Protein AF-D2V850-F1 (afdb_monomer_lite)

Radius of gyration: 36.46 Å; chains: 1; bounding box: 79×77×105 Å

pLDDT: mean 83.65, std 14.58, range [24.23, 98.62]

Structure (mmCIF, N/CA/C/O backbone):
data_AF-D2V850-F1
#
_entry.id   AF-D2V850-F1
#
loop_
_atom_site.group_PDB
_atom_site.id
_atom_site.type_symbol
_atom_site.label_atom_id
_atom_site.label_alt_id
_atom_site.label_comp_id
_atom_site.label_asym_id
_atom_site.label_entity_id
_atom_site.label_seq_id
_atom_site.pdbx_PDB_ins_code
_atom_site.Cartn_x
_atom_site.Cartn_y
_atom_site.Cartn_z
_atom_site.occupancy
_atom_site.B_iso_or_equiv
_atom_site.auth_seq_id
_atom_site.auth_comp_id
_atom_site.auth_asym_id
_atom_site.auth_atom_id
_atom_site.pdbx_PDB_model_num
ATOM 1 N N . MET A 1 1 ? -0.162 36.569 -40.618 1.00 36.84 1 MET A N 1
ATOM 2 C CA . MET A 1 1 ? 0.963 37.469 -40.944 1.00 36.84 1 MET A CA 1
ATOM 3 C C . MET A 1 1 ? 2.097 36.630 -41.516 1.00 36.84 1 MET A C 1
ATOM 5 O O . MET A 1 1 ? 2.697 35.860 -40.783 1.00 36.84 1 MET A O 1
ATOM 9 N N . LEU A 1 2 ? 2.324 36.710 -42.827 1.00 40.53 2 LEU A N 1
ATOM 10 C CA . LEU A 1 2 ? 3.448 36.090 -43.536 1.00 40.53 2 LEU A CA 1
ATOM 11 C C . LEU A 1 2 ? 4.442 37.220 -43.824 1.00 40.53 2 LEU A C 1
ATOM 13 O O . LEU A 1 2 ? 4.141 38.071 -44.654 1.00 40.53 2 LEU A O 1
ATOM 17 N N . GLY A 1 3 ? 5.556 37.302 -43.092 1.00 41.19 3 GLY A N 1
ATOM 18 C CA . GLY A 1 3 ? 6.468 38.446 -43.241 1.00 41.19 3 GLY A CA 1
ATOM 19 C C . GLY A 1 3 ? 7.869 38.330 -42.637 1.00 41.19 3 GLY A C 1
ATOM 20 O O . GLY A 1 3 ? 8.658 39.248 -42.815 1.00 41.19 3 GLY A O 1
ATOM 21 N N . GLN A 1 4 ? 8.223 37.228 -41.972 1.00 53.59 4 GLN A N 1
ATOM 22 C CA . GLN A 1 4 ? 9.619 36.917 -41.644 1.00 53.59 4 GLN A CA 1
ATOM 23 C C . GLN A 1 4 ? 9.969 35.576 -42.288 1.00 53.59 4 GLN A C 1
ATOM 25 O O . GLN A 1 4 ? 9.210 34.614 -42.159 1.00 53.59 4 GLN A O 1
ATOM 30 N N . GLN A 1 5 ? 11.075 35.528 -43.039 1.00 60.31 5 GLN A N 1
ATOM 31 C CA . GLN A 1 5 ? 11.601 34.281 -43.593 1.00 60.31 5 GLN A CA 1
ATOM 32 C C . GLN A 1 5 ? 11.940 33.347 -42.428 1.00 60.31 5 GLN A C 1
ATOM 34 O O . GLN A 1 5 ? 12.923 33.567 -41.729 1.00 60.31 5 GLN A O 1
ATOM 39 N N . GLN A 1 6 ? 11.103 32.329 -42.213 1.00 68.06 6 GLN A N 1
ATOM 40 C CA . GLN A 1 6 ? 11.347 31.309 -41.197 1.00 68.06 6 GLN A CA 1
ATOM 41 C C . GLN A 1 6 ? 12.615 30.527 -41.547 1.00 68.06 6 GLN A C 1
ATOM 43 O O . GLN A 1 6 ? 12.763 30.034 -42.679 1.00 68.06 6 GLN A O 1
ATOM 48 N N . SER A 1 7 ? 13.503 30.376 -40.568 1.00 85.81 7 SER A N 1
ATOM 49 C CA . SER A 1 7 ? 14.710 29.566 -40.722 1.00 85.81 7 SER A CA 1
ATOM 50 C C . SER A 1 7 ? 14.350 28.103 -41.029 1.00 85.81 7 SER A C 1
ATOM 52 O O . SER A 1 7 ? 13.236 27.638 -40.762 1.00 85.81 7 SER A O 1
ATOM 54 N N . ASP A 1 8 ? 15.278 27.341 -41.616 1.00 88.81 8 ASP A N 1
ATOM 55 C CA . ASP A 1 8 ? 15.057 25.904 -41.844 1.00 88.81 8 ASP A CA 1
ATOM 56 C C . ASP A 1 8 ? 14.811 25.149 -40.524 1.00 88.81 8 ASP A C 1
ATOM 58 O O . ASP A 1 8 ? 14.017 24.205 -40.488 1.00 88.81 8 ASP A O 1
ATOM 62 N N . SER A 1 9 ? 15.453 25.584 -39.434 1.00 89.56 9 SER A N 1
ATOM 63 C CA . SER A 1 9 ? 15.250 25.037 -38.090 1.00 89.56 9 SER A CA 1
ATOM 64 C C . SER A 1 9 ? 13.840 25.314 -37.574 1.00 89.56 9 SER A C 1
ATOM 66 O O . SER A 1 9 ? 13.160 24.384 -37.145 1.00 89.56 9 SER A O 1
ATOM 68 N N . GLU A 1 10 ? 13.358 26.553 -37.698 1.00 92.31 10 GLU A N 1
ATOM 69 C CA . GLU A 1 10 ? 11.992 26.948 -37.323 1.00 92.31 10 GLU A CA 1
ATOM 70 C C . GLU A 1 10 ? 10.939 26.167 -38.119 1.00 92.31 10 GLU A C 1
ATOM 72 O O . GLU A 1 10 ? 9.969 25.672 -37.545 1.00 92.31 10 GLU A O 1
ATOM 77 N N . ARG A 1 11 ? 11.156 25.960 -39.426 1.00 91.38 11 ARG A N 1
ATOM 78 C CA . ARG A 1 11 ? 10.255 25.155 -40.269 1.00 91.38 11 ARG A CA 1
ATOM 79 C C . ARG A 1 11 ? 10.188 23.692 -39.828 1.00 91.38 11 ARG A C 1
ATOM 81 O O . ARG A 1 11 ? 9.094 23.135 -39.718 1.00 91.38 11 ARG A O 1
ATOM 88 N N . LYS A 1 12 ? 11.334 23.062 -39.542 1.00 91.38 12 LYS A N 1
ATOM 89 C CA . LYS A 1 12 ? 11.384 21.677 -39.033 1.00 91.38 12 LYS A CA 1
ATOM 90 C C . LYS A 1 12 ? 10.733 21.561 -37.655 1.00 91.38 12 LYS A C 1
ATOM 92 O O . LYS A 1 12 ? 9.979 20.617 -37.415 1.00 91.38 12 LYS A O 1
ATOM 97 N N . PHE A 1 13 ? 10.983 22.531 -36.778 1.00 94.38 13 PHE A N 1
ATOM 98 C CA . PHE A 1 13 ? 10.395 22.582 -35.443 1.00 94.38 13 PHE A CA 1
ATOM 99 C C . PHE A 1 13 ? 8.870 22.713 -35.518 1.00 94.38 13 PHE A C 1
ATOM 101 O O . PHE A 1 13 ? 8.155 21.906 -34.927 1.00 94.38 13 PHE A O 1
ATOM 108 N N . LEU A 1 14 ? 8.369 23.649 -36.330 1.00 94.75 14 LEU A N 1
ATOM 109 C CA . LEU A 1 14 ? 6.939 23.850 -36.563 1.00 94.75 14 LEU A CA 1
ATOM 110 C C . LEU A 1 14 ? 6.267 22.598 -37.141 1.00 94.75 14 LEU A C 1
ATOM 112 O O . LEU A 1 14 ? 5.202 22.201 -36.675 1.00 94.75 14 LEU A O 1
ATOM 116 N N . SER A 1 15 ? 6.900 21.923 -38.106 1.00 93.62 15 SER A N 1
ATOM 117 C CA . SER A 1 15 ? 6.379 20.664 -38.654 1.00 93.62 15 SER A CA 1
ATOM 118 C C . SER A 1 15 ? 6.234 19.580 -37.578 1.00 93.62 15 SER A C 1
ATOM 120 O O . SER A 1 15 ? 5.271 18.805 -37.593 1.00 93.62 15 SER A O 1
ATOM 122 N N . ARG A 1 16 ? 7.175 19.511 -36.628 1.00 94.44 16 ARG A N 1
ATOM 123 C CA . ARG A 1 16 ? 7.118 18.562 -35.509 1.00 94.44 16 ARG A CA 1
ATOM 124 C C . ARG A 1 16 ? 6.036 18.939 -34.491 1.00 94.44 16 ARG A C 1
ATOM 126 O O . ARG A 1 16 ? 5.335 18.049 -34.015 1.00 94.44 16 ARG A O 1
ATOM 133 N N . LEU A 1 17 ? 5.846 20.234 -34.221 1.00 96.38 17 LEU A N 1
ATOM 134 C CA . LEU A 1 17 ? 4.744 20.732 -33.388 1.00 96.38 17 LEU A CA 1
ATOM 135 C C . LEU A 1 17 ? 3.382 20.352 -33.984 1.00 96.38 17 LEU A C 1
ATOM 137 O O . LEU A 1 17 ? 2.560 19.750 -33.300 1.00 96.38 17 LEU A O 1
ATOM 141 N N . ILE A 1 18 ? 3.159 20.647 -35.268 1.00 95.38 18 ILE A N 1
ATOM 142 C CA . ILE A 1 18 ? 1.877 20.390 -35.942 1.00 95.38 18 ILE A CA 1
ATOM 143 C C . ILE A 1 18 ? 1.581 18.888 -36.015 1.00 95.38 18 ILE A C 1
ATOM 145 O O . ILE A 1 18 ? 0.461 18.465 -35.744 1.00 95.38 18 ILE A O 1
ATOM 149 N N . SER A 1 19 ? 2.573 18.060 -36.358 1.00 93.06 19 SER A N 1
ATOM 150 C CA . SER A 1 19 ? 2.375 16.602 -36.410 1.00 93.06 19 SER A CA 1
ATOM 151 C C . SER A 1 19 ? 2.042 16.009 -35.038 1.00 93.06 19 SER A C 1
ATOM 153 O O . SER A 1 19 ? 1.124 15.196 -34.941 1.00 93.06 19 SER A O 1
ATOM 155 N N . SER A 1 20 ? 2.713 16.464 -33.977 1.00 94.88 20 SER A N 1
ATOM 156 C CA . SER A 1 20 ? 2.450 16.013 -32.602 1.00 94.88 20 SER A CA 1
ATOM 157 C C . SER A 1 20 ? 1.099 16.515 -32.073 1.00 94.88 20 SER A C 1
ATOM 159 O O . SER A 1 20 ? 0.379 15.773 -31.409 1.00 94.88 20 SER A O 1
ATOM 161 N N . GLN A 1 21 ? 0.694 17.738 -32.428 1.00 95.31 21 GLN A N 1
ATOM 162 C CA . GLN A 1 21 ? -0.635 18.271 -32.112 1.00 95.31 21 GLN A CA 1
ATOM 163 C C . GLN A 1 21 ? -1.747 17.518 -32.861 1.00 95.31 21 GLN A C 1
ATOM 165 O O . GLN A 1 21 ? -2.808 17.252 -32.304 1.00 95.31 21 GLN A O 1
ATOM 170 N N . LYS A 1 22 ? -1.522 17.124 -34.117 1.00 93.25 22 LYS A N 1
ATOM 171 C CA . LYS A 1 22 ? -2.489 16.299 -34.852 1.00 93.25 22 LYS A CA 1
ATOM 172 C C . LYS A 1 22 ? -2.622 14.916 -34.216 1.00 93.25 22 LYS A C 1
ATOM 174 O O . LYS A 1 22 ? -3.721 14.371 -34.148 1.00 93.25 22 LYS A O 1
ATOM 179 N N . GLN A 1 23 ? -1.509 14.365 -33.737 1.00 92.69 23 GLN A N 1
ATOM 180 C CA . GLN A 1 23 ? -1.474 13.092 -33.030 1.00 92.69 23 GLN A CA 1
ATOM 181 C C . GLN A 1 23 ? -2.300 13.132 -31.732 1.00 92.69 23 GLN A C 1
ATOM 183 O O . GLN A 1 23 ? -3.041 12.186 -31.465 1.00 92.69 23 GLN A O 1
ATOM 188 N N . SER A 1 24 ? -2.253 14.234 -30.971 1.00 94.69 24 SER A N 1
ATOM 189 C CA . SER A 1 24 ? -2.986 14.359 -29.700 1.00 94.69 24 SER A CA 1
ATOM 190 C C . SER A 1 24 ? -4.514 14.365 -29.841 1.00 94.69 24 SER A C 1
ATOM 192 O O . SER A 1 24 ? -5.216 14.064 -28.876 1.00 94.69 24 SER A O 1
ATOM 194 N N . GLN A 1 25 ? -5.048 14.615 -31.041 1.00 93.81 25 GLN A N 1
ATOM 195 C CA . GLN A 1 25 ? -6.490 14.541 -31.311 1.00 93.81 25 GLN A CA 1
ATOM 196 C C . GLN A 1 25 ? -7.051 13.116 -31.181 1.00 93.81 25 GLN A C 1
ATOM 198 O O . GLN A 1 25 ? -8.236 12.945 -30.911 1.00 93.81 25 GLN A O 1
ATOM 203 N N . GLN A 1 26 ? -6.216 12.077 -31.310 1.00 96.56 26 GLN A N 1
ATOM 204 C CA . GLN A 1 26 ? -6.664 10.690 -31.130 1.00 96.56 26 GLN A CA 1
ATOM 205 C C . GLN A 1 26 ? -7.101 10.393 -29.687 1.00 96.56 26 GLN A C 1
ATOM 207 O O . GLN A 1 26 ? -7.893 9.481 -29.466 1.00 96.56 26 GLN A O 1
ATOM 212 N N . TYR A 1 27 ? -6.618 11.160 -28.703 1.00 95.88 27 TYR A N 1
ATOM 213 C CA . TYR A 1 27 ? -6.919 10.921 -27.289 1.00 95.88 27 TYR A CA 1
ATOM 214 C C . TYR A 1 27 ? -8.325 11.368 -26.885 1.00 95.88 27 TYR A C 1
ATOM 216 O O . TYR A 1 27 ? -8.814 10.929 -25.851 1.00 95.88 27 TYR A O 1
ATOM 224 N N . VAL A 1 28 ? -8.994 12.203 -27.688 1.00 92.75 28 VAL A N 1
ATOM 225 C CA . VAL A 1 28 ? -10.382 12.639 -27.444 1.00 92.75 28 VAL A CA 1
ATOM 226 C C . VAL A 1 28 ? -11.419 11.852 -28.246 1.00 92.75 28 VAL A C 1
ATOM 228 O O . VAL A 1 28 ? -12.613 12.047 -28.038 1.00 92.75 28 VAL A O 1
ATOM 231 N N . ASP A 1 29 ? -10.991 10.939 -29.120 1.00 96.12 29 ASP A N 1
ATOM 232 C CA . ASP A 1 29 ? -11.890 10.075 -29.885 1.00 96.12 29 ASP A CA 1
ATOM 233 C C . ASP A 1 29 ? -12.593 9.064 -28.961 1.00 96.12 29 ASP A C 1
ATOM 235 O O . ASP A 1 29 ? -11.966 8.184 -28.363 1.00 96.12 29 ASP A O 1
ATOM 239 N N . GLU A 1 30 ? -13.917 9.175 -28.842 1.00 95.50 30 GLU A N 1
ATOM 240 C CA . GLU A 1 30 ? -14.695 8.323 -27.935 1.00 95.50 30 GLU A CA 1
ATOM 241 C C . GLU A 1 30 ? -14.743 6.850 -28.360 1.00 95.50 30 GLU A C 1
ATOM 243 O O . GLU A 1 30 ? -14.870 5.972 -27.504 1.00 95.50 30 GLU A O 1
ATOM 248 N N . GLY A 1 31 ? -14.586 6.546 -29.651 1.00 97.56 31 GLY A N 1
ATOM 249 C CA . GLY A 1 31 ? -14.486 5.168 -30.129 1.00 97.56 31 GLY A CA 1
ATOM 250 C C . GLY A 1 31 ? -13.188 4.507 -29.662 1.00 97.56 31 GLY A C 1
ATOM 251 O O . GLY A 1 31 ? -13.196 3.367 -29.189 1.00 97.56 31 GLY A O 1
ATOM 252 N N . LEU A 1 32 ? -12.073 5.235 -29.736 1.00 97.25 32 LEU A N 1
ATOM 253 C CA . LEU A 1 32 ? -10.777 4.793 -29.223 1.00 97.25 32 LEU A CA 1
ATOM 254 C C . LEU A 1 32 ? -10.774 4.683 -27.696 1.00 97.25 32 LEU A C 1
ATOM 256 O O . LEU A 1 32 ? -10.307 3.669 -27.169 1.00 97.25 32 LEU A O 1
ATOM 260 N N . LYS A 1 33 ? -11.359 5.652 -26.980 1.00 96.62 33 LYS A N 1
ATOM 261 C CA . LYS A 1 33 ? -11.504 5.559 -25.520 1.00 96.62 33 LYS A CA 1
ATOM 262 C C . LYS A 1 33 ? -12.377 4.381 -25.099 1.00 96.62 33 LYS A C 1
ATOM 264 O O . LYS A 1 33 ? -12.039 3.703 -24.135 1.00 96.62 33 LYS A O 1
ATOM 269 N N . ALA A 1 34 ? -13.466 4.091 -25.813 1.00 95.81 34 ALA A N 1
ATOM 270 C CA . ALA A 1 34 ? -14.307 2.930 -25.524 1.00 95.81 34 ALA A CA 1
ATOM 271 C C . ALA A 1 34 ? -13.536 1.611 -25.693 1.00 95.81 34 ALA A C 1
ATOM 273 O O . ALA A 1 34 ? -13.613 0.744 -24.822 1.00 95.81 34 ALA A O 1
ATOM 274 N N . LYS A 1 35 ? -12.735 1.484 -26.762 1.00 97.50 35 LYS A N 1
ATOM 275 C CA . LYS A 1 35 ? -11.841 0.329 -26.954 1.00 97.50 35 LYS A CA 1
ATOM 276 C C . LYS A 1 35 ? -10.813 0.209 -25.830 1.00 97.50 35 LYS A C 1
ATOM 278 O O . LYS A 1 35 ? -10.587 -0.893 -25.346 1.00 97.50 35 LYS A O 1
ATOM 283 N N . ALA A 1 36 ? -10.216 1.320 -25.401 1.00 97.44 36 ALA A N 1
ATOM 284 C CA . ALA A 1 36 ? -9.274 1.325 -24.287 1.00 97.44 36 ALA A CA 1
ATOM 285 C C . ALA A 1 36 ? -9.950 0.916 -22.964 1.00 97.44 36 ALA A C 1
ATOM 287 O O . ALA A 1 36 ? -9.461 0.007 -22.301 1.00 97.44 36 ALA A O 1
ATOM 288 N N . ARG A 1 37 ? -11.110 1.499 -22.618 1.00 96.31 37 ARG A N 1
ATOM 289 C CA . ARG A 1 37 ? -11.885 1.150 -21.409 1.00 96.31 37 ARG A CA 1
ATOM 290 C C . ARG A 1 37 ? -12.231 -0.335 -21.338 1.00 96.31 37 ARG A C 1
ATOM 292 O O . ARG A 1 37 ? -12.147 -0.914 -20.266 1.00 96.31 37 ARG A O 1
ATOM 299 N N . ALA A 1 38 ? -12.566 -0.956 -22.469 1.00 96.50 38 ALA A N 1
ATOM 300 C CA . ALA A 1 38 ? -12.869 -2.386 -22.527 1.00 96.50 38 ALA A CA 1
ATOM 301 C C . ALA A 1 38 ? -11.665 -3.293 -22.196 1.00 96.50 38 ALA A C 1
ATOM 303 O O . ALA A 1 38 ? -11.853 -4.472 -21.909 1.00 96.50 38 ALA A O 1
ATOM 304 N N . LEU A 1 39 ? -10.437 -2.768 -22.267 1.00 96.88 39 LEU A N 1
ATOM 305 C CA . LEU A 1 39 ? -9.203 -3.507 -21.993 1.00 96.88 39 LEU A CA 1
ATOM 306 C C . LEU A 1 39 ? -8.633 -3.239 -20.596 1.00 96.88 39 LEU A C 1
ATOM 308 O O . LEU A 1 39 ? -7.878 -4.067 -20.090 1.00 96.88 39 LEU A O 1
ATOM 312 N N . ILE A 1 40 ? -8.949 -2.089 -20.000 1.00 96.12 40 ILE A N 1
ATOM 313 C CA . ILE A 1 40 ? -8.428 -1.687 -18.692 1.00 96.12 40 ILE A CA 1
ATOM 314 C C . ILE A 1 40 ? -9.204 -2.437 -17.596 1.00 96.12 40 ILE A C 1
ATOM 316 O O . ILE A 1 40 ? -10.432 -2.338 -17.555 1.00 96.12 40 ILE A O 1
ATOM 320 N N . PRO A 1 41 ? -8.535 -3.149 -16.670 1.00 94.00 41 PRO A N 1
ATOM 321 C CA . PRO A 1 41 ? -9.183 -3.779 -15.525 1.00 94.00 41 PRO A CA 1
ATOM 322 C C . PRO A 1 41 ? -9.471 -2.725 -14.446 1.00 94.00 41 PRO A C 1
ATOM 324 O O . PRO A 1 41 ? -8.824 -2.694 -13.400 1.00 94.00 41 PRO A O 1
ATOM 327 N N . VAL A 1 42 ? -10.429 -1.836 -14.732 1.00 89.38 42 VAL A N 1
ATOM 328 C CA . VAL A 1 42 ? -10.762 -0.663 -13.908 1.00 89.38 42 VAL A CA 1
ATOM 329 C C . VAL A 1 42 ? -10.998 -1.069 -12.453 1.00 89.38 42 VAL A C 1
ATOM 331 O O . VAL A 1 42 ? -10.348 -0.523 -11.569 1.00 89.38 42 VAL A O 1
ATOM 334 N N . ASP A 1 43 ? -11.825 -2.085 -12.203 1.00 88.62 43 ASP A N 1
ATOM 335 C CA . ASP A 1 43 ? -12.156 -2.514 -10.839 1.00 88.62 43 ASP A CA 1
ATOM 336 C C . ASP A 1 43 ? -10.916 -2.946 -10.040 1.00 88.62 43 ASP A C 1
ATOM 338 O O . ASP A 1 43 ? -10.738 -2.516 -8.904 1.00 88.62 43 ASP A O 1
ATOM 342 N N . GLN A 1 44 ? -10.004 -3.712 -10.654 1.00 90.31 44 GLN A N 1
ATOM 343 C CA . GLN A 1 44 ? -8.775 -4.173 -9.991 1.00 90.31 44 GLN A CA 1
ATOM 344 C C . GLN A 1 44 ? -7.811 -3.017 -9.705 1.00 90.31 44 GLN A C 1
ATOM 346 O O . GLN A 1 44 ? -7.168 -2.986 -8.656 1.00 90.31 44 GLN A O 1
ATOM 351 N N . ILE A 1 45 ? -7.696 -2.067 -10.638 1.00 88.00 45 ILE A N 1
ATOM 352 C CA . ILE A 1 45 ? -6.870 -0.867 -10.461 1.00 88.00 45 ILE A CA 1
ATOM 353 C C . ILE A 1 45 ? -7.433 -0.014 -9.322 1.00 88.00 45 ILE A C 1
ATOM 355 O O . ILE A 1 45 ? -6.675 0.418 -8.456 1.00 88.00 45 ILE A O 1
ATOM 359 N N . HIS A 1 46 ? -8.752 0.196 -9.286 1.00 86.25 46 HIS A N 1
ATOM 360 C CA . HIS A 1 46 ? -9.409 0.961 -8.228 1.00 86.25 46 HIS A CA 1
ATOM 361 C C . HIS A 1 46 ? -9.293 0.285 -6.861 1.00 86.25 46 HIS A C 1
ATOM 363 O O . HIS A 1 46 ? -8.997 0.972 -5.888 1.00 86.25 46 HIS A O 1
ATOM 369 N N . GLU A 1 47 ? -9.481 -1.032 -6.779 1.00 86.06 47 GLU A N 1
ATOM 370 C CA . GLU A 1 47 ? -9.351 -1.794 -5.534 1.00 86.06 47 GLU A CA 1
ATOM 371 C C . GLU A 1 47 ? -7.933 -1.665 -4.958 1.00 86.06 47 GLU A C 1
ATOM 373 O O . GLU A 1 47 ? -7.763 -1.177 -3.840 1.00 86.06 47 GLU A O 1
ATOM 378 N N . ARG A 1 48 ? -6.900 -1.954 -5.765 1.00 86.31 48 ARG A N 1
ATOM 379 C CA . ARG A 1 48 ? -5.491 -1.811 -5.351 1.00 86.31 48 ARG A CA 1
ATOM 380 C C . ARG A 1 48 ? -5.133 -0.371 -4.987 1.00 86.31 48 ARG A C 1
ATOM 382 O O . ARG A 1 48 ? -4.403 -0.135 -4.024 1.00 86.31 48 ARG A O 1
ATOM 389 N N . ALA A 1 49 ? -5.637 0.606 -5.739 1.00 85.44 49 ALA A N 1
ATOM 390 C CA . ALA A 1 49 ? -5.403 2.015 -5.451 1.00 85.44 49 ALA A CA 1
ATOM 391 C C . ALA A 1 49 ? -6.066 2.448 -4.136 1.00 85.44 49 ALA A C 1
ATOM 393 O O . ALA A 1 49 ? -5.446 3.167 -3.357 1.00 85.44 49 ALA A O 1
ATOM 394 N N . GLN A 1 50 ? -7.289 1.987 -3.855 1.00 85.12 50 GLN A N 1
ATOM 395 C CA . GLN A 1 50 ? -7.982 2.246 -2.592 1.00 85.12 50 GLN A CA 1
ATOM 396 C C . GLN A 1 50 ? -7.277 1.584 -1.410 1.00 85.12 50 GLN A C 1
ATOM 398 O O . GLN A 1 50 ? -7.184 2.195 -0.348 1.00 85.12 50 GLN A O 1
ATOM 403 N N . GLU A 1 51 ? -6.760 0.370 -1.581 1.00 85.94 51 GLU A N 1
ATOM 404 C CA . GLU A 1 51 ? -5.934 -0.290 -0.572 1.00 85.94 51 GLU A CA 1
ATOM 405 C C . GLU A 1 51 ? -4.673 0.523 -0.281 1.00 85.94 51 GLU A C 1
ATOM 407 O O . GLU A 1 51 ? -4.421 0.852 0.874 1.00 85.94 51 GLU A O 1
ATOM 412 N N . LYS A 1 52 ? -3.925 0.941 -1.310 1.00 83.88 52 LYS A N 1
ATOM 413 C CA . LYS A 1 52 ? -2.721 1.772 -1.135 1.00 83.88 52 LYS A CA 1
ATOM 414 C C . LYS A 1 52 ? -3.031 3.147 -0.549 1.00 83.88 52 LYS A C 1
ATOM 416 O O . LYS A 1 52 ? -2.261 3.637 0.274 1.00 83.88 52 LYS A O 1
ATOM 421 N N . TYR A 1 53 ? -4.158 3.746 -0.923 1.00 85.38 53 TYR A N 1
ATOM 422 C CA . TYR A 1 53 ? -4.646 4.992 -0.339 1.00 85.38 53 TYR A CA 1
ATOM 423 C C . TYR A 1 53 ? -4.942 4.831 1.152 1.00 85.38 53 TYR A C 1
ATOM 425 O O . TYR A 1 53 ? -4.444 5.619 1.955 1.00 85.38 53 TYR A O 1
ATOM 433 N N . LYS A 1 54 ? -5.696 3.788 1.526 1.00 82.69 54 LYS A N 1
ATOM 434 C CA . LYS A 1 54 ? -5.984 3.456 2.928 1.00 82.69 54 LYS A CA 1
ATOM 435 C C . LYS A 1 54 ? -4.690 3.200 3.686 1.00 82.69 54 LYS A C 1
ATOM 437 O O . LYS A 1 54 ? -4.466 3.848 4.694 1.00 82.69 54 LYS A O 1
ATOM 442 N N . MET A 1 55 ? -3.784 2.393 3.134 1.00 79.19 55 MET A N 1
ATOM 443 C CA . MET A 1 55 ? -2.470 2.135 3.724 1.00 79.19 55 MET A CA 1
ATOM 444 C C . MET A 1 55 ? -1.643 3.413 3.900 1.00 79.19 55 MET A C 1
ATOM 446 O O . MET A 1 55 ? -0.980 3.561 4.918 1.00 79.19 55 MET A O 1
ATOM 450 N N . LYS A 1 56 ? -1.656 4.355 2.944 1.00 74.50 56 LYS A N 1
ATOM 451 C CA . LYS A 1 56 ? -0.918 5.621 3.080 1.00 74.50 56 LYS A CA 1
ATOM 452 C C . LYS A 1 56 ? -1.537 6.518 4.153 1.00 74.50 56 LYS A C 1
ATOM 454 O O . LYS A 1 56 ? -0.784 7.047 4.960 1.00 74.50 56 LYS A O 1
ATOM 459 N N . LYS A 1 57 ? -2.869 6.628 4.193 1.00 75.56 57 LYS A N 1
ATOM 460 C CA . LYS A 1 57 ? -3.613 7.319 5.261 1.00 75.56 57 LYS A CA 1
ATOM 461 C C . LYS A 1 57 ? -3.437 6.654 6.628 1.00 75.56 57 LYS A C 1
ATOM 463 O O . LYS A 1 57 ? -3.456 7.336 7.636 1.00 75.56 57 LYS A O 1
ATOM 468 N N . GLU A 1 58 ? -3.262 5.340 6.682 1.00 77.62 58 GLU A N 1
ATOM 469 C CA . GLU A 1 58 ? -3.003 4.605 7.925 1.00 77.62 58 GLU A CA 1
ATOM 470 C C . GLU A 1 58 ? -1.548 4.771 8.389 1.00 77.62 58 GLU A C 1
ATOM 472 O O . GLU A 1 58 ? -1.297 4.915 9.582 1.00 77.62 58 GLU A O 1
ATOM 477 N N . ASN A 1 59 ? -0.592 4.776 7.454 1.00 64.56 59 ASN A N 1
ATOM 478 C CA . ASN A 1 59 ? 0.837 4.934 7.739 1.00 64.56 59 ASN A CA 1
ATOM 479 C C . ASN A 1 59 ? 1.219 6.383 8.074 1.00 64.56 59 ASN A C 1
ATOM 481 O O . ASN A 1 59 ? 2.163 6.609 8.826 1.00 64.56 59 ASN A O 1
ATOM 485 N N . ASP A 1 60 ? 0.526 7.351 7.481 1.00 76.81 60 ASP A N 1
ATOM 486 C CA . ASP A 1 60 ? 0.706 8.778 7.721 1.00 76.81 60 ASP A CA 1
ATOM 487 C C . ASP A 1 60 ? -0.679 9.451 7.760 1.00 76.81 60 ASP A C 1
ATOM 489 O O . ASP A 1 60 ? -1.157 9.945 6.733 1.00 76.81 60 ASP A O 1
ATOM 493 N N . PRO A 1 61 ? -1.354 9.439 8.927 1.00 70.62 61 PRO A N 1
ATOM 494 C CA . PRO A 1 61 ? -2.704 9.991 9.098 1.00 70.62 61 PRO A CA 1
ATOM 495 C C . PRO A 1 61 ? -2.816 11.481 8.784 1.00 70.62 61 PRO A C 1
ATOM 497 O O . PRO A 1 61 ? -3.887 11.942 8.382 1.00 70.62 61 PRO A O 1
ATOM 500 N N . ASN A 1 62 ? -1.701 12.207 8.911 1.00 68.31 62 ASN A N 1
ATOM 501 C CA . ASN A 1 62 ? -1.596 13.626 8.586 1.00 68.31 62 ASN A CA 1
ATOM 502 C C . ASN A 1 62 ? -1.339 13.861 7.092 1.00 68.31 62 ASN A C 1
ATOM 504 O O . ASN A 1 62 ? -1.561 14.969 6.596 1.00 68.31 62 ASN A O 1
ATOM 508 N N . SER A 1 63 ? -0.913 12.837 6.344 1.00 62.91 63 SER A N 1
ATOM 509 C CA . SER A 1 63 ? -0.888 12.931 4.890 1.00 62.91 63 SER A CA 1
ATOM 510 C C . SER A 1 63 ? -2.314 13.043 4.349 1.00 62.91 63 SER A C 1
ATOM 512 O O . SER A 1 63 ? -3.216 12.272 4.688 1.00 62.91 63 SER A O 1
ATOM 514 N N . ASN A 1 64 ? -2.518 13.997 3.442 1.00 75.50 64 ASN A N 1
ATOM 515 C CA . ASN A 1 64 ? -3.734 14.096 2.642 1.00 75.50 64 ASN A CA 1
ATOM 516 C C . ASN A 1 64 ? -3.433 13.648 1.204 1.00 75.50 64 ASN A C 1
ATOM 518 O O . ASN A 1 64 ? -3.402 14.481 0.295 1.00 75.50 64 ASN A O 1
ATOM 522 N N . PRO A 1 65 ? -3.096 12.361 0.981 1.00 81.88 65 PRO A N 1
ATOM 523 C CA . PRO A 1 65 ? -2.722 11.912 -0.341 1.00 81.88 65 PRO A CA 1
ATOM 524 C C . PRO A 1 65 ? -3.969 11.918 -1.230 1.00 81.88 65 PRO A C 1
ATOM 526 O O . PRO A 1 65 ? -5.083 11.711 -0.758 1.00 81.88 65 PRO A O 1
ATOM 529 N N . LEU A 1 66 ? -3.795 12.151 -2.525 1.00 89.00 66 LEU A N 1
ATOM 530 C CA . LEU A 1 66 ? -4.894 12.146 -3.487 1.00 89.00 66 LEU A CA 1
ATOM 531 C C . LEU A 1 66 ? -5.122 10.712 -3.998 1.00 89.00 66 LEU A C 1
ATOM 533 O O . LEU A 1 66 ? -4.175 10.086 -4.480 1.00 89.00 66 LEU A O 1
ATOM 537 N N . LEU A 1 67 ? -6.347 10.173 -3.907 1.00 90.12 67 LEU A N 1
ATOM 538 C CA . LEU A 1 67 ? -6.657 8.793 -4.336 1.00 90.12 67 LEU A CA 1
ATOM 539 C C . LEU A 1 67 ? -6.298 8.571 -5.811 1.00 90.12 67 LEU A C 1
ATOM 541 O O . LEU A 1 67 ? -5.750 7.537 -6.190 1.00 90.12 67 LEU A O 1
ATOM 545 N N . GLU A 1 68 ? -6.546 9.579 -6.632 1.00 92.44 68 GLU A N 1
ATOM 546 C CA . GLU A 1 68 ? -6.286 9.598 -8.060 1.00 92.44 68 GLU A CA 1
ATOM 547 C C . GLU A 1 68 ? -4.795 9.419 -8.384 1.00 92.44 68 GLU A C 1
ATOM 549 O O . GLU A 1 68 ? -4.472 8.788 -9.390 1.00 92.44 68 GLU A O 1
ATOM 554 N N . ARG A 1 69 ? -3.876 9.864 -7.508 1.00 94.38 69 ARG A N 1
ATOM 555 C CA . ARG A 1 69 ? -2.437 9.578 -7.661 1.00 94.38 69 ARG A CA 1
ATOM 556 C C . ARG A 1 69 ? -2.158 8.076 -7.562 1.00 94.38 69 ARG A C 1
ATOM 558 O O . ARG A 1 69 ? -1.389 7.552 -8.362 1.00 94.38 69 ARG A O 1
ATOM 565 N N . PHE A 1 70 ? -2.822 7.362 -6.651 1.00 93.06 70 PHE A N 1
ATOM 566 C CA . PHE A 1 70 ? -2.693 5.903 -6.563 1.00 93.06 70 PHE A CA 1
ATOM 567 C C . PHE A 1 70 ? -3.345 5.196 -7.747 1.00 93.06 70 PHE A C 1
ATOM 569 O O . PHE A 1 70 ? -2.782 4.227 -8.241 1.00 93.06 70 PHE A O 1
ATOM 576 N N . ILE A 1 71 ? -4.485 5.690 -8.240 1.00 94.12 71 ILE A N 1
ATOM 577 C CA . ILE A 1 71 ? -5.149 5.118 -9.422 1.00 94.12 71 ILE A CA 1
ATOM 578 C C . ILE A 1 71 ? -4.224 5.199 -10.642 1.00 94.12 71 ILE A C 1
ATOM 580 O O . ILE A 1 71 ? -4.018 4.194 -11.321 1.00 94.12 71 ILE A O 1
ATOM 584 N N . ILE A 1 72 ? -3.619 6.363 -10.900 1.00 97.06 72 ILE A N 1
ATOM 585 C CA . ILE A 1 72 ? -2.679 6.525 -12.017 1.00 97.06 72 ILE A CA 1
ATOM 586 C C . ILE A 1 72 ? -1.404 5.704 -11.804 1.00 97.06 72 ILE A C 1
ATOM 588 O O . ILE A 1 72 ? -0.911 5.104 -12.758 1.00 97.06 72 ILE A O 1
ATOM 592 N N . GLN A 1 73 ? -0.888 5.619 -10.574 1.00 96.56 73 GLN A N 1
ATOM 593 C CA . GLN A 1 73 ? 0.267 4.771 -10.278 1.00 96.56 73 GLN A CA 1
ATOM 594 C C . GLN A 1 73 ? -0.034 3.284 -10.527 1.00 96.56 73 GLN A C 1
ATOM 596 O O . GLN A 1 73 ? 0.791 2.579 -11.107 1.00 96.56 73 GLN A O 1
ATOM 601 N N . GLU A 1 74 ? -1.220 2.798 -10.157 1.00 95.19 74 GLU A N 1
ATOM 602 C CA . GLU A 1 74 ? -1.633 1.422 -10.445 1.00 95.19 74 GLU A CA 1
ATOM 603 C C . GLU A 1 74 ? -1.887 1.187 -11.935 1.00 95.19 74 GLU A C 1
ATOM 605 O O . GLU A 1 74 ? -1.538 0.122 -12.449 1.00 95.19 74 GLU A O 1
ATOM 610 N N . LEU A 1 75 ? -2.407 2.186 -12.654 1.00 96.81 75 LEU A N 1
ATOM 611 C CA . LEU A 1 75 ? -2.517 2.132 -14.109 1.00 96.81 75 LEU A CA 1
ATOM 612 C C . LEU A 1 75 ? -1.133 2.036 -14.771 1.00 96.81 75 LEU A C 1
ATOM 614 O O . LEU A 1 75 ? -0.964 1.222 -15.675 1.00 96.81 75 LEU A O 1
ATOM 618 N N . LEU A 1 76 ? -0.144 2.819 -14.321 1.00 97.00 76 LEU A N 1
ATOM 619 C CA . LEU A 1 76 ? 1.249 2.743 -14.790 1.00 97.00 76 LEU A CA 1
ATOM 620 C C . LEU A 1 76 ? 1.846 1.356 -14.534 1.00 97.00 76 LEU A C 1
ATOM 622 O O . LEU A 1 76 ? 2.443 0.766 -15.437 1.00 97.00 76 LEU A O 1
ATOM 626 N N . ASN A 1 77 ? 1.643 0.828 -13.324 1.00 93.06 77 ASN A N 1
ATOM 627 C CA . ASN A 1 77 ? 2.127 -0.489 -12.926 1.00 93.06 77 ASN A CA 1
ATOM 628 C C . ASN A 1 77 ? 1.542 -1.573 -13.836 1.00 93.06 77 ASN A C 1
ATOM 630 O O . ASN A 1 77 ? 2.305 -2.255 -14.513 1.00 93.06 77 ASN A O 1
ATOM 634 N N . TRP A 1 78 ? 0.210 -1.659 -13.934 1.00 96.81 78 TRP A N 1
ATOM 635 C CA . TRP A 1 78 ? -0.483 -2.622 -14.796 1.00 96.81 78 TRP A CA 1
ATOM 636 C C . TRP A 1 78 ? -0.096 -2.473 -16.271 1.00 96.81 78 TRP A C 1
ATOM 638 O O . TRP A 1 78 ? 0.136 -3.469 -16.964 1.00 96.81 78 TRP A O 1
ATOM 648 N N . PHE A 1 79 ? 0.010 -1.235 -16.764 1.00 96.94 79 PHE A N 1
ATOM 649 C CA . PHE A 1 79 ? 0.392 -0.985 -18.149 1.00 96.94 79 PHE A CA 1
ATOM 650 C C . PHE A 1 79 ? 1.763 -1.594 -18.458 1.00 96.94 79 PHE A C 1
ATOM 652 O O . PHE A 1 79 ? 1.938 -2.227 -19.500 1.00 96.94 79 PHE A O 1
ATOM 659 N N . LYS A 1 80 ? 2.713 -1.451 -17.528 1.00 91.50 80 LYS A N 1
ATOM 660 C CA . LYS A 1 80 ? 4.085 -1.936 -17.667 1.00 91.50 80 LYS A CA 1
ATOM 661 C C . LYS A 1 80 ? 4.246 -3.435 -17.410 1.00 91.50 80 LYS A C 1
ATOM 663 O O . LYS A 1 80 ? 4.979 -4.093 -18.151 1.00 91.50 80 LYS A O 1
ATOM 668 N N . SER A 1 81 ? 3.620 -3.981 -16.368 1.00 87.19 81 SER A N 1
ATOM 669 C CA . SER A 1 81 ? 3.763 -5.399 -16.007 1.00 87.19 81 SER A CA 1
ATOM 670 C C . SER A 1 81 ? 2.949 -6.306 -16.922 1.00 87.19 81 SER A C 1
ATOM 672 O O . SER A 1 81 ? 3.465 -7.311 -17.425 1.00 87.19 81 SER A O 1
ATOM 674 N N . ASP A 1 82 ? 1.701 -5.932 -17.192 1.00 88.50 82 ASP A N 1
ATOM 675 C CA . ASP A 1 82 ? 0.698 -6.847 -17.729 1.00 88.50 82 ASP A CA 1
ATOM 676 C C . ASP A 1 82 ? 0.301 -6.502 -19.164 1.00 88.50 82 ASP A C 1
ATOM 678 O O . ASP A 1 82 ? 0.241 -7.393 -20.016 1.00 88.50 82 ASP A O 1
ATOM 682 N N . PHE A 1 83 ? 0.048 -5.222 -19.454 1.00 95.88 83 PHE A N 1
ATOM 683 C CA . PHE A 1 83 ? -0.578 -4.835 -20.717 1.00 95.88 83 PHE A CA 1
ATOM 684 C C . PHE A 1 83 ? 0.402 -4.697 -21.885 1.00 95.88 83 PHE A C 1
ATOM 686 O O . PHE A 1 83 ? 0.151 -5.278 -22.939 1.00 95.88 83 PHE A O 1
ATOM 693 N N . PHE A 1 84 ? 1.485 -3.930 -21.728 1.00 95.19 84 PHE A N 1
ATOM 694 C CA . PHE A 1 84 ? 2.353 -3.495 -22.825 1.00 95.19 84 PHE A CA 1
ATOM 695 C C . PHE A 1 84 ? 3.778 -4.043 -22.678 1.00 95.19 84 PHE A C 1
ATOM 697 O O . PHE A 1 84 ? 4.313 -4.151 -21.577 1.00 95.19 84 PHE A O 1
ATOM 704 N N . LYS A 1 85 ? 4.414 -4.419 -23.793 1.00 92.88 85 LYS A N 1
ATOM 705 C CA . LYS A 1 85 ? 5.730 -5.079 -23.795 1.00 92.88 85 LYS A CA 1
ATOM 706 C C . LYS A 1 85 ? 6.799 -4.268 -24.521 1.00 92.88 85 LYS A C 1
ATOM 708 O O . LYS A 1 85 ? 6.583 -3.709 -25.599 1.00 92.88 85 LYS A O 1
ATOM 713 N N . TRP A 1 86 ? 7.984 -4.212 -23.922 1.00 90.94 86 TRP A N 1
ATOM 714 C CA . TRP A 1 86 ? 9.123 -3.502 -24.488 1.00 90.94 86 TRP A CA 1
ATOM 715 C C . TRP A 1 86 ? 9.767 -4.339 -25.592 1.00 90.94 86 TRP A C 1
ATOM 717 O O . TRP A 1 86 ? 9.975 -5.539 -25.421 1.00 90.94 86 TRP A O 1
ATOM 727 N N . VAL A 1 87 ? 10.099 -3.707 -26.720 1.00 88.88 87 VAL A N 1
ATOM 728 C CA . VAL A 1 87 ? 10.735 -4.381 -27.859 1.00 88.88 87 VAL A CA 1
ATOM 729 C C . VAL A 1 87 ? 12.041 -3.681 -28.222 1.00 88.88 87 VAL A C 1
ATOM 731 O O . VAL A 1 87 ? 12.048 -2.613 -28.834 1.00 88.88 87 VAL A O 1
ATOM 734 N N . ASN A 1 88 ? 13.162 -4.323 -27.882 1.00 85.00 88 ASN A N 1
ATOM 735 C CA . ASN A 1 88 ? 14.464 -3.981 -28.458 1.00 85.00 88 ASN A CA 1
ATOM 736 C C . ASN A 1 88 ? 14.536 -4.541 -29.882 1.00 85.00 88 ASN A C 1
ATOM 738 O O . ASN A 1 88 ? 14.498 -3.775 -30.845 1.00 85.00 88 ASN A O 1
ATOM 742 N N . ASN A 1 89 ? 14.508 -5.872 -29.990 1.00 88.81 89 ASN A N 1
ATOM 743 C CA . ASN A 1 89 ? 14.408 -6.610 -31.243 1.00 88.81 89 ASN A CA 1
ATOM 744 C C . ASN A 1 89 ? 13.152 -7.499 -31.183 1.00 88.81 89 ASN A C 1
ATOM 746 O O . ASN A 1 89 ? 12.937 -8.166 -30.167 1.00 88.81 89 ASN A O 1
ATOM 750 N N . PRO A 1 90 ? 12.290 -7.502 -32.213 1.00 89.81 90 PRO A N 1
ATOM 751 C CA . PRO A 1 90 ? 11.101 -8.342 -32.238 1.00 89.81 90 PRO A CA 1
ATOM 752 C C . PRO A 1 90 ? 11.490 -9.827 -32.355 1.00 89.81 90 PRO A C 1
ATOM 754 O O . PRO A 1 90 ? 12.432 -10.153 -33.084 1.00 89.81 90 PRO A O 1
ATOM 757 N N . PRO A 1 91 ? 10.760 -10.748 -31.700 1.00 91.06 91 PRO A N 1
ATOM 758 C CA . PRO A 1 91 ? 10.925 -12.174 -31.958 1.00 91.06 91 PRO A CA 1
ATOM 759 C C . PRO A 1 91 ? 10.583 -12.485 -33.416 1.00 91.06 91 PRO A C 1
ATOM 761 O O . PRO A 1 91 ? 9.780 -11.787 -34.036 1.00 91.06 91 PRO A O 1
ATOM 764 N N . CYS A 1 92 ? 11.190 -13.535 -33.965 1.00 92.38 92 CYS A N 1
ATOM 765 C CA . CYS A 1 92 ? 10.952 -13.917 -35.349 1.00 92.38 92 CYS A CA 1
ATOM 766 C C . CYS A 1 92 ? 9.489 -14.326 -35.575 1.00 92.38 92 CYS A C 1
ATOM 768 O O . CYS A 1 92 ? 9.016 -15.266 -34.942 1.00 92.38 92 CYS A O 1
ATOM 770 N N . ASP A 1 93 ? 8.810 -13.715 -36.548 1.00 91.06 93 ASP A N 1
ATOM 771 C CA . ASP A 1 93 ? 7.411 -14.031 -36.882 1.00 91.06 93 ASP A CA 1
ATOM 772 C C . ASP A 1 93 ? 7.197 -15.513 -37.260 1.00 91.06 93 ASP A C 1
ATOM 774 O O . ASP A 1 93 ? 6.112 -16.054 -37.063 1.00 91.06 93 ASP A O 1
ATOM 778 N N . HIS A 1 94 ? 8.233 -16.193 -37.765 1.00 92.25 94 HIS A N 1
ATOM 779 C CA . HIS A 1 94 ? 8.138 -17.576 -38.244 1.00 92.25 94 HIS A CA 1
ATOM 780 C C . HIS A 1 94 ? 8.502 -18.629 -37.194 1.00 92.25 94 HIS A C 1
ATOM 782 O O . HIS A 1 94 ? 7.817 -19.642 -37.090 1.00 92.25 94 HIS A O 1
ATOM 788 N N . CYS A 1 95 ? 9.588 -18.428 -36.442 1.00 89.94 95 CYS A N 1
ATOM 789 C CA . CYS A 1 95 ? 10.093 -19.430 -35.492 1.00 89.94 95 CYS A CA 1
ATOM 790 C C . CYS A 1 95 ? 10.157 -18.947 -34.038 1.00 89.94 95 CYS A C 1
ATOM 792 O O . CYS A 1 95 ? 10.627 -19.687 -33.181 1.00 89.94 95 CYS A O 1
ATOM 794 N N . GLN A 1 96 ? 9.716 -17.717 -33.760 1.00 92.25 96 GLN A N 1
ATOM 795 C CA . GLN A 1 96 ? 9.650 -17.103 -32.427 1.00 92.25 96 GLN A CA 1
ATOM 796 C C . GLN A 1 96 ? 10.995 -16.950 -31.696 1.00 92.25 96 GLN A C 1
ATOM 798 O O . GLN A 1 96 ? 11.029 -16.551 -30.535 1.00 92.25 96 GLN A O 1
ATOM 803 N N . ALA A 1 97 ? 12.120 -17.194 -32.376 1.00 83.94 97 ALA A N 1
ATOM 804 C CA . ALA A 1 97 ? 13.446 -16.950 -31.820 1.00 83.94 97 ALA A CA 1
ATOM 805 C C . ALA A 1 97 ? 13.631 -15.459 -31.479 1.00 83.94 97 ALA A C 1
ATOM 807 O O . ALA A 1 97 ? 13.289 -14.586 -32.279 1.00 83.94 97 ALA A O 1
ATOM 808 N N . THR A 1 98 ? 14.187 -15.171 -30.301 1.00 88.00 98 THR A N 1
ATOM 809 C CA . THR A 1 98 ? 14.341 -13.812 -29.745 1.00 88.00 98 THR A CA 1
ATOM 810 C C . THR A 1 98 ? 15.663 -13.136 -30.121 1.00 88.00 98 THR A C 1
ATOM 812 O O . THR A 1 98 ? 15.845 -11.949 -29.874 1.00 88.00 98 THR A O 1
ATOM 815 N N . ASN A 1 99 ? 16.579 -13.864 -30.758 1.00 88.06 99 ASN A N 1
ATOM 816 C CA . ASN A 1 99 ? 17.916 -13.413 -31.149 1.00 88.06 99 ASN A CA 1
ATOM 817 C C . ASN A 1 99 ? 17.957 -12.805 -32.568 1.00 88.06 99 ASN A C 1
ATOM 819 O O . ASN A 1 99 ? 18.891 -13.055 -33.332 1.00 88.06 99 ASN A O 1
ATOM 823 N N . THR A 1 100 ? 16.925 -12.054 -32.963 1.00 90.62 100 THR A N 1
ATOM 824 C CA . THR A 1 100 ? 16.877 -11.420 -34.289 1.00 90.62 100 THR A CA 1
ATOM 825 C C . THR A 1 100 ? 17.829 -10.224 -34.382 1.00 90.62 100 THR A C 1
ATOM 827 O O . THR A 1 100 ? 18.094 -9.544 -33.391 1.00 90.62 100 THR A O 1
ATOM 830 N N . ASN A 1 101 ? 18.338 -9.953 -35.589 1.00 89.00 101 ASN A N 1
ATOM 831 C CA . ASN A 1 101 ? 19.326 -8.902 -35.854 1.00 89.00 101 ASN A CA 1
ATOM 832 C C . ASN A 1 101 ? 18.764 -7.831 -36.793 1.00 89.00 101 ASN A C 1
ATOM 834 O O . ASN A 1 101 ? 18.195 -8.162 -37.832 1.00 89.00 101 ASN A O 1
ATOM 838 N N . GLY A 1 102 ? 18.944 -6.553 -36.452 1.00 90.19 102 GLY A N 1
ATOM 839 C CA . GLY A 1 102 ? 18.448 -5.433 -37.257 1.00 90.19 102 GLY A CA 1
ATOM 840 C C . GLY A 1 102 ? 19.115 -5.339 -38.635 1.00 90.19 102 GLY A C 1
ATOM 841 O O . GLY A 1 102 ? 20.330 -5.467 -38.757 1.00 90.19 102 GLY A O 1
ATOM 842 N N . MET A 1 103 ? 18.311 -5.091 -39.671 1.00 89.50 103 MET A N 1
ATOM 843 C CA . MET A 1 103 ? 18.728 -4.944 -41.076 1.00 89.50 103 MET A CA 1
ATOM 844 C C . MET A 1 103 ? 18.511 -3.526 -41.633 1.00 89.50 103 MET A C 1
ATOM 846 O O . MET A 1 103 ? 18.764 -3.284 -42.811 1.00 89.50 103 MET A O 1
ATOM 850 N N . GLY A 1 104 ? 18.026 -2.592 -40.811 1.00 87.81 104 GLY A N 1
ATOM 851 C CA . GLY A 1 104 ? 17.677 -1.230 -41.224 1.00 87.81 104 GLY A CA 1
ATOM 852 C C . GLY A 1 104 ? 16.173 -1.016 -41.407 1.00 87.81 104 GLY A C 1
ATOM 853 O O . GLY A 1 104 ? 15.358 -1.879 -41.079 1.00 87.81 104 GLY A O 1
ATOM 854 N N . GLY A 1 105 ? 15.803 0.174 -41.883 1.00 92.88 105 GLY A N 1
ATOM 855 C CA . GLY A 1 105 ? 14.411 0.600 -42.033 1.00 92.88 105 GLY A CA 1
ATOM 856 C C . GLY A 1 105 ? 13.946 0.652 -43.488 1.00 92.88 105 GLY A C 1
ATOM 857 O O . GLY A 1 105 ? 14.707 1.034 -44.374 1.00 92.88 105 GLY A O 1
ATOM 858 N N . VAL A 1 106 ? 12.679 0.314 -43.726 1.00 94.69 106 VAL A N 1
ATOM 859 C CA . VAL A 1 106 ? 11.993 0.437 -45.021 1.00 94.69 106 VAL A CA 1
ATOM 860 C C . VAL A 1 106 ? 10.703 1.246 -44.893 1.00 94.69 106 VAL A C 1
ATOM 862 O O . VAL A 1 106 ? 10.184 1.459 -43.793 1.00 94.69 106 VAL A O 1
ATOM 865 N N . ALA A 1 107 ? 10.174 1.692 -46.035 1.00 94.50 107 ALA A N 1
ATOM 866 C CA . ALA A 1 107 ? 8.878 2.352 -46.088 1.00 94.50 107 ALA A CA 1
ATOM 867 C C . ALA A 1 107 ? 7.741 1.388 -45.671 1.00 94.50 107 ALA A C 1
ATOM 869 O O . ALA A 1 107 ? 7.815 0.185 -45.964 1.00 94.50 107 ALA A O 1
ATOM 870 N N . PRO A 1 108 ? 6.685 1.894 -45.009 1.00 95.88 108 PRO A N 1
ATOM 871 C CA . PRO A 1 108 ? 5.511 1.097 -44.681 1.00 95.88 108 PRO A CA 1
ATOM 872 C C . PRO A 1 108 ? 4.770 0.639 -45.938 1.00 95.88 108 PRO A C 1
ATOM 874 O O . PRO A 1 108 ? 4.703 1.359 -46.934 1.00 95.88 108 PRO A O 1
ATOM 877 N N . ASN A 1 109 ? 4.170 -0.548 -45.879 1.00 94.94 109 ASN A N 1
ATOM 878 C CA . ASN A 1 109 ? 3.196 -0.984 -46.876 1.00 94.94 109 ASN A CA 1
ATOM 879 C C . ASN A 1 109 ? 1.835 -0.287 -46.663 1.00 94.94 109 ASN A C 1
ATOM 881 O O . ASN A 1 109 ? 1.628 0.412 -45.671 1.00 94.94 109 ASN A O 1
ATOM 885 N N . ALA A 1 110 ? 0.880 -0.503 -47.574 1.00 94.50 110 ALA A N 1
ATOM 886 C CA . ALA A 1 110 ? -0.424 0.165 -47.530 1.00 94.50 110 ALA A CA 1
ATOM 887 C C . ALA A 1 110 ? -1.196 -0.057 -46.211 1.00 94.50 110 ALA A C 1
ATOM 889 O O . ALA A 1 110 ? -1.791 0.881 -45.687 1.00 94.50 110 ALA A O 1
ATOM 890 N N . SER A 1 111 ? -1.164 -1.269 -45.645 1.00 93.69 111 SER A N 1
ATOM 891 C CA . SER A 1 111 ? -1.842 -1.573 -44.373 1.00 93.69 111 SER A CA 1
ATOM 892 C C . SER A 1 111 ? -1.119 -0.951 -43.174 1.00 93.69 111 SER A C 1
ATOM 894 O O . SER A 1 111 ? -1.750 -0.445 -42.244 1.00 93.69 111 SER A O 1
ATOM 896 N N . GLU A 1 112 ? 0.212 -0.934 -43.198 1.00 95.44 112 GLU A N 1
ATOM 897 C CA . GLU A 1 112 ? 1.015 -0.320 -42.144 1.00 95.44 112 GLU A CA 1
ATOM 898 C C . GLU A 1 112 ? 0.847 1.209 -42.145 1.00 95.44 112 GLU A C 1
ATOM 900 O O . GLU A 1 112 ? 0.692 1.825 -41.089 1.00 95.44 112 GLU A O 1
ATOM 905 N N . GLN A 1 113 ? 0.784 1.817 -43.333 1.00 94.69 113 GLN A N 1
ATOM 906 C CA . GLN A 1 113 ? 0.560 3.250 -43.519 1.00 94.69 113 GLN A CA 1
ATOM 907 C C . GLN A 1 113 ? -0.840 3.690 -43.061 1.00 94.69 113 GLN A C 1
ATOM 909 O O . GLN A 1 113 ? -0.974 4.760 -42.468 1.00 94.69 113 GLN A O 1
ATOM 914 N N . GLN A 1 114 ? -1.872 2.858 -43.261 1.00 93.62 114 GLN A N 1
ATOM 915 C CA . GLN A 1 114 ? -3.221 3.102 -42.719 1.00 93.62 114 GLN A CA 1
ATOM 916 C C . GLN A 1 114 ? -3.225 3.208 -41.187 1.00 93.62 114 GLN A C 1
ATOM 918 O O . GLN A 1 114 ? -4.008 3.966 -40.625 1.00 93.62 114 GLN A O 1
ATOM 923 N N . ASN A 1 115 ? -2.312 2.502 -40.515 1.00 94.75 115 ASN A N 1
ATOM 924 C CA . ASN A 1 115 ? -2.116 2.562 -39.065 1.00 94.75 115 ASN A CA 1
ATOM 925 C C . ASN A 1 115 ? -1.052 3.597 -38.651 1.00 94.75 115 ASN A C 1
ATOM 927 O O . ASN A 1 115 ? -0.474 3.520 -37.562 1.00 94.75 115 ASN A O 1
ATOM 931 N N . LEU A 1 116 ? -0.789 4.575 -39.523 1.00 94.50 116 LEU A N 1
ATOM 932 C CA . LEU A 1 116 ? 0.133 5.688 -39.303 1.00 94.50 116 LEU A CA 1
ATOM 933 C C . LEU A 1 116 ? 1.562 5.236 -38.957 1.00 94.50 116 LEU A C 1
ATOM 935 O O . LEU A 1 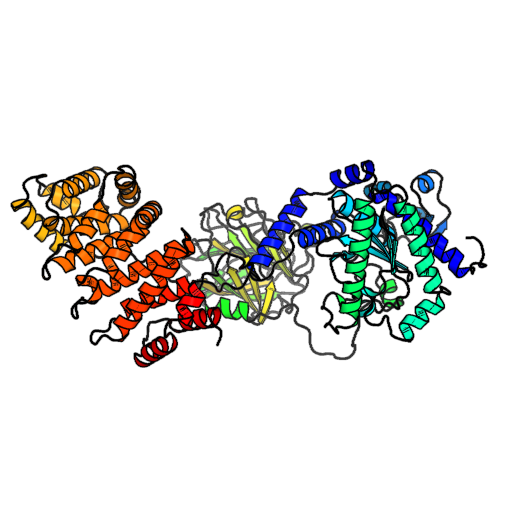116 ? 2.247 5.894 -38.169 1.00 94.50 116 LEU A O 1
ATOM 939 N N . ALA A 1 117 ? 2.027 4.111 -39.511 1.00 94.31 117 ALA A N 1
ATOM 940 C CA . ALA A 1 117 ? 3.429 3.731 -39.384 1.00 94.31 117 ALA A CA 1
ATOM 941 C C . ALA A 1 117 ? 4.321 4.728 -40.137 1.00 94.31 117 ALA A C 1
ATOM 943 O O . ALA A 1 117 ? 4.101 4.983 -41.320 1.00 94.31 117 ALA A O 1
ATOM 944 N N . GLY A 1 118 ? 5.325 5.289 -39.458 1.00 88.19 118 GLY A N 1
ATOM 945 C CA . GLY A 1 118 ? 6.286 6.209 -40.085 1.00 88.19 118 GLY A CA 1
ATOM 946 C C . GLY A 1 118 ? 7.454 5.488 -40.763 1.00 88.19 118 GLY A C 1
ATOM 947 O O . GLY A 1 118 ? 7.922 5.898 -41.821 1.00 88.19 118 GLY A O 1
ATOM 948 N N . ILE A 1 119 ? 7.908 4.391 -40.158 1.00 92.94 119 ILE A N 1
ATOM 949 C CA . ILE A 1 119 ? 9.010 3.550 -40.631 1.00 92.94 119 ILE A CA 1
ATOM 950 C C . ILE A 1 119 ? 8.758 2.102 -40.210 1.00 92.94 119 ILE A C 1
ATOM 952 O O . ILE A 1 119 ? 8.073 1.848 -39.214 1.00 92.94 119 ILE A O 1
ATOM 956 N N . VAL A 1 120 ? 9.313 1.153 -40.959 1.00 95.69 120 VAL A N 1
ATOM 957 C CA . VAL A 1 120 ? 9.299 -0.268 -40.606 1.00 95.69 120 VAL A CA 1
ATOM 958 C C . VAL A 1 120 ? 10.722 -0.759 -40.455 1.00 95.69 120 VAL A C 1
ATOM 960 O O . VAL A 1 120 ? 11.490 -0.742 -41.412 1.00 95.69 120 VAL A O 1
ATO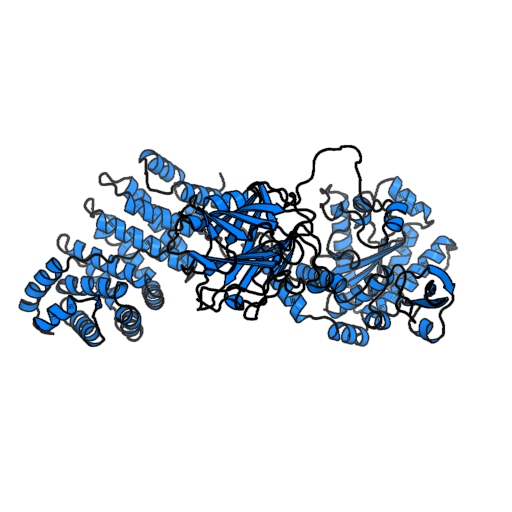M 963 N N . GLU A 1 121 ? 11.071 -1.214 -39.261 1.00 95.19 121 GLU A N 1
ATOM 964 C CA . GLU A 1 121 ? 12.374 -1.807 -38.980 1.00 95.19 121 GLU A CA 1
ATOM 965 C C . GLU A 1 121 ? 12.355 -3.285 -39.402 1.00 95.19 121 GLU A C 1
ATOM 967 O O . GLU A 1 121 ? 11.406 -4.015 -39.102 1.00 95.19 121 GLU A O 1
ATOM 972 N N . LEU A 1 122 ? 13.376 -3.728 -40.137 1.00 93.81 122 LEU A N 1
ATOM 973 C CA . LEU A 1 122 ? 13.516 -5.113 -40.584 1.00 93.81 122 LEU A CA 1
ATOM 974 C C . LEU A 1 122 ? 14.509 -5.867 -39.708 1.00 93.81 122 LEU A C 1
ATOM 976 O O . LEU A 1 122 ? 15.560 -5.335 -39.354 1.00 93.81 122 LEU A O 1
ATOM 980 N N . TYR A 1 123 ? 14.194 -7.126 -39.416 1.00 93.81 123 TYR A N 1
ATOM 981 C CA . TYR A 1 123 ? 15.004 -7.989 -38.565 1.00 93.81 123 TYR A CA 1
ATOM 982 C C . TYR A 1 123 ? 15.229 -9.357 -39.209 1.00 93.81 123 TYR A C 1
ATOM 984 O O . TYR A 1 123 ? 14.272 -10.034 -39.572 1.00 93.81 123 TYR A O 1
ATOM 992 N N . SER A 1 124 ? 16.485 -9.782 -39.331 1.00 94.00 124 SER A N 1
ATOM 993 C CA . SER A 1 124 ? 16.855 -11.117 -39.811 1.00 94.00 124 SER A CA 1
ATOM 994 C C . SER A 1 124 ? 16.895 -12.111 -38.660 1.00 94.00 124 SER A C 1
ATOM 996 O O . SER A 1 124 ? 17.526 -11.850 -37.632 1.00 94.00 124 SER A O 1
ATOM 998 N N . CYS A 1 125 ? 16.271 -13.273 -38.835 1.00 93.38 125 CYS A N 1
ATOM 999 C CA . CYS A 1 125 ? 16.398 -14.371 -37.888 1.00 93.38 125 CYS A CA 1
ATOM 1000 C C . CYS A 1 125 ? 17.604 -15.263 -38.236 1.00 93.38 125 CYS A C 1
ATOM 1002 O O . CYS A 1 125 ? 17.607 -15.872 -39.308 1.00 93.38 125 CYS A O 1
ATOM 1004 N N . PRO A 1 126 ? 18.591 -15.440 -37.338 1.00 90.81 126 PRO A N 1
ATOM 1005 C CA . PRO A 1 126 ? 19.720 -16.335 -37.601 1.00 90.81 126 PRO A CA 1
ATOM 1006 C C . PRO A 1 126 ? 19.300 -17.812 -37.701 1.00 90.81 126 PRO A C 1
ATOM 1008 O O . PRO A 1 126 ? 19.947 -18.582 -38.408 1.00 90.81 126 PRO A O 1
ATOM 1011 N N . ASN A 1 127 ? 18.194 -18.202 -37.056 1.00 91.62 127 ASN A N 1
ATOM 1012 C CA . ASN A 1 127 ? 17.753 -19.597 -36.992 1.00 91.62 127 ASN A CA 1
ATOM 1013 C C . ASN A 1 127 ? 17.029 -20.051 -38.271 1.00 91.62 127 ASN A C 1
ATOM 1015 O O . ASN A 1 127 ? 17.300 -21.138 -38.772 1.00 91.62 127 ASN A O 1
ATOM 1019 N N . CYS A 1 128 ? 16.106 -19.242 -38.806 1.00 93.12 128 CYS A N 1
ATOM 1020 C CA . CYS A 1 128 ? 15.298 -19.615 -39.980 1.00 93.12 128 CYS A CA 1
ATOM 1021 C C . CYS A 1 128 ? 15.557 -18.759 -41.228 1.00 93.12 128 CYS A C 1
ATOM 1023 O O . CYS A 1 128 ? 14.966 -19.019 -42.275 1.00 93.12 128 CYS A O 1
ATOM 1025 N N . ARG A 1 129 ? 16.431 -17.745 -41.130 1.00 91.88 129 ARG A N 1
ATOM 1026 C CA . ARG A 1 129 ? 16.797 -16.797 -42.202 1.00 91.88 129 ARG A CA 1
ATOM 1027 C C . ARG A 1 129 ? 15.640 -15.965 -42.762 1.00 91.88 129 ARG A C 1
ATOM 1029 O O . ARG A 1 129 ? 15.830 -15.261 -43.749 1.00 91.88 129 ARG A O 1
ATOM 1036 N N . GLN A 1 130 ? 14.466 -16.020 -42.137 1.00 94.56 130 GLN A N 1
ATOM 1037 C CA . GLN A 1 130 ? 13.328 -15.187 -42.507 1.00 94.56 130 GLN A CA 1
ATOM 1038 C C . GLN A 1 130 ? 13.446 -13.782 -41.917 1.00 94.56 130 GLN A C 1
ATOM 1040 O O . GLN A 1 130 ? 14.064 -13.577 -40.867 1.00 94.56 130 GLN A O 1
ATOM 1045 N N . THR A 1 131 ? 12.816 -12.826 -42.597 1.00 94.12 131 THR A N 1
ATOM 1046 C CA . THR A 1 131 ? 12.772 -11.425 -42.181 1.00 94.12 131 THR A CA 1
ATOM 1047 C C . THR A 1 131 ? 11.476 -11.122 -41.439 1.00 94.12 131 THR A C 1
ATOM 1049 O O . THR A 1 131 ? 10.383 -11.373 -41.934 1.00 94.12 131 THR A O 1
ATOM 1052 N N . THR A 1 132 ? 11.607 -10.524 -40.263 1.00 94.62 132 THR A N 1
ATOM 1053 C CA . THR A 1 132 ? 10.515 -10.019 -39.431 1.00 94.62 132 THR A CA 1
ATOM 1054 C C . THR A 1 132 ? 10.382 -8.515 -39.609 1.00 94.62 132 THR A C 1
ATOM 1056 O O . THR A 1 132 ? 11.385 -7.797 -39.671 1.00 94.62 132 THR A O 1
ATOM 1059 N N . ARG A 1 133 ? 9.139 -8.035 -39.705 1.00 94.94 133 ARG A N 1
ATOM 1060 C CA . ARG A 1 133 ? 8.825 -6.609 -39.867 1.00 94.94 133 ARG A CA 1
ATOM 1061 C C . ARG A 1 133 ? 8.372 -6.027 -38.535 1.00 94.94 133 ARG A C 1
ATOM 1063 O O . ARG A 1 133 ? 7.514 -6.589 -37.860 1.00 94.94 133 ARG A O 1
ATOM 1070 N N . PHE A 1 134 ? 8.891 -4.858 -38.182 1.00 96.12 134 PHE A N 1
ATOM 1071 C CA . PHE A 1 134 ? 8.473 -4.117 -36.998 1.00 96.12 134 PHE A CA 1
ATOM 1072 C C . PHE A 1 134 ? 8.061 -2.686 -37.362 1.00 96.12 134 PHE A C 1
ATOM 1074 O O . PHE A 1 134 ? 8.889 -1.771 -37.358 1.00 96.12 134 PHE A O 1
ATOM 1081 N N . PRO A 1 135 ? 6.782 -2.484 -37.729 1.00 95.81 135 PRO A N 1
ATOM 1082 C CA . PRO A 1 135 ? 6.252 -1.160 -38.028 1.00 95.81 135 PRO A CA 1
ATOM 1083 C C . PRO A 1 135 ? 6.153 -0.300 -36.766 1.00 95.81 135 PRO A C 1
ATOM 1085 O O . PRO A 1 135 ? 5.581 -0.724 -35.760 1.00 95.81 135 PRO A O 1
ATOM 1088 N N . ARG A 1 136 ? 6.672 0.928 -36.837 1.00 94.94 136 ARG A N 1
ATOM 1089 C CA . ARG A 1 136 ? 6.581 1.937 -35.772 1.00 94.94 136 ARG A CA 1
ATOM 1090 C C . ARG A 1 136 ? 5.265 2.704 -35.908 1.00 94.94 136 ARG A C 1
ATOM 1092 O O . ARG A 1 136 ? 5.210 3.732 -36.588 1.00 94.94 136 ARG A O 1
ATOM 1099 N N . TYR A 1 137 ? 4.193 2.125 -35.366 1.00 96.81 137 TYR A N 1
ATOM 1100 C CA . TYR A 1 137 ? 2.823 2.635 -35.480 1.00 96.81 137 TYR A CA 1
ATOM 1101 C C . TYR A 1 137 ? 2.584 3.883 -34.624 1.00 96.81 137 TYR A C 1
ATOM 1103 O O . TYR A 1 137 ? 2.986 3.928 -33.466 1.00 96.81 137 TYR A O 1
ATOM 1111 N N . ASN A 1 138 ? 1.843 4.850 -35.173 1.00 94.81 138 ASN A N 1
ATOM 1112 C CA . ASN A 1 138 ? 1.351 6.016 -34.427 1.00 94.81 138 ASN A CA 1
ATOM 1113 C C . ASN A 1 138 ? -0.179 6.022 -34.280 1.00 94.81 138 ASN A C 1
ATOM 1115 O O . ASN A 1 138 ? -0.729 6.851 -33.566 1.00 94.81 138 ASN A O 1
ATOM 1119 N N . TYR A 1 139 ? -0.916 5.117 -34.929 1.00 97.00 139 TYR A N 1
ATOM 1120 C CA . TYR A 1 139 ? -2.350 4.996 -34.668 1.00 97.00 139 TYR A CA 1
ATOM 1121 C C . TYR A 1 139 ? -2.574 4.261 -33.344 1.00 97.00 139 TYR A C 1
ATOM 1123 O O . TYR A 1 139 ? -2.288 3.067 -33.238 1.00 97.00 139 TYR A O 1
ATOM 1131 N N . VAL A 1 140 ? -3.107 4.952 -32.333 1.00 96.56 140 VAL A N 1
ATOM 1132 C CA . VAL A 1 140 ? -3.225 4.397 -30.970 1.00 96.56 140 VAL A CA 1
ATOM 1133 C C . VAL A 1 140 ? -4.170 3.203 -30.902 1.00 96.56 140 VAL A C 1
ATOM 1135 O O . VAL A 1 140 ? -3.940 2.280 -30.125 1.00 96.56 140 VAL A O 1
ATOM 1138 N N . GLY A 1 141 ? -5.174 3.155 -31.784 1.00 96.62 141 GLY A N 1
ATOM 1139 C CA . GLY A 1 141 ? -6.045 1.990 -31.923 1.00 96.62 141 GLY A CA 1
ATOM 1140 C C . GLY A 1 141 ? -5.266 0.727 -32.293 1.00 96.62 141 GLY A C 1
ATOM 1141 O O . GLY A 1 141 ? -5.560 -0.340 -31.762 1.00 96.62 141 GLY A O 1
ATOM 1142 N N . LYS A 1 142 ? -4.219 0.851 -33.124 1.00 97.44 142 LYS A N 1
ATOM 1143 C CA . LYS A 1 142 ? -3.353 -0.282 -33.462 1.00 97.44 142 LYS A CA 1
ATOM 1144 C C . LYS A 1 142 ? -2.461 -0.689 -32.294 1.00 97.44 142 LYS A C 1
ATOM 1146 O O . LYS A 1 142 ? -2.201 -1.875 -32.117 1.00 97.44 142 LYS A O 1
ATOM 1151 N N . LEU A 1 143 ? -2.029 0.268 -31.476 1.00 97.94 143 LEU A N 1
ATOM 1152 C CA . LEU A 1 143 ? -1.200 -0.001 -30.298 1.00 97.94 143 LEU A CA 1
ATOM 1153 C C . LEU A 1 143 ? -1.953 -0.794 -29.218 1.00 97.94 143 LEU A C 1
ATOM 1155 O O . LEU A 1 143 ? -1.353 -1.659 -28.582 1.00 97.94 143 LEU A O 1
ATOM 1159 N N . LEU A 1 144 ? -3.269 -0.587 -29.073 1.00 97.69 144 LEU A N 1
ATOM 1160 C CA . LEU A 1 144 ? -4.125 -1.408 -28.198 1.00 97.69 144 LEU A CA 1
ATOM 1161 C C . LEU A 1 144 ? -4.154 -2.894 -28.611 1.00 97.69 144 LEU A C 1
ATOM 1163 O O . LEU A 1 144 ? -4.350 -3.773 -27.764 1.00 97.69 144 LEU A O 1
ATOM 1167 N N . GLU A 1 145 ? -3.960 -3.172 -29.904 1.00 96.69 145 GLU A N 1
ATOM 1168 C CA . GLU A 1 145 ? -3.893 -4.527 -30.460 1.00 96.69 145 GLU A CA 1
ATOM 1169 C C . GLU A 1 145 ? -2.486 -5.120 -30.352 1.00 96.69 145 GLU A C 1
ATOM 1171 O O . GLU A 1 145 ? -2.331 -6.258 -29.917 1.00 96.69 145 GLU A O 1
ATOM 1176 N N . THR A 1 146 ? -1.454 -4.371 -30.761 1.00 95.81 146 THR A N 1
ATOM 1177 C CA . THR A 1 146 ? -0.078 -4.891 -30.819 1.00 95.81 146 THR A CA 1
ATOM 1178 C C . THR A 1 146 ? 0.561 -5.019 -29.446 1.00 95.81 146 THR A C 1
ATOM 1180 O O . THR A 1 146 ? 1.415 -5.888 -29.269 1.00 95.81 146 THR A O 1
ATOM 1183 N N . ARG A 1 147 ? 0.174 -4.151 -28.499 1.00 96.94 147 ARG A N 1
ATOM 1184 C CA . ARG A 1 147 ? 0.609 -4.152 -27.095 1.00 96.94 147 ARG A CA 1
ATOM 1185 C C . ARG A 1 147 ? 2.121 -4.220 -26.908 1.00 96.94 147 ARG A C 1
ATOM 1187 O O . ARG A 1 147 ? 2.627 -4.816 -25.958 1.00 96.94 147 ARG A O 1
ATOM 1194 N N . ARG A 1 148 ? 2.870 -3.659 -27.856 1.00 94.81 148 ARG A N 1
ATOM 1195 C CA . ARG A 1 148 ? 4.327 -3.733 -27.861 1.00 94.81 148 ARG A CA 1
ATOM 1196 C C . ARG A 1 148 ? 4.950 -2.549 -28.582 1.00 94.81 148 ARG A C 1
ATOM 1198 O O . ARG A 1 148 ? 4.381 -2.053 -29.554 1.00 94.81 148 ARG A O 1
ATOM 1205 N N . GLY A 1 149 ? 6.135 -2.135 -28.145 1.00 93.50 149 GLY A N 1
ATOM 1206 C CA . GLY A 1 149 ? 6.838 -0.999 -28.736 1.00 93.50 149 GLY A CA 1
ATOM 1207 C C . GLY A 1 149 ? 8.013 -0.488 -27.906 1.00 93.50 149 GLY A C 1
ATOM 1208 O O . GLY A 1 149 ? 8.504 -1.190 -27.018 1.00 93.50 149 GLY A O 1
ATOM 1209 N N . ARG A 1 150 ? 8.440 0.746 -28.195 1.00 91.38 150 ARG A N 1
ATOM 1210 C CA . ARG A 1 150 ? 9.416 1.518 -27.404 1.00 91.38 150 ARG A CA 1
ATOM 1211 C C . ARG A 1 150 ? 8.735 2.764 -26.830 1.00 91.38 150 ARG A C 1
ATOM 1213 O O . ARG A 1 150 ? 7.519 2.891 -26.932 1.00 91.38 150 ARG A O 1
ATOM 1220 N N . CYS A 1 151 ? 9.497 3.696 -26.257 1.00 91.69 151 CYS A N 1
ATOM 1221 C CA . CYS A 1 151 ? 8.939 4.862 -25.559 1.00 91.69 151 CYS A CA 1
ATOM 1222 C C . CYS A 1 151 ? 7.851 5.613 -26.345 1.00 91.69 151 CYS A C 1
ATOM 1224 O O . CYS A 1 151 ? 6.819 5.945 -25.772 1.00 91.69 151 CYS A O 1
ATOM 1226 N N . GLY A 1 152 ? 8.025 5.769 -27.662 1.00 93.44 152 GLY A N 1
ATOM 1227 C CA . GLY A 1 152 ? 7.020 6.320 -28.577 1.00 93.44 152 GLY A CA 1
ATOM 1228 C C . GLY A 1 152 ? 5.647 5.654 -28.470 1.00 93.44 152 GLY A C 1
ATOM 1229 O O . GLY A 1 152 ? 4.644 6.317 -28.215 1.00 93.44 152 GLY A O 1
ATOM 1230 N N . GLU A 1 153 ? 5.587 4.345 -28.694 1.00 97.38 153 GLU A N 1
ATOM 1231 C CA . GLU A 1 153 ? 4.343 3.573 -28.651 1.00 97.38 153 GLU A CA 1
ATOM 1232 C C . GLU A 1 153 ? 3.778 3.455 -27.230 1.00 97.38 153 GLU A C 1
ATOM 1234 O O . GLU A 1 153 ? 2.563 3.523 -27.041 1.00 97.38 153 GLU A O 1
ATOM 1239 N N . TRP A 1 154 ? 4.662 3.305 -26.240 1.00 97.88 154 TRP A N 1
ATOM 1240 C CA . TRP A 1 154 ? 4.298 3.222 -24.827 1.00 97.88 154 TRP A CA 1
ATOM 1241 C C . TRP A 1 154 ? 3.571 4.489 -24.370 1.00 97.88 154 TRP A C 1
ATOM 1243 O O . TRP A 1 154 ? 2.422 4.410 -23.936 1.00 97.88 154 TRP A O 1
ATOM 1253 N N . ALA A 1 155 ? 4.194 5.658 -24.552 1.00 97.81 155 ALA A N 1
ATOM 1254 C CA . ALA A 1 155 ? 3.620 6.934 -24.141 1.00 97.81 155 ALA A CA 1
ATOM 1255 C C . ALA A 1 155 ? 2.294 7.211 -24.861 1.00 97.81 155 ALA A C 1
ATOM 1257 O O . ALA A 1 155 ? 1.311 7.533 -24.205 1.00 97.81 155 ALA A O 1
ATOM 1258 N N . GLN A 1 156 ? 2.227 7.009 -26.183 1.00 97.50 156 GLN A N 1
ATOM 1259 C CA . GLN A 1 156 ? 0.999 7.245 -26.953 1.00 97.50 156 GLN A CA 1
ATOM 1260 C C . GLN A 1 156 ? -0.170 6.363 -26.491 1.00 97.50 156 GLN A C 1
ATOM 1262 O O . GLN A 1 156 ? -1.289 6.848 -26.309 1.00 97.50 156 GLN A O 1
ATOM 1267 N N . CYS A 1 157 ? 0.069 5.065 -26.292 1.00 98.38 157 CYS A N 1
ATOM 1268 C CA . CYS A 1 157 ? -0.979 4.153 -25.846 1.00 98.38 157 CYS A CA 1
ATOM 1269 C C . CYS A 1 157 ? -1.412 4.459 -24.403 1.00 98.38 157 CYS A C 1
ATOM 1271 O O . CYS A 1 157 ? -2.609 4.449 -24.110 1.00 98.38 157 CYS A O 1
ATOM 1273 N N . PHE A 1 158 ? -0.464 4.782 -23.520 1.00 98.50 158 PHE A N 1
ATOM 1274 C CA . PHE A 1 158 ? -0.765 5.150 -22.140 1.00 98.50 158 PHE A CA 1
ATOM 1275 C C . PHE A 1 158 ? -1.548 6.470 -22.045 1.00 98.50 158 PHE A C 1
ATOM 1277 O O . PHE A 1 158 ? -2.531 6.532 -21.309 1.00 98.50 158 PHE A O 1
ATOM 1284 N N . THR A 1 159 ? -1.198 7.498 -22.833 1.00 98.50 159 THR A N 1
ATOM 1285 C CA . THR A 1 159 ? -1.942 8.772 -22.864 1.00 98.50 159 THR A CA 1
ATOM 1286 C C . THR A 1 159 ? -3.416 8.548 -23.232 1.00 98.50 159 THR A C 1
ATOM 1288 O O . THR A 1 159 ? -4.302 9.115 -22.588 1.00 98.50 159 THR A O 1
ATOM 1291 N N . LEU A 1 160 ? -3.706 7.674 -24.212 1.00 98.31 160 LEU A N 1
ATOM 1292 C CA . LEU A 1 160 ? -5.086 7.291 -24.539 1.00 98.31 160 LEU A CA 1
ATOM 1293 C C . LEU A 1 160 ? -5.782 6.625 -23.346 1.00 98.31 160 LEU A C 1
ATOM 1295 O O . LEU A 1 160 ? -6.928 6.954 -23.058 1.00 98.31 160 LEU A O 1
ATOM 1299 N N . MET A 1 161 ? -5.117 5.687 -22.668 1.00 98.06 161 MET A N 1
ATOM 1300 C CA . MET A 1 161 ? -5.705 4.949 -21.545 1.00 98.06 161 MET A CA 1
ATOM 1301 C C . MET A 1 161 ? -6.001 5.843 -20.339 1.00 98.06 161 MET A C 1
ATOM 1303 O O . MET A 1 161 ? -7.095 5.754 -19.782 1.00 98.06 161 MET A O 1
ATOM 1307 N N . ALA A 1 162 ? -5.090 6.755 -19.990 1.00 97.62 162 ALA A N 1
ATOM 1308 C CA . ALA A 1 162 ? -5.330 7.758 -18.955 1.00 97.62 162 ALA A CA 1
ATOM 1309 C C . ALA A 1 162 ? -6.542 8.640 -19.310 1.00 97.62 162 ALA A C 1
ATOM 1311 O O . ALA A 1 162 ? -7.431 8.843 -18.481 1.00 97.62 162 ALA A O 1
ATOM 1312 N N . SER A 1 163 ? -6.646 9.076 -20.572 1.00 96.75 163 SER A N 1
ATOM 1313 C CA . SER A 1 163 ? -7.811 9.836 -21.043 1.00 96.75 163 SER A CA 1
ATOM 1314 C C . SER A 1 163 ? -9.106 9.015 -21.059 1.00 96.75 163 SER A C 1
ATOM 1316 O O . SER A 1 163 ? -10.182 9.529 -20.750 1.00 96.75 163 SER A O 1
ATOM 1318 N N . ALA A 1 164 ? -9.024 7.721 -21.365 1.00 96.31 164 ALA A N 1
ATOM 1319 C CA . ALA A 1 164 ? -10.158 6.804 -21.371 1.00 96.31 164 ALA A CA 1
ATOM 1320 C C . ALA A 1 164 ? -10.742 6.568 -19.967 1.00 96.31 164 ALA A C 1
ATOM 1322 O O . ALA A 1 164 ? -11.957 6.378 -19.856 1.00 96.31 164 ALA A O 1
ATOM 1323 N N . MET A 1 165 ? -9.900 6.640 -18.927 1.00 93.00 165 MET A N 1
ATOM 1324 C CA . MET A 1 165 ? -10.291 6.631 -17.509 1.00 93.00 165 MET A CA 1
ATOM 1325 C C . MET A 1 165 ? -10.860 7.971 -17.012 1.00 93.00 165 MET A C 1
ATOM 1327 O O . MET A 1 165 ? -11.284 8.060 -15.865 1.00 93.00 165 MET A O 1
ATOM 1331 N N . GLY A 1 166 ? -10.918 8.997 -17.866 1.00 90.81 166 GLY A N 1
ATOM 1332 C CA . GLY A 1 166 ? -11.529 10.290 -17.549 1.00 90.81 166 GLY A CA 1
ATOM 1333 C C . GLY A 1 166 ? -10.553 11.370 -17.085 1.00 90.81 166 GLY A C 1
ATOM 1334 O O . GLY A 1 166 ? -10.997 12.465 -16.750 1.00 90.81 166 GLY A O 1
ATOM 1335 N N . TYR A 1 167 ? -9.244 11.109 -17.098 1.00 95.81 167 TYR A N 1
ATOM 1336 C CA . TYR A 1 167 ? -8.240 12.103 -16.718 1.00 95.81 167 TYR A CA 1
ATOM 1337 C C . TYR A 1 167 ? -7.849 13.001 -17.898 1.00 95.81 167 TYR A C 1
ATOM 1339 O O . TYR A 1 167 ? -7.733 12.547 -19.040 1.00 95.81 167 TYR A O 1
ATOM 1347 N N . GLU A 1 168 ? -7.591 14.286 -17.638 1.00 95.31 168 GLU A N 1
ATOM 1348 C CA . GLU A 1 168 ? -6.944 15.133 -18.642 1.00 95.31 168 GLU A CA 1
ATOM 1349 C C . GLU A 1 168 ? -5.473 14.720 -18.770 1.00 95.31 168 GLU A C 1
ATOM 1351 O O . GLU A 1 168 ? -4.740 14.695 -17.781 1.00 95.31 168 GLU A O 1
ATOM 1356 N N . ALA A 1 169 ? -5.043 14.392 -19.989 1.00 97.00 169 ALA A N 1
ATOM 1357 C CA . ALA A 1 169 ? -3.698 13.907 -20.262 1.00 97.00 169 ALA A CA 1
ATOM 1358 C C . ALA A 1 169 ? -3.047 14.674 -21.422 1.00 97.00 169 ALA A C 1
ATOM 1360 O O . ALA A 1 169 ? -3.704 15.030 -22.406 1.00 97.00 169 ALA A O 1
ATOM 1361 N N . ARG A 1 170 ? -1.742 14.917 -21.307 1.00 97.94 170 ARG A N 1
ATOM 1362 C CA . ARG A 1 170 ? -0.888 15.508 -22.342 1.00 97.94 170 ARG A CA 1
ATOM 1363 C C . ARG A 1 170 ? 0.166 14.494 -22.756 1.00 97.94 170 ARG A C 1
ATOM 1365 O O . ARG A 1 170 ? 0.800 13.873 -21.910 1.00 97.94 170 ARG A O 1
ATOM 1372 N N . TYR A 1 171 ? 0.398 14.377 -24.053 1.00 98.38 171 TYR A N 1
ATOM 1373 C CA . TYR A 1 171 ? 1.580 13.713 -24.583 1.00 98.38 171 TYR A CA 1
ATOM 1374 C C . TYR A 1 171 ? 2.753 14.690 -24.541 1.00 98.38 171 TYR A C 1
ATOM 1376 O O . TYR A 1 171 ? 2.636 15.802 -25.054 1.00 98.38 171 TYR A O 1
ATOM 1384 N N . VAL A 1 172 ? 3.870 14.301 -23.935 1.00 98.50 172 VAL A N 1
ATOM 1385 C CA . VAL A 1 172 ? 5.031 15.174 -23.747 1.00 98.50 172 VAL A CA 1
ATOM 1386 C C . VAL A 1 172 ? 6.197 14.678 -24.583 1.00 98.50 172 VAL A C 1
ATOM 1388 O O . VAL A 1 172 ? 6.549 13.500 -24.550 1.00 98.50 172 VAL A O 1
ATOM 1391 N N . LEU A 1 173 ? 6.789 15.596 -25.342 1.00 97.81 173 LEU A N 1
ATOM 1392 C CA . LEU A 1 173 ? 7.892 15.330 -26.250 1.00 97.81 173 LEU A CA 1
ATOM 1393 C C . LEU A 1 173 ? 9.135 16.107 -25.831 1.00 97.81 173 LEU A C 1
ATOM 1395 O O . LEU A 1 173 ? 9.152 17.337 -25.884 1.00 97.81 173 LEU A O 1
ATOM 1399 N N . ASP A 1 174 ? 10.193 15.368 -25.522 1.00 96.38 174 ASP A N 1
ATOM 1400 C CA . ASP A 1 174 ? 11.544 15.879 -25.345 1.00 96.38 174 ASP A CA 1
ATOM 1401 C C . ASP A 1 174 ? 12.312 15.807 -26.671 1.00 96.38 174 ASP A C 1
ATOM 1403 O O . ASP A 1 174 ? 12.408 14.762 -27.327 1.00 96.38 174 ASP A O 1
ATOM 1407 N N . TRP A 1 175 ? 12.891 16.939 -27.077 1.00 93.75 175 TRP A N 1
ATOM 1408 C CA . TRP A 1 175 ? 13.660 17.046 -28.317 1.00 93.75 175 TRP A CA 1
ATOM 1409 C C . TRP A 1 175 ? 14.922 16.177 -28.337 1.00 93.75 175 TRP A C 1
ATOM 1411 O O . TRP A 1 175 ? 15.449 15.914 -29.418 1.00 93.75 175 TRP A O 1
ATOM 1421 N N . THR A 1 176 ? 15.361 15.673 -27.182 1.00 90.06 176 THR A N 1
ATOM 1422 C CA . THR A 1 176 ? 16.492 14.747 -27.027 1.00 90.06 176 THR A CA 1
ATOM 1423 C C . THR A 1 176 ? 16.085 13.266 -27.083 1.00 90.06 176 THR A C 1
ATOM 1425 O O . THR A 1 176 ? 16.735 12.398 -26.489 1.00 90.06 176 THR A O 1
ATOM 1428 N N . ASP A 1 177 ? 15.021 12.979 -27.839 1.00 87.50 177 ASP A N 1
ATOM 1429 C CA . ASP A 1 177 ? 14.569 11.633 -28.216 1.00 87.50 177 ASP A CA 1
ATOM 1430 C C . ASP A 1 177 ? 14.019 10.810 -27.038 1.00 87.50 177 ASP A C 1
ATOM 1432 O O . ASP A 1 177 ? 14.445 9.688 -26.765 1.00 87.50 177 ASP A O 1
ATOM 1436 N N . HIS A 1 178 ? 13.075 11.398 -26.297 1.00 94.06 178 HIS A N 1
ATOM 1437 C CA . HIS A 1 178 ? 12.246 10.680 -25.324 1.00 94.06 178 HIS A CA 1
ATOM 1438 C C . HIS A 1 178 ? 10.847 11.290 -25.247 1.00 94.06 178 HIS A C 1
ATOM 1440 O O . HIS A 1 178 ? 10.637 12.437 -25.646 1.00 94.06 178 HIS A O 1
ATOM 1446 N N . VAL A 1 179 ? 9.877 10.501 -24.793 1.00 97.06 179 VAL A N 1
ATOM 1447 C CA . VAL A 1 179 ? 8.471 10.908 -24.713 1.00 97.06 179 VAL A CA 1
ATOM 1448 C C . VAL A 1 179 ? 7.800 10.256 -23.513 1.00 97.06 179 VAL A C 1
ATOM 1450 O O . VAL A 1 179 ? 8.142 9.131 -23.149 1.00 97.06 179 VAL A O 1
ATOM 1453 N N . TRP A 1 180 ? 6.836 10.952 -22.922 1.00 98.44 180 TRP A N 1
ATOM 1454 C CA . TRP A 1 180 ? 6.072 10.486 -21.762 1.00 98.44 180 TRP A CA 1
ATOM 1455 C C . TRP A 1 180 ? 4.691 11.156 -21.723 1.00 98.44 180 TRP A C 1
ATOM 1457 O O . TRP A 1 180 ? 4.254 11.757 -22.707 1.00 98.44 180 TRP A O 1
ATOM 1467 N N . THR A 1 181 ? 3.963 11.010 -20.616 1.00 98.62 181 THR A N 1
ATOM 1468 C CA . THR A 1 181 ? 2.631 11.596 -20.413 1.00 98.62 181 THR A CA 1
ATOM 1469 C C . THR A 1 181 ? 2.641 12.558 -19.224 1.00 98.62 181 THR A C 1
ATOM 1471 O O . THR A 1 181 ? 3.345 12.341 -18.248 1.00 98.62 181 THR A O 1
ATOM 1474 N N . GLU A 1 182 ? 1.847 13.618 -19.273 1.00 98.44 182 GLU A N 1
ATOM 1475 C CA . GLU A 1 182 ? 1.441 14.371 -18.083 1.00 98.44 182 GLU A CA 1
ATOM 1476 C C . GLU A 1 182 ? -0.042 14.118 -17.822 1.00 98.44 182 GLU A C 1
ATOM 1478 O O . GLU A 1 182 ? -0.837 14.113 -18.762 1.00 98.44 182 GLU A O 1
ATOM 1483 N N . VAL A 1 183 ? -0.420 13.923 -16.561 1.00 97.94 183 VAL A N 1
ATOM 1484 C CA . VAL A 1 183 ? -1.812 13.707 -16.141 1.00 97.94 183 VAL A CA 1
ATOM 1485 C C . VAL A 1 183 ? -2.208 14.800 -15.153 1.00 97.94 183 VAL A C 1
ATOM 1487 O O . VAL A 1 183 ? -1.442 15.119 -14.244 1.00 97.94 183 VAL A O 1
ATOM 1490 N N . TYR A 1 184 ? -3.382 15.401 -15.343 1.00 95.44 184 TYR A N 1
ATOM 1491 C CA . TYR A 1 184 ? -3.881 16.453 -14.461 1.00 95.44 184 TYR A CA 1
ATOM 1492 C C . TYR A 1 184 ? -4.590 15.856 -13.239 1.00 95.44 184 TYR A C 1
ATOM 1494 O O . TYR A 1 184 ? -5.632 15.215 -13.379 1.00 95.44 184 TYR A O 1
ATOM 1502 N N . LEU A 1 185 ? -4.014 16.081 -12.059 1.00 93.50 185 LEU A N 1
ATOM 1503 C CA . LEU A 1 185 ? -4.495 15.624 -10.753 1.00 93.50 185 LEU A CA 1
ATOM 1504 C C . LEU A 1 185 ? -4.694 16.841 -9.822 1.00 93.50 185 LEU A C 1
ATOM 1506 O O . LEU A 1 185 ? -5.552 17.680 -10.081 1.00 93.50 185 LEU A O 1
ATOM 1510 N N . ASP A 1 186 ? -3.850 17.008 -8.800 1.00 88.06 186 ASP A N 1
ATOM 1511 C CA . ASP A 1 186 ? -3.677 18.234 -7.995 1.00 88.06 186 ASP A CA 1
ATOM 1512 C C . ASP A 1 186 ? -2.831 19.316 -8.711 1.00 88.06 186 ASP A C 1
ATOM 1514 O O . ASP A 1 186 ? -2.464 20.352 -8.156 1.00 88.06 186 ASP A O 1
ATOM 1518 N N . GLY A 1 187 ? -2.532 19.068 -9.982 1.00 91.44 187 GLY A N 1
ATOM 1519 C CA . GLY A 1 187 ? -1.683 19.829 -10.883 1.00 91.44 187 GLY A CA 1
ATOM 1520 C C . GLY A 1 187 ? -1.288 18.925 -12.050 1.00 91.44 187 GLY A C 1
ATOM 1521 O O . GLY A 1 187 ? -1.704 17.769 -12.116 1.00 91.44 187 GLY A O 1
ATOM 1522 N N . TRP A 1 188 ? -0.487 19.422 -12.991 1.00 94.88 188 TRP A N 1
ATOM 1523 C CA . TRP A 1 188 ? 0.102 18.541 -14.003 1.00 94.88 188 TRP A CA 1
ATOM 1524 C C . TRP A 1 188 ? 1.204 17.695 -13.372 1.00 94.88 188 TRP A C 1
ATOM 1526 O O . TRP A 1 188 ? 2.249 18.225 -12.988 1.00 94.88 188 TRP A O 1
ATOM 1536 N N . CYS A 1 189 ? 0.961 16.394 -13.270 1.00 95.50 189 CYS A N 1
ATOM 1537 C CA . CYS A 1 189 ? 1.908 15.417 -12.755 1.00 95.50 189 CYS A CA 1
ATOM 1538 C C . CYS A 1 189 ? 2.589 14.695 -13.917 1.00 95.50 189 CYS A C 1
ATOM 1540 O O . CYS A 1 189 ? 1.935 14.248 -14.862 1.00 95.50 189 CYS A O 1
ATOM 1542 N N . HIS A 1 190 ? 3.908 14.569 -13.830 1.00 97.50 190 HIS A N 1
ATOM 1543 C CA . HIS A 1 190 ? 4.712 13.768 -14.748 1.00 97.50 190 HIS A CA 1
ATOM 1544 C C . HIS A 1 190 ? 4.338 12.278 -14.633 1.00 97.50 190 HIS A C 1
ATOM 1546 O O . HIS A 1 190 ? 4.242 11.777 -13.522 1.00 97.50 190 HIS A O 1
ATOM 1552 N N . ALA A 1 191 ? 4.168 11.559 -15.742 1.00 97.75 191 ALA A N 1
ATOM 1553 C CA . ALA A 1 191 ? 3.900 10.121 -15.766 1.00 97.75 191 ALA A CA 1
ATOM 1554 C C . ALA A 1 191 ? 4.666 9.435 -16.915 1.00 97.75 191 ALA A C 1
ATOM 1556 O O . ALA A 1 191 ? 4.305 9.566 -18.091 1.00 97.75 191 ALA A O 1
ATOM 1557 N N . ASP A 1 192 ? 5.700 8.658 -16.584 1.00 97.62 192 ASP A N 1
ATOM 1558 C CA . ASP A 1 192 ? 6.443 7.857 -17.564 1.00 97.62 192 ASP A CA 1
ATOM 1559 C C . ASP A 1 192 ? 6.044 6.380 -17.467 1.00 97.62 192 ASP A C 1
ATOM 1561 O O . ASP A 1 192 ? 6.464 5.643 -16.573 1.00 97.62 192 ASP A O 1
ATOM 1565 N N . SER A 1 193 ? 5.237 5.937 -18.434 1.00 96.19 193 SER A N 1
ATOM 1566 C CA . SER A 1 193 ? 4.786 4.544 -18.557 1.00 96.19 193 SER A CA 1
ATOM 1567 C C . SER A 1 193 ? 5.909 3.534 -18.808 1.00 96.19 193 SER A C 1
ATOM 1569 O O . SER A 1 193 ? 5.777 2.379 -18.407 1.00 96.19 193 SER A O 1
ATOM 1571 N N . CYS A 1 194 ? 7.023 3.941 -19.425 1.00 89.88 194 CYS A N 1
ATOM 1572 C CA . CYS A 1 194 ? 8.162 3.051 -19.666 1.00 89.88 194 CYS A CA 1
ATOM 1573 C C . CYS A 1 194 ? 8.892 2.730 -18.369 1.00 89.88 194 CYS A C 1
ATOM 1575 O O . CYS A 1 194 ? 9.411 1.626 -18.195 1.00 89.88 194 CYS A O 1
ATOM 1577 N N . GLU A 1 195 ? 8.934 3.696 -17.457 1.00 88.19 195 GLU A N 1
ATOM 1578 C CA . GLU A 1 195 ? 9.626 3.589 -16.178 1.00 88.19 195 GLU A CA 1
ATOM 1579 C C . GLU A 1 195 ? 8.680 3.099 -15.073 1.00 88.19 195 GLU A C 1
ATOM 1581 O O . GLU A 1 195 ? 9.112 2.329 -14.216 1.00 88.19 195 GLU A O 1
ATOM 1586 N N . GLY A 1 196 ? 7.375 3.358 -15.205 1.00 91.06 196 GLY A N 1
ATOM 1587 C CA . GLY A 1 196 ? 6.357 3.034 -14.205 1.00 91.06 196 GLY A CA 1
ATOM 1588 C C . GLY A 1 196 ? 6.305 4.074 -13.085 1.00 91.06 196 GLY A C 1
ATOM 1589 O O . GLY A 1 196 ? 5.996 3.731 -11.949 1.00 91.06 196 GLY A O 1
ATOM 1590 N N . THR A 1 197 ? 6.646 5.326 -13.395 1.00 90.94 197 THR A N 1
ATOM 1591 C CA . THR A 1 197 ? 6.919 6.371 -12.401 1.00 90.94 197 THR A CA 1
ATOM 1592 C C . THR A 1 197 ? 5.953 7.542 -12.551 1.00 90.94 197 THR A C 1
ATOM 1594 O O . THR A 1 197 ? 5.702 8.009 -13.667 1.00 90.94 197 THR A O 1
ATOM 1597 N N . LEU A 1 198 ? 5.447 8.036 -11.418 1.00 95.19 198 LEU A N 1
ATOM 1598 C CA . LEU A 1 198 ? 4.575 9.203 -11.306 1.00 95.19 198 LEU A CA 1
ATOM 1599 C C . LEU A 1 198 ? 5.272 10.312 -10.501 1.00 95.19 198 LEU A C 1
ATOM 1601 O O . LEU A 1 198 ? 5.894 10.058 -9.481 1.00 95.19 198 LEU A O 1
ATOM 1605 N N . ASP A 1 199 ? 5.125 11.554 -10.952 1.00 93.50 199 ASP A N 1
ATOM 1606 C CA . ASP A 1 199 ? 5.552 12.792 -10.286 1.00 93.50 199 ASP A CA 1
ATOM 1607 C C . ASP A 1 199 ? 7.064 12.929 -10.001 1.00 93.50 199 ASP A C 1
ATOM 1609 O O . ASP A 1 199 ? 7.464 13.650 -9.095 1.00 93.50 199 ASP A O 1
ATOM 1613 N N . SER A 1 200 ? 7.917 12.294 -10.816 1.00 91.81 200 SER A N 1
ATOM 1614 C CA . SER A 1 200 ? 9.392 12.428 -10.756 1.00 91.81 200 SER A CA 1
ATOM 1615 C C . SER A 1 200 ? 10.003 13.168 -11.966 1.00 91.81 200 SER A C 1
ATOM 1617 O O . SER A 1 200 ? 10.752 12.573 -12.744 1.00 91.81 200 SER A O 1
ATOM 1619 N N . PRO A 1 201 ? 9.696 14.458 -12.192 1.00 93.19 201 PRO A N 1
ATOM 1620 C CA . PRO A 1 201 ? 10.119 15.171 -13.397 1.00 93.19 201 PRO A CA 1
ATOM 1621 C C . PRO A 1 201 ? 11.642 15.371 -13.509 1.00 93.19 201 PRO A C 1
ATOM 1623 O O . PRO A 1 201 ? 12.149 15.486 -14.625 1.00 93.19 201 PRO A O 1
ATOM 1626 N N . MET A 1 202 ? 12.400 15.396 -12.404 1.00 92.19 202 MET A N 1
ATOM 1627 C CA . MET A 1 202 ? 13.860 15.577 -12.478 1.00 92.19 202 MET A CA 1
ATOM 1628 C C . MET A 1 202 ? 14.618 14.317 -12.913 1.00 92.19 202 MET A C 1
ATOM 1630 O O . MET A 1 202 ? 15.821 14.400 -13.163 1.00 92.19 202 MET A O 1
ATOM 1634 N N . MET A 1 203 ? 13.946 13.169 -13.070 1.00 90.81 203 MET A N 1
ATOM 1635 C CA . MET A 1 203 ? 14.604 11.895 -13.385 1.00 90.81 203 MET A CA 1
ATOM 1636 C C . MET A 1 203 ? 15.458 11.931 -14.659 1.00 90.81 203 MET A C 1
ATOM 1638 O O . MET A 1 203 ? 16.489 11.267 -14.741 1.00 90.81 203 MET A O 1
ATOM 1642 N N . TYR A 1 204 ? 15.074 12.746 -15.642 1.00 92.88 204 TYR A N 1
ATOM 1643 C CA . TYR A 1 204 ? 15.786 12.846 -16.914 1.00 92.88 204 TYR A CA 1
ATOM 1644 C C . TYR A 1 204 ? 17.083 13.655 -16.808 1.00 92.88 204 TYR A C 1
ATOM 1646 O O . TYR A 1 204 ? 18.109 13.252 -17.352 1.00 92.88 204 TYR A O 1
ATOM 1654 N N . GLU A 1 205 ? 17.056 14.805 -16.129 1.00 90.56 205 GLU A N 1
ATOM 1655 C CA . GLU A 1 205 ? 18.237 15.665 -15.983 1.00 90.56 205 GLU A CA 1
ATOM 1656 C C . GLU A 1 205 ? 19.152 15.174 -14.857 1.00 90.56 205 GLU A C 1
ATOM 1658 O O . GLU A 1 205 ? 20.363 15.092 -15.050 1.00 90.56 205 GLU A O 1
ATOM 1663 N N . ALA A 1 206 ? 18.594 14.823 -13.698 1.00 85.88 206 ALA A N 1
ATOM 1664 C CA . ALA A 1 206 ? 19.372 14.429 -12.530 1.00 85.88 206 ALA A CA 1
ATOM 1665 C C . ALA A 1 206 ? 19.767 12.948 -12.559 1.00 85.88 206 ALA A C 1
ATOM 1667 O O . ALA A 1 206 ? 20.945 12.622 -12.398 1.00 85.88 206 ALA A O 1
ATOM 1668 N N . GLY A 1 207 ? 18.799 12.060 -12.790 1.00 84.69 207 GLY A N 1
ATOM 1669 C CA . GLY A 1 207 ? 19.022 10.616 -12.817 1.00 84.69 207 GLY A CA 1
ATOM 1670 C C . GLY A 1 207 ? 19.757 10.164 -14.076 1.00 84.69 207 GLY A C 1
ATOM 1671 O O . GLY A 1 207 ? 20.840 9.583 -14.003 1.00 84.69 207 GLY A O 1
ATOM 1672 N N . TRP A 1 208 ? 19.198 10.461 -15.249 1.00 86.81 208 TRP A N 1
ATOM 1673 C CA . TRP A 1 208 ? 19.737 9.998 -16.535 1.00 86.81 208 TRP A CA 1
ATOM 1674 C C . TRP A 1 208 ? 20.825 10.913 -17.099 1.00 86.81 208 TRP A C 1
ATOM 1676 O O . TRP A 1 208 ? 21.447 10.568 -18.100 1.00 86.81 208 TRP A O 1
ATOM 1686 N N . GLN A 1 209 ? 21.045 12.084 -16.494 1.00 87.88 209 GLN A N 1
ATOM 1687 C CA . GLN A 1 209 ? 22.035 13.069 -16.944 1.00 87.88 209 GLN A CA 1
ATOM 1688 C C . GLN A 1 209 ? 21.807 13.574 -18.378 1.00 87.88 209 GLN A C 1
ATOM 1690 O O . GLN A 1 209 ? 22.744 14.026 -19.050 1.00 87.88 209 GLN A O 1
ATOM 1695 N N . LYS A 1 210 ? 20.555 13.544 -18.862 1.00 90.25 210 LYS A N 1
ATOM 1696 C CA . LYS A 1 210 ? 20.217 14.027 -20.202 1.00 90.25 210 LYS A CA 1
ATOM 1697 C C . LYS A 1 210 ? 20.506 15.518 -20.323 1.00 90.25 210 LYS A C 1
ATOM 1699 O O . LYS A 1 210 ? 20.141 16.333 -19.479 1.00 90.25 210 LYS A O 1
ATOM 1704 N N . LYS A 1 211 ? 21.093 15.902 -21.455 1.00 92.19 211 LYS A N 1
ATOM 1705 C CA . LYS A 1 211 ? 21.315 17.305 -21.828 1.00 92.19 211 LYS A CA 1
ATOM 1706 C C . LYS A 1 211 ? 20.081 17.877 -22.524 1.00 92.19 211 LYS A C 1
ATOM 1708 O O . LYS A 1 211 ? 20.081 18.075 -23.736 1.00 92.19 211 LYS A O 1
ATOM 1713 N N . LEU A 1 212 ? 19.029 18.112 -21.739 1.00 95.19 212 LEU A N 1
ATOM 1714 C CA . LEU A 1 212 ? 17.722 18.589 -22.206 1.00 95.19 212 LEU A CA 1
ATOM 1715 C C . LEU A 1 212 ? 17.807 19.954 -22.919 1.00 95.19 212 LEU A C 1
ATOM 1717 O O . LEU A 1 212 ? 18.741 20.733 -22.695 1.00 95.19 212 LEU A O 1
ATOM 1721 N N . SER A 1 213 ? 16.821 20.241 -23.780 1.00 95.44 213 SER A N 1
ATOM 1722 C CA . SER A 1 213 ? 16.690 21.523 -24.499 1.00 95.44 213 SER A CA 1
ATOM 1723 C C . SER A 1 213 ? 15.244 22.038 -24.542 1.00 95.44 213 SER A C 1
ATOM 1725 O O . SER A 1 213 ? 14.920 22.993 -23.838 1.00 95.44 213 SER A O 1
ATOM 1727 N N . TYR A 1 214 ? 14.375 21.411 -25.340 1.00 97.12 214 TYR A N 1
ATOM 1728 C CA . TYR A 1 214 ? 12.946 21.730 -25.441 1.00 97.12 214 TYR A CA 1
ATOM 1729 C C . TYR A 1 214 ? 12.100 20.521 -25.059 1.00 97.12 214 TYR A C 1
ATOM 1731 O O . TYR A 1 214 ? 12.324 19.420 -25.567 1.00 97.12 214 TYR A O 1
ATOM 1739 N N . ILE A 1 215 ? 11.111 20.755 -24.200 1.00 98.12 215 ILE A N 1
ATOM 1740 C CA . ILE A 1 215 ? 10.105 19.770 -23.813 1.00 98.12 215 ILE A CA 1
ATOM 1741 C C . ILE A 1 215 ? 8.733 20.410 -23.993 1.00 98.12 215 ILE A C 1
ATOM 1743 O O . ILE A 1 215 ? 8.385 21.367 -23.300 1.00 98.12 215 ILE A O 1
ATOM 1747 N N . ILE A 1 216 ? 7.968 19.889 -24.949 1.00 98.31 216 ILE A N 1
ATOM 1748 C CA . ILE A 1 216 ? 6.672 20.443 -25.344 1.00 98.31 216 ILE A CA 1
ATOM 1749 C C . ILE A 1 216 ? 5.576 19.421 -25.048 1.00 98.31 216 ILE A C 1
ATOM 1751 O O . ILE A 1 216 ? 5.681 18.258 -25.442 1.00 98.31 216 ILE A O 1
ATOM 1755 N N . ALA A 1 217 ? 4.523 19.867 -24.370 1.00 98.19 217 ALA A N 1
ATOM 1756 C CA . ALA A 1 217 ? 3.352 19.069 -24.047 1.00 98.19 217 ALA A CA 1
ATOM 1757 C C . ALA A 1 217 ? 2.203 19.355 -25.026 1.00 98.19 217 ALA A C 1
ATOM 1759 O O . ALA A 1 217 ? 1.954 20.507 -25.385 1.00 98.19 217 ALA A O 1
ATOM 1760 N N . PHE A 1 218 ? 1.491 18.304 -25.433 1.00 98.00 218 PHE A N 1
ATOM 1761 C CA . PHE A 1 218 ? 0.403 18.332 -26.410 1.00 98.00 218 PHE A CA 1
ATOM 1762 C C . PHE A 1 218 ? -0.844 17.659 -25.829 1.00 98.00 218 PHE A C 1
ATOM 1764 O O . PHE A 1 218 ? -0.827 16.465 -25.530 1.00 98.00 218 PHE A O 1
ATOM 1771 N N . SER A 1 219 ? -1.951 18.390 -25.727 1.00 95.00 219 SER A N 1
ATOM 1772 C CA . SER A 1 219 ? -3.293 17.820 -25.546 1.00 95.00 219 SER A CA 1
ATOM 1773 C C . SER A 1 219 ? -4.152 18.101 -26.780 1.00 95.00 219 SER A C 1
ATOM 1775 O O . SER A 1 219 ? -3.676 18.661 -27.771 1.00 95.00 219 SER A O 1
ATOM 1777 N N . ALA A 1 220 ? -5.421 17.696 -26.752 1.00 90.38 220 ALA A N 1
ATOM 1778 C CA . ALA A 1 220 ? -6.362 18.076 -27.801 1.00 90.38 220 ALA A CA 1
ATOM 1779 C C . ALA A 1 220 ? -6.688 19.584 -27.796 1.00 90.38 220 ALA A C 1
ATOM 1781 O O . ALA A 1 220 ? -7.106 20.115 -28.823 1.00 90.38 220 ALA A O 1
ATOM 1782 N N . GLU A 1 221 ? -6.479 20.264 -26.664 1.00 90.75 221 GLU A N 1
ATOM 1783 C CA . GLU A 1 221 ? -6.916 21.644 -26.423 1.00 90.75 221 GLU A CA 1
ATOM 1784 C C . GLU A 1 221 ? -5.762 22.654 -26.315 1.00 90.75 221 GLU A C 1
ATOM 1786 O O . GLU A 1 221 ? -5.990 23.854 -26.471 1.00 90.75 221 GLU A O 1
ATOM 1791 N N . GLU A 1 222 ? -4.538 22.204 -26.013 1.00 91.75 222 GLU A N 1
ATOM 1792 C CA . GLU A 1 222 ? -3.400 23.080 -25.714 1.00 91.75 222 GLU A CA 1
ATOM 1793 C C . GLU A 1 222 ? -2.059 22.473 -26.162 1.00 91.75 222 GLU A C 1
ATOM 1795 O O . GLU A 1 222 ? -1.840 21.262 -26.075 1.00 91.75 222 GLU A O 1
ATOM 1800 N N . VAL A 1 223 ? -1.131 23.339 -26.573 1.00 96.56 223 VAL A N 1
ATOM 1801 C CA . VAL A 1 223 ? 0.290 23.042 -26.793 1.00 96.56 223 VAL A CA 1
ATOM 1802 C C . VAL A 1 223 ? 1.128 24.014 -25.966 1.00 96.56 223 VAL A C 1
ATOM 1804 O O . VAL A 1 223 ? 1.004 25.231 -26.128 1.00 96.56 223 VAL A O 1
ATOM 1807 N N . ILE A 1 224 ? 1.959 23.493 -25.061 1.00 95.88 224 ILE A N 1
ATOM 1808 C CA . ILE A 1 224 ? 2.653 24.292 -24.038 1.00 95.88 224 ILE A CA 1
ATOM 1809 C C . ILE A 1 224 ? 4.122 23.875 -23.930 1.00 95.88 224 ILE A C 1
ATOM 1811 O O . ILE A 1 224 ? 4.436 22.686 -23.932 1.00 95.88 224 ILE A O 1
ATOM 1815 N N . ASP A 1 225 ? 5.021 24.855 -23.805 1.00 96.56 225 ASP A N 1
ATOM 1816 C CA . ASP A 1 225 ? 6.408 24.607 -23.400 1.00 96.56 225 ASP A CA 1
ATOM 1817 C C . ASP A 1 225 ? 6.462 24.348 -21.887 1.00 96.56 225 ASP A C 1
ATOM 1819 O O . ASP A 1 225 ? 6.272 25.256 -21.076 1.00 96.56 225 ASP A O 1
ATOM 1823 N N . VAL A 1 226 ? 6.723 23.094 -21.519 1.00 96.81 226 VAL A N 1
ATOM 1824 C CA . VAL A 1 226 ? 6.814 22.630 -20.128 1.00 96.81 226 VAL A CA 1
ATOM 1825 C C . VAL A 1 226 ? 8.265 22.417 -19.691 1.00 96.81 226 VAL A C 1
ATOM 1827 O O . VAL A 1 226 ? 8.509 21.858 -18.626 1.00 96.81 226 VAL A O 1
ATOM 1830 N N . THR A 1 227 ? 9.252 22.884 -20.467 1.00 96.44 227 THR A N 1
ATOM 1831 C CA . THR A 1 227 ? 10.687 22.633 -20.230 1.00 96.44 227 THR A CA 1
ATOM 1832 C C . THR A 1 227 ? 11.114 22.927 -18.794 1.00 96.44 227 THR A C 1
ATOM 1834 O O . THR A 1 227 ? 11.784 22.107 -18.173 1.00 96.44 227 THR A O 1
ATOM 1837 N N . LYS A 1 228 ? 10.679 24.060 -18.233 1.00 94.88 228 LYS A N 1
ATOM 1838 C CA . LYS A 1 228 ? 11.018 24.488 -16.865 1.00 94.88 228 LYS A CA 1
ATOM 1839 C C . LYS A 1 228 ? 10.553 23.520 -15.767 1.00 94.88 228 LYS A C 1
ATOM 1841 O O . LYS A 1 228 ? 11.040 23.606 -14.646 1.00 94.88 228 LYS A O 1
ATOM 1846 N N . ARG A 1 229 ? 9.619 22.609 -16.055 1.00 94.56 229 ARG A N 1
ATOM 1847 C CA . ARG A 1 229 ? 9.191 21.562 -15.116 1.00 94.56 229 ARG A CA 1
ATOM 1848 C C . ARG A 1 229 ? 10.242 20.461 -14.956 1.00 94.56 229 ARG A C 1
ATOM 1850 O O . ARG A 1 229 ? 10.246 19.816 -13.920 1.00 94.56 229 ARG A O 1
ATOM 1857 N N . TYR A 1 230 ? 11.110 20.258 -15.951 1.00 95.12 230 TYR A N 1
ATOM 1858 C CA . TYR A 1 230 ? 11.999 19.091 -16.080 1.00 95.12 230 TYR A CA 1
ATOM 1859 C C . TYR A 1 230 ? 13.497 19.426 -15.963 1.00 95.12 230 TYR A C 1
ATOM 1861 O O . TYR A 1 230 ? 14.347 18.577 -16.214 1.00 95.12 230 TYR A O 1
ATOM 1869 N N . THR A 1 231 ? 13.838 20.662 -15.600 1.00 92.38 231 THR A N 1
ATOM 1870 C CA . THR A 1 231 ? 15.214 21.093 -15.312 1.00 92.38 231 THR A CA 1
ATOM 1871 C C . THR A 1 231 ? 15.205 22.054 -14.132 1.00 92.38 231 THR A C 1
ATOM 1873 O O . THR A 1 231 ? 14.305 22.881 -14.052 1.00 92.38 231 THR A O 1
ATOM 1876 N N . GLN A 1 232 ? 16.193 22.000 -13.239 1.00 89.19 232 GLN A N 1
ATOM 1877 C CA . GLN A 1 232 ? 16.417 23.057 -12.228 1.00 89.19 232 GLN A CA 1
ATOM 1878 C C . GLN A 1 232 ? 17.365 24.149 -12.742 1.00 89.19 232 GLN A C 1
ATOM 1880 O O . GLN A 1 232 ? 17.517 25.207 -12.139 1.00 89.19 232 GLN A O 1
ATOM 1885 N N . ASN A 1 233 ? 18.001 23.903 -13.886 1.00 90.00 233 ASN A N 1
ATOM 1886 C CA . ASN A 1 233 ? 19.069 24.725 -14.434 1.00 90.00 233 ASN A CA 1
ATOM 1887 C C . ASN A 1 233 ? 18.588 25.578 -15.607 1.00 90.00 233 ASN A C 1
ATOM 1889 O O . ASN A 1 233 ? 19.406 25.999 -16.427 1.00 90.00 233 ASN A O 1
ATOM 1893 N N . PHE A 1 234 ? 17.280 25.843 -15.710 1.00 92.69 234 PHE A N 1
ATOM 1894 C CA . PHE A 1 234 ? 16.702 26.500 -16.882 1.00 92.69 234 PHE A CA 1
ATOM 1895 C C . PHE A 1 234 ? 17.396 27.828 -17.195 1.00 92.69 234 PHE A C 1
ATOM 1897 O O . PHE A 1 234 ? 17.716 28.091 -18.349 1.00 92.69 234 PHE A O 1
ATOM 1904 N N . TYR A 1 235 ? 17.658 28.651 -16.177 1.00 91.69 235 TYR A N 1
ATOM 1905 C CA . TYR A 1 235 ? 18.283 29.969 -16.332 1.00 91.69 235 TYR A CA 1
ATOM 1906 C C . TYR A 1 235 ? 19.814 29.936 -16.442 1.00 91.69 235 TYR A C 1
ATOM 1908 O O . TYR A 1 235 ? 20.427 30.986 -16.612 1.00 91.69 235 TYR A O 1
ATOM 1916 N N . SER A 1 236 ? 20.439 28.759 -16.359 1.00 92.12 236 SER A N 1
ATOM 1917 C CA . SER A 1 236 ? 21.886 28.636 -16.542 1.00 92.12 236 SER A CA 1
ATOM 1918 C C . SER A 1 236 ? 22.292 28.928 -17.989 1.00 92.12 236 SER A C 1
ATOM 1920 O O . SER A 1 236 ? 21.575 28.595 -18.940 1.00 92.12 236 SER A O 1
ATOM 1922 N N . ASP A 1 237 ? 23.483 29.502 -18.163 1.00 91.62 237 ASP A N 1
ATOM 1923 C CA . ASP A 1 237 ? 24.019 29.808 -19.492 1.00 91.62 237 ASP A CA 1
ATOM 1924 C C . ASP A 1 237 ? 24.154 28.557 -20.366 1.00 91.62 237 ASP A C 1
ATOM 1926 O O . ASP A 1 237 ? 23.827 28.600 -21.553 1.00 91.62 237 ASP A O 1
ATOM 1930 N N . ASP A 1 238 ? 24.566 27.435 -19.768 1.00 93.75 238 ASP A N 1
ATOM 1931 C CA . ASP A 1 238 ? 24.707 26.132 -20.426 1.00 93.75 238 ASP A CA 1
ATOM 1932 C C . ASP A 1 238 ? 23.359 25.615 -20.967 1.00 93.75 238 ASP A C 1
ATOM 1934 O O . ASP A 1 238 ? 23.246 25.249 -22.142 1.00 93.75 238 ASP A O 1
ATOM 1938 N N . PHE A 1 239 ? 22.294 25.653 -20.157 1.00 94.50 239 PHE A N 1
ATOM 1939 C CA . PHE A 1 239 ? 20.962 25.230 -20.603 1.00 94.50 239 PHE A CA 1
ATOM 1940 C C . PHE A 1 239 ? 20.425 26.134 -21.719 1.00 94.50 239 PHE A C 1
ATOM 1942 O O . PHE A 1 239 ? 19.953 25.657 -22.758 1.00 94.50 239 PHE A O 1
ATOM 1949 N N . GLN A 1 240 ? 20.554 27.451 -21.549 1.00 93.94 240 GLN A N 1
ATOM 1950 C CA . GLN A 1 240 ? 20.121 28.422 -22.550 1.00 93.94 240 GLN A CA 1
ATOM 1951 C C . GLN A 1 240 ? 20.937 28.317 -23.848 1.00 93.94 240 GLN A C 1
ATOM 1953 O O . GLN A 1 240 ? 20.395 28.508 -24.939 1.00 93.94 240 GLN A O 1
ATOM 1958 N N . GLN A 1 241 ? 22.220 27.953 -23.774 1.00 92.38 241 GLN A N 1
ATOM 1959 C CA . GLN A 1 241 ? 23.044 27.692 -24.952 1.00 92.38 241 GLN A CA 1
ATOM 1960 C C . GLN A 1 241 ? 22.543 26.473 -25.731 1.00 92.38 241 GLN A C 1
ATOM 1962 O O . GLN A 1 241 ? 22.450 26.551 -26.957 1.00 92.38 241 GLN A O 1
ATOM 1967 N N . ARG A 1 242 ? 22.151 25.384 -25.055 1.00 94.50 242 ARG A N 1
ATOM 1968 C CA . ARG A 1 242 ? 21.563 24.207 -25.721 1.00 94.50 242 ARG A CA 1
ATOM 1969 C C . ARG A 1 242 ? 20.251 24.517 -26.432 1.00 94.50 242 ARG A C 1
ATOM 1971 O O . ARG A 1 242 ? 20.024 23.991 -27.522 1.00 94.50 242 ARG A O 1
ATOM 1978 N N . ARG A 1 243 ? 19.409 25.379 -25.851 1.00 93.81 243 ARG A N 1
ATOM 1979 C CA . ARG A 1 243 ? 18.183 25.872 -26.500 1.00 93.81 243 ARG A CA 1
ATOM 1980 C C . ARG A 1 243 ? 18.506 26.687 -27.751 1.00 93.81 243 ARG A C 1
ATOM 1982 O O . ARG A 1 243 ? 18.076 26.324 -28.844 1.00 93.81 243 ARG A O 1
ATOM 1989 N N . ARG A 1 244 ? 19.381 27.693 -27.631 1.00 90.44 244 ARG A N 1
ATOM 1990 C CA . ARG A 1 244 ? 19.846 28.501 -28.777 1.00 90.44 244 ARG A CA 1
ATOM 1991 C C . ARG A 1 244 ? 20.475 27.651 -29.885 1.00 90.44 244 ARG A C 1
ATOM 1993 O O . ARG A 1 244 ? 20.268 27.943 -31.060 1.00 90.44 244 ARG A O 1
ATOM 2000 N N . ALA A 1 245 ? 21.191 26.582 -29.532 1.00 91.62 245 ALA A N 1
ATOM 2001 C CA . ALA A 1 245 ? 21.813 25.667 -30.490 1.00 91.62 245 ALA A CA 1
ATOM 2002 C C . ALA A 1 245 ? 20.803 24.913 -31.378 1.00 91.62 245 ALA A C 1
ATOM 2004 O O . ALA A 1 245 ? 21.182 24.439 -32.445 1.00 91.62 245 ALA A O 1
ATOM 2005 N N . GLN A 1 246 ? 19.519 24.846 -30.999 1.00 91.12 246 GLN A N 1
ATOM 2006 C CA . GLN A 1 246 ? 18.464 24.315 -31.874 1.00 91.12 246 GLN A CA 1
ATOM 2007 C C . GLN A 1 246 ? 18.062 25.293 -32.992 1.00 91.12 246 GLN A C 1
ATOM 2009 O O . GLN A 1 246 ? 17.294 24.928 -33.882 1.00 91.12 246 GLN A O 1
ATOM 2014 N N . GLY A 1 247 ? 18.566 26.533 -32.972 1.00 89.62 247 GLY A N 1
ATOM 2015 C CA . GLY A 1 247 ? 18.241 27.562 -33.960 1.00 89.62 247 GLY A CA 1
ATOM 2016 C C . GLY A 1 247 ? 16.818 28.107 -33.824 1.00 89.62 247 GLY A C 1
ATOM 2017 O O . GLY A 1 247 ? 16.238 28.530 -34.822 1.00 89.62 247 GLY A O 1
ATOM 2018 N N . ILE A 1 248 ? 16.255 28.059 -32.613 1.00 91.94 248 ILE A N 1
ATOM 2019 C CA . ILE A 1 248 ? 14.897 28.510 -32.302 1.00 91.94 248 ILE A CA 1
ATOM 2020 C C . ILE A 1 248 ? 14.968 29.761 -31.430 1.00 91.94 248 ILE A C 1
ATOM 2022 O O . ILE A 1 248 ? 15.629 29.780 -30.393 1.00 91.94 248 ILE A O 1
ATOM 2026 N N . SER A 1 249 ? 14.288 30.819 -31.864 1.00 89.75 249 SER A N 1
ATOM 2027 C CA . SER A 1 249 ? 14.147 32.058 -31.101 1.00 89.75 249 SER A CA 1
ATOM 2028 C C . SER A 1 249 ? 13.022 31.916 -30.067 1.00 89.75 249 SER A C 1
ATOM 2030 O O . SER A 1 249 ? 11.921 31.496 -30.416 1.00 89.75 249 SER A O 1
ATOM 2032 N N . GLU A 1 250 ? 13.264 32.284 -28.804 1.00 91.81 250 GLU A N 1
ATOM 2033 C CA . GLU A 1 250 ? 12.244 32.198 -27.741 1.00 91.81 250 GLU A CA 1
ATOM 2034 C C . GLU A 1 250 ? 10.991 33.053 -28.050 1.00 91.81 250 GLU A C 1
ATOM 2036 O O . GLU A 1 250 ? 9.886 32.513 -27.975 1.00 91.81 250 GLU A O 1
ATOM 2041 N N . PRO A 1 251 ? 11.105 34.318 -28.521 1.00 93.62 251 PRO A N 1
ATOM 2042 C CA . PRO A 1 251 ? 9.949 35.077 -29.014 1.00 93.62 251 PRO A CA 1
ATOM 2043 C C . PRO A 1 251 ? 9.193 34.402 -30.166 1.00 93.62 251 PRO A C 1
ATOM 2045 O O . PRO A 1 251 ? 7.966 34.500 -30.256 1.00 93.62 251 PRO A O 1
ATOM 2048 N N . TRP A 1 252 ? 9.911 33.721 -31.067 1.00 94.44 252 TRP A N 1
ATOM 2049 C CA . TRP A 1 252 ? 9.276 32.988 -32.163 1.00 94.44 252 TRP A CA 1
ATOM 2050 C C . TRP A 1 252 ? 8.491 31.789 -31.635 1.00 94.44 252 TRP A C 1
ATOM 2052 O O . TRP A 1 252 ? 7.358 31.569 -32.069 1.00 94.44 252 TRP A O 1
ATOM 2062 N N . LEU A 1 253 ? 9.057 31.040 -30.683 1.00 94.75 253 LEU A N 1
ATOM 2063 C CA . LEU A 1 253 ? 8.394 29.895 -30.067 1.00 94.75 253 LEU A CA 1
ATOM 2064 C C . LEU A 1 253 ? 7.133 30.337 -29.318 1.00 94.75 253 LEU A C 1
ATOM 2066 O O . LEU A 1 253 ? 6.071 29.763 -29.545 1.00 94.75 253 LEU A O 1
ATOM 2070 N N . GLU A 1 254 ? 7.221 31.388 -28.501 1.00 93.94 254 GLU A N 1
ATOM 2071 C CA . GLU A 1 254 ? 6.077 31.938 -27.765 1.00 93.94 254 GLU A CA 1
ATOM 2072 C C . GLU A 1 254 ? 4.948 32.367 -28.716 1.00 93.94 254 GLU A C 1
ATOM 2074 O O . GLU A 1 254 ? 3.796 31.960 -28.546 1.00 93.94 254 GLU A O 1
ATOM 2079 N N . SER A 1 255 ? 5.283 33.115 -29.773 1.00 95.38 255 SER A N 1
ATOM 2080 C CA . SER A 1 255 ? 4.325 33.523 -30.808 1.00 95.38 255 SER A CA 1
ATOM 2081 C C . SER A 1 255 ? 3.714 32.320 -31.535 1.00 95.38 255 SER A C 1
ATOM 2083 O O . SER A 1 255 ? 2.506 32.265 -31.767 1.00 95.38 255 SER A O 1
ATOM 2085 N N . THR A 1 256 ? 4.526 31.315 -31.860 1.00 95.88 256 THR A N 1
ATOM 2086 C CA . THR A 1 256 ? 4.084 30.106 -32.565 1.00 95.88 256 THR A CA 1
ATOM 2087 C C . THR A 1 256 ? 3.128 29.272 -31.717 1.00 95.88 256 THR A C 1
ATOM 2089 O O . THR A 1 256 ? 2.056 28.906 -32.198 1.00 95.88 256 THR A O 1
ATOM 2092 N N . LEU A 1 257 ? 3.468 29.011 -30.451 1.00 95.94 257 LEU A N 1
ATOM 2093 C CA . LEU A 1 257 ? 2.604 28.280 -29.521 1.00 95.94 257 LEU A CA 1
ATOM 2094 C C . LEU A 1 257 ? 1.300 29.036 -29.261 1.00 95.94 257 LEU A C 1
ATOM 2096 O O . LEU A 1 257 ? 0.228 28.431 -29.272 1.00 95.94 257 LEU A O 1
ATOM 2100 N N . LYS A 1 258 ? 1.371 30.363 -29.107 1.00 93.75 258 LYS A 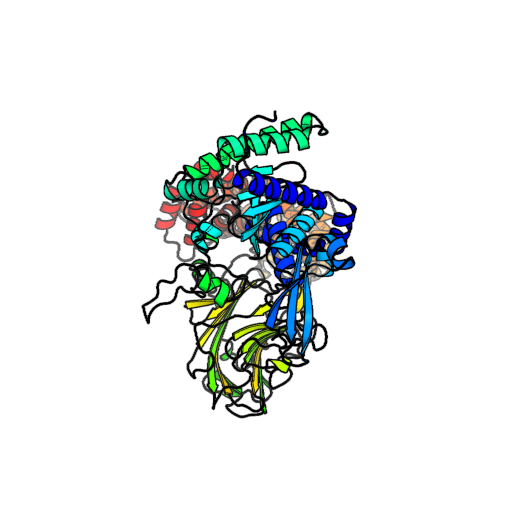N 1
ATOM 2101 C CA . LYS A 1 258 ? 0.186 31.215 -28.988 1.00 93.75 258 LYS A CA 1
ATOM 2102 C C . LYS A 1 258 ? -0.730 31.074 -30.205 1.00 93.75 258 LYS A C 1
ATOM 2104 O O . LYS A 1 258 ? -1.914 30.817 -30.023 1.00 93.75 258 LYS A O 1
ATOM 2109 N N . ASN A 1 259 ? -0.191 31.158 -31.421 1.00 93.81 259 ASN A N 1
ATOM 2110 C CA . ASN A 1 259 ? -0.980 31.010 -32.648 1.00 93.81 259 ASN A CA 1
ATOM 2111 C C . ASN A 1 259 ? -1.629 29.618 -32.760 1.00 93.81 259 ASN A C 1
ATOM 2113 O O . ASN A 1 259 ? -2.785 29.516 -33.167 1.00 93.81 259 ASN A O 1
ATOM 2117 N N . ILE A 1 260 ? -0.913 28.547 -32.392 1.00 93.88 260 ILE A N 1
ATOM 2118 C CA . ILE A 1 260 ? -1.466 27.181 -32.383 1.00 93.88 260 ILE A CA 1
ATOM 2119 C C . ILE A 1 260 ? -2.622 27.078 -31.378 1.00 93.88 260 ILE A C 1
ATOM 2121 O O . ILE A 1 260 ? -3.689 26.572 -31.718 1.00 93.88 260 ILE A O 1
ATOM 2125 N N . ASN A 1 261 ? -2.441 27.595 -30.161 1.00 92.50 261 ASN A N 1
ATOM 2126 C CA . ASN A 1 261 ? -3.482 27.582 -29.132 1.00 92.50 261 ASN A CA 1
ATOM 2127 C C . ASN A 1 261 ? -4.692 28.441 -29.517 1.00 92.50 261 ASN A C 1
ATOM 2129 O O . ASN A 1 261 ? -5.827 28.013 -29.338 1.00 92.50 261 ASN A O 1
ATOM 2133 N N . GLU A 1 262 ? -4.474 29.617 -30.111 1.00 90.62 262 GLU A N 1
ATOM 2134 C CA . GLU A 1 262 ? -5.555 30.455 -30.633 1.00 90.62 262 GLU A CA 1
ATOM 2135 C C . GLU A 1 262 ? -6.374 29.711 -31.690 1.00 90.62 262 GLU A C 1
ATOM 2137 O O . GLU A 1 262 ? -7.599 29.753 -31.627 1.00 90.62 262 GLU A O 1
ATOM 2142 N N . GLN A 1 263 ? -5.724 28.968 -32.597 1.00 89.88 263 GLN A N 1
ATOM 2143 C CA . GLN A 1 263 ? -6.403 28.126 -33.589 1.00 89.88 263 GLN A CA 1
ATOM 2144 C C . GLN A 1 263 ? -7.217 26.995 -32.949 1.00 89.88 263 GLN A C 1
ATOM 2146 O O . GLN A 1 263 ? -8.346 26.748 -33.372 1.00 89.88 263 GLN A O 1
ATOM 2151 N N . LEU A 1 264 ? -6.681 26.341 -31.915 1.00 88.12 264 LEU A N 1
ATOM 2152 C CA . LEU A 1 264 ? -7.401 25.309 -31.161 1.00 88.12 264 LEU A CA 1
ATOM 2153 C C . LEU A 1 264 ? -8.627 25.872 -30.431 1.00 88.12 264 LEU A C 1
ATOM 2155 O O . LEU A 1 264 ? -9.632 25.180 -30.275 1.00 88.12 264 LEU A O 1
ATOM 2159 N N . HIS A 1 265 ? -8.566 27.132 -29.997 1.00 86.88 265 HIS A N 1
ATOM 2160 C CA . HIS A 1 265 ? -9.626 27.766 -29.212 1.00 86.88 265 HIS A CA 1
ATOM 2161 C C . HIS A 1 265 ? -10.702 28.452 -30.065 1.00 86.88 265 HIS A C 1
ATOM 2163 O O . HIS A 1 265 ? -11.728 28.829 -29.506 1.00 86.88 265 HIS A O 1
ATOM 2169 N N . VAL A 1 266 ? -10.530 28.579 -31.392 1.00 83.44 266 VAL A N 1
ATOM 2170 C CA . VAL A 1 266 ? -11.483 29.280 -32.290 1.00 83.44 266 VAL A CA 1
ATOM 2171 C C . VAL A 1 266 ? -12.922 28.782 -32.132 1.00 83.44 266 VAL A C 1
ATOM 2173 O O . VAL A 1 266 ? -13.852 29.584 -32.120 1.00 83.44 266 VAL A O 1
ATOM 2176 N N . PHE A 1 267 ? -13.109 27.468 -32.003 1.00 75.06 267 PHE A N 1
ATOM 2177 C CA . PHE A 1 267 ? -14.431 26.840 -31.887 1.00 75.06 267 PHE A CA 1
ATOM 2178 C C . PHE A 1 267 ? -14.776 26.421 -30.453 1.00 75.06 267 PHE A C 1
ATOM 2180 O O . PHE A 1 267 ? -15.775 25.741 -30.220 1.00 75.06 267 PHE A O 1
ATOM 2187 N N . MET A 1 268 ? -13.950 26.811 -29.483 1.00 83.44 268 MET A N 1
ATOM 2188 C CA . MET A 1 268 ? -14.130 26.456 -28.085 1.00 83.44 268 MET A CA 1
ATOM 2189 C C . MET A 1 268 ? -15.085 27.445 -27.396 1.00 83.44 268 MET A C 1
ATOM 2191 O O . MET A 1 268 ? -14.978 28.655 -27.609 1.00 83.44 268 MET A O 1
ATOM 2195 N N . PRO A 1 269 ? -15.994 26.980 -26.518 1.00 77.44 269 PRO A N 1
ATOM 2196 C CA . PRO A 1 269 ? -16.837 27.877 -25.739 1.00 77.44 269 PRO A CA 1
ATOM 2197 C C . PRO A 1 269 ? -16.013 28.892 -24.916 1.00 77.44 269 PRO A C 1
ATOM 2199 O O . PRO A 1 269 ? -15.013 28.501 -24.299 1.00 77.44 269 PRO A O 1
ATOM 2202 N N . PRO A 1 270 ? -16.442 30.169 -24.809 1.00 76.44 270 PRO A N 1
ATOM 2203 C CA . PRO A 1 270 ? -15.688 31.212 -24.100 1.00 76.44 270 PRO A CA 1
ATOM 2204 C C . PRO A 1 270 ? -15.335 30.872 -22.646 1.00 76.44 270 PRO A C 1
ATOM 2206 O O . PRO A 1 270 ? -14.265 31.254 -22.162 1.00 76.44 270 PRO A O 1
ATOM 2209 N N . TYR A 1 271 ? -16.198 30.119 -21.954 1.00 77.75 271 TYR A N 1
ATOM 2210 C CA . TYR A 1 271 ? -15.938 29.678 -20.582 1.00 77.75 271 TYR A CA 1
ATOM 2211 C C . TYR A 1 271 ? -14.760 28.693 -20.509 1.00 77.75 271 TYR A C 1
ATOM 2213 O O . TYR A 1 271 ? -13.926 28.816 -19.614 1.00 77.75 271 TYR A O 1
ATOM 2221 N N . ARG A 1 272 ? -14.640 27.755 -21.465 1.00 83.75 272 ARG A N 1
ATOM 2222 C CA . ARG A 1 272 ? -13.547 26.769 -21.504 1.00 83.75 272 ARG A CA 1
ATOM 2223 C C . ARG A 1 272 ? -12.235 27.449 -21.888 1.00 83.75 272 ARG A C 1
ATOM 2225 O O . ARG A 1 272 ? -11.239 27.224 -21.213 1.00 83.75 272 ARG A O 1
ATOM 2232 N N . SER A 1 273 ? -12.242 28.364 -22.862 1.00 78.69 273 SER A N 1
ATOM 2233 C CA . SER A 1 273 ? -11.035 29.135 -23.213 1.00 78.69 273 SER A CA 1
ATOM 2234 C C . SER A 1 273 ? -10.535 29.995 -22.040 1.00 78.69 273 SER A C 1
ATOM 2236 O O . SER A 1 273 ? -9.340 30.008 -21.746 1.00 78.69 273 SER A O 1
ATOM 2238 N N . THR A 1 274 ? -11.439 30.665 -21.313 1.00 83.50 274 THR A N 1
ATOM 2239 C CA . THR A 1 274 ? -11.082 31.435 -20.105 1.00 83.50 274 THR A CA 1
ATOM 2240 C C . THR A 1 274 ? -10.537 30.530 -18.996 1.00 83.50 274 THR A C 1
ATOM 2242 O O . THR A 1 274 ? -9.520 30.852 -18.382 1.00 83.50 274 THR A O 1
ATOM 2245 N N . PHE A 1 275 ? -11.170 29.376 -18.766 1.00 87.00 275 PHE A N 1
ATOM 2246 C CA . PHE A 1 275 ? -10.705 28.379 -17.801 1.00 87.00 275 PHE A CA 1
ATOM 2247 C C . PHE A 1 275 ? -9.278 27.899 -18.110 1.00 87.00 275 PHE A C 1
ATOM 2249 O O . PHE A 1 275 ? -8.426 27.904 -17.220 1.00 87.00 275 PHE A O 1
ATOM 2256 N N . LEU A 1 276 ? -9.000 27.550 -19.371 1.00 87.81 276 LEU A N 1
ATOM 2257 C CA . LEU A 1 276 ? -7.684 27.092 -19.814 1.00 87.81 276 LEU A CA 1
ATOM 2258 C C . LEU A 1 276 ? -6.612 28.172 -19.627 1.00 87.81 276 LEU A C 1
ATOM 2260 O O . LEU A 1 276 ? -5.579 27.900 -19.022 1.00 87.81 276 LEU A O 1
ATOM 2264 N N . LYS A 1 277 ? -6.885 29.421 -20.026 1.00 86.25 277 LYS A N 1
ATOM 2265 C CA . LYS A 1 277 ? -5.958 30.549 -19.809 1.00 86.25 277 LYS A CA 1
ATOM 2266 C C . LYS A 1 277 ? -5.610 30.734 -18.332 1.00 86.25 277 LYS A C 1
ATOM 2268 O O . LYS A 1 277 ? -4.435 30.824 -17.990 1.00 86.25 277 LYS A O 1
ATOM 2273 N N . ASN A 1 278 ? -6.611 30.716 -17.451 1.00 88.00 278 ASN A N 1
ATOM 2274 C CA . ASN A 1 278 ? -6.385 30.834 -16.009 1.00 88.00 278 ASN A CA 1
ATOM 2275 C C . ASN A 1 278 ? -5.548 29.666 -15.463 1.00 88.00 278 ASN A C 1
ATOM 2277 O O . ASN A 1 278 ? -4.689 29.869 -14.603 1.00 88.00 278 ASN A O 1
ATOM 2281 N N . ARG A 1 279 ? -5.769 28.444 -15.967 1.00 91.00 279 ARG A N 1
ATOM 2282 C CA . ARG A 1 279 ? -4.965 27.268 -15.608 1.00 91.00 279 ARG A CA 1
ATOM 2283 C C . ARG A 1 279 ? -3.514 27.406 -16.068 1.00 91.00 279 ARG A C 1
ATOM 2285 O O . ARG A 1 279 ? -2.621 27.108 -15.283 1.00 91.00 279 ARG A O 1
ATOM 2292 N N . GLN A 1 280 ? -3.280 27.885 -17.289 1.00 89.19 280 GLN A N 1
ATOM 2293 C CA . GLN A 1 280 ? -1.933 28.126 -17.815 1.00 89.19 280 GLN A CA 1
ATOM 2294 C C . GLN A 1 280 ? -1.171 29.155 -16.978 1.00 89.19 280 GLN A C 1
ATOM 2296 O O . GLN A 1 280 ? 0.003 28.949 -16.680 1.00 89.19 280 GLN A O 1
ATOM 2301 N N . THR A 1 281 ? -1.830 30.240 -16.556 1.00 89.62 281 THR A N 1
ATOM 2302 C CA . THR A 1 281 ? -1.214 31.236 -15.668 1.00 89.62 281 THR A CA 1
ATOM 2303 C C . THR A 1 281 ? -0.805 30.607 -14.338 1.00 89.62 281 THR A C 1
ATOM 2305 O O . THR A 1 281 ? 0.351 30.731 -13.947 1.00 89.62 281 THR A O 1
ATOM 2308 N N . LYS A 1 282 ? -1.700 29.841 -13.697 1.00 89.88 282 LYS A N 1
ATOM 2309 C CA . LYS A 1 282 ? -1.385 29.125 -12.449 1.00 89.88 282 LYS A CA 1
ATOM 2310 C C . LYS A 1 282 ? -0.227 28.138 -12.616 1.00 89.88 282 LYS A C 1
ATOM 2312 O O . LYS A 1 282 ? 0.653 28.083 -11.765 1.00 89.88 282 LYS A O 1
ATOM 2317 N N . GLU A 1 283 ? -0.220 27.370 -13.706 1.00 92.31 283 GLU A N 1
ATOM 2318 C CA . GLU A 1 283 ? 0.858 26.428 -14.028 1.00 92.31 283 GLU A CA 1
ATOM 2319 C C . GLU A 1 283 ? 2.201 27.154 -14.187 1.00 92.31 283 GLU A C 1
ATOM 2321 O O . GLU A 1 283 ? 3.203 26.735 -13.606 1.00 92.31 283 GLU A O 1
ATOM 2326 N N . LYS A 1 284 ? 2.215 28.268 -14.927 1.00 89.81 284 LYS A N 1
ATOM 2327 C CA . LYS A 1 284 ? 3.409 29.094 -15.116 1.00 89.81 284 LYS A CA 1
ATOM 2328 C C . LYS A 1 284 ? 3.935 29.614 -13.779 1.00 89.81 284 LYS A C 1
ATOM 2330 O O . LYS A 1 284 ? 5.121 29.456 -13.504 1.00 89.81 284 LYS A O 1
ATOM 2335 N N . ASP A 1 285 ? 3.065 30.163 -12.935 1.00 89.00 285 ASP A N 1
ATOM 2336 C CA . ASP A 1 285 ? 3.455 30.710 -11.632 1.00 89.00 285 ASP A CA 1
ATOM 2337 C C . ASP A 1 285 ? 4.024 29.628 -10.700 1.00 89.00 285 ASP A C 1
ATOM 2339 O O . ASP A 1 285 ? 5.062 29.838 -10.073 1.00 89.00 285 ASP A O 1
ATOM 2343 N N . GLN A 1 286 ? 3.405 28.441 -10.660 1.00 87.56 286 GLN A N 1
ATOM 2344 C CA . GLN A 1 286 ? 3.898 27.298 -9.881 1.00 87.56 286 GLN A CA 1
ATOM 2345 C C . GLN A 1 286 ? 5.292 26.843 -10.335 1.00 87.56 286 GLN A C 1
ATOM 2347 O O . GLN A 1 286 ? 6.164 26.581 -9.505 1.00 87.56 286 GLN A O 1
ATOM 2352 N N . ILE A 1 287 ? 5.516 26.752 -11.648 1.00 88.19 287 ILE A N 1
ATOM 2353 C CA . ILE A 1 287 ? 6.810 26.350 -12.206 1.00 88.19 287 ILE A CA 1
ATOM 2354 C C . ILE A 1 287 ? 7.885 27.406 -11.898 1.00 88.19 287 ILE A C 1
ATOM 2356 O O . ILE A 1 287 ? 8.992 27.051 -11.497 1.00 88.19 287 ILE A O 1
ATOM 2360 N N . GLU A 1 288 ? 7.568 28.697 -12.029 1.00 88.00 288 GLU A N 1
ATOM 2361 C CA . GLU A 1 288 ? 8.499 29.789 -11.707 1.00 88.00 288 GLU A CA 1
ATOM 2362 C C . GLU A 1 288 ? 8.861 29.842 -10.218 1.00 88.00 288 GLU A C 1
ATOM 2364 O O . GLU A 1 288 ? 10.002 30.147 -9.871 1.00 88.00 288 GLU A O 1
ATOM 2369 N N . GLN A 1 289 ? 7.917 29.537 -9.324 1.00 85.31 289 GLN A N 1
ATOM 2370 C CA . GLN A 1 289 ? 8.199 29.425 -7.891 1.00 85.31 289 GLN A CA 1
ATOM 2371 C C . GLN A 1 289 ? 9.146 28.257 -7.602 1.00 85.31 289 GLN A C 1
ATOM 2373 O O . GLN A 1 289 ? 10.143 28.448 -6.906 1.00 85.31 289 GLN A O 1
ATOM 2378 N N . LYS A 1 290 ? 8.899 27.083 -8.202 1.00 81.31 290 LYS A N 1
ATOM 2379 C CA . LYS A 1 290 ? 9.770 25.907 -8.048 1.00 81.31 290 LYS A CA 1
ATOM 2380 C C . LYS A 1 290 ? 11.186 26.137 -8.581 1.00 81.31 290 LYS A C 1
ATOM 2382 O O . LYS A 1 290 ? 12.130 25.648 -7.977 1.00 81.31 290 LYS A O 1
ATOM 2387 N N . GLN A 1 291 ? 11.354 26.923 -9.649 1.00 80.69 291 GLN A N 1
ATOM 2388 C CA . GLN A 1 291 ? 12.680 27.332 -10.144 1.00 80.69 291 GLN A CA 1
ATOM 2389 C C . GLN A 1 291 ? 13.468 28.187 -9.138 1.00 80.69 291 GLN A C 1
ATOM 2391 O O . GLN A 1 291 ? 14.693 28.228 -9.200 1.00 80.69 291 GLN A O 1
ATOM 2396 N N . LYS A 1 292 ? 12.784 28.897 -8.231 1.00 75.19 292 LYS A N 1
ATOM 2397 C CA . LYS A 1 292 ? 13.417 29.764 -7.223 1.00 75.19 292 LYS A CA 1
ATOM 2398 C C . LYS A 1 292 ? 13.733 29.034 -5.917 1.00 75.19 292 LYS A C 1
ATOM 2400 O O . LYS A 1 292 ? 14.584 29.500 -5.165 1.00 75.19 292 LYS A O 1
ATOM 2405 N N . SER A 1 293 ? 13.060 27.921 -5.634 1.00 66.69 293 SER A N 1
ATOM 2406 C CA . SER A 1 293 ? 13.279 27.102 -4.440 1.00 66.69 293 SER A CA 1
ATOM 2407 C C . SER A 1 293 ? 14.215 25.928 -4.744 1.00 66.69 293 SER A C 1
ATOM 2409 O O . SER A 1 293 ? 13.852 25.042 -5.517 1.00 66.69 293 SER A O 1
ATOM 2411 N N . SER A 1 294 ? 15.390 25.869 -4.110 1.00 57.56 294 SER A N 1
ATOM 2412 C CA . SER A 1 294 ? 16.235 24.669 -4.156 1.00 57.56 294 SER A CA 1
ATOM 2413 C C . SER A 1 294 ? 15.589 23.567 -3.313 1.00 57.56 294 SER A C 1
ATOM 2415 O O . SER A 1 294 ? 15.563 23.665 -2.087 1.00 57.56 294 SER A O 1
ATOM 2417 N N . SER A 1 295 ? 15.038 22.549 -3.968 1.00 60.72 295 SER A N 1
ATOM 2418 C CA . SER A 1 295 ? 14.488 21.360 -3.310 1.00 60.72 295 SER A CA 1
ATOM 2419 C C . SER A 1 295 ? 15.451 20.191 -3.468 1.00 60.72 295 SER A C 1
ATOM 2421 O O . SER A 1 295 ? 16.016 19.994 -4.548 1.00 60.72 295 SER A O 1
ATOM 2423 N N . ASP A 1 296 ? 15.632 19.430 -2.389 1.00 70.19 296 ASP A N 1
ATOM 2424 C CA . ASP A 1 296 ? 16.396 18.188 -2.425 1.00 70.19 296 ASP A CA 1
ATOM 2425 C C . ASP A 1 296 ? 15.682 17.175 -3.324 1.00 70.19 296 ASP A C 1
ATOM 2427 O O . ASP A 1 296 ? 14.483 16.923 -3.185 1.00 70.19 296 ASP A O 1
ATOM 2431 N N . LEU A 1 297 ? 16.430 16.616 -4.276 1.00 78.25 297 LEU A N 1
ATOM 2432 C CA . LEU A 1 297 ? 15.916 15.640 -5.231 1.00 78.25 297 LEU A CA 1
ATOM 2433 C C . LEU A 1 297 ? 15.562 14.336 -4.523 1.00 78.25 297 LEU A C 1
ATOM 2435 O O . LEU A 1 297 ? 16.343 13.821 -3.718 1.00 78.25 297 LEU A O 1
ATOM 2439 N N . THR A 1 298 ? 14.423 13.759 -4.886 1.00 76.50 298 THR A N 1
ATOM 2440 C CA . THR A 1 298 ? 14.024 12.448 -4.370 1.00 76.50 298 THR A CA 1
ATOM 2441 C C . THR A 1 298 ? 14.948 11.340 -4.892 1.00 76.50 298 THR A C 1
ATOM 2443 O O . THR A 1 298 ? 15.557 11.459 -5.957 1.00 76.50 298 THR A O 1
ATOM 2446 N N . LEU A 1 299 ? 15.030 10.214 -4.172 1.00 70.88 299 LEU A N 1
ATOM 2447 C CA . LEU A 1 299 ? 15.792 9.037 -4.625 1.00 70.88 299 LEU A CA 1
ATOM 2448 C C . LEU A 1 299 ? 15.319 8.528 -5.997 1.00 70.88 299 LEU A C 1
ATOM 2450 O O . LEU A 1 299 ? 16.112 8.023 -6.788 1.00 70.88 299 LEU A O 1
ATOM 2454 N N . GLU A 1 300 ? 14.027 8.678 -6.285 1.00 69.38 300 GLU A N 1
ATOM 2455 C CA . GLU A 1 300 ? 13.415 8.264 -7.547 1.00 69.38 300 GLU A CA 1
ATOM 2456 C C . GLU A 1 300 ? 13.848 9.168 -8.714 1.00 69.38 300 GLU A C 1
ATOM 2458 O O . GLU A 1 300 ? 14.143 8.678 -9.801 1.00 69.38 300 GLU A O 1
ATOM 2463 N N . GLU A 1 301 ? 14.018 10.470 -8.467 1.00 79.88 301 GLU A N 1
ATOM 2464 C CA . GLU A 1 301 ? 14.564 11.433 -9.434 1.00 79.88 301 GLU A CA 1
ATOM 2465 C C . GLU A 1 301 ? 16.076 11.301 -9.656 1.00 79.88 301 GLU A C 1
ATOM 2467 O O . GLU A 1 301 ? 16.597 11.733 -10.683 1.00 79.88 301 GLU A O 1
ATOM 2472 N N . GLN A 1 302 ? 16.799 10.693 -8.718 1.00 79.75 302 GLN A N 1
ATOM 2473 C CA . GLN A 1 302 ? 18.231 10.408 -8.860 1.00 79.75 302 GLN A CA 1
ATOM 2474 C C . GLN A 1 302 ? 18.504 9.070 -9.564 1.00 79.75 302 GLN A C 1
ATOM 2476 O O . GLN A 1 302 ? 19.658 8.731 -9.841 1.00 79.75 302 GLN A O 1
ATOM 2481 N N . ARG A 1 303 ? 17.456 8.297 -9.863 1.00 74.69 303 ARG A N 1
ATOM 2482 C CA . ARG A 1 303 ? 17.576 6.951 -10.418 1.00 74.69 303 ARG A CA 1
ATOM 2483 C C . ARG A 1 303 ? 17.947 6.974 -11.905 1.00 74.69 303 ARG A C 1
ATOM 2485 O O . ARG A 1 303 ? 17.373 7.715 -12.699 1.00 74.69 303 ARG A O 1
ATOM 2492 N N . GLY A 1 304 ? 18.882 6.105 -12.292 1.00 76.44 304 GLY A N 1
ATOM 2493 C CA . GLY A 1 304 ? 19.214 5.845 -13.695 1.00 76.44 304 GLY A CA 1
ATOM 2494 C C . GLY A 1 304 ? 18.085 5.143 -14.464 1.00 76.44 304 GLY A C 1
ATOM 2495 O O . GLY A 1 304 ? 17.147 4.597 -13.879 1.00 76.44 304 GLY A O 1
ATOM 2496 N N . ARG A 1 305 ? 18.187 5.139 -15.793 1.00 78.06 305 ARG A N 1
ATOM 2497 C CA . ARG A 1 305 ? 17.177 4.591 -16.706 1.00 78.06 305 ARG A CA 1
ATOM 2498 C C . ARG A 1 305 ? 16.977 3.086 -16.529 1.00 78.06 305 ARG A C 1
ATOM 2500 O O . ARG A 1 305 ? 17.944 2.322 -16.496 1.00 78.06 305 ARG A O 1
ATOM 2507 N N . ILE A 1 306 ? 15.719 2.642 -16.498 1.00 75.44 306 ILE A N 1
ATOM 2508 C CA . ILE A 1 306 ? 15.372 1.218 -16.415 1.00 75.44 306 ILE A CA 1
ATOM 2509 C C . ILE A 1 306 ? 15.129 0.646 -17.819 1.00 75.44 306 ILE A C 1
ATOM 2511 O O . ILE A 1 306 ? 15.616 -0.445 -18.117 1.00 75.44 306 ILE A O 1
ATOM 2515 N N . SER A 1 307 ? 14.418 1.372 -18.694 1.00 67.75 307 SER A N 1
ATOM 2516 C CA . SER A 1 307 ? 14.074 0.912 -20.051 1.00 67.75 307 SER A CA 1
ATOM 2517 C C . SER A 1 307 ? 15.245 0.915 -21.050 1.00 67.75 307 SER A C 1
ATOM 2519 O O . SER A 1 307 ? 16.168 1.722 -20.964 1.00 67.75 307 SER A O 1
ATOM 2521 N N . GLY A 1 308 ? 15.171 0.050 -22.069 1.00 53.94 308 GLY A N 1
ATOM 2522 C CA . GLY A 1 308 ? 16.199 -0.077 -23.113 1.00 53.94 308 GLY A CA 1
ATOM 2523 C C . GLY A 1 308 ? 17.297 -1.096 -22.786 1.00 53.94 308 GLY A C 1
ATOM 2524 O O . GLY A 1 308 ? 17.336 -1.655 -21.693 1.00 53.94 308 GLY A O 1
ATOM 2525 N N . SER A 1 309 ? 18.162 -1.397 -23.762 1.00 66.81 309 SER A N 1
ATOM 2526 C CA . SER A 1 309 ? 19.269 -2.347 -23.561 1.00 66.81 309 SER A CA 1
ATOM 2527 C C . SER A 1 309 ? 20.387 -1.750 -22.697 1.00 66.81 309 SER A C 1
ATOM 2529 O O . SER A 1 309 ? 20.541 -0.529 -22.618 1.00 66.81 309 SER A O 1
ATOM 2531 N N . GLU A 1 310 ? 21.189 -2.601 -22.055 1.00 61.88 310 GLU A N 1
ATOM 2532 C CA . GLU A 1 310 ? 22.324 -2.153 -21.234 1.00 61.88 310 GLU A CA 1
ATOM 2533 C C . GLU A 1 310 ? 23.372 -1.397 -22.059 1.00 61.88 310 GLU A C 1
ATOM 2535 O O . GLU A 1 310 ? 23.903 -0.379 -21.614 1.00 61.88 310 GLU A O 1
ATOM 2540 N N . GLU A 1 311 ? 23.627 -1.837 -23.293 1.00 63.94 311 GLU A N 1
ATOM 2541 C CA . GLU A 1 311 ? 24.541 -1.161 -24.216 1.00 63.94 311 GLU A CA 1
ATOM 2542 C C . GLU A 1 311 ? 24.026 0.237 -24.570 1.00 63.94 311 GLU A C 1
ATOM 2544 O O . GLU A 1 311 ? 24.794 1.201 -24.565 1.00 63.94 311 GLU A O 1
ATOM 2549 N N . TRP A 1 312 ? 22.718 0.366 -24.818 1.00 62.53 312 TRP A N 1
ATOM 2550 C CA . TRP A 1 312 ? 22.079 1.645 -25.115 1.00 62.53 312 TRP A CA 1
ATOM 2551 C C . TRP A 1 312 ? 22.198 2.615 -23.936 1.00 62.53 312 TRP A C 1
ATOM 2553 O O . TRP A 1 312 ? 22.659 3.745 -24.116 1.00 62.53 312 TRP A O 1
ATOM 2563 N N . LYS A 1 313 ? 21.868 2.160 -22.722 1.00 75.00 313 LYS A N 1
ATOM 2564 C CA . LYS A 1 313 ? 21.953 2.972 -21.498 1.00 75.00 313 LYS A CA 1
ATOM 2565 C C . LYS A 1 313 ? 23.381 3.438 -21.214 1.00 75.00 313 LYS A C 1
ATOM 2567 O O . LYS A 1 313 ? 23.592 4.626 -20.969 1.00 75.00 313 LYS A O 1
ATOM 2572 N N . LYS A 1 314 ? 24.369 2.540 -21.326 1.00 71.00 314 LYS A N 1
ATOM 2573 C CA . LYS A 1 314 ? 25.794 2.875 -21.157 1.00 71.00 314 LYS A CA 1
ATOM 2574 C C . LYS A 1 314 ? 26.281 3.862 -22.212 1.00 71.00 314 LYS A C 1
ATOM 2576 O O . LYS A 1 314 ? 26.938 4.837 -21.865 1.00 71.00 314 LYS A O 1
ATOM 2581 N N . SER A 1 315 ? 25.919 3.656 -23.482 1.00 63.91 315 SER A N 1
ATOM 2582 C CA . SER A 1 315 ? 26.351 4.531 -24.584 1.00 63.91 315 SER A CA 1
ATOM 2583 C C . SER A 1 315 ? 25.873 5.979 -24.439 1.00 63.91 315 SER A C 1
ATOM 2585 O O . SER A 1 315 ? 26.508 6.892 -24.962 1.00 63.91 315 SER A O 1
ATOM 2587 N N . ARG A 1 316 ? 24.772 6.192 -23.710 1.00 69.38 316 ARG A N 1
ATOM 2588 C CA . ARG A 1 316 ? 24.168 7.508 -23.479 1.00 69.38 316 ARG A CA 1
ATOM 2589 C C . ARG A 1 316 ? 24.456 8.084 -22.090 1.00 69.38 316 ARG A C 1
ATOM 2591 O O . ARG A 1 316 ? 24.029 9.201 -21.821 1.00 69.38 316 ARG A O 1
ATOM 2598 N N . GLY A 1 317 ? 25.172 7.355 -21.227 1.00 65.31 317 GLY A N 1
ATOM 2599 C CA . GLY A 1 317 ? 25.460 7.778 -19.851 1.00 65.31 317 GLY A CA 1
ATOM 2600 C C . GLY A 1 317 ? 24.232 7.802 -18.932 1.00 65.31 317 GLY A C 1
ATOM 2601 O O . GLY A 1 317 ? 24.256 8.449 -17.892 1.00 65.31 317 GLY A O 1
ATOM 2602 N N . GLU A 1 318 ? 23.160 7.091 -19.295 1.00 76.25 318 GLU A N 1
ATOM 2603 C CA . GLU A 1 318 ? 21.858 7.145 -18.610 1.00 76.25 318 GLU A CA 1
ATOM 2604 C C . GLU A 1 318 ? 21.764 6.140 -17.435 1.00 76.25 318 GLU A C 1
ATOM 2606 O O . GLU A 1 318 ? 20.679 5.877 -16.920 1.00 76.25 318 GLU A O 1
ATOM 2611 N N . THR A 1 319 ? 22.886 5.556 -16.993 1.00 66.50 319 THR A N 1
ATOM 2612 C CA . THR A 1 319 ? 22.952 4.535 -15.925 1.00 66.50 319 THR A CA 1
ATOM 2613 C C . THR A 1 319 ? 22.872 5.101 -14.501 1.00 66.50 319 THR A C 1
ATOM 2615 O O . THR A 1 319 ? 22.759 4.327 -13.554 1.00 66.50 319 THR A O 1
ATOM 2618 N N . GLY A 1 320 ? 22.907 6.429 -14.336 1.00 58.91 320 GLY A N 1
ATOM 2619 C CA . GLY A 1 320 ? 23.045 7.102 -13.037 1.00 58.91 320 GLY A CA 1
ATOM 2620 C C . GLY A 1 320 ? 24.510 7.281 -12.615 1.00 58.91 320 GLY A C 1
ATOM 2621 O O . GLY A 1 320 ? 25.415 6.710 -13.228 1.00 58.91 320 GLY A O 1
ATOM 2622 N N . LYS A 1 321 ? 24.775 8.103 -11.584 1.00 47.69 321 LYS A N 1
ATOM 2623 C CA . LYS A 1 321 ? 26.139 8.303 -11.055 1.00 47.69 321 LYS A CA 1
ATOM 2624 C C . LYS A 1 321 ? 26.659 7.007 -10.426 1.00 47.69 321 LYS A C 1
ATOM 2626 O O . LYS A 1 321 ? 26.297 6.669 -9.307 1.00 47.69 321 LYS A O 1
ATOM 2631 N N . THR A 1 322 ? 27.560 6.327 -11.122 1.00 35.97 322 THR A N 1
ATOM 2632 C CA . THR A 1 322 ? 28.464 5.333 -10.538 1.00 35.97 322 THR A CA 1
ATOM 2633 C C . THR A 1 322 ? 29.672 6.051 -9.944 1.00 35.97 322 THR A C 1
ATOM 2635 O O . THR A 1 322 ? 30.521 6.535 -10.690 1.00 35.97 322 THR A O 1
ATOM 2638 N N . SER A 1 323 ? 29.778 6.120 -8.618 1.00 27.48 323 SER A N 1
ATOM 2639 C CA . SER A 1 323 ? 31.093 6.187 -7.977 1.00 27.48 323 SER A CA 1
ATOM 2640 C C . SER A 1 323 ? 31.641 4.762 -7.929 1.00 27.48 323 SER A C 1
ATOM 2642 O O . SER A 1 323 ? 31.167 3.941 -7.146 1.00 27.48 323 SER A O 1
ATOM 2644 N N . CYS A 1 324 ? 32.561 4.455 -8.837 1.00 32.25 324 CYS A N 1
ATOM 2645 C CA . CYS A 1 324 ? 33.408 3.271 -8.765 1.00 32.25 324 CYS A CA 1
ATOM 2646 C C . CYS A 1 324 ? 34.579 3.512 -7.798 1.00 32.25 324 CYS A C 1
ATOM 2648 O O . CYS A 1 324 ? 34.949 4.661 -7.563 1.00 32.25 324 CYS A O 1
ATOM 2650 N N . ASP A 1 325 ? 35.144 2.404 -7.316 1.00 26.44 325 ASP A N 1
ATOM 2651 C CA . ASP A 1 325 ? 36.326 2.266 -6.453 1.00 26.44 325 ASP A CA 1
ATOM 2652 C C . ASP A 1 325 ? 36.070 2.353 -4.939 1.00 26.44 325 ASP A C 1
ATOM 2654 O O . ASP A 1 325 ? 36.539 3.266 -4.268 1.00 26.44 325 ASP A O 1
ATOM 2658 N N . ASP A 1 326 ? 35.383 1.343 -4.391 1.00 24.66 326 ASP A N 1
ATOM 2659 C CA . ASP A 1 326 ? 35.871 0.693 -3.168 1.00 24.66 326 ASP A CA 1
ATOM 2660 C C . ASP A 1 326 ? 35.322 -0.739 -3.047 1.00 24.66 326 ASP A C 1
ATOM 2662 O O . ASP A 1 326 ? 34.113 -0.977 -3.116 1.00 24.66 326 ASP A O 1
ATOM 2666 N N . ASP A 1 327 ? 36.226 -1.694 -2.831 1.00 33.31 327 ASP A N 1
ATOM 2667 C CA . ASP A 1 327 ? 35.931 -3.042 -2.338 1.00 33.31 327 ASP A CA 1
ATOM 2668 C C . ASP A 1 327 ? 35.584 -2.921 -0.840 1.00 33.31 327 ASP A C 1
ATOM 2670 O O . ASP A 1 327 ? 36.290 -3.417 0.030 1.00 33.31 327 ASP A O 1
ATOM 2674 N N . SER A 1 328 ? 34.530 -2.170 -0.505 1.00 28.11 328 SER A N 1
ATOM 2675 C CA . SER A 1 328 ? 33.837 -2.232 0.783 1.00 28.11 328 SER A CA 1
ATOM 2676 C C . SER A 1 328 ? 32.636 -1.278 0.851 1.00 28.11 328 SER A C 1
ATOM 2678 O O . SER A 1 328 ? 32.727 -0.079 0.621 1.00 28.11 328 SER A O 1
ATOM 2680 N N . CYS A 1 329 ? 31.532 -1.846 1.338 1.00 24.23 329 CYS A N 1
ATOM 2681 C CA . CYS A 1 329 ? 30.397 -1.207 2.009 1.00 24.23 329 CYS A CA 1
ATOM 2682 C C . CYS A 1 329 ? 29.098 -0.943 1.188 1.00 24.23 329 CYS A C 1
ATOM 2684 O O . CYS A 1 329 ? 29.067 -0.105 0.288 1.00 24.23 329 CYS A O 1
ATOM 2686 N N . PRO A 1 330 ? 27.992 -1.637 1.541 1.00 31.88 330 PRO A N 1
ATOM 2687 C CA . PRO A 1 330 ? 26.686 -1.607 0.880 1.00 31.88 330 PRO A CA 1
ATOM 2688 C C . PRO A 1 330 ? 25.757 -0.519 1.450 1.00 31.88 330 PRO A C 1
ATOM 2690 O O . PRO A 1 330 ? 25.774 -0.238 2.647 1.00 31.88 330 PRO A O 1
ATOM 2693 N N . VAL A 1 331 ? 24.849 0.031 0.634 1.00 31.47 331 VAL A N 1
ATOM 2694 C CA . VAL A 1 331 ? 23.665 0.734 1.166 1.00 31.47 331 VAL A CA 1
ATOM 2695 C C . VAL A 1 331 ? 22.579 -0.321 1.420 1.00 31.47 331 VAL A C 1
ATOM 2697 O O . VAL A 1 331 ? 22.319 -1.152 0.549 1.00 31.47 331 VAL A O 1
ATOM 2700 N N . PRO A 1 332 ? 21.979 -0.375 2.618 1.00 39.41 332 PRO A N 1
ATOM 2701 C CA . PRO A 1 332 ? 21.394 -1.605 3.121 1.00 39.41 332 PRO A CA 1
ATOM 2702 C C . PRO A 1 332 ? 19.964 -1.778 2.606 1.00 39.41 332 PRO A C 1
ATOM 2704 O O . PRO A 1 332 ? 19.025 -1.219 3.165 1.00 39.41 332 PRO A O 1
ATOM 2707 N N . GLN A 1 333 ? 19.789 -2.618 1.583 1.00 55.72 333 GLN A N 1
ATOM 2708 C CA . GLN A 1 333 ? 18.469 -3.081 1.127 1.00 55.72 333 GLN A CA 1
ATOM 2709 C C . GLN A 1 333 ? 17.646 -3.717 2.265 1.00 55.72 333 GLN A C 1
ATOM 2711 O O . GLN A 1 333 ? 16.425 -3.786 2.181 1.00 55.72 333 GLN A O 1
ATOM 2716 N N . TYR A 1 334 ? 18.315 -4.129 3.345 1.00 65.12 334 TYR A N 1
ATOM 2717 C CA . TYR A 1 334 ? 17.722 -4.883 4.435 1.00 65.12 334 TYR A CA 1
ATOM 2718 C C . TYR A 1 334 ? 17.884 -4.229 5.809 1.00 65.12 334 TYR A C 1
ATOM 2720 O O . TYR A 1 334 ? 17.725 -4.925 6.789 1.00 65.12 334 TYR A O 1
ATOM 2728 N N . LYS A 1 335 ? 18.229 -2.943 5.977 1.00 79.06 335 LYS A N 1
ATOM 2729 C CA . LYS A 1 335 ? 18.456 -2.429 7.351 1.00 79.06 335 LYS A CA 1
ATOM 2730 C C . LYS A 1 335 ? 17.190 -2.528 8.203 1.00 79.06 335 LYS A C 1
ATOM 2732 O O . LYS A 1 335 ? 16.148 -1.999 7.825 1.00 79.06 335 LYS A O 1
ATOM 2737 N N . LEU A 1 336 ? 17.302 -3.159 9.370 1.00 81.06 336 LEU A N 1
ATOM 2738 C CA . LEU A 1 336 ? 16.214 -3.204 10.334 1.00 81.06 336 LEU A CA 1
ATOM 2739 C C . LEU A 1 336 ? 15.872 -1.789 10.819 1.00 81.06 336 LEU A C 1
ATOM 2741 O O . LEU A 1 336 ? 16.711 -1.068 11.361 1.00 81.06 336 LEU A O 1
ATOM 2745 N N . GLU A 1 337 ? 14.626 -1.386 10.591 1.00 83.25 337 GLU A N 1
ATOM 2746 C CA . GLU A 1 337 ? 14.118 -0.083 11.004 1.00 83.25 337 GLU A CA 1
ATOM 2747 C C . GLU A 1 337 ? 13.903 -0.027 12.520 1.00 83.25 337 GLU A C 1
ATOM 2749 O O . GLU A 1 337 ? 13.408 -0.979 13.128 1.00 83.25 337 GLU A O 1
ATOM 2754 N N . GLN A 1 338 ? 14.197 1.125 13.129 1.00 79.69 338 GLN A N 1
ATOM 2755 C CA . GLN A 1 338 ? 14.028 1.322 14.572 1.00 79.69 338 GLN A CA 1
ATOM 2756 C C . GLN A 1 338 ? 12.572 1.114 15.023 1.00 79.69 338 GLN A C 1
ATOM 2758 O O . GLN A 1 338 ? 12.337 0.531 16.074 1.00 79.69 338 GLN A O 1
ATOM 2763 N N . SER A 1 339 ? 11.595 1.485 14.193 1.00 76.94 339 SER A N 1
ATOM 2764 C CA . SER A 1 339 ? 10.162 1.244 14.429 1.00 76.94 339 SER A CA 1
ATOM 2765 C C . SER A 1 339 ? 9.819 -0.245 14.587 1.00 76.94 339 SER A C 1
ATOM 2767 O O . SER A 1 339 ? 8.997 -0.616 15.431 1.00 76.94 339 SER A O 1
ATOM 2769 N N . VAL A 1 340 ? 10.472 -1.118 13.811 1.00 81.12 340 VAL A N 1
ATOM 2770 C CA . VAL A 1 340 ? 10.319 -2.576 13.906 1.00 81.12 340 VAL A CA 1
ATOM 2771 C C . VAL A 1 340 ? 11.024 -3.093 15.157 1.00 81.12 340 VAL A C 1
ATOM 2773 O O . VAL A 1 340 ? 10.441 -3.892 15.886 1.00 81.12 340 VAL A O 1
ATOM 2776 N N . VAL A 1 341 ? 12.225 -2.589 15.471 1.00 82.19 341 VAL A N 1
ATOM 2777 C CA . VAL A 1 341 ? 12.930 -2.901 16.731 1.00 82.19 341 VAL A CA 1
ATOM 2778 C C . VAL A 1 341 ? 12.066 -2.552 17.943 1.00 82.19 341 VAL A C 1
ATOM 2780 O O . VAL A 1 341 ? 11.928 -3.355 18.865 1.00 82.19 341 VAL A O 1
ATOM 2783 N N . ASP A 1 342 ? 11.456 -1.371 17.945 1.00 78.88 342 ASP A N 1
ATOM 2784 C CA . ASP A 1 342 ? 10.608 -0.910 19.039 1.00 78.88 342 ASP A CA 1
ATOM 2785 C C . ASP A 1 342 ? 9.316 -1.721 19.130 1.00 78.88 342 ASP A C 1
ATOM 2787 O O . ASP A 1 342 ? 8.887 -2.073 20.229 1.00 78.88 342 ASP A O 1
ATOM 2791 N N . SER A 1 343 ? 8.754 -2.124 17.987 1.00 77.00 343 SER A N 1
ATOM 2792 C CA . SER A 1 343 ? 7.619 -3.047 17.949 1.00 77.00 343 SER A CA 1
ATOM 2793 C C . SER A 1 343 ? 7.979 -4.405 18.553 1.00 77.00 343 SER A C 1
ATOM 2795 O O . SER A 1 343 ? 7.225 -4.912 19.382 1.00 77.00 343 SER A O 1
ATOM 2797 N N . LEU A 1 344 ? 9.141 -4.975 18.210 1.00 84.06 344 LEU A N 1
ATOM 2798 C CA . LEU A 1 344 ? 9.615 -6.259 18.740 1.00 84.06 344 LEU A CA 1
ATOM 2799 C C . LEU A 1 344 ? 9.772 -6.239 20.272 1.00 84.06 344 LEU A C 1
ATOM 2801 O O . LEU A 1 344 ? 9.455 -7.235 20.923 1.00 84.06 344 LEU A O 1
ATOM 2805 N N . LYS A 1 345 ? 10.161 -5.102 20.873 1.00 82.44 345 LYS A N 1
ATOM 2806 C CA . LYS A 1 345 ? 10.271 -4.950 22.342 1.00 82.44 345 LYS A CA 1
ATOM 2807 C C . LYS A 1 345 ? 8.938 -5.131 23.082 1.00 82.44 345 LYS A C 1
ATOM 2809 O O . LYS A 1 345 ? 8.949 -5.445 24.270 1.00 82.44 345 LYS A O 1
ATOM 2814 N N . LEU A 1 346 ? 7.796 -4.963 22.408 1.00 76.00 346 LEU A N 1
ATOM 2815 C CA . LEU A 1 346 ? 6.465 -5.121 23.012 1.00 76.00 346 LEU A CA 1
ATOM 2816 C C . LEU A 1 346 ? 6.069 -6.593 23.236 1.00 76.00 346 LEU A C 1
ATOM 2818 O O . LEU A 1 346 ? 5.108 -6.872 23.962 1.00 76.00 346 LEU A O 1
ATOM 2822 N N . TYR A 1 347 ? 6.781 -7.537 22.614 1.00 84.00 347 TYR A N 1
ATOM 2823 C CA . TYR A 1 347 ? 6.486 -8.968 22.655 1.00 84.00 347 TYR A CA 1
ATOM 2824 C C . TYR A 1 347 ? 7.386 -9.669 23.675 1.00 84.00 347 TYR A C 1
ATOM 2826 O O . TYR A 1 347 ? 8.422 -10.227 23.330 1.00 84.00 347 TYR A O 1
ATOM 2834 N N . THR A 1 348 ? 7.000 -9.647 24.951 1.00 80.44 348 THR A N 1
ATOM 2835 C CA . THR A 1 348 ? 7.838 -10.196 26.035 1.00 80.44 348 THR A CA 1
ATOM 2836 C C . THR A 1 348 ? 7.387 -11.567 26.538 1.00 80.44 348 THR A C 1
ATOM 2838 O O . THR A 1 348 ? 8.172 -12.280 27.163 1.00 80.44 348 THR A O 1
ATOM 2841 N N . ASN A 1 349 ? 6.147 -11.978 26.256 1.00 80.69 349 ASN A N 1
ATOM 2842 C CA . ASN A 1 349 ? 5.608 -13.235 26.771 1.00 80.69 349 ASN A CA 1
ATOM 2843 C C . ASN A 1 349 ? 6.009 -14.408 25.861 1.00 80.69 349 ASN A C 1
ATOM 2845 O O . ASN A 1 349 ? 5.427 -14.576 24.789 1.00 80.69 349 ASN A O 1
ATOM 2849 N N . LYS A 1 350 ? 7.030 -15.175 26.270 1.00 89.88 350 LYS A N 1
ATOM 2850 C CA . LYS A 1 350 ? 7.734 -16.165 25.437 1.00 89.88 350 LYS A CA 1
ATOM 2851 C C . LYS A 1 350 ? 7.310 -17.609 25.731 1.00 89.88 350 LYS A C 1
ATOM 2853 O O . LYS A 1 350 ? 7.358 -18.064 26.871 1.00 89.88 350 LYS A O 1
ATOM 2858 N N . ILE A 1 351 ? 7.000 -18.360 24.676 1.00 91.25 351 ILE A N 1
ATOM 2859 C CA . ILE A 1 351 ? 6.803 -19.814 24.678 1.00 91.25 351 ILE A CA 1
ATOM 2860 C C . ILE A 1 351 ? 7.990 -20.450 23.953 1.00 91.25 351 ILE A C 1
ATOM 2862 O O . ILE A 1 351 ? 8.157 -20.254 22.754 1.00 91.25 351 ILE A O 1
ATOM 2866 N N . GLU A 1 352 ? 8.820 -21.215 24.662 1.00 92.12 352 GLU A N 1
ATOM 2867 C CA . GLU A 1 352 ? 9.922 -21.981 24.060 1.00 92.12 352 GLU A CA 1
ATOM 2868 C C . GLU A 1 352 ? 9.391 -23.302 23.493 1.00 92.12 352 GLU A C 1
ATOM 2870 O O . GLU A 1 352 ? 9.225 -24.288 24.214 1.00 92.12 352 GLU A O 1
ATOM 2875 N N . VAL A 1 353 ? 9.080 -23.296 22.197 1.00 92.12 353 VAL A N 1
ATOM 2876 C CA . VAL A 1 353 ? 8.396 -24.389 21.495 1.00 92.12 353 VAL A CA 1
ATOM 2877 C C . VAL A 1 353 ? 9.243 -25.658 21.486 1.00 92.12 353 VAL A C 1
ATOM 2879 O O . VAL A 1 353 ? 8.740 -26.729 21.818 1.00 92.12 353 VAL A O 1
ATOM 2882 N N . ASN A 1 354 ? 10.541 -25.549 21.200 1.00 87.44 354 ASN A N 1
ATOM 2883 C CA . ASN A 1 354 ? 11.446 -26.702 21.164 1.00 87.44 354 ASN A CA 1
ATOM 2884 C C . ASN A 1 354 ? 11.584 -27.429 22.520 1.00 87.44 354 ASN A C 1
ATOM 2886 O O . ASN A 1 354 ? 11.874 -28.620 22.547 1.00 87.44 354 ASN A O 1
ATOM 2890 N N . LYS A 1 355 ? 11.304 -26.760 23.650 1.00 87.94 355 LYS A N 1
ATOM 2891 C CA . LYS A 1 355 ? 11.294 -27.381 24.991 1.00 87.94 355 LYS A CA 1
ATOM 2892 C C . LYS A 1 355 ? 9.963 -28.053 25.350 1.00 87.94 355 LYS A C 1
ATOM 2894 O O . LYS A 1 355 ? 9.881 -28.759 26.354 1.00 87.94 355 LYS A O 1
ATOM 2899 N N . LYS A 1 356 ? 8.906 -27.855 24.556 1.00 87.00 356 LYS A N 1
ATOM 2900 C CA . LYS A 1 356 ? 7.584 -28.474 24.743 1.00 87.00 356 LYS A CA 1
ATOM 2901 C C . LYS A 1 356 ? 7.519 -29.828 24.034 1.00 87.00 356 LYS A C 1
ATOM 2903 O O . LYS A 1 356 ? 6.649 -30.050 23.202 1.00 87.00 356 LYS A O 1
ATOM 2908 N N . THR A 1 357 ? 8.420 -30.748 24.373 1.00 76.62 357 THR A N 1
ATOM 2909 C CA . THR A 1 357 ? 8.573 -32.042 23.677 1.00 76.62 357 THR A CA 1
ATOM 2910 C C . THR A 1 357 ? 7.278 -32.861 23.598 1.00 76.62 357 THR A C 1
ATOM 2912 O O . THR A 1 357 ? 7.009 -33.468 22.568 1.00 76.62 357 THR A O 1
ATOM 2915 N N . ASN A 1 358 ? 6.417 -32.802 24.621 1.00 83.06 358 ASN A N 1
ATOM 2916 C CA . ASN A 1 358 ? 5.103 -33.468 24.622 1.00 83.06 358 ASN A CA 1
ATOM 2917 C C . ASN A 1 358 ? 4.072 -32.839 23.659 1.00 83.06 358 ASN A C 1
ATOM 2919 O O . ASN A 1 358 ? 3.076 -33.480 23.331 1.00 83.06 358 ASN A O 1
ATOM 2923 N N . SER A 1 359 ? 4.292 -31.598 23.219 1.00 86.38 359 SER A N 1
ATOM 2924 C CA . SER A 1 359 ? 3.443 -30.873 22.262 1.00 86.38 359 SER A CA 1
ATOM 2925 C C . SER A 1 359 ? 4.051 -30.834 20.853 1.00 86.38 359 SER A C 1
ATOM 2927 O O . SER A 1 359 ? 3.528 -30.124 19.996 1.00 86.38 359 SER A O 1
ATOM 2929 N N . LEU A 1 360 ? 5.134 -31.574 20.594 1.00 91.88 360 LEU A N 1
ATOM 2930 C CA . LEU A 1 360 ? 5.766 -31.667 19.278 1.00 91.88 360 LEU A CA 1
ATOM 2931 C C . LEU A 1 360 ? 5.478 -33.016 18.621 1.00 91.88 360 LEU A C 1
ATOM 2933 O O . LEU A 1 360 ? 5.470 -34.063 19.267 1.00 91.88 360 LEU A O 1
ATOM 2937 N N . SER A 1 361 ? 5.268 -33.004 17.310 1.00 92.69 361 SER A N 1
ATOM 2938 C CA . SER A 1 361 ? 5.132 -34.219 16.507 1.00 92.69 361 SER A CA 1
ATOM 2939 C C . SER A 1 361 ? 6.053 -34.153 15.298 1.00 92.69 361 SER A C 1
ATOM 2941 O O . SER A 1 361 ? 5.874 -33.295 14.439 1.00 92.69 361 SER A O 1
ATOM 2943 N N . CYS A 1 362 ? 7.038 -35.053 15.253 1.00 93.25 362 CYS A N 1
ATOM 2944 C CA . CYS A 1 362 ? 7.892 -35.274 14.086 1.00 93.25 362 CYS A CA 1
ATOM 2945 C C . CYS A 1 362 ? 7.250 -36.300 13.143 1.00 93.25 362 CYS A C 1
ATOM 2947 O O . CYS A 1 362 ? 6.702 -37.311 13.586 1.00 93.25 362 CYS A O 1
ATOM 2949 N N . LEU A 1 363 ? 7.387 -36.064 11.844 1.00 94.50 363 LEU A N 1
ATOM 2950 C CA . LEU A 1 363 ? 6.963 -36.934 10.754 1.00 94.50 363 LEU A CA 1
ATOM 2951 C C . LEU A 1 363 ? 8.103 -37.136 9.754 1.00 94.50 363 LEU A C 1
ATOM 2953 O O . LEU A 1 363 ? 8.983 -36.283 9.609 1.00 94.50 363 LEU A O 1
ATOM 2957 N N . GLY A 1 364 ? 8.046 -38.251 9.025 1.00 94.88 364 GLY A N 1
ATOM 2958 C CA . GLY A 1 364 ? 9.037 -38.587 8.007 1.00 94.88 364 GLY A CA 1
ATOM 2959 C C . GLY A 1 364 ? 10.427 -38.768 8.615 1.00 94.88 364 GLY A C 1
ATOM 2960 O O . GLY A 1 364 ? 10.592 -39.499 9.590 1.00 94.88 364 GLY A O 1
ATOM 2961 N N . ASN A 1 365 ? 11.424 -38.095 8.045 1.00 96.31 365 ASN A N 1
ATOM 2962 C CA . ASN A 1 365 ? 12.819 -38.159 8.487 1.00 96.31 365 ASN A CA 1
ATOM 2963 C C . ASN A 1 365 ? 13.148 -37.240 9.684 1.00 96.31 365 ASN A C 1
ATOM 2965 O O . ASN A 1 365 ? 14.297 -37.218 10.127 1.00 96.31 365 ASN A O 1
ATOM 2969 N N . CYS A 1 366 ? 12.161 -36.515 10.221 1.00 96.56 366 CYS A N 1
ATOM 2970 C CA . CYS A 1 366 ? 12.336 -35.603 11.351 1.00 96.56 366 CYS A CA 1
ATOM 2971 C C . CYS A 1 366 ? 12.721 -36.330 12.645 1.00 96.56 366 CYS A C 1
ATOM 2973 O O . CYS A 1 366 ? 12.111 -37.340 13.007 1.00 96.56 366 CYS A O 1
ATOM 2975 N N . ARG A 1 367 ? 13.664 -35.761 13.406 1.00 95.38 367 ARG A N 1
ATOM 2976 C CA . ARG A 1 367 ? 13.982 -36.188 14.775 1.00 95.38 367 ARG A CA 1
ATOM 2977 C C . ARG A 1 367 ? 14.326 -35.019 15.694 1.00 95.38 367 ARG A C 1
ATOM 2979 O O . ARG A 1 367 ? 15.033 -34.092 15.306 1.00 95.38 367 ARG A O 1
ATOM 2986 N N . VAL A 1 368 ? 13.876 -35.114 16.943 1.00 94.06 368 VAL A N 1
ATOM 2987 C CA . VAL A 1 368 ? 14.261 -34.207 18.035 1.00 94.06 368 VAL A CA 1
ATOM 2988 C C . VAL A 1 368 ? 15.455 -34.813 18.775 1.00 94.06 368 VAL A C 1
ATOM 2990 O O . VAL A 1 368 ? 15.446 -36.001 19.098 1.00 94.06 368 VAL A O 1
ATOM 2993 N N . LEU A 1 369 ? 16.497 -34.020 19.007 1.00 93.44 369 LEU A N 1
ATOM 2994 C CA . LEU A 1 369 ? 17.718 -34.424 19.700 1.00 93.44 369 LEU A CA 1
ATOM 2995 C C . LEU A 1 369 ? 17.618 -34.176 21.214 1.00 93.44 369 LEU A C 1
ATOM 2997 O O . LEU A 1 369 ? 16.747 -33.452 21.692 1.00 93.44 369 LEU A O 1
ATOM 3001 N N . ASN A 1 370 ? 18.547 -34.755 21.981 1.00 89.38 370 ASN A N 1
ATOM 3002 C CA . ASN A 1 370 ? 18.573 -34.642 23.447 1.00 89.38 370 ASN A CA 1
ATOM 3003 C C . ASN A 1 370 ? 18.784 -33.203 23.954 1.00 89.38 370 ASN A C 1
ATOM 3005 O O . ASN A 1 370 ? 18.423 -32.893 25.085 1.00 89.38 370 ASN A O 1
ATOM 3009 N N . ASP A 1 371 ? 19.378 -32.334 23.136 1.00 90.12 371 ASP A N 1
ATOM 3010 C CA . ASP A 1 371 ? 19.560 -30.907 23.421 1.00 90.12 371 ASP A CA 1
ATOM 3011 C C . ASP A 1 371 ? 18.340 -30.054 23.013 1.00 90.12 371 ASP A C 1
ATOM 3013 O O . ASP A 1 371 ? 18.394 -28.828 23.082 1.00 90.12 371 ASP A O 1
ATOM 3017 N N . ASN A 1 372 ? 17.231 -30.696 22.622 1.00 91.75 372 ASN A N 1
ATOM 3018 C CA . ASN A 1 372 ? 16.015 -30.101 22.062 1.00 91.75 372 ASN A CA 1
ATOM 3019 C C . ASN A 1 372 ? 16.195 -29.405 20.701 1.00 91.75 372 ASN A C 1
ATOM 3021 O O . ASN A 1 372 ? 15.267 -28.741 20.237 1.00 91.75 372 ASN A O 1
ATOM 3025 N N . SER A 1 373 ? 17.345 -29.550 20.034 1.00 95.44 373 SER A N 1
ATOM 3026 C CA . SER A 1 373 ? 17.453 -29.173 18.622 1.00 95.44 373 SER A CA 1
ATOM 3027 C C . SER A 1 373 ? 16.755 -30.210 17.737 1.00 95.44 373 SER A C 1
ATOM 3029 O O . SER A 1 373 ? 16.556 -31.362 18.129 1.00 95.44 373 SER A O 1
ATOM 3031 N N . ILE A 1 374 ? 16.324 -29.802 16.548 1.00 97.06 374 ILE A N 1
ATOM 3032 C CA . ILE A 1 374 ? 15.506 -30.622 15.650 1.00 97.06 374 ILE A CA 1
ATOM 3033 C C . ILE A 1 374 ? 16.247 -30.773 14.329 1.00 97.06 374 ILE A C 1
ATOM 3035 O O . ILE A 1 374 ? 16.644 -29.779 13.731 1.00 97.06 374 ILE A O 1
ATOM 3039 N N . ILE A 1 375 ? 16.398 -32.003 13.851 1.00 97.69 375 ILE A N 1
ATOM 3040 C CA . ILE A 1 375 ? 16.837 -32.287 12.482 1.00 97.69 375 ILE A CA 1
ATOM 3041 C C . ILE A 1 375 ? 15.589 -32.653 11.685 1.00 97.69 375 ILE A C 1
ATOM 3043 O O . ILE A 1 375 ? 14.947 -33.655 11.996 1.00 97.69 375 ILE A O 1
ATOM 3047 N N . ILE A 1 376 ? 15.232 -31.850 10.681 1.00 97.25 376 ILE A N 1
ATOM 3048 C CA . ILE A 1 376 ? 14.076 -32.124 9.814 1.00 97.25 376 ILE A CA 1
ATOM 3049 C C . ILE A 1 376 ? 14.467 -33.138 8.732 1.00 97.25 376 ILE A C 1
ATOM 3051 O O . ILE A 1 376 ? 13.755 -34.118 8.515 1.00 97.25 376 ILE A O 1
ATOM 3055 N N . THR A 1 377 ? 15.635 -32.951 8.112 1.00 96.94 377 THR A N 1
ATOM 3056 C CA . THR A 1 377 ? 16.284 -33.947 7.248 1.00 96.94 377 THR A CA 1
ATOM 3057 C C . THR A 1 377 ? 17.771 -34.012 7.557 1.00 96.94 377 THR A C 1
ATOM 3059 O O . THR A 1 377 ? 18.387 -33.003 7.890 1.00 96.94 377 THR A O 1
ATOM 3062 N N . GLU A 1 378 ? 18.359 -35.198 7.422 1.00 95.31 378 GLU A N 1
ATOM 3063 C CA . GLU A 1 378 ? 19.816 -35.365 7.434 1.00 95.31 378 GLU A CA 1
ATOM 3064 C C . GLU A 1 378 ? 20.407 -34.975 6.071 1.00 95.31 378 GLU A C 1
ATOM 3066 O O . GLU A 1 378 ? 19.686 -34.939 5.074 1.00 95.31 378 GLU A O 1
ATOM 3071 N N . ASN A 1 379 ? 21.728 -34.774 6.003 1.00 93.44 379 ASN A N 1
ATOM 3072 C CA . ASN A 1 379 ? 22.463 -34.552 4.751 1.00 93.44 379 ASN A CA 1
ATOM 3073 C C . ASN A 1 379 ? 22.536 -35.845 3.903 1.00 93.44 379 ASN A C 1
ATOM 3075 O O . ASN A 1 379 ? 23.592 -36.454 3.724 1.00 93.44 379 ASN A O 1
ATOM 3079 N N . LYS A 1 380 ? 21.373 -36.294 3.425 1.00 93.19 380 LYS A N 1
ATOM 3080 C CA . LYS A 1 380 ? 21.138 -37.445 2.545 1.00 93.19 380 LYS A CA 1
ATOM 3081 C C . LYS A 1 380 ? 20.153 -37.047 1.446 1.00 93.19 380 LYS A C 1
ATOM 3083 O O . LYS A 1 380 ? 19.400 -36.086 1.594 1.00 93.19 380 LYS A O 1
ATOM 3088 N N . THR A 1 381 ? 20.158 -37.786 0.344 1.00 93.25 381 THR A N 1
ATOM 3089 C CA . THR A 1 381 ? 19.190 -37.609 -0.745 1.00 93.25 381 THR A CA 1
ATOM 3090 C C . THR A 1 381 ? 17.825 -38.197 -0.372 1.00 93.25 381 THR A C 1
ATOM 3092 O O . THR A 1 381 ? 17.721 -39.044 0.525 1.00 93.25 381 THR A O 1
ATOM 3095 N N . SER A 1 382 ? 16.773 -37.769 -1.075 1.00 93.00 382 SER A N 1
ATOM 3096 C CA . SER A 1 382 ? 15.411 -38.321 -0.971 1.00 93.00 382 SER A CA 1
ATOM 3097 C C . SER A 1 382 ? 14.835 -38.332 0.454 1.00 93.00 382 SER A C 1
ATOM 3099 O O . SER A 1 382 ? 14.185 -39.297 0.859 1.00 93.00 382 SER A O 1
ATOM 3101 N N . GLN A 1 383 ? 15.106 -37.288 1.238 1.00 95.62 383 GLN A N 1
ATOM 3102 C CA . GLN A 1 383 ? 14.560 -37.111 2.584 1.00 95.62 383 GLN A CA 1
ATOM 3103 C C . GLN A 1 383 ? 13.316 -36.217 2.544 1.00 95.62 383 GLN A C 1
ATOM 3105 O O . GLN A 1 383 ? 13.209 -35.312 1.720 1.00 95.62 383 GLN A O 1
ATOM 3110 N N . CYS A 1 384 ? 12.379 -36.424 3.462 1.00 96.69 384 CYS A N 1
ATOM 3111 C CA . CYS A 1 384 ? 11.260 -35.515 3.693 1.00 96.69 384 CYS A CA 1
ATOM 3112 C C . CYS A 1 384 ? 10.865 -35.578 5.164 1.00 96.69 384 CYS A C 1
ATOM 3114 O O . CYS A 1 384 ? 10.606 -36.659 5.697 1.00 96.69 384 CYS A O 1
ATOM 3116 N N . GLY A 1 385 ? 10.826 -34.430 5.830 1.00 96.81 385 GLY A N 1
ATOM 3117 C CA . GLY A 1 385 ? 10.493 -34.341 7.244 1.00 96.81 385 GLY A CA 1
ATOM 3118 C C . GLY A 1 385 ? 9.581 -33.165 7.548 1.00 96.81 385 GLY A C 1
ATOM 3119 O O . GLY A 1 385 ? 9.550 -32.169 6.828 1.00 96.81 385 GLY A O 1
ATOM 3120 N N . SER A 1 386 ? 8.833 -33.297 8.638 1.00 96.25 386 SER A N 1
ATOM 3121 C CA . SER A 1 386 ? 7.956 -32.254 9.165 1.00 96.25 386 SER A CA 1
ATOM 3122 C C . SER A 1 386 ? 7.969 -32.316 10.689 1.00 96.25 386 SER A C 1
ATOM 3124 O O . SER A 1 386 ? 7.926 -33.408 11.258 1.00 96.25 386 SER A O 1
ATOM 3126 N N . ILE A 1 387 ? 8.042 -31.165 11.353 1.00 95.75 387 ILE A N 1
ATOM 3127 C CA . ILE A 1 387 ? 7.752 -31.035 12.780 1.00 95.75 387 ILE A CA 1
ATOM 3128 C C . ILE A 1 387 ? 6.604 -30.059 12.985 1.00 95.75 387 ILE A C 1
ATOM 3130 O O . ILE A 1 387 ? 6.609 -28.972 12.418 1.00 95.75 387 ILE A O 1
ATOM 3134 N N . VAL A 1 388 ? 5.633 -30.421 13.819 1.00 95.19 388 VAL A N 1
ATOM 3135 C CA . VAL A 1 388 ? 4.466 -29.578 14.110 1.00 95.19 388 VAL A CA 1
ATOM 3136 C C . VAL A 1 388 ? 4.347 -29.336 15.608 1.00 95.19 388 VAL A C 1
ATOM 3138 O O . VAL A 1 388 ? 4.493 -30.259 16.413 1.00 95.19 388 VAL A O 1
ATOM 3141 N N . PHE A 1 389 ? 4.059 -28.088 15.974 1.00 94.69 389 PHE A N 1
ATOM 3142 C CA . PHE A 1 389 ? 3.630 -27.703 17.311 1.00 94.69 389 PHE A CA 1
ATOM 3143 C C . PHE A 1 389 ? 2.111 -27.879 17.420 1.00 94.69 389 PHE A C 1
ATOM 3145 O O . PHE A 1 389 ? 1.336 -27.219 16.727 1.00 94.69 389 PHE A O 1
ATOM 3152 N N . ASN A 1 390 ? 1.687 -28.823 18.260 1.00 90.75 390 ASN A N 1
ATOM 3153 C CA . ASN A 1 390 ? 0.304 -29.301 18.305 1.00 90.75 390 ASN A CA 1
ATOM 3154 C C . ASN A 1 390 ? -0.678 -28.309 18.935 1.00 90.75 390 ASN A C 1
ATOM 3156 O O . ASN A 1 390 ? -1.881 -28.387 18.644 1.00 90.75 390 ASN A O 1
ATOM 3160 N N . ASP A 1 391 ? -0.183 -27.396 19.772 1.00 90.44 391 ASP A N 1
ATOM 3161 C CA . ASP A 1 391 ? -1.000 -26.371 20.410 1.00 90.44 391 ASP A CA 1
ATOM 3162 C C . ASP A 1 391 ? -1.524 -25.400 19.340 1.00 90.44 391 ASP A C 1
ATOM 3164 O O . ASP A 1 391 ? -0.775 -24.840 18.539 1.00 90.44 391 ASP A O 1
ATOM 3168 N N . GLN A 1 392 ? -2.841 -25.205 19.322 1.00 90.69 392 GLN A N 1
ATOM 3169 C CA . GLN A 1 392 ? -3.497 -24.309 18.376 1.00 90.69 392 GLN A CA 1
ATOM 3170 C C . GLN A 1 392 ? -3.407 -22.850 18.835 1.00 90.69 392 GLN A C 1
ATOM 3172 O O . GLN A 1 392 ? -3.691 -22.529 19.991 1.00 90.69 392 GLN A O 1
ATOM 3177 N N . LEU A 1 393 ? -3.088 -21.961 17.900 1.00 90.19 393 LEU A N 1
ATOM 3178 C CA . LEU A 1 393 ? -2.883 -20.536 18.123 1.00 90.19 393 LEU A CA 1
ATOM 3179 C C . LEU A 1 393 ? -3.978 -19.715 17.445 1.00 90.19 393 LEU A C 1
ATOM 3181 O O . LEU A 1 393 ? -4.420 -20.019 16.337 1.00 90.19 393 LEU A O 1
ATOM 3185 N N . ASP A 1 394 ? -4.409 -18.657 18.122 1.00 87.44 394 ASP A N 1
ATOM 3186 C CA . ASP A 1 394 ? -5.304 -17.653 17.553 1.00 87.44 394 ASP A CA 1
ATOM 3187 C C . ASP A 1 394 ? -4.523 -16.715 16.620 1.00 87.44 394 ASP A C 1
ATOM 3189 O O . ASP A 1 394 ? -3.369 -16.381 16.901 1.00 87.44 394 ASP A O 1
ATOM 3193 N N . VAL A 1 395 ? -5.150 -16.262 15.530 1.00 83.81 395 VAL A N 1
ATOM 3194 C CA . VAL A 1 395 ? -4.579 -15.222 14.659 1.00 83.81 395 VAL A CA 1
ATOM 3195 C C . VAL A 1 395 ? -4.578 -13.904 15.428 1.00 83.81 395 VAL A C 1
ATOM 3197 O O . VAL A 1 395 ? -5.625 -13.311 15.679 1.00 83.81 395 VAL A O 1
ATOM 3200 N N . ARG A 1 396 ? -3.392 -13.473 15.851 1.00 85.62 396 ARG A N 1
ATOM 3201 C CA . ARG A 1 396 ? -3.163 -12.238 16.602 1.00 85.62 396 ARG A CA 1
ATOM 3202 C C . ARG A 1 396 ? -1.742 -11.752 16.377 1.00 85.62 396 ARG A C 1
ATOM 3204 O O . ARG A 1 396 ? -0.902 -12.508 15.895 1.00 85.62 396 ARG A O 1
ATOM 3211 N N . ASP A 1 397 ? -1.480 -10.527 16.813 1.00 88.31 397 ASP A N 1
ATOM 3212 C CA . ASP A 1 397 ? -0.131 -9.977 16.841 1.00 88.31 397 ASP A CA 1
ATOM 3213 C C . ASP A 1 397 ? 0.810 -10.899 17.637 1.00 88.31 397 ASP A C 1
ATOM 3215 O O . ASP A 1 397 ? 0.608 -11.139 18.837 1.00 88.31 397 ASP A O 1
ATOM 3219 N N . MET A 1 398 ? 1.847 -11.415 16.978 1.00 93.12 398 MET A N 1
ATOM 3220 C CA . MET A 1 398 ? 2.847 -12.299 17.578 1.00 93.12 398 MET A CA 1
ATOM 3221 C C . MET A 1 398 ? 4.172 -12.257 16.817 1.00 93.12 398 MET A C 1
ATOM 3223 O O . MET A 1 398 ? 4.231 -11.845 15.661 1.00 93.12 398 MET A O 1
ATOM 3227 N N . VAL A 1 399 ? 5.230 -12.739 17.460 1.00 96.44 399 VAL A N 1
ATOM 3228 C CA . VAL A 1 399 ? 6.537 -12.967 16.844 1.00 96.44 399 VAL A CA 1
ATOM 3229 C C . VAL A 1 399 ? 6.846 -14.454 16.899 1.00 96.44 399 VAL A C 1
ATOM 3231 O O . VAL A 1 399 ? 6.761 -15.061 17.965 1.00 96.44 399 VAL A O 1
ATOM 3234 N N . ILE A 1 400 ? 7.219 -15.047 15.770 1.00 97.25 400 ILE A N 1
ATOM 3235 C CA . ILE A 1 400 ? 7.750 -16.411 15.712 1.00 97.25 400 ILE A CA 1
ATOM 3236 C C . ILE A 1 400 ? 9.257 -16.295 15.504 1.00 97.25 400 ILE A C 1
ATOM 3238 O O . ILE A 1 400 ? 9.700 -15.765 14.491 1.00 97.25 400 ILE A O 1
ATOM 3242 N N . GLU A 1 401 ? 10.045 -16.769 16.462 1.00 97.38 401 GLU A N 1
ATOM 3243 C CA . GLU A 1 401 ? 11.506 -16.701 16.427 1.00 97.38 401 GLU A CA 1
ATOM 3244 C C . GLU A 1 401 ? 12.089 -18.106 16.359 1.00 97.38 401 GLU A C 1
ATOM 3246 O O . GLU A 1 401 ? 11.765 -18.961 17.187 1.00 97.38 401 GLU A O 1
ATOM 3251 N N . PHE A 1 402 ? 12.975 -18.345 15.400 1.00 97.69 402 PHE A N 1
ATOM 3252 C CA . PHE A 1 402 ? 13.729 -19.586 15.320 1.00 97.69 402 PHE A CA 1
ATOM 3253 C C . PHE A 1 402 ? 15.131 -19.347 14.768 1.00 97.69 402 PHE A C 1
ATOM 3255 O O . PHE A 1 402 ? 15.383 -18.380 14.050 1.00 97.69 402 PHE A O 1
ATOM 3262 N N . SER A 1 403 ? 16.044 -20.248 15.110 1.00 97.88 403 SER A N 1
ATOM 3263 C CA . SER A 1 403 ? 17.397 -20.266 14.558 1.00 97.88 403 SER A CA 1
ATOM 3264 C C . SER A 1 403 ? 17.614 -21.574 13.816 1.00 97.88 403 SER A C 1
ATOM 3266 O O . SER A 1 403 ? 17.223 -22.631 14.320 1.00 97.88 403 SER A O 1
ATOM 3268 N N . PHE A 1 404 ? 18.250 -21.522 12.653 1.00 97.81 404 PHE A N 1
ATOM 3269 C CA . PHE A 1 404 ? 18.459 -22.681 11.790 1.00 97.81 404 PHE A CA 1
ATOM 3270 C C . PHE A 1 404 ? 19.912 -22.780 11.320 1.00 97.81 404 PHE A C 1
ATOM 3272 O O . PHE A 1 404 ? 20.641 -21.795 11.327 1.00 97.81 404 PHE A O 1
ATOM 3279 N N . GLN A 1 405 ? 20.333 -23.983 10.945 1.00 97.50 405 GLN A N 1
ATOM 3280 C CA . GLN A 1 405 ? 21.640 -24.280 10.371 1.00 97.50 405 GLN A CA 1
ATOM 3281 C C . GLN A 1 405 ? 21.435 -25.236 9.201 1.00 97.50 405 GLN A C 1
ATOM 3283 O O . GLN A 1 405 ? 20.901 -26.333 9.391 1.00 97.50 405 GLN A O 1
ATOM 3288 N N . LEU A 1 406 ? 21.858 -24.818 8.008 1.00 96.19 406 LEU A N 1
ATOM 3289 C CA . LEU A 1 406 ? 21.767 -25.623 6.793 1.00 96.19 406 LEU A CA 1
ATOM 3290 C C . LEU A 1 406 ? 23.164 -26.074 6.379 1.00 96.19 406 LEU A C 1
ATOM 3292 O O . LEU A 1 406 ? 24.053 -25.247 6.175 1.00 96.19 406 LEU A O 1
ATOM 3296 N N . THR A 1 407 ? 23.369 -27.389 6.294 1.00 93.06 407 THR A N 1
ATOM 3297 C CA . THR A 1 407 ? 24.675 -27.971 5.949 1.00 93.06 407 THR A CA 1
ATOM 3298 C C . THR A 1 407 ? 24.551 -28.844 4.711 1.00 93.06 407 THR A C 1
ATOM 3300 O O . THR A 1 407 ? 23.953 -29.921 4.755 1.00 93.06 407 THR A O 1
ATOM 3303 N N . LYS A 1 408 ? 25.153 -28.399 3.608 1.00 85.38 408 LYS A N 1
ATOM 3304 C CA . LYS A 1 408 ? 25.111 -29.087 2.315 1.00 85.38 408 LYS A CA 1
ATOM 3305 C C . LYS A 1 408 ? 26.367 -29.878 1.986 1.00 85.38 408 LYS A C 1
ATOM 3307 O O . LYS A 1 408 ? 27.467 -29.545 2.422 1.00 85.38 408 LYS A O 1
ATOM 3312 N N . ASN A 1 409 ? 26.197 -30.873 1.118 1.00 73.38 409 ASN A N 1
ATOM 3313 C CA . ASN A 1 409 ? 27.275 -31.399 0.282 1.00 73.38 409 ASN A CA 1
ATOM 3314 C C . ASN A 1 409 ? 27.084 -30.890 -1.154 1.00 73.38 409 ASN A C 1
ATOM 3316 O O . ASN A 1 409 ? 25.994 -30.995 -1.713 1.00 73.38 409 ASN A O 1
ATOM 3320 N N . GLY A 1 410 ? 28.138 -30.359 -1.779 1.00 73.00 410 GLY A N 1
ATOM 3321 C CA . GLY A 1 410 ? 28.039 -29.823 -3.140 1.00 73.00 410 GLY A CA 1
ATOM 3322 C C . GLY A 1 410 ? 27.196 -28.544 -3.205 1.00 73.00 410 GLY A C 1
ATOM 3323 O O . GLY A 1 410 ? 27.536 -27.553 -2.561 1.00 73.00 410 GLY A O 1
ATOM 3324 N N . THR A 1 411 ? 26.131 -28.538 -4.012 1.00 71.44 411 THR A N 1
ATOM 3325 C CA . THR A 1 411 ? 25.367 -27.318 -4.336 1.00 71.44 411 THR A CA 1
ATOM 3326 C C . THR A 1 411 ? 24.272 -26.955 -3.327 1.00 71.44 411 THR A C 1
ATOM 3328 O O . THR A 1 411 ? 23.993 -25.767 -3.198 1.00 71.44 411 THR A O 1
ATOM 3331 N N . GLY A 1 412 ? 23.752 -27.909 -2.544 1.00 76.94 412 GLY A N 1
ATOM 3332 C CA . GLY A 1 412 ? 22.570 -27.721 -1.677 1.00 76.94 412 GLY A CA 1
ATOM 3333 C C . GLY A 1 412 ? 21.363 -28.493 -2.209 1.00 76.94 412 GLY A C 1
ATOM 3334 O O . GLY A 1 412 ? 21.414 -28.971 -3.342 1.00 76.94 412 GLY A O 1
ATOM 3335 N N . ALA A 1 413 ? 20.327 -28.676 -1.390 1.00 86.94 413 ALA A N 1
ATOM 3336 C CA . ALA A 1 413 ? 19.056 -29.294 -1.790 1.00 86.94 413 ALA A CA 1
ATOM 3337 C C . ALA A 1 413 ? 17.930 -28.245 -1.772 1.00 86.94 413 ALA A C 1
ATOM 3339 O O . ALA A 1 413 ? 18.223 -27.066 -1.787 1.00 86.94 413 ALA A O 1
ATOM 3340 N N . ASP A 1 414 ? 16.665 -28.662 -1.754 1.00 87.81 414 ASP A N 1
ATOM 3341 C CA . ASP A 1 414 ? 15.503 -27.790 -1.980 1.00 87.81 414 ASP A CA 1
ATOM 3342 C C . ASP A 1 414 ? 15.199 -26.781 -0.846 1.00 87.81 414 ASP A C 1
ATOM 3344 O O . ASP A 1 414 ? 14.346 -25.925 -1.024 1.00 87.81 414 ASP A O 1
ATOM 3348 N N . GLY A 1 415 ? 15.853 -26.864 0.319 1.00 93.81 415 GLY A N 1
ATOM 3349 C CA . GLY A 1 415 ? 15.623 -25.973 1.463 1.00 93.81 415 GLY A CA 1
ATOM 3350 C C . GLY A 1 415 ? 14.524 -26.433 2.440 1.00 93.81 415 GLY A C 1
ATOM 3351 O O . GLY A 1 415 ? 14.073 -27.588 2.450 1.00 93.81 415 GLY A O 1
ATOM 3352 N N . PHE A 1 416 ? 14.074 -25.512 3.302 1.00 97.50 416 PHE A N 1
ATOM 3353 C CA . PHE A 1 416 ? 13.015 -25.760 4.295 1.00 97.50 416 PHE A CA 1
ATOM 3354 C C . PHE A 1 416 ? 11.966 -24.641 4.334 1.00 97.50 416 PHE A C 1
ATOM 3356 O O . PHE A 1 416 ? 12.206 -23.531 3.872 1.00 97.50 416 PHE A O 1
ATOM 3363 N N . ALA A 1 417 ? 10.800 -24.913 4.918 1.00 98.12 417 ALA A N 1
ATOM 3364 C CA . ALA A 1 417 ? 9.737 -23.930 5.077 1.00 98.12 417 ALA A CA 1
ATOM 3365 C C . ALA A 1 417 ? 9.155 -23.923 6.494 1.00 98.12 417 ALA A C 1
ATOM 3367 O O . ALA A 1 417 ? 8.978 -24.974 7.113 1.00 98.12 417 ALA A O 1
ATOM 3368 N N . LEU A 1 418 ? 8.791 -22.739 6.995 1.00 97.94 418 LEU A N 1
ATOM 3369 C CA . LEU A 1 418 ? 7.878 -22.611 8.132 1.00 97.94 418 LEU A CA 1
ATOM 3370 C C . LEU A 1 418 ? 6.443 -22.613 7.611 1.00 97.94 418 LEU A C 1
ATOM 3372 O O . LEU A 1 418 ? 6.087 -21.777 6.786 1.00 97.94 418 LEU A O 1
ATOM 3376 N N . ILE A 1 419 ? 5.605 -23.513 8.115 1.00 97.00 419 ILE A N 1
ATOM 3377 C CA . ILE A 1 419 ? 4.207 -23.638 7.706 1.00 97.00 419 ILE A CA 1
ATOM 3378 C C . ILE A 1 419 ? 3.259 -23.230 8.832 1.00 97.00 419 ILE A C 1
ATOM 3380 O O . ILE A 1 419 ? 3.405 -23.647 9.979 1.00 97.00 419 ILE A O 1
ATOM 3384 N N . MET A 1 420 ? 2.237 -22.453 8.486 1.00 97.06 420 MET A N 1
ATOM 3385 C CA . MET A 1 420 ? 1.064 -22.205 9.318 1.00 97.06 420 MET A CA 1
ATOM 3386 C C . MET A 1 420 ? -0.159 -22.820 8.641 1.00 97.06 420 MET A C 1
ATOM 3388 O O . MET A 1 420 ? -0.412 -22.515 7.478 1.00 97.06 420 MET A O 1
ATOM 3392 N N . HIS A 1 421 ? -0.926 -23.668 9.332 1.00 95.88 421 HIS A N 1
ATOM 3393 C CA . HIS A 1 421 ? -2.124 -24.289 8.752 1.00 95.88 421 HIS A CA 1
ATOM 3394 C C . HIS A 1 421 ? -3.258 -24.492 9.762 1.00 95.88 421 HIS A C 1
ATOM 3396 O O . HIS A 1 421 ? -3.023 -24.707 10.950 1.00 95.88 421 HIS A O 1
ATOM 3402 N N . SER A 1 422 ? -4.503 -24.496 9.284 1.00 95.12 422 SER A N 1
ATOM 3403 C CA . SER A 1 422 ? -5.709 -24.664 10.121 1.00 95.12 422 SER A CA 1
ATOM 3404 C C . SER A 1 422 ? -6.386 -26.035 9.990 1.00 95.12 422 SER A C 1
ATOM 3406 O O . SER A 1 422 ? -7.499 -26.236 10.474 1.00 95.12 422 SER A O 1
ATOM 3408 N N . ASN A 1 423 ? -5.724 -26.996 9.337 1.00 91.50 423 ASN A N 1
ATOM 3409 C CA . ASN A 1 423 ? -6.253 -28.353 9.171 1.00 91.50 423 ASN A CA 1
ATOM 3410 C C . ASN A 1 423 ? -6.440 -29.083 10.513 1.00 91.50 423 ASN A C 1
ATOM 3412 O O . ASN A 1 423 ? -5.597 -28.980 11.410 1.00 91.50 423 ASN A O 1
ATOM 3416 N N . ASP A 1 424 ? -7.518 -29.868 10.620 1.00 85.38 424 ASP A N 1
ATOM 3417 C CA . ASP A 1 424 ? -7.888 -30.584 11.849 1.00 85.38 424 ASP A CA 1
ATOM 3418 C C . ASP A 1 424 ? -6.804 -31.579 12.274 1.00 85.38 424 ASP A C 1
ATOM 3420 O O . ASP A 1 424 ? -6.374 -31.578 13.433 1.00 85.38 424 ASP A O 1
ATOM 3424 N N . ASN A 1 425 ? -6.304 -32.368 11.316 1.00 84.25 425 ASN A N 1
ATOM 3425 C CA . ASN A 1 425 ? -5.170 -33.257 11.528 1.00 84.25 425 ASN A CA 1
ATOM 3426 C C . ASN A 1 425 ? -3.877 -32.436 11.661 1.00 84.25 425 ASN A C 1
ATOM 3428 O O . ASN A 1 425 ? -3.478 -31.744 10.723 1.00 84.25 425 ASN A O 1
ATOM 3432 N N . ALA A 1 426 ? -3.220 -32.537 12.818 1.00 78.38 426 ALA A N 1
ATOM 3433 C CA . ALA A 1 426 ? -1.948 -31.870 13.084 1.00 78.38 426 ALA A CA 1
ATOM 3434 C C . ALA A 1 426 ? -0.787 -32.482 12.285 1.00 78.38 426 ALA A C 1
ATOM 3436 O O . ALA A 1 426 ? 0.141 -31.774 11.917 1.00 78.38 426 ALA A O 1
ATOM 3437 N N . ALA A 1 427 ? -0.850 -33.780 11.982 1.00 79.75 427 ALA A N 1
ATOM 3438 C CA . ALA A 1 427 ? 0.203 -34.483 11.271 1.00 79.75 427 ALA A CA 1
ATOM 3439 C C . ALA A 1 427 ? 0.107 -34.240 9.754 1.00 79.75 427 ALA A C 1
ATOM 3441 O O . ALA A 1 427 ? -0.491 -35.040 9.031 1.00 79.75 427 ALA A O 1
ATOM 3442 N N . GLN A 1 428 ? 0.670 -33.125 9.283 1.00 85.06 428 GLN A N 1
ATOM 3443 C CA . GLN A 1 428 ? 0.709 -32.759 7.865 1.00 85.06 428 GLN A CA 1
ATOM 3444 C C . GLN A 1 428 ? 2.120 -32.910 7.283 1.00 85.06 428 GLN A C 1
ATOM 3446 O O . GLN A 1 428 ? 3.108 -32.473 7.878 1.00 85.06 428 GLN A O 1
ATOM 3451 N N . MET A 1 429 ? 2.196 -33.514 6.098 1.00 91.81 429 MET A N 1
ATOM 3452 C CA . MET A 1 429 ? 3.406 -33.617 5.286 1.00 91.81 429 MET A CA 1
ATOM 3453 C C . MET A 1 429 ? 2.993 -33.554 3.814 1.00 91.81 429 MET A C 1
ATOM 3455 O O . MET A 1 429 ? 2.131 -34.317 3.377 1.00 91.81 429 MET A O 1
ATOM 3459 N N . GLY A 1 430 ? 3.560 -32.598 3.091 1.00 93.25 430 GLY A N 1
ATOM 3460 C CA . GLY A 1 430 ? 3.333 -32.365 1.671 1.00 93.25 430 GLY A CA 1
ATOM 3461 C C . GLY A 1 430 ? 4.286 -33.154 0.773 1.00 93.25 430 GLY A C 1
ATOM 3462 O O . GLY A 1 430 ? 4.954 -34.094 1.209 1.00 93.25 430 GLY A O 1
ATOM 3463 N N . ALA A 1 431 ? 4.340 -32.769 -0.501 1.00 93.88 431 ALA A N 1
ATOM 3464 C CA . ALA A 1 431 ? 5.185 -33.420 -1.495 1.00 93.88 431 ALA A CA 1
ATOM 3465 C C . ALA A 1 431 ? 6.695 -33.198 -1.224 1.00 93.88 431 ALA A C 1
ATOM 3467 O O . ALA A 1 431 ? 7.089 -32.100 -0.820 1.00 93.88 431 ALA A O 1
ATOM 3468 N N . PRO A 1 432 ? 7.550 -34.213 -1.469 1.00 93.44 432 PRO A N 1
ATOM 3469 C CA . PRO A 1 432 ? 8.999 -34.112 -1.291 1.00 93.44 432 PRO A CA 1
ATOM 3470 C C . PRO A 1 432 ? 9.704 -33.398 -2.467 1.00 93.44 432 PRO A C 1
ATOM 3472 O O . PRO A 1 432 ? 9.066 -32.990 -3.445 1.00 93.44 432 PRO A O 1
ATOM 3475 N N . GLY A 1 433 ? 11.034 -33.282 -2.388 1.00 90.44 433 GLY A N 1
ATOM 3476 C CA . GLY A 1 433 ? 11.889 -32.564 -3.339 1.00 90.44 433 GLY A CA 1
ATOM 3477 C C . GLY A 1 433 ? 11.542 -31.080 -3.358 1.00 90.44 433 GLY A C 1
ATOM 3478 O O . GLY A 1 433 ? 11.306 -30.496 -2.302 1.00 90.44 433 GLY A O 1
ATOM 3479 N N . SER A 1 434 ? 11.364 -30.513 -4.552 1.00 90.06 434 SER A N 1
ATOM 3480 C CA . SER A 1 434 ? 11.009 -29.097 -4.730 1.00 90.06 434 SER A CA 1
ATOM 3481 C C . SER A 1 434 ? 9.621 -28.701 -4.192 1.00 90.06 434 SER A C 1
ATOM 3483 O O . SER A 1 434 ? 9.188 -27.579 -4.404 1.00 90.06 434 SER A O 1
ATOM 3485 N N . GLY A 1 435 ? 8.874 -29.623 -3.566 1.00 93.00 435 GLY A N 1
ATOM 3486 C CA . GLY A 1 435 ? 7.675 -29.306 -2.779 1.00 93.00 435 GLY A CA 1
ATOM 3487 C C . GLY A 1 435 ? 7.967 -29.000 -1.299 1.00 93.00 435 GLY A C 1
ATOM 3488 O O . GLY A 1 435 ? 7.032 -28.728 -0.539 1.00 93.00 435 GLY A O 1
ATOM 3489 N N . MET A 1 436 ? 9.238 -29.115 -0.879 1.00 94.69 436 MET A N 1
ATOM 3490 C CA . MET A 1 436 ? 9.801 -28.798 0.448 1.00 94.69 436 MET A CA 1
ATOM 3491 C C . MET A 1 436 ? 9.040 -29.398 1.645 1.00 94.69 436 MET A C 1
ATOM 3493 O O . MET A 1 436 ? 9.132 -28.923 2.780 1.00 94.69 436 MET A O 1
ATOM 3497 N N . GLY A 1 437 ? 8.264 -30.459 1.412 1.00 94.81 437 GLY A N 1
ATOM 3498 C CA . GLY A 1 437 ? 7.451 -31.114 2.430 1.00 94.81 437 GLY A CA 1
ATOM 3499 C C . GLY A 1 437 ? 6.187 -30.350 2.836 1.00 94.81 437 GLY A C 1
ATOM 3500 O O . GLY A 1 437 ? 5.527 -30.791 3.779 1.00 94.81 437 GLY A O 1
ATOM 3501 N N . TYR A 1 438 ? 5.808 -29.265 2.146 1.00 96.94 438 TYR A N 1
ATOM 3502 C CA . TYR A 1 438 ? 4.559 -28.537 2.416 1.00 96.94 438 TYR A CA 1
ATOM 3503 C C . TYR A 1 438 ? 3.584 -28.488 1.227 1.00 96.94 438 TYR A C 1
ATOM 3505 O O . TYR A 1 438 ? 2.381 -28.288 1.431 1.00 96.94 438 TYR A O 1
ATOM 3513 N N . GLU A 1 439 ? 4.064 -28.684 -0.006 1.00 96.94 439 GLU A N 1
ATOM 3514 C CA . GLU A 1 439 ? 3.220 -28.657 -1.205 1.00 96.94 439 GLU A CA 1
ATOM 3515 C C . GLU A 1 439 ? 2.059 -29.657 -1.084 1.00 96.94 439 GLU A C 1
ATOM 3517 O O . GLU A 1 439 ? 2.242 -30.826 -0.739 1.00 96.94 439 GLU A O 1
ATOM 3522 N N . GLY A 1 440 ? 0.844 -29.187 -1.361 1.00 96.38 440 GLY A N 1
ATOM 3523 C CA . GLY A 1 440 ? -0.389 -29.957 -1.231 1.00 96.38 440 GLY A CA 1
ATOM 3524 C C . GLY A 1 440 ? -1.138 -29.770 0.093 1.00 96.38 440 GLY A C 1
ATOM 3525 O O . GLY A 1 440 ? -2.311 -30.137 0.157 1.00 96.38 440 GLY A O 1
ATOM 3526 N N . ILE A 1 441 ? -0.543 -29.158 1.125 1.00 96.62 441 ILE A N 1
ATOM 3527 C CA . ILE A 1 441 ? -1.246 -28.895 2.394 1.00 96.62 441 ILE A CA 1
ATOM 3528 C C . ILE A 1 441 ? -2.223 -27.717 2.197 1.00 96.62 441 ILE A C 1
ATOM 3530 O O . ILE A 1 441 ? -1.777 -26.603 1.908 1.00 96.62 441 ILE A O 1
ATOM 3534 N N . PRO A 1 442 ? -3.550 -27.907 2.334 1.00 96.06 442 PRO A N 1
ATOM 3535 C CA . PRO A 1 442 ? -4.525 -26.833 2.143 1.00 96.06 442 PRO A CA 1
ATOM 3536 C C . PRO A 1 442 ? -4.608 -25.909 3.361 1.00 96.06 442 PRO A C 1
ATOM 3538 O O . PRO A 1 442 ? -4.067 -26.230 4.421 1.00 96.06 442 PRO A O 1
ATOM 3541 N N . ASN A 1 443 ? -5.322 -24.786 3.226 1.00 96.25 443 ASN A N 1
ATOM 3542 C CA . ASN A 1 443 ? -5.536 -23.810 4.303 1.00 96.25 443 ASN A CA 1
ATOM 3543 C C . ASN A 1 443 ? -4.223 -23.415 4.995 1.00 96.25 443 ASN A C 1
ATOM 3545 O O . ASN A 1 443 ? -4.124 -23.458 6.229 1.00 96.25 443 ASN A O 1
ATOM 3549 N N . SER A 1 444 ? -3.189 -23.140 4.196 1.00 97.38 444 SER A N 1
ATOM 3550 C CA . SER A 1 444 ? -1.832 -22.955 4.697 1.00 97.38 444 SER A CA 1
ATOM 3551 C C . SER A 1 444 ? -1.101 -21.765 4.079 1.00 97.38 444 SER A C 1
ATOM 3553 O O . SER A 1 444 ? -1.353 -21.356 2.942 1.00 97.38 444 SER A O 1
ATOM 3555 N N . ILE A 1 445 ? -0.182 -21.216 4.868 1.00 98.00 445 ILE A N 1
ATOM 3556 C CA . ILE A 1 445 ? 0.864 -20.283 4.445 1.00 98.00 445 ILE A CA 1
ATOM 3557 C C . ILE A 1 445 ? 2.194 -20.980 4.708 1.00 98.00 445 ILE A C 1
ATOM 3559 O O . ILE A 1 445 ? 2.393 -21.504 5.805 1.00 98.00 445 ILE A O 1
ATOM 3563 N N . ALA A 1 446 ? 3.086 -20.974 3.725 1.00 98.19 446 ALA A N 1
ATOM 3564 C CA . ALA A 1 446 ? 4.452 -21.458 3.864 1.00 98.19 446 ALA A CA 1
ATOM 3565 C C . ALA A 1 446 ? 5.428 -20.298 3.650 1.00 98.19 446 ALA A C 1
ATOM 3567 O O . ALA A 1 446 ? 5.245 -19.496 2.739 1.00 98.19 446 ALA A O 1
ATOM 3568 N N . ILE A 1 447 ? 6.433 -20.186 4.512 1.00 98.25 447 ILE A N 1
ATOM 3569 C CA . ILE A 1 447 ? 7.559 -19.268 4.354 1.00 98.25 447 ILE A CA 1
ATOM 3570 C C . ILE A 1 447 ? 8.769 -20.120 3.997 1.00 98.25 447 ILE A C 1
ATOM 3572 O O . ILE A 1 447 ? 9.300 -20.808 4.870 1.00 98.25 447 ILE A O 1
ATOM 3576 N N . GLU A 1 448 ? 9.146 -20.102 2.725 1.00 97.19 448 GLU A N 1
ATOM 3577 C CA . GLU A 1 448 ? 10.265 -20.850 2.154 1.00 97.19 448 GLU A CA 1
ATOM 3578 C C . GLU A 1 448 ? 11.594 -20.160 2.456 1.00 97.19 448 GLU A C 1
ATOM 3580 O O . GLU A 1 448 ? 11.705 -18.938 2.363 1.00 97.19 448 GLU A O 1
ATOM 3585 N N . PHE A 1 449 ? 12.593 -20.967 2.791 1.00 96.75 449 PHE A N 1
ATOM 3586 C CA . PHE A 1 449 ? 14.010 -20.633 2.832 1.00 96.75 449 PHE A CA 1
ATOM 3587 C C . PHE A 1 449 ? 14.680 -21.574 1.833 1.00 96.75 449 PHE A C 1
ATOM 3589 O O . PHE A 1 449 ? 15.068 -22.691 2.189 1.00 96.75 449 PHE A O 1
ATOM 3596 N N . ASP A 1 450 ? 14.700 -21.142 0.576 1.00 93.25 450 ASP A N 1
ATOM 3597 C CA . ASP A 1 450 ? 15.061 -21.970 -0.570 1.00 93.25 450 ASP A CA 1
ATOM 3598 C C . ASP A 1 450 ? 16.565 -21.870 -0.856 1.00 93.25 450 ASP A C 1
ATOM 3600 O O . ASP A 1 450 ? 17.162 -20.784 -0.847 1.00 93.25 450 ASP A O 1
ATOM 3604 N N . THR A 1 451 ? 17.184 -23.029 -1.061 1.00 92.38 451 THR A N 1
ATOM 3605 C CA . THR A 1 451 ? 18.623 -23.202 -1.271 1.00 92.38 451 THR A CA 1
ATOM 3606 C C . THR A 1 451 ? 18.957 -23.866 -2.614 1.00 92.38 451 THR A C 1
ATOM 3608 O O . THR A 1 451 ? 20.139 -24.122 -2.887 1.00 92.38 451 THR A O 1
ATOM 3611 N N . TYR A 1 452 ? 17.968 -24.106 -3.488 1.00 90.00 452 TYR A N 1
ATOM 3612 C CA . TYR A 1 452 ? 18.170 -24.745 -4.787 1.00 90.00 452 TYR A CA 1
ATOM 3613 C C . TYR A 1 452 ? 17.154 -24.351 -5.862 1.00 90.00 452 TYR A C 1
ATOM 3615 O O . TYR A 1 452 ? 15.992 -24.742 -5.838 1.00 90.00 452 TYR A O 1
ATOM 3623 N N . GLN A 1 453 ? 17.679 -23.741 -6.929 1.00 88.56 453 GLN A N 1
ATOM 3624 C CA . GLN A 1 453 ? 16.864 -23.247 -8.028 1.00 88.56 453 GLN A CA 1
ATOM 3625 C C . GLN A 1 453 ? 16.163 -24.367 -8.816 1.00 88.56 453 GLN A C 1
ATOM 3627 O O . GLN A 1 453 ? 16.793 -25.052 -9.629 1.00 88.56 453 GLN A O 1
ATOM 3632 N N . THR A 1 454 ? 14.836 -24.453 -8.697 1.00 85.00 454 THR A N 1
ATOM 3633 C CA . THR A 1 454 ? 13.996 -25.354 -9.515 1.00 85.00 454 THR A CA 1
ATOM 3634 C C . THR A 1 454 ? 13.201 -24.595 -10.594 1.00 85.00 454 THR A C 1
ATOM 3636 O O . THR A 1 454 ? 11.970 -24.521 -10.592 1.00 85.00 454 THR A O 1
ATOM 3639 N N . PHE A 1 455 ? 13.902 -24.010 -11.570 1.00 78.19 455 PHE A N 1
ATOM 3640 C CA . PHE A 1 455 ? 13.289 -23.110 -12.563 1.00 78.19 455 PHE A CA 1
ATOM 3641 C C . PHE A 1 455 ? 12.172 -23.752 -13.415 1.00 78.19 455 PHE A C 1
ATOM 3643 O O . PHE A 1 455 ? 11.174 -23.104 -13.732 1.00 78.19 455 PHE A O 1
ATOM 3650 N N . ASP A 1 456 ? 12.324 -25.018 -13.801 1.00 73.38 456 ASP A N 1
ATOM 3651 C CA . ASP A 1 456 ? 11.443 -25.717 -14.744 1.00 73.38 456 ASP A CA 1
ATOM 3652 C C . ASP A 1 456 ? 10.095 -26.142 -14.141 1.00 73.38 456 ASP A C 1
ATOM 3654 O O . ASP A 1 456 ? 9.077 -26.103 -14.837 1.00 73.38 456 ASP A O 1
ATOM 3658 N N . ARG A 1 457 ? 10.072 -26.520 -12.856 1.00 84.62 457 ARG A N 1
ATOM 3659 C CA . ARG A 1 457 ? 8.852 -26.940 -12.150 1.00 84.62 457 ARG A CA 1
ATOM 3660 C C . ARG A 1 457 ? 8.211 -25.824 -11.340 1.00 84.62 457 ARG A C 1
ATOM 3662 O O . ARG A 1 457 ? 6.985 -25.784 -11.293 1.00 84.62 457 ARG A O 1
ATOM 3669 N N . THR A 1 458 ? 8.986 -24.971 -10.675 1.00 83.19 458 THR A N 1
ATOM 3670 C CA . THR A 1 458 ? 8.440 -24.012 -9.700 1.00 83.19 458 THR A CA 1
ATOM 3671 C C . THR A 1 458 ? 8.615 -22.552 -10.114 1.00 83.19 458 THR A C 1
ATOM 3673 O O . THR A 1 458 ? 8.105 -21.683 -9.414 1.00 83.19 458 THR A O 1
ATOM 3676 N N . ARG A 1 459 ? 9.267 -22.256 -11.253 1.00 80.94 459 ARG A N 1
ATOM 3677 C CA . ARG A 1 459 ? 9.658 -20.886 -11.663 1.00 80.94 459 ARG A CA 1
ATOM 3678 C C . ARG A 1 459 ? 10.426 -20.123 -10.585 1.00 80.94 459 ARG A C 1
ATOM 3680 O O . ARG A 1 459 ? 10.319 -18.905 -10.463 1.00 80.94 459 ARG A O 1
ATOM 3687 N N . ASP A 1 460 ? 11.186 -20.874 -9.817 1.00 80.62 460 ASP A N 1
ATOM 3688 C CA . ASP A 1 460 ? 12.055 -20.370 -8.778 1.00 80.62 460 ASP A CA 1
ATOM 3689 C C . ASP A 1 460 ? 13.108 -19.385 -9.343 1.00 80.62 460 ASP A C 1
ATOM 3691 O O . ASP A 1 460 ? 13.751 -19.684 -10.367 1.00 80.62 460 ASP A O 1
ATOM 3695 N N . PRO A 1 461 ? 13.257 -18.190 -8.729 1.00 75.25 461 PRO A N 1
ATOM 3696 C CA . PRO A 1 461 ? 14.149 -17.145 -9.211 1.00 75.25 461 PRO A CA 1
ATOM 3697 C C . PRO A 1 461 ? 15.639 -17.483 -9.083 1.00 75.25 461 PRO A C 1
ATOM 3699 O O . PRO A 1 461 ? 16.390 -17.160 -10.007 1.00 75.25 461 PRO A O 1
ATOM 3702 N N . ASP A 1 462 ? 16.075 -18.096 -7.979 1.00 85.19 462 ASP A N 1
ATOM 3703 C CA . ASP A 1 462 ? 17.484 -18.361 -7.672 1.00 85.19 462 ASP A CA 1
ATOM 3704 C C . ASP A 1 462 ? 17.656 -19.339 -6.493 1.00 85.19 462 ASP A C 1
ATOM 3706 O O . ASP A 1 462 ? 16.731 -19.627 -5.753 1.00 85.19 462 ASP A O 1
ATOM 3710 N N . SER A 1 463 ? 18.873 -19.838 -6.276 1.00 86.62 463 SER A N 1
ATOM 3711 C CA . SER A 1 463 ? 19.158 -20.845 -5.245 1.00 86.62 463 SER A CA 1
ATOM 3712 C C . SER A 1 463 ? 19.429 -20.279 -3.838 1.00 86.62 463 SER A C 1
ATOM 3714 O O . SER A 1 463 ? 20.181 -20.899 -3.082 1.00 86.62 463 SER A O 1
ATOM 3716 N N . ASN A 1 464 ? 18.987 -19.059 -3.517 1.00 90.62 464 ASN A N 1
ATOM 3717 C CA . ASN A 1 464 ? 19.185 -18.430 -2.210 1.00 90.62 464 ASN A CA 1
ATOM 3718 C C . ASN A 1 464 ? 18.184 -17.283 -1.971 1.00 90.62 464 ASN A C 1
ATOM 3720 O O . ASN A 1 464 ? 18.558 -16.100 -1.952 1.00 90.62 464 ASN A O 1
ATOM 3724 N N . HIS A 1 465 ? 16.924 -17.636 -1.727 1.00 92.31 465 HIS A N 1
ATOM 3725 C CA . HIS A 1 465 ? 15.848 -16.665 -1.547 1.00 92.31 465 HIS A CA 1
ATOM 3726 C C . HIS A 1 465 ? 14.860 -17.073 -0.441 1.00 92.31 465 HIS A C 1
ATOM 3728 O O . HIS A 1 465 ? 14.855 -18.198 0.057 1.00 92.31 465 HIS A O 1
ATOM 3734 N N . ILE A 1 466 ? 14.029 -16.113 -0.022 1.00 95.50 466 ILE A N 1
ATOM 3735 C CA . ILE A 1 466 ? 12.897 -16.328 0.882 1.00 95.50 466 ILE A CA 1
ATOM 3736 C C . ILE A 1 466 ? 11.605 -15.947 0.167 1.00 95.50 466 ILE A C 1
ATOM 3738 O O . ILE A 1 466 ? 11.511 -14.862 -0.417 1.00 95.50 466 ILE A O 1
ATOM 3742 N N . SER A 1 467 ? 10.596 -16.809 0.263 1.00 95.88 467 SER A N 1
ATOM 3743 C CA . SER A 1 467 ? 9.297 -16.632 -0.391 1.00 95.88 467 SER A CA 1
ATOM 3744 C C . SER A 1 467 ? 8.136 -16.932 0.559 1.00 95.88 46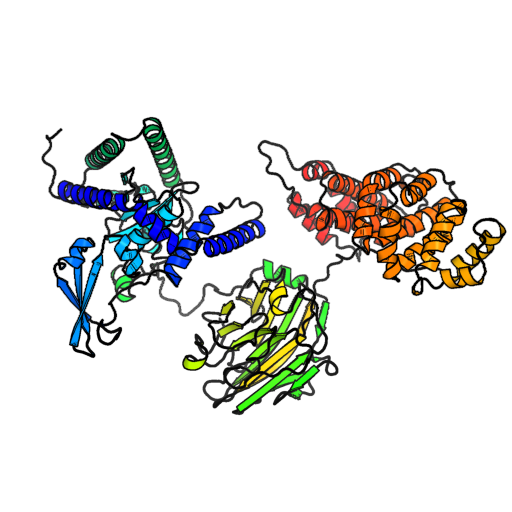7 SER A C 1
ATOM 3746 O O . SER A 1 467 ? 8.221 -17.814 1.410 1.00 95.88 467 SER A O 1
ATOM 3748 N N . ILE A 1 468 ? 7.037 -16.181 0.445 1.00 97.50 468 ILE A N 1
ATOM 3749 C CA . ILE A 1 468 ? 5.795 -16.420 1.195 1.00 97.50 468 ILE A CA 1
ATOM 3750 C C . ILE A 1 468 ? 4.757 -16.995 0.235 1.00 97.50 468 ILE A C 1
ATOM 3752 O O . ILE A 1 468 ? 4.216 -16.275 -0.603 1.00 97.50 468 ILE A O 1
ATOM 3756 N N . GLN A 1 469 ? 4.434 -18.272 0.397 1.00 97.00 469 GLN A N 1
ATOM 3757 C CA . GLN A 1 469 ? 3.586 -19.050 -0.500 1.00 97.00 469 GLN A CA 1
ATOM 3758 C C . GLN A 1 469 ? 2.222 -19.321 0.129 1.00 97.00 469 GLN A C 1
ATOM 3760 O O . GLN A 1 469 ? 2.112 -19.823 1.257 1.00 97.00 469 GLN A O 1
ATOM 3765 N N . THR A 1 470 ? 1.150 -19.039 -0.608 1.00 96.81 470 THR A N 1
ATOM 3766 C CA . THR A 1 470 ? -0.188 -19.491 -0.223 1.00 96.81 470 THR A CA 1
ATOM 3767 C C . THR A 1 470 ? -1.100 -19.636 -1.429 1.00 96.81 470 THR A C 1
ATOM 3769 O O . THR A 1 470 ? -1.062 -18.862 -2.383 1.00 96.81 470 THR A O 1
ATOM 3772 N N . ARG A 1 471 ? -2.012 -20.602 -1.343 1.00 95.62 471 ARG A N 1
ATOM 3773 C CA . ARG A 1 471 ? -3.175 -20.707 -2.235 1.00 95.62 471 ARG A CA 1
ATOM 3774 C C . ARG A 1 471 ? -4.480 -20.546 -1.465 1.00 95.62 471 ARG A C 1
ATOM 3776 O O . ARG A 1 471 ? -5.516 -21.074 -1.869 1.00 95.62 471 ARG A O 1
ATOM 3783 N N . TYR A 1 472 ? -4.416 -19.795 -0.366 1.00 93.94 472 TYR A N 1
ATOM 3784 C CA . TYR A 1 472 ? -5.511 -19.565 0.562 1.00 93.94 472 TYR A CA 1
ATOM 3785 C C . TYR A 1 472 ? -6.084 -20.885 1.105 1.00 93.94 472 TYR A C 1
ATOM 3787 O O . TYR A 1 472 ? -5.378 -21.637 1.775 1.00 93.94 472 TYR A O 1
ATOM 3795 N N . ASP A 1 473 ? -7.345 -21.188 0.799 1.00 91.69 473 ASP A N 1
ATOM 3796 C CA . ASP A 1 473 ? -8.052 -22.401 1.210 1.00 91.69 473 ASP A CA 1
ATOM 3797 C C . ASP A 1 473 ? -7.667 -23.640 0.375 1.00 91.69 473 ASP A C 1
ATOM 3799 O O . ASP A 1 473 ? -7.984 -24.774 0.742 1.00 91.69 473 ASP A O 1
ATOM 3803 N N . LYS A 1 474 ? -6.988 -23.458 -0.765 1.00 96.50 474 LYS A N 1
ATOM 3804 C CA . LYS A 1 474 ? -6.600 -24.553 -1.669 1.00 96.50 474 LYS A CA 1
ATOM 3805 C C . LYS A 1 474 ? -5.295 -25.232 -1.233 1.00 96.50 474 LYS A C 1
ATOM 3807 O O . LYS A 1 474 ? -4.508 -24.625 -0.509 1.00 96.50 474 LYS A O 1
ATOM 3812 N N . PRO A 1 475 ? -5.032 -26.473 -1.699 1.00 96.88 475 PRO A N 1
ATOM 3813 C CA . PRO A 1 475 ? -3.730 -27.124 -1.547 1.00 96.88 475 PRO A CA 1
ATOM 3814 C C . PRO A 1 475 ? -2.596 -26.201 -1.997 1.00 96.88 475 PRO A C 1
ATOM 3816 O O . PRO A 1 475 ? -2.608 -25.739 -3.144 1.00 96.88 475 PRO A O 1
ATOM 3819 N N . ASN A 1 476 ? -1.654 -25.919 -1.095 1.00 97.31 476 ASN A N 1
ATOM 3820 C CA . ASN A 1 476 ? -0.555 -24.988 -1.342 1.00 97.31 476 ASN A CA 1
ATOM 3821 C C . ASN A 1 476 ? 0.456 -25.548 -2.364 1.00 97.31 476 ASN A C 1
ATOM 3823 O O . ASN A 1 476 ? 0.395 -26.730 -2.707 1.00 97.31 476 ASN A O 1
ATOM 3827 N N . SER A 1 477 ? 1.343 -24.709 -2.896 1.00 95.88 477 SER A N 1
ATOM 3828 C CA . SER A 1 477 ? 2.251 -25.048 -3.999 1.00 95.88 477 SER A CA 1
ATOM 3829 C C . SER A 1 477 ? 3.549 -24.253 -3.907 1.00 95.88 477 SER A C 1
ATOM 3831 O O . SER A 1 477 ? 3.471 -23.050 -3.690 1.00 95.88 477 SER A O 1
ATOM 3833 N N . ALA A 1 478 ? 4.687 -24.898 -4.191 1.00 94.19 478 ALA A N 1
ATOM 3834 C CA . ALA A 1 478 ? 6.003 -24.248 -4.284 1.00 94.19 478 ALA A CA 1
ATOM 3835 C C . ALA A 1 478 ? 6.214 -23.447 -5.577 1.00 94.19 478 ALA A C 1
ATOM 3837 O O . ALA A 1 478 ? 7.167 -22.688 -5.727 1.00 94.19 478 ALA A O 1
ATOM 3838 N N . HIS A 1 479 ? 5.304 -23.582 -6.543 1.00 93.44 479 HIS A N 1
ATOM 3839 C CA . HIS A 1 479 ? 5.335 -22.765 -7.752 1.00 93.44 479 HIS A CA 1
ATOM 3840 C C . HIS A 1 479 ? 5.165 -21.261 -7.450 1.00 93.44 479 HIS A C 1
ATOM 3842 O O . HIS A 1 479 ? 4.140 -20.843 -6.916 1.00 93.44 479 HIS A O 1
ATOM 3848 N N . HIS A 1 480 ? 6.112 -20.441 -7.908 1.00 90.44 480 HIS A N 1
ATOM 3849 C CA . HIS A 1 480 ? 6.232 -19.008 -7.620 1.00 90.44 480 HIS A CA 1
ATOM 3850 C C . HIS A 1 480 ? 5.100 -18.126 -8.170 1.00 90.44 480 HIS A C 1
ATOM 3852 O O . HIS A 1 480 ? 4.899 -17.015 -7.691 1.00 90.44 480 HIS A O 1
ATOM 3858 N N . ASP A 1 481 ? 4.285 -18.626 -9.100 1.00 87.38 481 ASP A N 1
ATOM 3859 C CA . ASP A 1 481 ? 2.990 -18.004 -9.447 1.00 87.38 481 ASP A CA 1
ATOM 3860 C C . ASP A 1 481 ? 2.039 -17.862 -8.227 1.00 87.38 481 ASP A C 1
ATOM 3862 O O . ASP A 1 481 ? 1.079 -17.093 -8.291 1.00 87.38 481 ASP A O 1
ATOM 3866 N N . TYR A 1 482 ? 2.283 -18.589 -7.126 1.00 91.50 482 TYR A N 1
ATOM 3867 C CA . TYR A 1 482 ? 1.520 -18.516 -5.870 1.00 91.50 482 TYR A CA 1
ATOM 3868 C C . TYR A 1 482 ? 2.278 -17.832 -4.717 1.00 91.50 482 TYR A C 1
ATOM 3870 O O . TYR A 1 482 ? 1.785 -17.804 -3.584 1.00 91.50 482 TYR A O 1
ATOM 3878 N N . SER A 1 483 ? 3.435 -17.231 -5.011 1.00 92.62 483 SER A N 1
ATOM 3879 C CA . SER A 1 483 ? 4.185 -16.434 -4.044 1.00 92.62 483 SER A CA 1
ATOM 3880 C C . SER A 1 483 ? 3.500 -15.080 -3.865 1.00 92.62 483 SER A C 1
ATOM 3882 O O . SER A 1 483 ? 3.397 -14.293 -4.808 1.00 92.62 483 SER A O 1
ATOM 3884 N N . LEU A 1 484 ? 3.105 -14.754 -2.634 1.00 89.56 484 LEU A N 1
ATOM 3885 C CA . LEU A 1 484 ? 2.667 -13.404 -2.267 1.00 89.56 484 LEU A CA 1
ATOM 3886 C C . LEU A 1 484 ? 3.815 -12.401 -2.391 1.00 89.56 484 LEU A C 1
ATOM 3888 O O . LEU A 1 484 ? 3.624 -11.270 -2.843 1.00 89.56 484 LEU A O 1
ATOM 3892 N N . LYS A 1 485 ? 5.012 -12.809 -1.962 1.00 89.44 485 LYS A N 1
ATOM 3893 C CA . LYS A 1 485 ? 6.225 -12.003 -2.034 1.00 89.44 485 LYS A CA 1
ATOM 3894 C C . LYS A 1 485 ? 7.454 -12.899 -1.928 1.00 89.44 485 LYS A C 1
ATOM 3896 O O . LYS A 1 485 ? 7.544 -13.699 -1.005 1.00 89.44 485 LYS A O 1
ATOM 3901 N N . CYS A 1 486 ? 8.407 -12.670 -2.823 1.00 87.56 486 CYS A N 1
ATOM 3902 C CA . CYS A 1 486 ? 9.707 -13.324 -2.847 1.00 87.56 486 CYS A CA 1
ATOM 3903 C C . CYS A 1 486 ? 10.820 -12.269 -2.831 1.00 87.56 486 CYS A C 1
ATOM 3905 O O . CYS A 1 486 ? 10.641 -11.156 -3.349 1.00 87.56 486 CYS A O 1
ATOM 3907 N N . THR A 1 487 ? 11.953 -12.597 -2.218 1.00 85.12 487 THR A N 1
ATOM 3908 C CA . THR A 1 487 ? 13.169 -11.777 -2.261 1.00 85.12 487 THR A CA 1
ATOM 3909 C C . THR A 1 487 ? 13.853 -11.877 -3.622 1.00 85.12 487 THR A C 1
ATOM 3911 O O . THR A 1 487 ? 13.731 -12.885 -4.306 1.00 85.12 487 THR A O 1
ATOM 3914 N N . THR A 1 488 ? 14.594 -10.839 -4.012 1.00 73.62 488 THR A N 1
ATOM 3915 C CA . THR A 1 488 ? 15.425 -10.840 -5.236 1.00 73.62 488 THR A CA 1
ATOM 3916 C C . THR A 1 488 ? 16.899 -11.145 -4.965 1.00 73.62 488 THR A C 1
ATOM 3918 O O . THR A 1 488 ? 17.686 -11.281 -5.892 1.00 73.62 488 THR A O 1
ATOM 3921 N N . SER A 1 489 ? 17.295 -11.098 -3.696 1.00 78.56 489 SER A N 1
ATOM 3922 C CA . SER A 1 489 ? 18.624 -11.407 -3.178 1.00 78.56 489 SER A CA 1
ATOM 3923 C C . SER A 1 489 ? 18.514 -11.530 -1.657 1.00 78.56 489 SER A C 1
ATOM 3925 O O . SER A 1 489 ? 17.513 -11.114 -1.076 1.00 78.56 489 SER A O 1
ATOM 3927 N N . LEU A 1 490 ? 19.537 -12.051 -0.989 1.00 82.81 490 LEU A N 1
ATOM 3928 C CA . LEU A 1 490 ? 19.641 -12.018 0.470 1.00 82.81 490 LEU A CA 1
ATOM 3929 C C . LEU A 1 490 ? 21.006 -11.450 0.872 1.00 82.81 490 LEU A C 1
ATOM 3931 O O . LEU A 1 490 ? 21.981 -11.637 0.143 1.00 82.81 490 LEU A O 1
ATOM 3935 N N . PRO A 1 491 ? 21.112 -10.775 2.033 1.00 81.56 491 PRO A N 1
ATOM 3936 C CA . PRO A 1 491 ? 22.395 -10.289 2.546 1.00 81.56 491 PRO A CA 1
ATOM 3937 C C . PRO A 1 491 ? 23.280 -11.423 3.088 1.00 81.56 491 PRO A C 1
ATOM 3939 O O . PRO A 1 491 ? 24.425 -11.184 3.462 1.00 81.56 491 PRO A O 1
ATOM 3942 N N . ILE A 1 492 ? 22.750 -12.647 3.141 1.00 85.50 492 ILE A N 1
ATOM 3943 C CA . ILE A 1 492 ? 23.419 -13.852 3.623 1.00 85.50 492 ILE A CA 1
ATOM 3944 C C . ILE A 1 492 ? 23.230 -15.000 2.629 1.00 85.50 492 ILE A C 1
ATOM 3946 O O . ILE A 1 492 ? 22.287 -15.007 1.837 1.00 85.50 492 ILE A O 1
ATOM 3950 N N . THR A 1 493 ? 24.108 -15.995 2.705 1.00 90.62 493 THR A N 1
ATOM 3951 C CA . THR A 1 493 ? 23.898 -17.305 2.078 1.00 90.62 493 THR A CA 1
ATOM 3952 C C . THR A 1 493 ? 23.256 -18.230 3.107 1.00 90.62 493 THR A C 1
ATOM 3954 O O . THR A 1 493 ? 23.870 -18.478 4.137 1.00 90.62 493 THR A O 1
ATOM 3957 N N . LEU A 1 494 ? 22.050 -18.736 2.838 1.00 92.31 494 LEU A N 1
ATOM 3958 C CA . LEU A 1 494 ? 21.273 -19.560 3.775 1.00 92.31 494 LEU A CA 1
ATOM 3959 C C . LEU A 1 494 ? 21.954 -20.901 4.098 1.00 92.31 494 LEU A C 1
ATOM 3961 O O . LEU A 1 494 ? 21.891 -21.374 5.230 1.00 92.31 494 LEU A O 1
ATOM 3965 N N . SER A 1 495 ? 22.603 -21.508 3.098 1.00 91.94 495 SER A N 1
ATOM 3966 C CA . SER A 1 495 ? 23.314 -22.790 3.211 1.00 91.94 495 SER A CA 1
ATOM 3967 C C . SER A 1 495 ? 24.830 -22.604 3.241 1.00 91.94 495 SER A C 1
ATOM 3969 O O . SER A 1 495 ? 25.553 -23.002 2.322 1.00 91.94 495 SER A O 1
ATOM 3971 N N . ASP A 1 496 ? 25.314 -21.938 4.293 1.00 91.56 496 ASP A N 1
ATOM 3972 C CA . ASP A 1 496 ? 26.742 -21.706 4.554 1.00 91.56 496 ASP A CA 1
ATOM 3973 C C . ASP A 1 496 ? 27.299 -22.525 5.743 1.00 91.56 496 ASP A C 1
ATOM 3975 O O . ASP A 1 496 ? 28.484 -22.422 6.076 1.00 91.56 496 ASP A O 1
ATOM 3979 N N . GLY A 1 497 ? 26.462 -23.357 6.375 1.00 92.31 497 GLY A N 1
ATOM 3980 C CA . GLY A 1 497 ? 26.817 -24.171 7.537 1.00 92.31 497 GLY A CA 1
ATOM 3981 C C . GLY A 1 497 ? 26.836 -23.424 8.876 1.00 92.31 497 GLY A C 1
ATOM 3982 O O . GLY A 1 497 ? 27.126 -24.053 9.898 1.00 92.31 497 GLY A O 1
ATOM 3983 N N . LYS A 1 498 ? 26.534 -22.121 8.924 1.00 94.75 498 LYS A N 1
ATOM 3984 C CA . LYS A 1 498 ? 26.427 -21.346 10.170 1.00 94.75 498 LYS A CA 1
ATOM 3985 C C . LYS A 1 498 ? 25.002 -21.367 10.722 1.00 94.75 498 LYS A C 1
ATOM 3987 O O . LYS A 1 498 ? 24.059 -21.829 10.086 1.00 94.75 498 LYS A O 1
ATOM 3992 N N . ILE A 1 499 ? 24.867 -20.903 11.964 1.00 96.94 499 ILE A N 1
ATOM 3993 C CA . ILE A 1 499 ? 23.565 -20.706 12.603 1.00 96.94 499 ILE A CA 1
ATOM 3994 C C . ILE A 1 499 ? 23.053 -19.317 12.226 1.00 96.94 499 ILE A C 1
ATOM 3996 O O . ILE A 1 499 ? 23.707 -18.325 12.545 1.00 96.94 499 ILE A O 1
ATOM 4000 N N . HIS A 1 500 ? 21.865 -19.270 11.636 1.00 96.62 500 HIS A N 1
ATOM 4001 C CA . HIS A 1 500 ? 21.152 -18.056 11.258 1.00 96.62 500 HIS A CA 1
ATOM 4002 C C . HIS A 1 500 ? 19.933 -17.833 12.148 1.00 96.62 500 HIS A C 1
ATOM 4004 O O . HIS A 1 500 ? 19.282 -18.792 12.569 1.00 96.62 500 HIS A O 1
ATOM 4010 N N . ASN A 1 501 ? 19.608 -16.573 12.445 1.00 97.25 501 ASN A N 1
ATOM 4011 C CA . ASN A 1 501 ? 18.442 -16.209 13.259 1.00 97.25 501 ASN A CA 1
ATOM 4012 C C . ASN A 1 501 ? 17.337 -15.606 12.396 1.00 97.25 501 ASN A C 1
ATOM 4014 O O . ASN A 1 501 ? 17.606 -14.684 11.633 1.00 97.25 501 ASN A O 1
ATOM 4018 N N . CYS A 1 502 ? 16.096 -16.058 12.579 1.00 97.69 502 CYS A N 1
ATOM 4019 C CA . CYS A 1 502 ? 14.923 -15.534 11.890 1.00 97.69 502 CYS A CA 1
ATOM 4020 C C . CYS A 1 502 ? 13.818 -15.145 12.881 1.00 97.69 502 CYS A C 1
ATOM 4022 O O . CYS A 1 502 ? 13.485 -15.902 13.795 1.00 97.69 502 CYS A O 1
ATOM 4024 N N . GLN A 1 503 ? 13.211 -13.978 12.666 1.00 97.75 503 GLN A N 1
ATOM 4025 C CA . GLN A 1 503 ? 12.011 -13.519 13.359 1.00 97.75 503 GLN A CA 1
ATOM 4026 C C . GLN A 1 503 ? 10.924 -13.182 12.336 1.00 97.75 503 GLN A C 1
ATOM 4028 O O . GLN A 1 503 ? 11.122 -12.349 11.454 1.00 97.75 503 GLN A O 1
ATOM 4033 N N . LEU A 1 504 ? 9.764 -13.821 12.469 1.00 97.31 504 LEU A N 1
ATOM 4034 C CA . LEU A 1 504 ? 8.553 -13.491 11.726 1.00 97.31 504 LEU A CA 1
ATOM 4035 C C . LEU A 1 504 ? 7.663 -12.634 12.623 1.00 97.31 504 LEU A C 1
ATOM 4037 O O . LEU A 1 504 ? 7.137 -13.128 13.620 1.00 97.31 504 LEU A O 1
ATOM 4041 N N . LEU A 1 505 ? 7.503 -11.360 12.283 1.00 95.75 505 LEU A N 1
ATOM 4042 C CA . LEU A 1 505 ? 6.607 -10.437 12.970 1.00 95.75 505 LEU A CA 1
ATOM 4043 C C . LEU A 1 505 ? 5.249 -10.449 12.267 1.00 95.75 505 LEU A C 1
ATOM 4045 O O . LEU A 1 505 ? 5.134 -9.990 11.132 1.00 95.75 505 LEU A O 1
ATOM 4049 N N . ILE A 1 506 ? 4.227 -10.954 12.955 1.00 93.75 506 ILE A N 1
ATOM 4050 C CA . ILE A 1 506 ? 2.829 -10.864 12.535 1.00 93.75 506 ILE A CA 1
ATOM 4051 C C . ILE A 1 506 ? 2.203 -9.707 13.305 1.00 93.75 506 ILE A C 1
ATOM 4053 O O . ILE A 1 506 ? 2.113 -9.760 14.531 1.00 93.75 506 ILE A O 1
ATOM 4057 N N . GLN A 1 507 ? 1.776 -8.663 12.600 1.00 85.69 507 GLN A N 1
ATOM 4058 C CA . GLN A 1 507 ? 1.149 -7.492 13.209 1.00 85.69 507 GLN A CA 1
ATOM 4059 C C . GLN A 1 507 ? 0.080 -6.913 12.286 1.00 85.69 507 GLN A C 1
ATOM 4061 O O . GLN A 1 507 ? 0.348 -6.634 11.119 1.00 85.69 507 GLN A O 1
ATOM 4066 N N . GLY A 1 508 ? -1.140 -6.738 12.799 1.00 78.38 508 GLY A N 1
ATOM 4067 C CA . GLY A 1 508 ? -2.234 -6.125 12.036 1.00 78.38 508 GLY A CA 1
ATOM 4068 C C . GLY A 1 508 ? -2.557 -6.851 10.722 1.00 78.38 508 GLY A C 1
ATOM 4069 O O . GLY A 1 508 ? -2.860 -6.205 9.725 1.00 78.38 508 GLY A O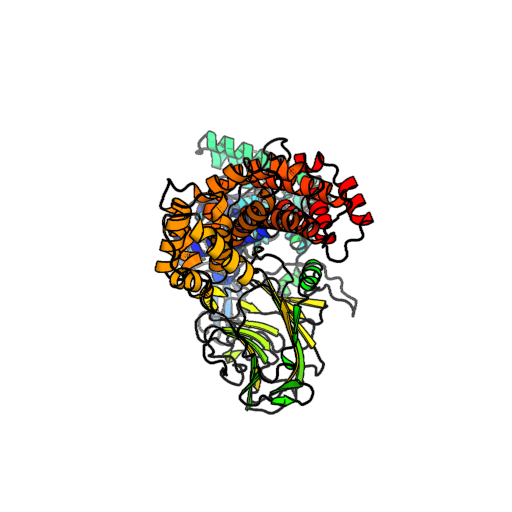 1
ATOM 4070 N N . GLY A 1 509 ? -2.431 -8.184 10.690 1.00 80.69 509 GLY A N 1
ATOM 4071 C CA . GLY A 1 509 ? -2.657 -8.994 9.482 1.00 80.69 509 GLY A CA 1
ATOM 4072 C C . GLY A 1 509 ? -1.525 -8.947 8.445 1.00 80.69 509 GLY A C 1
ATOM 4073 O O . GLY A 1 509 ? -1.667 -9.496 7.354 1.00 80.69 509 GLY A O 1
ATOM 4074 N N . LYS A 1 510 ? -0.391 -8.321 8.770 1.00 89.69 510 LYS A N 1
ATOM 4075 C CA . LYS A 1 510 ? 0.800 -8.272 7.916 1.00 89.69 510 LYS A CA 1
ATOM 4076 C C . LYS A 1 510 ? 1.918 -9.127 8.501 1.00 89.69 510 LYS A C 1
ATOM 4078 O O . LYS A 1 510 ? 2.003 -9.285 9.719 1.00 89.69 510 LYS A O 1
ATOM 4083 N N . LEU A 1 511 ? 2.767 -9.663 7.629 1.00 94.38 511 LEU A N 1
ATOM 4084 C CA . LEU A 1 511 ? 3.919 -10.486 7.979 1.00 94.38 511 LEU A CA 1
ATOM 4085 C C . LEU A 1 511 ? 5.215 -9.797 7.533 1.00 94.38 511 LEU A C 1
ATOM 4087 O O . LEU A 1 511 ? 5.384 -9.463 6.360 1.00 94.38 511 LEU A O 1
ATOM 4091 N N . SER A 1 512 ? 6.135 -9.604 8.475 1.00 95.44 512 SER A N 1
ATOM 4092 C CA . SER A 1 512 ? 7.496 -9.123 8.226 1.00 95.44 512 SER A CA 1
ATOM 4093 C C . SER A 1 512 ? 8.517 -10.189 8.622 1.00 95.44 512 SER A C 1
ATOM 4095 O O . SER A 1 512 ? 8.318 -10.895 9.609 1.00 95.44 512 SER A O 1
ATOM 4097 N N . ILE A 1 513 ? 9.614 -10.297 7.874 1.00 96.62 513 ILE A N 1
ATOM 4098 C CA . ILE A 1 513 ? 10.691 -11.273 8.084 1.00 96.62 513 ILE A CA 1
ATOM 4099 C C . ILE A 1 513 ? 11.977 -10.524 8.405 1.00 96.62 513 ILE A C 1
ATOM 4101 O O . ILE A 1 513 ? 12.423 -9.694 7.615 1.00 96.62 513 ILE A O 1
ATOM 4105 N N . ILE A 1 514 ? 12.579 -10.837 9.548 1.00 96.38 514 ILE A N 1
ATOM 4106 C CA . ILE A 1 514 ? 13.843 -10.273 10.010 1.00 96.38 514 ILE A CA 1
ATOM 4107 C C . ILE A 1 514 ? 14.873 -11.400 10.124 1.00 96.38 514 ILE A C 1
ATOM 4109 O O . ILE A 1 514 ? 14.609 -12.401 10.787 1.00 96.38 514 ILE A O 1
ATOM 4113 N N . LEU A 1 515 ? 16.047 -11.226 9.520 1.00 94.06 515 LEU A N 1
ATOM 4114 C CA . LEU A 1 515 ? 17.204 -12.112 9.633 1.00 94.06 515 LEU A CA 1
ATOM 4115 C C . LEU A 1 515 ? 18.336 -11.467 10.432 1.00 94.06 515 LEU A C 1
ATOM 4117 O O . LEU A 1 515 ? 18.518 -10.253 10.422 1.00 94.06 515 LEU A O 1
ATOM 4121 N N . GLU A 1 516 ? 19.096 -12.290 11.149 1.00 92.06 516 GLU A N 1
ATOM 4122 C CA . GLU A 1 516 ? 20.255 -11.899 11.969 1.00 92.06 516 GLU A CA 1
ATOM 4123 C C . GLU A 1 516 ? 20.001 -10.790 12.993 1.00 92.06 516 GLU A C 1
ATOM 4125 O O . GLU A 1 516 ? 20.939 -10.208 13.521 1.00 92.06 516 GLU A O 1
ATOM 4130 N N . LYS A 1 517 ? 18.730 -10.495 13.302 1.00 87.06 517 LYS A N 1
ATOM 4131 C CA . LYS A 1 517 ? 18.314 -9.363 14.154 1.00 87.06 517 LYS A CA 1
ATOM 4132 C C . LYS A 1 517 ? 18.773 -7.992 13.634 1.00 87.06 517 LYS A C 1
ATOM 4134 O O . LYS A 1 517 ? 18.643 -6.996 14.338 1.00 87.06 517 LYS A O 1
ATOM 4139 N N . GLU A 1 518 ? 19.261 -7.940 12.400 1.00 84.50 518 GLU A N 1
ATOM 4140 C CA . GLU A 1 518 ? 19.827 -6.748 11.766 1.00 84.50 518 GLU A CA 1
ATOM 4141 C C . GLU A 1 518 ? 19.201 -6.479 10.398 1.00 84.50 518 GLU A C 1
ATOM 4143 O O . GLU A 1 518 ? 19.165 -5.327 9.954 1.00 84.50 518 GLU A O 1
ATOM 4148 N N . TYR A 1 519 ? 18.673 -7.523 9.751 1.00 88.69 519 TYR A N 1
ATOM 4149 C CA . TYR A 1 519 ? 18.212 -7.474 8.378 1.00 88.69 519 TYR A CA 1
ATOM 4150 C C . TYR A 1 519 ? 16.690 -7.627 8.259 1.00 88.69 519 TYR A C 1
ATOM 4152 O O . TYR A 1 519 ? 16.172 -8.729 8.371 1.00 88.69 519 TYR A O 1
ATOM 4160 N N . LEU A 1 520 ? 15.947 -6.553 7.997 1.00 89.56 520 LEU A N 1
ATOM 4161 C CA . LEU A 1 520 ? 14.542 -6.609 7.586 1.00 89.56 520 LEU A CA 1
ATOM 4162 C C . LEU A 1 520 ? 14.448 -7.054 6.118 1.00 89.56 520 LEU A C 1
ATOM 4164 O O . LEU A 1 520 ? 14.672 -6.261 5.209 1.00 89.56 520 LEU A O 1
ATOM 4168 N N . ILE A 1 521 ? 14.130 -8.329 5.899 1.00 91.31 521 ILE A N 1
ATOM 4169 C CA . ILE A 1 521 ? 14.148 -8.993 4.588 1.00 91.31 521 ILE A CA 1
ATOM 4170 C C . ILE A 1 521 ? 12.883 -8.723 3.780 1.00 91.31 521 ILE A C 1
ATOM 4172 O O . ILE A 1 521 ? 12.951 -8.299 2.629 1.00 91.31 521 ILE A O 1
ATOM 4176 N N . LEU A 1 522 ? 11.722 -8.958 4.391 1.00 90.81 522 LEU A N 1
ATOM 4177 C CA . LEU A 1 522 ? 10.414 -8.634 3.829 1.00 90.81 522 LEU A CA 1
ATOM 4178 C C . LEU A 1 522 ? 9.654 -7.818 4.867 1.00 90.81 522 LEU A C 1
ATOM 4180 O O . LEU A 1 522 ? 9.619 -8.191 6.037 1.00 90.81 522 LEU A O 1
ATOM 4184 N N . LYS A 1 523 ? 9.048 -6.710 4.444 1.00 90.56 523 LYS A N 1
ATOM 4185 C CA . LYS A 1 523 ? 8.298 -5.813 5.322 1.00 90.56 523 LYS A CA 1
ATOM 4186 C C . LYS A 1 523 ? 6.830 -5.800 4.927 1.00 90.56 523 LYS A C 1
ATOM 4188 O O . LYS A 1 523 ? 6.516 -5.612 3.753 1.00 90.56 523 LYS A O 1
ATOM 4193 N N . ASP A 1 524 ? 5.964 -5.937 5.924 1.00 87.50 524 ASP A N 1
ATOM 4194 C CA . ASP A 1 524 ? 4.535 -5.642 5.844 1.00 87.50 524 ASP A CA 1
ATOM 4195 C C . ASP A 1 524 ? 3.804 -6.379 4.709 1.00 87.50 524 ASP A C 1
ATOM 4197 O O . ASP A 1 524 ? 2.913 -5.827 4.061 1.00 87.50 524 ASP A O 1
ATOM 4201 N N . VAL A 1 525 ? 4.164 -7.644 4.468 1.00 90.69 525 VAL A N 1
ATOM 4202 C CA . VAL A 1 525 ? 3.507 -8.471 3.451 1.00 90.69 525 VAL A CA 1
ATOM 4203 C C . VAL A 1 525 ? 2.097 -8.796 3.928 1.00 90.69 525 VAL A C 1
ATOM 4205 O O . VAL A 1 525 ? 1.916 -9.487 4.930 1.00 90.69 525 VAL A O 1
ATOM 4208 N N . SER A 1 526 ? 1.089 -8.276 3.230 1.00 89.06 526 SER A N 1
ATOM 4209 C CA . SER A 1 526 ? -0.317 -8.523 3.550 1.00 89.06 526 SER A CA 1
ATOM 4210 C C . SER A 1 526 ? -0.662 -9.998 3.365 1.00 89.06 526 SER A C 1
ATOM 4212 O O . SER A 1 526 ? -0.502 -10.547 2.274 1.00 89.06 526 SER A O 1
ATOM 4214 N N . VAL A 1 527 ? -1.180 -10.626 4.419 1.00 87.12 527 VAL A N 1
ATOM 4215 C CA . VAL A 1 527 ? -1.641 -12.015 4.390 1.00 87.12 527 VAL A CA 1
ATOM 4216 C C . VAL A 1 527 ? -3.085 -12.056 4.877 1.00 87.12 527 VAL A C 1
ATOM 4218 O O . VAL A 1 527 ? -3.387 -11.699 6.013 1.00 87.12 527 VAL A O 1
ATOM 4221 N N . ASP A 1 528 ? -3.996 -12.519 4.023 1.00 90.25 528 ASP A N 1
ATOM 4222 C CA . ASP A 1 528 ? -5.405 -12.686 4.388 1.00 90.25 528 ASP A CA 1
ATOM 4223 C C . ASP A 1 528 ? -5.603 -13.977 5.200 1.00 90.25 528 ASP A C 1
ATOM 4225 O O . ASP A 1 528 ? -6.043 -15.011 4.691 1.00 90.25 528 ASP A O 1
ATOM 4229 N N . PHE A 1 529 ? -5.227 -13.927 6.480 1.00 91.19 529 PHE A N 1
ATOM 4230 C CA . PHE A 1 529 ? -5.310 -15.064 7.399 1.00 91.19 529 PHE A CA 1
ATOM 4231 C C . PHE A 1 529 ? -6.739 -15.606 7.554 1.00 91.19 529 PHE A C 1
ATOM 4233 O O . PHE A 1 529 ? -6.907 -16.812 7.742 1.00 91.19 529 PHE A O 1
ATOM 4240 N N . GLU A 1 530 ? -7.772 -14.759 7.452 1.00 90.88 530 GLU A N 1
ATOM 4241 C CA . GLU A 1 530 ? -9.165 -15.221 7.507 1.00 90.88 530 GLU A CA 1
ATOM 4242 C C . GLU A 1 530 ? -9.530 -16.038 6.269 1.00 90.88 530 GLU A C 1
ATOM 4244 O O . GLU A 1 530 ? -10.192 -17.069 6.399 1.00 90.88 530 GLU A O 1
ATOM 4249 N N . ARG A 1 531 ? -9.082 -15.627 5.080 1.00 91.75 531 ARG A N 1
ATOM 4250 C CA . ARG A 1 531 ? -9.294 -16.392 3.848 1.00 91.75 531 ARG A CA 1
ATOM 4251 C C . ARG A 1 531 ? -8.457 -17.666 3.800 1.00 91.75 531 ARG A C 1
ATOM 4253 O O . ARG A 1 531 ? -8.940 -18.666 3.278 1.00 91.75 531 ARG A O 1
ATOM 4260 N N . VAL A 1 532 ? -7.235 -17.653 4.341 1.00 94.31 532 VAL A N 1
ATOM 4261 C CA . VAL A 1 532 ? -6.395 -18.861 4.409 1.00 94.31 532 VAL A CA 1
ATOM 4262 C C . VAL A 1 532 ? -6.965 -19.868 5.405 1.00 94.31 532 VAL A C 1
ATOM 4264 O O . VAL A 1 532 ? -7.107 -21.044 5.080 1.00 94.31 532 VAL A O 1
ATOM 4267 N N . PHE A 1 533 ? -7.270 -19.441 6.632 1.00 94.38 533 PHE A N 1
ATOM 4268 C CA . PHE A 1 533 ? -7.605 -20.368 7.712 1.00 94.38 533 PHE A CA 1
ATOM 4269 C C . PHE A 1 533 ? -9.100 -20.569 7.923 1.00 94.38 533 PHE A C 1
ATOM 4271 O O . PHE A 1 533 ? -9.488 -21.595 8.477 1.00 94.38 533 PHE A O 1
ATOM 4278 N N . GLY A 1 534 ? -9.929 -19.626 7.487 1.00 86.81 534 GLY A N 1
ATOM 4279 C CA . GLY A 1 534 ? -11.335 -19.511 7.845 1.00 86.81 534 GLY A CA 1
ATOM 4280 C C . GLY A 1 534 ? -11.539 -18.596 9.055 1.00 86.81 534 GLY A C 1
ATOM 4281 O O . GLY A 1 534 ? -10.783 -18.616 10.028 1.00 86.81 534 GLY A O 1
ATOM 4282 N N . LYS A 1 535 ? -12.607 -17.797 9.013 1.00 84.50 535 LYS A N 1
ATOM 4283 C CA . LYS A 1 535 ? -12.935 -16.811 10.047 1.00 84.50 535 LYS A CA 1
ATOM 4284 C C . LYS A 1 535 ? -13.018 -17.433 11.446 1.00 84.50 535 LYS A C 1
ATOM 4286 O O . LYS A 1 535 ? -13.808 -18.347 11.682 1.00 84.50 535 LYS A O 1
ATOM 4291 N N . GLY A 1 536 ? -12.220 -16.910 12.378 1.00 79.50 536 GLY A N 1
ATOM 4292 C CA . GLY A 1 536 ? -12.178 -17.354 13.777 1.00 79.50 536 GLY A CA 1
ATOM 4293 C C . GLY A 1 536 ? -11.562 -18.740 14.005 1.00 79.50 536 GLY A C 1
ATOM 4294 O O . GLY A 1 536 ? -11.627 -19.246 15.126 1.00 79.50 536 GLY A O 1
ATOM 4295 N N . LYS A 1 537 ? -10.980 -19.372 12.975 1.00 86.25 537 LYS A N 1
ATOM 4296 C CA . LYS A 1 537 ? -10.254 -20.633 13.140 1.00 86.25 537 LYS A CA 1
ATOM 4297 C C . LYS A 1 537 ? -8.855 -20.388 13.696 1.00 86.25 537 LYS A C 1
ATOM 4299 O O . LYS A 1 537 ? -8.190 -19.407 13.371 1.00 86.25 537 LYS A O 1
ATOM 4304 N N . LYS A 1 538 ? -8.414 -21.330 14.528 1.00 92.44 538 LYS A N 1
ATOM 4305 C CA . LYS A 1 538 ? -7.042 -21.392 15.029 1.00 92.44 538 LYS A CA 1
ATOM 4306 C C . LYS A 1 538 ? -6.140 -22.100 14.024 1.00 92.44 538 LYS A C 1
ATOM 4308 O O . LYS A 1 538 ? -6.615 -22.900 13.216 1.00 92.44 538 LYS A O 1
ATOM 4313 N N . PHE A 1 539 ? -4.842 -21.846 14.110 1.00 94.25 539 PHE A N 1
ATOM 4314 C CA . PHE A 1 539 ? -3.833 -22.485 13.271 1.00 94.25 539 PHE A CA 1
ATOM 4315 C C . PHE A 1 539 ? -2.762 -23.177 14.116 1.00 94.25 539 PHE A C 1
ATOM 4317 O O . PHE A 1 539 ? -2.630 -22.932 15.314 1.00 94.25 539 PHE A O 1
ATOM 4324 N N . ARG A 1 540 ? -2.011 -24.073 13.485 1.00 94.81 540 ARG A N 1
ATOM 4325 C CA . ARG A 1 540 ? -0.799 -24.695 14.024 1.00 94.81 540 ARG A CA 1
ATOM 4326 C C . ARG A 1 540 ? 0.404 -24.205 13.243 1.00 94.81 540 ARG A C 1
ATOM 4328 O O . ARG A 1 540 ? 0.261 -23.810 12.087 1.00 94.81 540 ARG A O 1
ATOM 4335 N N . ILE A 1 541 ? 1.569 -24.257 13.879 1.00 95.69 541 ILE A N 1
ATOM 4336 C CA . ILE A 1 541 ? 2.846 -23.902 13.261 1.00 95.69 541 ILE A CA 1
ATOM 4337 C C . ILE A 1 541 ? 3.700 -25.160 13.172 1.00 95.69 541 ILE A C 1
ATOM 4339 O O . ILE A 1 541 ? 3.783 -25.927 14.132 1.00 95.69 541 ILE A O 1
ATOM 4343 N N . GLY A 1 542 ? 4.350 -25.356 12.035 1.00 95.56 542 GLY A N 1
ATOM 4344 C CA . GLY A 1 542 ? 5.340 -26.399 11.838 1.00 95.56 542 GLY A CA 1
ATOM 4345 C C . GLY A 1 542 ? 6.500 -25.936 10.971 1.00 95.56 542 GLY A C 1
ATOM 4346 O O . GLY A 1 542 ? 6.492 -24.826 10.444 1.00 95.56 542 GLY A O 1
ATOM 4347 N N . LEU A 1 543 ? 7.492 -26.802 10.822 1.00 97.25 543 LEU A N 1
ATOM 4348 C CA . LEU A 1 543 ? 8.616 -26.636 9.909 1.00 97.25 543 LEU A CA 1
ATOM 4349 C C . LEU A 1 543 ? 8.743 -27.908 9.070 1.00 97.25 543 LEU A C 1
ATOM 4351 O O . LEU A 1 543 ? 8.706 -29.012 9.617 1.00 97.25 543 LEU A O 1
ATOM 4355 N N . THR A 1 544 ? 8.887 -27.761 7.758 1.00 97.62 544 THR A N 1
ATOM 4356 C CA . THR A 1 544 ? 9.021 -28.867 6.803 1.00 97.62 544 THR A CA 1
ATOM 4357 C C . THR A 1 544 ? 10.296 -28.698 5.995 1.00 97.62 544 THR A C 1
ATOM 4359 O O . THR A 1 544 ? 10.739 -27.579 5.772 1.00 97.62 544 THR A O 1
ATOM 4362 N N . ALA A 1 545 ? 10.899 -29.797 5.562 1.00 97.06 545 ALA A N 1
ATOM 4363 C CA . ALA A 1 545 ? 12.048 -29.761 4.667 1.00 97.06 545 ALA A CA 1
ATOM 4364 C C . ALA A 1 545 ? 12.086 -31.033 3.830 1.00 97.06 545 ALA A C 1
ATOM 4366 O O . ALA A 1 545 ? 11.596 -32.090 4.253 1.00 97.06 545 ALA A O 1
ATOM 4367 N N . SER A 1 546 ? 12.699 -30.950 2.656 1.00 94.94 546 SER A N 1
ATOM 4368 C CA . SER A 1 546 ? 12.896 -32.117 1.810 1.00 94.94 546 SER A CA 1
ATOM 4369 C C . SER A 1 546 ? 14.198 -32.026 1.028 1.00 94.94 546 SER A C 1
ATOM 4371 O O . SER A 1 546 ? 14.771 -30.957 0.859 1.00 94.94 546 SER A O 1
ATOM 4373 N N . THR A 1 547 ? 14.682 -33.180 0.581 1.00 93.81 547 THR A N 1
ATOM 4374 C CA . THR A 1 547 ? 15.809 -33.288 -0.333 1.00 93.81 547 THR A CA 1
ATOM 4375 C C . THR A 1 547 ? 15.425 -34.187 -1.506 1.00 93.81 547 THR A C 1
ATOM 4377 O O . THR A 1 547 ? 14.799 -35.235 -1.326 1.00 93.81 547 THR A O 1
ATOM 4380 N N . GLY A 1 548 ? 15.784 -33.781 -2.723 1.00 88.38 548 GLY A N 1
ATOM 4381 C CA . GLY A 1 548 ? 15.634 -34.582 -3.938 1.00 88.38 548 GLY A CA 1
ATOM 4382 C C . GLY A 1 548 ? 16.862 -35.444 -4.260 1.00 88.38 548 GLY A C 1
ATOM 4383 O O . GLY A 1 548 ? 17.307 -36.274 -3.464 1.00 88.38 548 GLY A O 1
ATOM 4384 N N . GLY A 1 549 ? 17.403 -35.260 -5.469 1.00 88.06 549 GLY A N 1
ATOM 4385 C CA . GLY A 1 549 ? 18.638 -35.916 -5.925 1.00 88.06 549 GLY A CA 1
ATOM 4386 C C . GLY A 1 549 ? 19.919 -35.359 -5.288 1.00 88.06 549 GLY A C 1
ATOM 4387 O O . GLY A 1 549 ? 20.980 -35.964 -5.424 1.00 88.06 549 GLY A O 1
ATOM 4388 N N . LEU A 1 550 ? 19.812 -34.232 -4.585 1.00 90.69 550 LEU A N 1
ATOM 4389 C CA . LEU A 1 550 ? 20.878 -33.584 -3.821 1.00 90.69 550 LEU A CA 1
ATOM 4390 C C . LEU A 1 550 ? 20.607 -33.727 -2.318 1.00 90.69 550 LEU A C 1
ATOM 4392 O O . LEU A 1 550 ? 19.566 -34.254 -1.924 1.00 90.69 550 LEU A O 1
ATOM 4396 N N . SER A 1 551 ? 21.552 -33.316 -1.474 1.00 91.19 551 SER A N 1
ATOM 4397 C CA . SER A 1 551 ? 21.465 -33.510 -0.026 1.00 91.19 551 SER A CA 1
ATOM 4398 C C . SER A 1 551 ? 21.811 -32.251 0.767 1.00 91.19 551 SER A C 1
ATOM 4400 O O . SER A 1 551 ? 22.776 -31.548 0.465 1.00 91.19 551 SER A O 1
ATOM 4402 N N . GLU A 1 552 ? 21.030 -32.006 1.817 1.00 95.00 552 GLU A N 1
ATOM 4403 C CA . GLU A 1 552 ? 21.222 -30.917 2.770 1.00 95.00 552 GLU A CA 1
ATOM 4404 C C . GLU A 1 552 ? 20.639 -31.326 4.129 1.00 95.00 552 GLU A C 1
ATOM 4406 O O . GLU A 1 552 ? 19.558 -31.918 4.208 1.00 95.00 552 GLU A O 1
ATOM 4411 N N . GLU A 1 553 ? 21.383 -31.071 5.205 1.00 97.19 553 GLU A N 1
ATOM 4412 C CA . GLU A 1 553 ? 20.859 -31.182 6.564 1.00 97.19 553 GLU A CA 1
ATOM 4413 C C . GLU A 1 553 ? 20.136 -29.891 6.936 1.00 97.19 553 GLU A C 1
ATOM 4415 O O . GLU A 1 553 ? 20.749 -28.823 6.925 1.00 97.19 553 GLU A O 1
ATOM 4420 N N . HIS A 1 554 ? 18.864 -30.010 7.320 1.00 97.62 554 HIS A N 1
ATOM 4421 C CA . HIS A 1 554 ? 18.047 -28.897 7.796 1.00 97.62 554 HIS A CA 1
ATOM 4422 C C . HIS A 1 554 ? 17.865 -29.018 9.307 1.00 97.62 554 HIS A C 1
ATOM 4424 O O . HIS A 1 554 ? 17.046 -29.814 9.787 1.00 97.62 554 HIS A O 1
ATOM 4430 N N . LYS A 1 555 ? 18.644 -28.244 10.066 1.00 97.94 555 LYS A N 1
ATOM 4431 C CA . LYS A 1 555 ? 18.625 -28.264 11.530 1.00 97.94 555 LYS A CA 1
ATOM 4432 C C . LYS A 1 555 ? 18.013 -26.985 12.096 1.00 97.94 555 LYS A C 1
ATOM 4434 O O . LYS A 1 555 ? 18.425 -25.886 11.747 1.00 97.94 555 LYS A O 1
ATOM 4439 N N . ILE A 1 556 ? 17.086 -27.128 13.039 1.00 98.06 556 ILE A N 1
ATOM 4440 C CA . ILE A 1 556 ? 16.510 -26.042 13.838 1.00 98.06 556 ILE A CA 1
ATOM 4441 C C . ILE A 1 556 ? 17.120 -26.107 15.235 1.00 98.06 556 ILE A C 1
ATOM 4443 O O . ILE A 1 556 ? 17.005 -27.112 15.937 1.00 98.06 556 ILE A O 1
ATOM 4447 N N . VAL A 1 557 ? 17.797 -25.038 15.640 1.00 97.00 557 VAL A N 1
ATOM 4448 C CA . VAL A 1 557 ? 18.530 -24.963 16.911 1.00 97.00 557 VAL A CA 1
ATOM 4449 C C . VAL A 1 557 ? 17.610 -24.491 18.032 1.00 97.00 557 VAL A C 1
ATOM 4451 O O . VAL A 1 557 ? 17.533 -25.121 19.082 1.00 97.00 557 VAL A O 1
ATOM 4454 N N . ASN A 1 558 ? 16.878 -23.403 17.789 1.00 94.88 558 ASN A N 1
ATOM 4455 C CA . ASN A 1 558 ? 15.935 -22.812 18.733 1.00 94.88 558 ASN A CA 1
ATOM 4456 C C . ASN A 1 558 ? 14.624 -22.490 18.029 1.00 94.88 558 ASN A C 1
ATOM 4458 O O . ASN A 1 558 ? 14.635 -22.142 16.852 1.00 94.88 558 ASN A O 1
ATOM 4462 N N . TRP A 1 559 ? 13.511 -22.565 18.757 1.00 96.94 559 TRP A N 1
ATOM 4463 C CA . TRP A 1 559 ? 12.195 -22.189 18.247 1.00 96.94 559 TRP A CA 1
ATOM 4464 C C . TRP A 1 559 ? 11.304 -21.690 19.386 1.00 96.94 559 TRP A C 1
ATOM 4466 O O . TRP A 1 559 ? 11.124 -22.371 20.398 1.00 96.94 559 TRP A O 1
ATOM 4476 N N . SER A 1 560 ? 10.758 -20.486 19.239 1.00 96.31 560 SER A N 1
ATOM 4477 C CA . SER A 1 560 ? 9.903 -19.837 20.225 1.00 96.31 560 SER A CA 1
ATOM 4478 C C . SER A 1 560 ? 8.849 -18.926 19.600 1.00 96.31 560 SER A C 1
ATOM 4480 O O . SER A 1 560 ? 8.978 -18.493 18.458 1.00 96.31 560 SER A O 1
ATOM 4482 N N . ILE A 1 561 ? 7.802 -18.635 20.367 1.00 95.44 561 ILE A N 1
ATOM 4483 C CA . ILE A 1 561 ? 6.717 -17.723 19.991 1.00 95.44 561 ILE A CA 1
ATOM 4484 C C . ILE A 1 561 ? 6.590 -16.664 21.085 1.00 95.44 561 ILE A C 1
ATOM 4486 O O . ILE A 1 561 ? 6.564 -17.010 22.267 1.00 95.44 561 ILE A O 1
ATOM 4490 N N . LEU A 1 562 ? 6.502 -15.391 20.708 1.00 93.25 562 LEU A N 1
ATOM 4491 C CA . LEU A 1 562 ? 6.335 -14.259 21.613 1.00 93.25 562 LEU A CA 1
ATOM 4492 C C . LEU A 1 562 ? 5.033 -13.517 21.306 1.00 93.25 562 LEU A C 1
ATOM 4494 O O . LEU A 1 562 ? 4.658 -13.347 20.149 1.00 93.25 562 LEU A O 1
ATOM 4498 N N . THR A 1 563 ? 4.334 -13.044 22.334 1.00 84.69 563 THR A N 1
ATOM 4499 C CA . THR A 1 563 ? 3.066 -12.303 22.174 1.00 84.69 563 THR A CA 1
ATOM 4500 C C . THR A 1 563 ? 3.103 -10.974 22.919 1.00 84.69 563 THR A C 1
ATOM 4502 O O . THR A 1 563 ? 3.797 -10.877 23.935 1.00 84.69 563 THR A O 1
ATOM 4505 N N . LYS A 1 564 ? 2.359 -9.965 22.430 1.00 74.44 564 LYS A N 1
ATOM 4506 C CA . LYS A 1 564 ? 2.289 -8.640 23.067 1.00 74.44 564 LYS A CA 1
ATOM 4507 C C . LYS A 1 564 ? 1.810 -8.734 24.509 1.00 74.44 564 LYS A C 1
ATOM 4509 O O . LYS A 1 564 ? 0.861 -9.457 24.821 1.00 74.44 564 LYS A O 1
ATOM 4514 N N . THR A 1 565 ? 2.392 -7.895 25.353 1.00 53.03 565 THR A N 1
ATOM 4515 C CA . THR A 1 565 ? 1.870 -7.625 26.693 1.00 53.03 565 THR A CA 1
ATOM 4516 C C . THR A 1 565 ? 0.897 -6.450 26.605 1.00 53.03 565 THR A C 1
ATOM 4518 O O . THR A 1 565 ? 1.252 -5.313 26.886 1.00 53.03 565 THR A O 1
ATOM 4521 N N . THR A 1 566 ? -0.337 -6.692 26.154 1.00 51.22 566 THR A N 1
ATOM 4522 C CA . THR A 1 566 ? -1.400 -5.672 26.150 1.00 51.22 566 THR A CA 1
ATOM 4523 C C . THR A 1 566 ? -2.516 -6.054 27.111 1.00 51.22 566 THR A C 1
ATOM 4525 O O . THR A 1 566 ? -3.232 -7.028 26.895 1.00 51.22 566 THR A O 1
ATOM 4528 N N . SER A 1 567 ? -2.707 -5.244 28.154 1.00 50.16 567 SER A N 1
ATOM 4529 C CA . SER A 1 567 ? -3.917 -5.242 28.986 1.00 50.16 567 SER A CA 1
ATOM 4530 C C . SER A 1 567 ? -5.060 -4.547 28.225 1.00 50.16 567 SER A C 1
ATOM 4532 O O . SER A 1 567 ? -5.461 -3.450 28.595 1.00 50.16 567 SER A O 1
ATOM 4534 N N . THR A 1 568 ? -5.547 -5.147 27.134 1.00 56.59 568 THR A N 1
ATOM 4535 C CA . THR A 1 568 ? -6.705 -4.680 26.332 1.00 56.59 568 THR A CA 1
ATOM 4536 C C . THR A 1 568 ? -8.014 -5.378 26.705 1.00 56.59 568 THR A C 1
ATOM 4538 O O . THR A 1 568 ? -9.043 -5.176 26.066 1.00 56.59 568 THR A O 1
ATOM 4541 N N . SER A 1 569 ? -7.996 -6.227 27.729 1.00 72.31 569 SER A N 1
ATOM 4542 C CA . SER A 1 569 ? -9.184 -6.913 28.220 1.00 72.31 569 SER A CA 1
ATOM 4543 C C . SER A 1 569 ? -9.977 -6.020 29.165 1.00 72.31 569 SER A C 1
ATOM 4545 O O . SER A 1 569 ? -9.401 -5.466 30.102 1.00 72.31 569 SER A O 1
ATOM 4547 N N . TYR A 1 570 ? -11.299 -5.986 28.985 1.00 87.12 570 TYR A N 1
ATOM 4548 C CA . TYR A 1 570 ? -12.202 -5.454 29.998 1.00 87.12 570 TYR A CA 1
ATOM 4549 C C . TYR A 1 570 ? -11.928 -6.098 31.359 1.00 87.12 570 TYR A C 1
ATOM 4551 O O . TYR A 1 570 ? -11.747 -7.314 31.467 1.00 87.12 570 TYR A O 1
ATOM 4559 N N . VAL A 1 571 ? -11.905 -5.275 32.399 1.00 90.31 571 VAL A N 1
ATOM 4560 C CA . VAL A 1 571 ? -11.699 -5.712 33.777 1.00 90.31 571 VAL A CA 1
ATOM 4561 C C . VAL A 1 571 ? -13.016 -6.256 34.306 1.00 90.31 571 VAL A C 1
ATOM 4563 O O . VAL A 1 571 ? -14.023 -5.549 34.335 1.00 90.31 571 VAL A O 1
ATOM 4566 N N . LEU A 1 572 ? -12.997 -7.516 34.728 1.00 90.50 572 LEU A N 1
ATOM 4567 C CA . LEU A 1 572 ? -14.147 -8.228 35.271 1.00 90.50 572 LEU A CA 1
ATOM 4568 C C . LEU A 1 572 ? -13.855 -8.636 36.716 1.00 90.50 572 LEU A C 1
ATOM 4570 O O . LEU A 1 572 ? -12.710 -8.864 37.098 1.00 90.50 572 LEU A O 1
ATOM 4574 N N . PHE A 1 573 ? -14.908 -8.764 37.510 1.00 88.56 573 PHE A N 1
ATOM 4575 C CA . PHE A 1 573 ? -14.856 -9.172 38.905 1.00 88.56 573 PHE A CA 1
ATOM 4576 C C . PHE A 1 573 ? -15.601 -10.497 39.056 1.00 88.56 573 PHE A C 1
ATOM 4578 O O . PHE A 1 573 ? -16.828 -10.531 38.975 1.00 88.56 573 PHE A O 1
ATOM 4585 N N . ASP A 1 574 ? -14.891 -11.584 39.321 1.00 82.44 574 ASP A N 1
ATOM 4586 C CA . ASP A 1 574 ? -15.427 -12.954 39.370 1.00 82.44 574 ASP A CA 1
ATOM 4587 C C . ASP A 1 574 ? -15.417 -13.581 40.780 1.00 82.44 574 ASP A C 1
ATOM 4589 O O . ASP A 1 574 ? -16.033 -14.619 41.017 1.00 82.44 574 ASP A O 1
ATOM 4593 N N . GLN A 1 575 ? -14.776 -12.925 41.747 1.00 81.69 575 GLN A N 1
ATOM 4594 C CA . GLN A 1 575 ? -14.712 -13.392 43.133 1.00 81.69 575 GLN A CA 1
ATOM 4595 C C . GLN A 1 575 ? -16.019 -13.128 43.889 1.00 81.69 575 GLN A C 1
ATOM 4597 O O . GLN A 1 575 ? -16.545 -12.014 43.829 1.00 81.69 575 GLN A O 1
ATOM 4602 N N . VAL A 1 576 ? -16.509 -14.102 44.665 1.00 79.19 576 VAL A N 1
ATOM 4603 C CA . VAL A 1 576 ? -17.689 -13.969 45.543 1.00 79.19 576 VAL A CA 1
ATOM 4604 C C . VAL A 1 576 ? -17.535 -14.775 46.832 1.00 79.19 576 VAL A C 1
ATOM 4606 O O . VAL A 1 576 ? -16.994 -15.878 46.833 1.00 79.19 576 VAL A O 1
ATOM 4609 N N . ASN A 1 577 ? -18.050 -14.240 47.941 1.00 83.19 577 ASN A N 1
ATOM 4610 C CA . ASN A 1 577 ? -18.141 -14.961 49.209 1.00 83.19 577 ASN A CA 1
ATOM 4611 C C . ASN A 1 577 ? -19.475 -15.723 49.288 1.00 83.19 577 ASN A C 1
ATOM 4613 O O . ASN A 1 577 ? -20.427 -15.242 49.905 1.00 83.19 577 ASN A O 1
ATOM 4617 N N . ILE A 1 578 ? -19.539 -16.907 48.665 1.00 84.62 578 ILE A N 1
ATOM 4618 C CA . ILE A 1 578 ? -20.765 -17.730 48.596 1.00 84.62 578 ILE A CA 1
ATOM 4619 C C . ILE A 1 578 ? -21.337 -18.007 49.994 1.00 84.62 578 ILE A C 1
ATOM 4621 O O . ILE A 1 578 ? -22.536 -17.848 50.201 1.00 84.62 578 ILE A O 1
ATOM 4625 N N . ALA A 1 579 ? -20.491 -18.334 50.977 1.00 83.25 579 ALA A N 1
ATOM 4626 C CA . ALA A 1 579 ? -20.933 -18.618 52.345 1.00 83.25 579 ALA A CA 1
ATOM 4627 C C . ALA A 1 579 ? -21.560 -17.388 53.034 1.00 83.25 579 ALA A C 1
ATOM 4629 O O . ALA A 1 579 ? -22.564 -17.495 53.742 1.00 83.25 579 ALA A O 1
ATOM 4630 N N . GLY A 1 580 ? -20.991 -16.199 52.809 1.00 84.50 580 GLY A N 1
ATOM 4631 C CA . GLY A 1 580 ? -21.549 -14.939 53.305 1.00 84.50 580 GLY A CA 1
ATOM 4632 C C . GLY A 1 580 ? -22.879 -14.579 52.637 1.00 84.50 580 GLY A C 1
ATOM 4633 O O . GLY A 1 580 ? -23.821 -14.172 53.319 1.00 84.50 580 GLY A O 1
ATOM 4634 N N . VAL A 1 581 ? -22.967 -14.781 51.320 1.00 86.25 581 VAL A N 1
ATOM 4635 C CA . VAL A 1 581 ? -24.185 -14.575 50.523 1.00 86.25 581 VAL A CA 1
ATOM 4636 C C . VAL A 1 581 ? -25.297 -15.527 50.968 1.00 86.25 581 VAL A C 1
ATOM 4638 O O . VAL A 1 581 ? -26.416 -15.075 51.204 1.00 86.25 581 VAL A O 1
ATOM 4641 N N . GLU A 1 582 ? -24.995 -16.812 51.170 1.00 87.62 582 GLU A N 1
ATOM 4642 C CA . GLU A 1 582 ? -25.946 -17.810 51.671 1.00 87.62 582 GLU A CA 1
ATOM 4643 C C . GLU A 1 582 ? -26.503 -17.416 53.043 1.00 87.62 582 GLU A C 1
ATOM 4645 O O . GLU A 1 582 ? -27.721 -17.399 53.240 1.00 87.62 582 GLU A O 1
ATOM 4650 N N . LYS A 1 583 ? -25.624 -17.049 53.986 1.00 86.88 583 LYS A N 1
ATOM 4651 C CA . LYS A 1 583 ? -26.034 -16.600 55.322 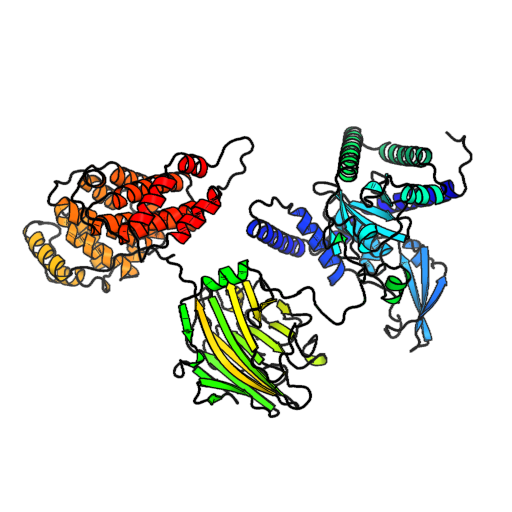1.00 86.88 583 LYS A CA 1
ATOM 4652 C C . LYS A 1 583 ? -26.975 -15.397 55.237 1.00 86.88 583 LYS A C 1
ATOM 4654 O O . LYS A 1 583 ? -27.978 -15.355 55.949 1.00 86.88 583 LYS A O 1
ATOM 4659 N N . LYS A 1 584 ? -26.670 -14.433 54.361 1.00 85.31 584 LYS A N 1
ATOM 4660 C CA . LYS A 1 584 ? -27.481 -13.222 54.201 1.00 85.31 584 LYS A CA 1
ATOM 4661 C C . LYS A 1 584 ? -28.820 -13.502 53.520 1.00 85.31 584 LYS A C 1
ATOM 4663 O O . LYS A 1 584 ? -29.830 -12.965 53.962 1.00 85.31 584 LYS A O 1
ATOM 4668 N N . LEU A 1 585 ? -28.859 -14.369 52.508 1.00 86.25 585 LEU A N 1
ATOM 4669 C CA . LEU A 1 585 ? -30.107 -14.790 51.864 1.00 86.25 585 LEU A CA 1
ATOM 4670 C C . LEU A 1 585 ? -31.050 -15.466 52.860 1.00 86.25 585 LEU A C 1
ATOM 4672 O O . LEU A 1 585 ? -32.217 -15.092 52.932 1.00 86.25 585 LEU A O 1
ATOM 4676 N N . LYS A 1 586 ? -30.539 -16.388 53.686 1.00 84.69 586 LYS A N 1
ATOM 4677 C CA . LYS A 1 586 ? -31.338 -17.050 54.731 1.00 84.69 586 LYS A CA 1
ATOM 4678 C C . LYS A 1 586 ? -31.880 -16.063 55.770 1.00 84.69 586 LYS A C 1
ATOM 4680 O O . LYS A 1 586 ? -33.025 -16.195 56.190 1.00 84.69 586 LYS A O 1
ATOM 4685 N N . GLU A 1 587 ? -31.101 -15.043 56.145 1.00 85.00 587 GLU A N 1
ATOM 4686 C CA . GLU A 1 587 ? -31.582 -13.961 57.020 1.00 85.00 587 GLU A CA 1
ATOM 4687 C C . GLU A 1 587 ? -32.740 -13.179 56.370 1.00 85.00 587 GLU A C 1
ATOM 4689 O O . GLU A 1 587 ? -33.739 -12.892 57.028 1.00 85.00 587 GLU A O 1
ATOM 4694 N N . LEU A 1 588 ? -32.633 -12.851 55.079 1.00 82.62 588 LEU A N 1
ATOM 4695 C CA . LEU A 1 588 ? -33.590 -11.994 54.369 1.00 82.62 588 LEU A CA 1
ATOM 4696 C C . LEU A 1 588 ? -34.895 -12.698 53.983 1.00 82.62 588 LEU A C 1
ATOM 4698 O O . LEU A 1 588 ? -35.947 -12.063 54.017 1.00 82.62 588 LEU A O 1
ATOM 4702 N N . ILE A 1 589 ? -34.856 -14.004 53.705 1.00 80.00 589 ILE A N 1
ATOM 4703 C CA . ILE A 1 589 ? -36.056 -14.815 53.427 1.00 80.00 589 ILE A CA 1
ATOM 4704 C C . ILE A 1 589 ? -37.047 -14.765 54.600 1.00 80.00 589 ILE A C 1
ATOM 4706 O O . ILE A 1 589 ? -38.254 -14.802 54.389 1.00 80.00 589 ILE A O 1
ATOM 4710 N N . SER A 1 590 ? -36.557 -14.603 55.834 1.00 71.88 590 SER A N 1
ATOM 4711 C CA . SER A 1 590 ? -37.417 -14.442 57.014 1.00 71.88 590 SER A CA 1
ATOM 4712 C C . SER A 1 590 ? -38.127 -13.078 57.104 1.00 71.88 590 SER A C 1
ATOM 4714 O O . SER A 1 590 ? -39.065 -12.933 57.885 1.00 71.88 590 SER A O 1
ATOM 4716 N N . ARG A 1 591 ? -37.691 -12.074 56.324 1.00 74.81 591 ARG A N 1
ATOM 4717 C CA . ARG A 1 591 ? -38.156 -10.673 56.390 1.00 74.81 591 ARG A CA 1
ATOM 4718 C C . ARG A 1 591 ? -38.935 -10.211 55.154 1.00 74.81 591 ARG A C 1
ATOM 4720 O O . ARG A 1 591 ? -39.734 -9.286 55.272 1.00 74.81 591 ARG A O 1
ATOM 4727 N N . GLU A 1 592 ? -38.711 -10.824 53.993 1.00 72.69 592 GLU A N 1
ATOM 4728 C CA . GLU A 1 592 ? -39.356 -10.474 52.719 1.00 72.69 592 GLU A CA 1
ATOM 4729 C C . GLU A 1 592 ? -40.361 -11.562 52.293 1.00 72.69 592 GLU A C 1
ATOM 4731 O O . GLU A 1 592 ? -39.953 -12.670 51.945 1.00 72.69 592 GLU A O 1
ATOM 4736 N N . PRO A 1 593 ? -41.680 -11.286 52.298 1.00 58.03 593 PRO A N 1
ATOM 4737 C CA . PRO A 1 593 ? -42.686 -12.327 52.091 1.00 58.03 593 PRO A CA 1
ATOM 4738 C C . PRO A 1 593 ? -42.944 -12.697 50.618 1.00 58.03 593 PRO A C 1
ATOM 4740 O O . PRO A 1 593 ? -43.528 -13.753 50.381 1.00 58.03 593 PRO A O 1
ATOM 4743 N N . SER A 1 594 ? -42.534 -11.896 49.618 1.00 64.38 594 SER A N 1
ATOM 4744 C CA . SER A 1 594 ? -42.818 -12.185 48.196 1.00 64.38 594 SER A CA 1
ATOM 4745 C C . SER A 1 594 ? -41.716 -11.720 47.222 1.00 64.38 594 SER A C 1
ATOM 4747 O O . SER A 1 594 ? -41.346 -10.549 47.270 1.00 64.38 594 SER A O 1
ATOM 4749 N N . PRO A 1 595 ? -41.235 -12.584 46.298 1.00 69.69 595 PRO A N 1
ATOM 4750 C CA . PRO A 1 595 ? -41.521 -14.015 46.244 1.00 69.69 595 PRO A CA 1
ATOM 4751 C C . PRO A 1 595 ? -40.844 -14.720 47.426 1.00 69.69 595 PRO A C 1
ATOM 4753 O O . PRO A 1 595 ? -39.694 -14.422 47.753 1.00 69.69 595 PRO A O 1
ATOM 4756 N N . THR A 1 596 ? -41.544 -15.659 48.066 1.00 77.06 596 THR A N 1
ATOM 4757 C CA . THR A 1 596 ? -40.919 -16.545 49.056 1.00 77.06 596 THR A CA 1
ATOM 4758 C C . THR A 1 596 ? -39.972 -17.498 48.326 1.00 77.06 596 THR A C 1
ATOM 4760 O O . THR A 1 596 ? -40.389 -18.196 47.400 1.00 77.06 596 THR A O 1
ATOM 4763 N N . ILE A 1 597 ? -38.700 -17.524 48.724 1.00 83.12 597 ILE A N 1
ATOM 4764 C CA . ILE A 1 597 ? -37.683 -18.407 48.142 1.00 83.12 597 ILE A CA 1
ATOM 4765 C C . ILE A 1 597 ? -37.519 -19.620 49.062 1.00 83.12 597 ILE A C 1
ATOM 4767 O O . ILE A 1 597 ? -37.303 -19.471 50.261 1.00 83.12 597 ILE A O 1
ATOM 4771 N N . THR A 1 598 ? -37.619 -20.822 48.503 1.00 85.56 598 THR A N 1
ATOM 4772 C CA . THR A 1 598 ? -37.378 -22.083 49.225 1.00 85.56 598 THR A CA 1
ATOM 4773 C C . THR A 1 598 ? -35.883 -22.347 49.418 1.00 85.56 598 THR A C 1
ATOM 4775 O O . THR A 1 598 ? -35.064 -21.896 48.617 1.00 85.56 598 THR A O 1
ATOM 4778 N N . ASP A 1 599 ? -35.505 -23.160 50.409 1.00 83.94 599 ASP A N 1
ATOM 4779 C CA . ASP A 1 599 ? -34.100 -23.563 50.605 1.00 83.94 599 ASP A CA 1
ATOM 4780 C C . ASP A 1 599 ? -33.494 -24.236 49.359 1.00 83.94 599 ASP A C 1
ATOM 4782 O O . ASP A 1 599 ? -32.324 -24.028 49.042 1.00 83.94 599 ASP A O 1
ATOM 4786 N N . ILE A 1 600 ? -34.300 -24.985 48.596 1.00 86.44 600 ILE A N 1
ATOM 4787 C CA . ILE A 1 600 ? -33.879 -25.601 47.326 1.00 86.44 600 ILE A CA 1
ATOM 4788 C C . ILE A 1 600 ? -33.533 -24.525 46.291 1.00 86.44 600 ILE A C 1
ATOM 4790 O O . ILE A 1 600 ? -32.508 -24.613 45.615 1.00 86.44 600 ILE A O 1
ATOM 4794 N N . GLN A 1 601 ? -34.364 -23.487 46.177 1.00 88.81 601 GLN A N 1
ATOM 4795 C CA . GLN A 1 601 ? -34.096 -22.362 45.286 1.00 88.81 601 GLN A CA 1
ATOM 4796 C C . GLN A 1 601 ? -32.865 -21.564 45.732 1.00 88.81 601 GLN A C 1
ATOM 4798 O O . GLN A 1 601 ? -32.103 -21.134 44.872 1.00 88.81 601 GLN A O 1
ATOM 4803 N N . VAL A 1 602 ? -32.614 -21.423 47.041 1.00 87.75 602 VAL A N 1
ATOM 4804 C CA . VAL A 1 602 ? -31.368 -20.822 47.549 1.00 87.75 602 VAL A CA 1
ATOM 4805 C C . VAL A 1 602 ? -30.159 -21.619 47.067 1.00 87.75 602 VAL A C 1
ATOM 4807 O O . VAL A 1 602 ? -29.253 -21.036 46.481 1.00 87.75 602 VAL A O 1
ATOM 4810 N N . GLN A 1 603 ? -30.157 -22.945 47.233 1.00 88.94 603 GLN A N 1
ATOM 4811 C CA . GLN A 1 603 ? -29.041 -23.779 46.769 1.00 88.94 603 GLN A CA 1
ATOM 4812 C C . GLN A 1 603 ? -28.857 -23.719 45.244 1.00 88.94 603 GLN A C 1
ATOM 4814 O O . GLN A 1 603 ? -27.721 -23.671 44.770 1.00 88.94 603 GLN A O 1
ATOM 4819 N N . SER A 1 604 ? -29.948 -23.639 44.470 1.00 90.00 604 SER A N 1
ATOM 4820 C CA . SER A 1 604 ? -29.864 -23.430 43.017 1.00 90.00 604 SER A CA 1
ATOM 4821 C C . SER A 1 604 ? -29.218 -22.080 42.668 1.00 90.00 604 SER A C 1
ATOM 4823 O O . SER A 1 604 ? -28.325 -22.011 41.822 1.00 90.00 604 SER A O 1
ATOM 4825 N N . LEU A 1 605 ? -29.598 -21.006 43.372 1.00 90.00 605 LEU A N 1
ATOM 4826 C CA . LEU A 1 605 ? -29.034 -19.668 43.173 1.00 90.00 605 LEU A CA 1
ATOM 4827 C C . LEU A 1 605 ? -27.538 -19.593 43.518 1.00 90.00 605 LEU A C 1
ATOM 4829 O O . LEU A 1 605 ? -26.798 -18.898 42.825 1.00 90.00 605 LEU A O 1
ATOM 4833 N N . LEU A 1 606 ? -27.064 -20.325 44.529 1.00 89.38 606 LEU A N 1
ATOM 4834 C CA . LEU A 1 606 ? -25.637 -20.364 44.876 1.00 89.38 606 LEU A CA 1
ATOM 4835 C C . LEU A 1 606 ? -24.789 -21.083 43.807 1.00 89.38 606 LEU A C 1
ATOM 4837 O O . LEU A 1 606 ? -23.609 -20.767 43.651 1.00 89.38 606 LEU A O 1
ATOM 4841 N N . ASN A 1 607 ? -25.381 -21.991 43.021 1.00 89.06 607 ASN A N 1
ATOM 4842 C CA . ASN A 1 607 ? -24.720 -22.663 41.898 1.00 89.06 607 ASN A CA 1
ATOM 4843 C C . ASN A 1 607 ? -24.755 -21.822 40.604 1.00 89.06 607 ASN A C 1
ATOM 4845 O O . ASN A 1 607 ? -25.338 -22.210 39.590 1.00 89.06 607 ASN A O 1
ATOM 4849 N N . VAL A 1 608 ? -24.113 -20.655 40.638 1.00 85.62 608 VAL A N 1
ATOM 4850 C CA . VAL A 1 608 ? -24.100 -19.646 39.557 1.00 85.62 608 VAL A CA 1
ATOM 4851 C C . VAL A 1 608 ? -23.689 -20.171 38.174 1.00 85.62 608 VAL A C 1
ATOM 4853 O O . VAL A 1 608 ? -24.263 -19.760 37.163 1.00 85.62 608 VAL A O 1
ATOM 4856 N N . SER A 1 609 ? -22.747 -21.115 38.087 1.00 84.12 609 SER A N 1
ATOM 4857 C CA . SER A 1 609 ? -22.341 -21.719 36.806 1.00 84.12 609 SER A CA 1
ATOM 4858 C C . SER A 1 609 ? -23.416 -22.633 36.203 1.00 84.12 609 SER A C 1
ATOM 4860 O O . SER A 1 609 ? -23.435 -22.837 34.992 1.00 84.12 609 SER A O 1
ATOM 4862 N N . GLY A 1 610 ? -24.334 -23.151 37.026 1.00 85.50 610 GLY A N 1
ATOM 4863 C CA . GLY A 1 610 ? -25.413 -24.056 36.628 1.00 85.50 610 GLY A CA 1
ATOM 4864 C C . GLY A 1 610 ? -26.751 -23.381 36.318 1.00 85.50 610 GLY A C 1
ATOM 4865 O O . GLY A 1 610 ? -27.701 -24.086 35.975 1.00 85.50 610 GLY A O 1
ATOM 4866 N N . TRP A 1 611 ? -26.852 -22.052 36.441 1.00 89.62 611 TRP A N 1
ATOM 4867 C CA . TRP A 1 611 ? -28.105 -21.323 36.221 1.00 89.62 611 TRP A CA 1
ATOM 4868 C C . TRP A 1 611 ? -28.710 -21.576 34.838 1.00 89.62 611 TRP A C 1
ATOM 4870 O O . TRP A 1 611 ? -28.033 -21.498 33.807 1.00 89.62 611 TRP A O 1
ATOM 4880 N N . LYS A 1 612 ? -30.019 -21.822 34.831 1.00 86.00 612 LYS A N 1
ATOM 4881 C CA . LYS A 1 612 ? -30.860 -21.952 33.642 1.00 86.00 612 LYS A CA 1
ATOM 4882 C C . LYS A 1 612 ? -31.861 -20.796 33.594 1.00 86.00 612 LYS A C 1
ATOM 4884 O O . LYS A 1 612 ? -31.866 -19.892 34.428 1.00 86.00 612 LYS A O 1
ATOM 4889 N N . ILE A 1 613 ? -32.755 -20.838 32.608 1.00 81.75 613 ILE A N 1
ATOM 4890 C CA . ILE A 1 613 ? -33.849 -19.866 32.447 1.00 81.75 613 ILE A CA 1
ATOM 4891 C C . ILE A 1 613 ? -34.717 -19.766 33.716 1.00 81.75 613 ILE A C 1
ATOM 4893 O O . ILE A 1 613 ? -35.234 -18.693 34.024 1.00 81.75 613 ILE A O 1
ATOM 4897 N N . THR A 1 614 ? -34.850 -20.855 34.476 1.00 85.75 614 THR A N 1
ATOM 4898 C CA . THR A 1 614 ? -35.577 -20.910 35.753 1.00 85.75 614 THR A CA 1
ATOM 4899 C C . THR A 1 614 ? -34.968 -20.001 36.818 1.00 85.75 614 THR A C 1
ATOM 4901 O O . THR A 1 614 ? -35.681 -19.177 37.388 1.00 85.75 614 THR A O 1
ATOM 4904 N N . GLU A 1 615 ? -33.656 -20.084 37.043 1.00 88.50 615 GLU A N 1
ATOM 4905 C CA . GLU A 1 615 ? -32.938 -19.233 37.999 1.00 88.50 615 GLU A CA 1
ATOM 4906 C C . GLU A 1 615 ? -32.946 -17.775 37.535 1.00 88.50 615 GLU A C 1
ATOM 4908 O O . GLU A 1 615 ? -33.208 -16.882 38.335 1.00 88.50 615 GLU A O 1
ATOM 4913 N N . ILE A 1 616 ? -32.758 -17.528 36.233 1.00 82.38 616 ILE A N 1
ATOM 4914 C CA . ILE A 1 616 ? -32.822 -16.176 35.656 1.00 82.38 616 ILE A CA 1
ATOM 4915 C C . ILE A 1 616 ? -34.208 -15.549 35.884 1.00 82.38 616 ILE A C 1
ATOM 4917 O O . ILE A 1 616 ? -34.312 -14.383 36.268 1.00 82.38 616 ILE A O 1
ATOM 4921 N N . SER A 1 617 ? -35.280 -16.324 35.694 1.00 82.25 617 SER A N 1
ATOM 4922 C CA . SER A 1 617 ? -36.659 -15.872 35.922 1.00 82.25 617 SER A CA 1
ATOM 4923 C C . SER A 1 617 ? -36.929 -15.595 37.401 1.00 82.25 617 SER A C 1
ATOM 4925 O O . SER A 1 617 ? -37.580 -14.603 37.729 1.00 82.25 617 SER A O 1
ATOM 4927 N N . LEU A 1 618 ? -36.397 -16.436 38.293 1.00 86.62 618 LEU A N 1
ATOM 4928 C CA . LEU A 1 618 ? -36.480 -16.240 39.738 1.00 86.62 618 LEU A CA 1
ATOM 4929 C C . LEU A 1 618 ? -35.742 -14.966 40.169 1.00 86.62 618 LEU A C 1
ATOM 4931 O O . LEU A 1 618 ? -36.328 -14.140 40.863 1.00 86.62 618 LEU A O 1
ATOM 4935 N N . VAL A 1 619 ? -34.505 -14.763 39.707 1.00 84.69 619 VAL A N 1
ATOM 4936 C CA . VAL A 1 619 ? -33.729 -13.538 39.958 1.00 84.69 619 VAL A CA 1
ATOM 4937 C C . VAL A 1 619 ? -34.489 -12.311 39.464 1.00 84.69 619 VAL A C 1
ATOM 4939 O O . VAL A 1 619 ? -34.636 -11.352 40.214 1.00 84.69 619 VAL A O 1
ATOM 4942 N N . ASN A 1 620 ? -35.053 -12.351 38.255 1.00 79.44 620 ASN A N 1
ATOM 4943 C CA . ASN A 1 620 ? -35.865 -11.251 37.732 1.00 79.44 620 ASN A CA 1
ATOM 4944 C C . ASN A 1 620 ? -37.115 -10.981 38.594 1.00 79.44 620 ASN A C 1
ATOM 4946 O O . ASN A 1 620 ? -37.458 -9.830 38.851 1.00 79.44 620 ASN A O 1
ATOM 4950 N N . SER A 1 621 ? -37.780 -12.029 39.092 1.00 81.31 621 SER A N 1
ATOM 4951 C CA . SER A 1 621 ? -38.915 -11.883 40.011 1.00 81.31 621 SER A CA 1
ATOM 4952 C C . SER A 1 621 ? -38.502 -11.249 41.340 1.00 81.31 621 SER A C 1
ATOM 4954 O O . SER A 1 621 ? -39.226 -10.398 41.855 1.00 81.31 621 SER A O 1
ATOM 4956 N N . ILE A 1 622 ? -37.350 -11.642 41.890 1.00 83.75 622 ILE A N 1
ATOM 4957 C CA . ILE A 1 622 ? -36.816 -11.098 43.142 1.00 83.75 622 ILE A CA 1
ATOM 4958 C C . ILE A 1 622 ? -36.457 -9.621 42.967 1.00 83.75 622 ILE A C 1
ATOM 4960 O O . ILE A 1 622 ? -36.919 -8.791 43.744 1.00 83.75 622 ILE A O 1
ATOM 4964 N N . LEU A 1 623 ? -35.718 -9.280 41.906 1.00 78.94 623 LEU A N 1
ATOM 4965 C CA . LEU A 1 623 ? -35.315 -7.904 41.593 1.00 78.94 623 LEU A CA 1
ATOM 4966 C C . LEU A 1 623 ? -36.511 -6.947 41.446 1.00 78.94 623 LEU A C 1
ATOM 4968 O O . LEU A 1 623 ? -36.365 -5.753 41.690 1.00 78.94 623 LEU A O 1
ATOM 4972 N N . ARG A 1 624 ? -37.687 -7.459 41.060 1.00 76.38 624 ARG A N 1
ATOM 4973 C CA . ARG A 1 624 ? -38.921 -6.673 40.902 1.00 76.38 624 ARG A CA 1
ATOM 4974 C C . ARG A 1 624 ? -39.744 -6.516 42.180 1.00 76.38 624 ARG A C 1
ATOM 4976 O O . ARG A 1 624 ? -40.490 -5.548 42.280 1.00 76.38 624 ARG A O 1
ATOM 4983 N N . GLN A 1 625 ? -39.682 -7.477 43.099 1.00 79.69 625 GLN A N 1
ATOM 4984 C CA . GLN A 1 625 ? -40.620 -7.561 44.228 1.00 79.69 625 GLN A CA 1
ATOM 4985 C C . GLN A 1 625 ? -39.971 -7.286 45.585 1.00 79.69 625 GLN A C 1
ATOM 4987 O O . GLN A 1 625 ? -40.633 -6.739 46.464 1.00 79.69 625 GLN A O 1
ATOM 4992 N N . TRP A 1 626 ? -38.700 -7.648 45.771 1.00 81.81 626 TRP A N 1
ATOM 4993 C CA . TRP A 1 626 ? -38.010 -7.403 47.035 1.00 81.81 626 TRP A CA 1
ATOM 4994 C C . TRP A 1 626 ? -37.690 -5.924 47.213 1.00 81.81 626 TRP A C 1
ATOM 4996 O O . TRP A 1 626 ? -37.384 -5.202 46.258 1.00 81.81 626 TRP A O 1
ATOM 5006 N N . LYS A 1 627 ? -37.686 -5.479 48.474 1.00 76.94 627 LYS A N 1
ATOM 5007 C CA . LYS A 1 627 ? -37.154 -4.160 48.810 1.00 76.94 627 LYS A CA 1
ATOM 5008 C C . LYS A 1 627 ? -35.696 -4.068 48.396 1.00 76.94 627 LYS A C 1
ATOM 5010 O O . LYS A 1 627 ? -34.895 -4.969 48.629 1.00 76.94 627 LYS A O 1
ATOM 5015 N N . PHE A 1 628 ? -35.350 -2.915 47.846 1.00 72.31 628 PHE A N 1
ATOM 5016 C CA . PHE A 1 628 ? -34.018 -2.629 47.338 1.00 72.31 628 PHE A CA 1
ATOM 5017 C C . PHE A 1 628 ? -32.871 -2.938 48.312 1.00 72.31 628 PHE A C 1
ATOM 5019 O O . PHE A 1 628 ? -31.871 -3.531 47.921 1.00 72.31 628 PHE A O 1
ATOM 5026 N N . GLU A 1 629 ? -33.037 -2.583 49.588 1.00 72.44 629 GLU A N 1
ATOM 5027 C CA . GLU A 1 629 ? -32.050 -2.804 50.659 1.00 72.44 629 GLU A CA 1
ATOM 5028 C C . GLU A 1 629 ? -31.675 -4.288 50.825 1.00 72.44 629 GLU A C 1
ATOM 5030 O O . GLU A 1 629 ? -30.593 -4.620 51.306 1.00 72.44 629 GLU A O 1
ATOM 5035 N N . ASN A 1 630 ? -32.550 -5.182 50.362 1.00 80.19 630 ASN A N 1
ATOM 5036 C CA . ASN A 1 630 ? -32.419 -6.627 50.478 1.00 80.19 630 ASN A CA 1
ATOM 5037 C C . ASN A 1 630 ? -31.906 -7.283 49.184 1.00 80.19 630 ASN A C 1
ATOM 5039 O O . ASN A 1 630 ? -31.682 -8.492 49.154 1.00 80.19 630 ASN A O 1
ATOM 5043 N N . LEU A 1 631 ? -31.659 -6.509 48.118 1.00 80.38 631 LEU A N 1
ATOM 5044 C CA . LEU A 1 631 ? -31.216 -7.039 46.824 1.00 80.38 631 LEU A CA 1
ATOM 5045 C C . LEU A 1 631 ? -29.715 -7.343 46.751 1.00 80.38 631 LEU A C 1
ATOM 5047 O O . LEU A 1 631 ? -29.299 -8.068 45.850 1.00 80.38 631 LEU A O 1
ATOM 5051 N N . PHE A 1 632 ? -28.898 -6.843 47.685 1.00 80.25 632 PHE A N 1
ATOM 5052 C CA . PHE A 1 632 ? -27.435 -6.987 47.638 1.00 80.25 632 PHE A CA 1
ATOM 5053 C C . PHE A 1 632 ? -26.941 -8.420 47.336 1.00 80.25 632 PHE A C 1
ATOM 5055 O O . PHE A 1 632 ? -26.156 -8.576 46.399 1.00 80.25 632 PHE A O 1
ATOM 5062 N N . PRO A 1 633 ? -27.402 -9.481 48.037 1.00 86.75 633 PRO A N 1
ATOM 5063 C CA . PRO A 1 633 ? -26.915 -10.839 47.780 1.00 86.75 633 PRO A CA 1
ATOM 5064 C C . PRO A 1 633 ? -27.292 -11.351 46.384 1.00 86.75 633 PRO A C 1
ATOM 5066 O O . PRO A 1 633 ? -26.546 -12.111 45.774 1.00 86.75 633 PRO A O 1
ATOM 5069 N N . ILE A 1 634 ? -28.442 -10.915 45.864 1.00 87.00 634 ILE A N 1
ATOM 5070 C CA . ILE A 1 634 ? -28.947 -11.305 44.543 1.00 87.00 634 ILE A CA 1
ATOM 5071 C C . ILE A 1 634 ? -28.138 -10.628 43.439 1.00 87.00 634 ILE A C 1
ATOM 5073 O O . ILE A 1 634 ? -27.773 -11.276 42.460 1.00 87.00 634 ILE A O 1
ATOM 5077 N N . ILE A 1 635 ? -27.811 -9.348 43.616 1.00 83.94 635 ILE A N 1
ATOM 5078 C CA . ILE A 1 635 ? -26.961 -8.591 42.690 1.00 83.94 635 ILE A CA 1
ATOM 5079 C C . ILE A 1 635 ? -25.551 -9.190 42.662 1.00 83.94 635 ILE A C 1
ATOM 5081 O O . ILE A 1 635 ? -24.971 -9.325 41.584 1.00 83.94 635 ILE A O 1
ATOM 5085 N N . ASP A 1 636 ? -25.021 -9.612 43.815 1.00 86.62 636 ASP A N 1
ATOM 5086 C CA . ASP A 1 636 ? -23.693 -10.223 43.882 1.00 86.62 636 ASP A CA 1
ATOM 5087 C C . ASP A 1 636 ? -23.644 -11.581 43.164 1.00 86.62 636 ASP A C 1
ATOM 5089 O O . ASP A 1 636 ? -22.725 -11.829 42.387 1.00 86.62 636 ASP A O 1
ATOM 5093 N N . LEU A 1 637 ? -24.667 -12.429 43.327 1.00 89.12 637 LEU A N 1
ATOM 5094 C CA . LEU A 1 637 ? -24.778 -13.688 42.576 1.00 89.12 637 LEU A CA 1
ATOM 5095 C C . LEU A 1 637 ? -24.940 -13.456 41.073 1.00 89.12 637 LEU A C 1
ATOM 5097 O O . LEU A 1 637 ? -24.259 -14.091 40.268 1.00 89.12 637 LEU A O 1
ATOM 5101 N N . LEU A 1 638 ? -25.811 -12.521 40.692 1.00 86.12 638 LEU A N 1
ATOM 5102 C CA . LEU A 1 638 ? -26.058 -12.173 39.297 1.00 86.12 638 LEU A CA 1
ATOM 5103 C C . LEU A 1 638 ? -24.777 -11.705 38.596 1.00 86.12 638 LEU A C 1
ATOM 5105 O O . LEU A 1 638 ? -24.476 -12.149 37.488 1.00 86.12 638 LEU A O 1
ATOM 5109 N N . ARG A 1 639 ? -24.000 -10.845 39.261 1.00 88.44 639 ARG A N 1
ATOM 5110 C CA . ARG A 1 639 ? -22.704 -10.371 38.773 1.00 88.44 639 ARG A CA 1
ATOM 5111 C C . ARG A 1 639 ? -21.774 -11.528 38.405 1.00 88.44 639 ARG A C 1
ATOM 5113 O O . ARG A 1 639 ? -21.113 -11.465 37.369 1.00 88.44 639 ARG A O 1
ATOM 5120 N N . ILE A 1 640 ? -21.699 -12.558 39.247 1.00 88.88 640 ILE A N 1
ATOM 5121 C CA . ILE A 1 640 ? -20.847 -13.728 38.999 1.00 88.88 640 ILE A CA 1
ATOM 5122 C C . ILE A 1 640 ? -21.410 -14.602 37.889 1.00 88.88 640 ILE A C 1
ATOM 5124 O O . ILE A 1 640 ? -20.660 -15.068 37.031 1.00 88.88 640 ILE A O 1
ATOM 5128 N N . ALA A 1 641 ? -22.727 -14.797 37.879 1.00 88.06 641 ALA A N 1
ATOM 5129 C CA . ALA A 1 641 ? -23.397 -15.571 36.849 1.00 88.06 641 ALA A CA 1
ATOM 5130 C C . ALA A 1 641 ? -23.138 -14.990 35.446 1.00 88.06 641 ALA A C 1
ATOM 5132 O O . ALA A 1 641 ? -22.888 -15.750 34.518 1.00 88.06 641 ALA A O 1
ATOM 5133 N N . ILE A 1 642 ? -23.092 -13.661 35.293 1.00 86.56 642 ILE A N 1
ATOM 5134 C CA . ILE A 1 642 ? -22.775 -13.003 34.009 1.00 86.56 642 ILE A CA 1
ATOM 5135 C C . ILE A 1 642 ? -21.385 -13.381 33.474 1.00 86.56 642 ILE A C 1
ATOM 5137 O O . ILE A 1 642 ? -21.220 -13.527 32.261 1.00 86.56 642 ILE A O 1
ATOM 5141 N N . VAL A 1 643 ? -20.393 -13.550 34.353 1.00 86.56 643 VAL A N 1
ATOM 5142 C CA . VAL A 1 643 ? -19.014 -13.887 33.955 1.00 86.56 643 VAL A CA 1
ATOM 5143 C C . VAL A 1 643 ? -18.850 -15.384 33.712 1.00 86.56 643 VAL A C 1
ATOM 5145 O O . VAL A 1 643 ? -18.204 -15.781 32.744 1.00 86.56 643 VAL A O 1
ATOM 5148 N N . ASN A 1 644 ? -19.453 -16.208 34.571 1.00 85.56 644 ASN A N 1
ATOM 5149 C CA . ASN A 1 644 ? -19.193 -17.648 34.621 1.00 85.56 644 ASN A CA 1
ATOM 5150 C C . ASN A 1 644 ? -20.245 -18.505 33.900 1.00 85.56 644 ASN A C 1
ATOM 5152 O O . ASN A 1 644 ? -20.042 -19.708 33.745 1.00 85.56 644 ASN A O 1
ATOM 5156 N N . ASN A 1 645 ? -21.361 -17.924 33.453 1.00 84.38 645 ASN A N 1
ATOM 5157 C CA . ASN A 1 645 ? -22.426 -18.638 32.756 1.00 84.38 645 ASN A CA 1
ATOM 5158 C C . ASN A 1 645 ? -22.815 -17.917 31.459 1.00 84.38 645 ASN A C 1
ATOM 5160 O O . ASN A 1 645 ? -23.471 -16.875 31.459 1.00 84.38 645 ASN A O 1
ATOM 5164 N N . LYS A 1 646 ? -22.446 -18.526 30.327 1.00 81.44 646 LYS A N 1
ATOM 5165 C CA . LYS A 1 646 ? -22.703 -17.983 28.986 1.00 81.44 646 LYS A CA 1
ATOM 5166 C C . LYS A 1 646 ? -24.192 -17.759 28.710 1.00 81.44 646 LYS A C 1
ATOM 5168 O O . LYS A 1 646 ? -24.563 -16.720 28.178 1.00 81.44 646 LYS A O 1
ATOM 5173 N N . THR A 1 647 ? -25.047 -18.693 29.127 1.00 78.81 647 THR A N 1
ATOM 5174 C CA . THR A 1 647 ? -26.504 -18.582 28.954 1.00 78.81 647 THR A CA 1
ATOM 5175 C C . THR A 1 647 ? -27.041 -17.354 29.675 1.00 78.81 647 THR A C 1
ATOM 5177 O O . THR A 1 647 ? -27.864 -16.626 29.121 1.00 78.81 647 THR A O 1
ATOM 5180 N N . VAL A 1 648 ? -26.563 -17.104 30.897 1.00 80.25 648 VAL A N 1
ATOM 5181 C CA . VAL A 1 648 ? -26.931 -15.911 31.665 1.00 80.25 648 VAL A CA 1
ATOM 5182 C C . VAL A 1 648 ? -26.428 -14.660 30.956 1.00 80.25 648 VAL A C 1
ATOM 5184 O O . VAL A 1 648 ? -27.225 -13.757 30.747 1.00 80.25 648 VAL A O 1
ATOM 5187 N N . SER A 1 649 ? -25.168 -14.627 30.517 1.00 76.25 649 SER A N 1
ATOM 5188 C CA . SER A 1 649 ? -24.595 -13.493 29.775 1.00 76.25 649 SER A CA 1
ATOM 5189 C C . SER A 1 649 ? -25.413 -13.127 28.522 1.00 76.25 649 SER A C 1
ATOM 5191 O O . SER A 1 649 ? -25.846 -11.984 28.369 1.00 76.25 649 SER A O 1
ATOM 5193 N N . ASP A 1 650 ? -25.741 -14.119 27.685 1.00 73.12 650 ASP A N 1
ATOM 5194 C CA . ASP A 1 650 ? -26.503 -13.943 26.438 1.00 73.12 650 ASP A CA 1
ATOM 5195 C C . ASP A 1 650 ? -27.962 -13.517 26.674 1.00 73.12 650 ASP A C 1
ATOM 5197 O O . ASP A 1 650 ? -28.582 -12.845 25.839 1.00 73.12 650 ASP A O 1
ATOM 5201 N N . THR A 1 651 ? -28.541 -13.961 27.791 1.00 70.06 651 THR A N 1
ATOM 5202 C CA . THR A 1 651 ? -29.963 -13.782 28.108 1.00 70.06 651 THR A CA 1
ATOM 5203 C C . THR A 1 651 ? -30.206 -12.524 28.932 1.00 70.06 651 THR A C 1
ATOM 5205 O O . THR A 1 651 ? -31.223 -11.863 28.735 1.00 70.06 651 THR A O 1
ATOM 5208 N N . PHE A 1 652 ? -29.274 -12.157 29.814 1.00 69.38 652 PHE A N 1
ATOM 5209 C CA . PHE A 1 652 ? -29.377 -10.998 30.695 1.00 69.38 652 PHE A CA 1
ATOM 5210 C C . PHE A 1 652 ? -29.627 -9.732 29.880 1.00 69.38 652 PHE A C 1
ATOM 5212 O O . PHE A 1 652 ? -30.645 -9.063 30.054 1.00 69.38 652 PHE A O 1
ATOM 5219 N N . SER A 1 653 ? -28.775 -9.458 28.894 1.00 62.38 653 SER A N 1
ATOM 5220 C CA . SER A 1 653 ? -28.964 -8.284 28.049 1.00 62.38 653 SER A CA 1
ATOM 5221 C C . SER A 1 653 ? -30.272 -8.348 27.255 1.00 62.38 653 SER A C 1
ATOM 5223 O O . SER A 1 653 ? -30.948 -7.337 27.138 1.00 62.38 653 SER A O 1
ATOM 5225 N N . LYS A 1 654 ? -30.708 -9.518 26.768 1.00 64.44 654 LYS A N 1
ATOM 5226 C CA . LYS A 1 654 ? -31.982 -9.642 26.032 1.00 64.44 654 LYS A CA 1
ATOM 5227 C C . LYS A 1 654 ? -33.201 -9.355 26.914 1.00 64.44 654 LYS A C 1
ATOM 5229 O O . LYS A 1 654 ? -34.084 -8.615 26.488 1.00 64.44 654 LYS A O 1
ATOM 5234 N N . LEU A 1 655 ? -33.228 -9.883 28.138 1.00 61.28 655 LEU A N 1
ATOM 5235 C CA . LEU A 1 655 ? -34.341 -9.707 29.075 1.00 61.28 655 LEU A CA 1
ATOM 5236 C C . LEU A 1 655 ? -34.495 -8.256 29.548 1.00 61.28 655 LEU A C 1
ATOM 5238 O O . LEU A 1 655 ? -35.622 -7.777 29.673 1.00 61.28 655 LEU A O 1
ATOM 5242 N N . PHE A 1 656 ? -33.383 -7.550 29.771 1.00 57.91 656 PHE A N 1
ATOM 5243 C CA . PHE A 1 656 ? -33.397 -6.179 30.293 1.00 57.91 656 PHE A CA 1
ATOM 5244 C C . PHE A 1 656 ? -33.380 -5.093 29.197 1.00 57.91 656 PHE A C 1
ATOM 5246 O O . PHE A 1 656 ? -33.869 -3.992 29.438 1.00 57.91 656 PHE A O 1
ATOM 5253 N N . ILE A 1 657 ? -32.898 -5.381 27.977 1.00 53.41 657 ILE A N 1
ATOM 5254 C CA . ILE A 1 657 ? -32.949 -4.443 26.834 1.00 53.41 657 ILE A CA 1
ATOM 5255 C C . ILE A 1 657 ? -34.340 -4.415 26.179 1.00 53.41 657 ILE A C 1
ATOM 5257 O O . ILE A 1 657 ? -34.799 -3.345 25.780 1.00 53.41 657 ILE A O 1
ATOM 5261 N N . GLN A 1 658 ? -35.024 -5.561 26.053 1.00 50.00 658 GLN A N 1
ATOM 5262 C CA . GLN A 1 658 ? -36.318 -5.636 25.352 1.00 50.00 658 GLN A CA 1
ATOM 5263 C C . GLN A 1 658 ? -37.468 -4.965 26.120 1.00 50.00 658 GLN A C 1
ATOM 5265 O O . GLN A 1 658 ? -38.419 -4.483 25.507 1.00 50.00 658 GLN A O 1
ATOM 5270 N N . ASN A 1 659 ? -37.373 -4.868 27.447 1.00 51.16 659 ASN A N 1
ATOM 5271 C CA . ASN A 1 659 ? -38.334 -4.131 28.259 1.00 51.16 659 ASN A CA 1
ATOM 5272 C C . ASN A 1 659 ? -37.882 -2.673 28.415 1.00 51.16 659 ASN A C 1
ATOM 5274 O O . ASN A 1 659 ? -37.176 -2.329 29.357 1.00 51.16 659 ASN A O 1
ATOM 5278 N N . GLN A 1 660 ? -38.359 -1.781 27.538 1.00 45.34 660 GLN A N 1
ATOM 5279 C CA . GLN A 1 660 ? -38.090 -0.330 27.587 1.00 45.34 660 GLN A CA 1
ATOM 5280 C C . GLN A 1 660 ? -38.505 0.375 28.904 1.00 45.34 660 GLN A C 1
ATOM 5282 O O . GLN A 1 660 ? -38.291 1.576 29.041 1.00 45.34 660 GLN A O 1
ATOM 5287 N N . LYS A 1 661 ? -39.093 -0.350 29.865 1.00 45.47 661 LYS A N 1
ATOM 5288 C CA . LYS A 1 661 ? -39.546 0.144 31.174 1.00 45.47 661 LYS A CA 1
ATOM 5289 C C . LYS A 1 661 ? -38.680 -0.314 32.357 1.00 45.47 661 LYS A C 1
ATOM 5291 O O . LYS A 1 661 ? -38.915 0.152 33.469 1.00 45.47 661 LYS A O 1
ATOM 5296 N N . ASP A 1 662 ? -37.715 -1.220 32.159 1.00 52.97 662 ASP A N 1
ATOM 5297 C CA . ASP A 1 662 ? -36.900 -1.741 33.265 1.00 52.97 662 ASP A CA 1
ATOM 5298 C C . ASP A 1 662 ? -35.698 -0.828 33.551 1.00 52.97 662 ASP A C 1
ATOM 5300 O O . ASP A 1 662 ? -34.630 -0.903 32.942 1.00 52.97 662 ASP A O 1
ATOM 5304 N N . HIS A 1 663 ? -35.889 0.044 34.538 1.00 57.72 663 HIS A N 1
ATOM 5305 C CA . HIS A 1 663 ? -34.877 0.925 35.108 1.00 57.72 663 HIS A CA 1
ATOM 5306 C C . HIS A 1 663 ? -33.992 0.197 36.130 1.00 57.72 663 HIS A C 1
ATOM 5308 O O . HIS A 1 663 ? -33.624 0.798 37.122 1.00 57.72 663 HIS A O 1
ATOM 5314 N N . LEU A 1 664 ? -33.650 -1.086 35.962 1.00 62.44 664 LEU A N 1
ATOM 5315 C CA . LEU A 1 664 ? -32.930 -1.834 37.006 1.00 62.44 664 LEU A CA 1
ATOM 5316 C C . LEU A 1 664 ? -31.587 -1.180 37.372 1.00 62.44 664 LEU A C 1
ATOM 5318 O O . LEU A 1 664 ? -31.377 -0.862 38.538 1.00 62.44 664 LEU A O 1
ATOM 5322 N N . LEU A 1 665 ? -30.714 -0.920 36.388 1.00 63.78 665 LEU A N 1
ATOM 5323 C CA . LEU A 1 665 ? -29.467 -0.184 36.634 1.00 63.78 665 LEU A CA 1
ATOM 5324 C C . LEU A 1 665 ? -29.752 1.202 37.209 1.00 63.78 665 LEU A C 1
ATOM 5326 O O . LEU A 1 665 ? -29.125 1.599 38.181 1.00 63.78 665 LEU A O 1
ATOM 5330 N N . LEU A 1 666 ? -30.734 1.915 36.655 1.00 62.28 666 LEU A N 1
ATOM 5331 C CA . LEU A 1 666 ? -31.064 3.263 37.106 1.00 62.28 666 LEU A CA 1
ATOM 5332 C C . LEU A 1 666 ? -31.616 3.294 38.536 1.00 62.28 666 LEU A C 1
ATOM 5334 O O . LEU A 1 666 ? -31.319 4.215 39.269 1.00 62.28 666 LEU A O 1
ATOM 5338 N N . ASN A 1 667 ? -32.371 2.286 38.958 1.00 65.44 667 ASN A N 1
ATOM 5339 C CA . ASN A 1 667 ? -32.909 2.140 40.307 1.00 65.44 667 ASN A CA 1
ATOM 5340 C C . ASN A 1 667 ? -31.801 1.730 41.282 1.00 65.44 667 ASN A C 1
ATOM 5342 O O . ASN A 1 667 ? -31.764 2.231 42.401 1.00 65.44 667 ASN A O 1
ATOM 5346 N N . ILE A 1 668 ? -30.885 0.856 40.840 1.00 65.31 668 ILE A N 1
ATOM 5347 C CA . ILE A 1 668 ? -29.632 0.527 41.535 1.00 65.31 668 ILE A CA 1
ATOM 5348 C C . ILE A 1 668 ? -28.817 1.794 41.790 1.00 65.31 668 ILE A C 1
ATOM 5350 O O . ILE A 1 668 ? -28.401 2.015 42.921 1.00 65.31 668 ILE A O 1
ATOM 5354 N N . PHE A 1 669 ? -28.674 2.665 40.796 1.00 63.31 669 PHE A N 1
ATOM 5355 C CA . PHE A 1 669 ? -27.957 3.929 40.937 1.00 63.31 669 PHE A CA 1
ATOM 5356 C C . PHE A 1 669 ? -28.718 4.999 41.727 1.00 63.31 669 PHE A C 1
ATOM 5358 O O . PHE A 1 669 ? -28.179 5.548 42.682 1.00 63.31 669 PHE A O 1
ATOM 5365 N N . ASN A 1 670 ? -29.984 5.260 41.413 1.00 64.25 670 ASN A N 1
ATOM 5366 C CA . ASN A 1 670 ? -30.786 6.298 42.068 1.00 64.25 670 ASN A CA 1
ATOM 5367 C C . ASN A 1 670 ? -30.931 6.060 43.571 1.00 64.25 670 ASN A C 1
ATOM 5369 O O . ASN A 1 670 ? -31.030 7.004 44.334 1.00 64.25 670 ASN A O 1
ATOM 5373 N N . LYS A 1 671 ? -30.906 4.810 44.031 1.00 57.66 671 LYS A N 1
ATOM 5374 C CA . LYS A 1 671 ? -30.948 4.525 45.466 1.00 57.66 671 LYS A CA 1
ATOM 5375 C C . LYS A 1 671 ? -29.587 4.565 46.149 1.00 57.66 671 LYS A C 1
ATOM 5377 O O . LYS A 1 671 ? -29.540 4.648 47.371 1.00 57.66 671 LYS A O 1
ATOM 5382 N N . THR A 1 672 ? -28.481 4.558 45.400 1.00 55.91 672 THR A N 1
ATOM 5383 C CA . THR A 1 672 ? -27.162 4.850 45.988 1.00 55.91 672 THR A CA 1
ATOM 5384 C C . THR A 1 672 ? -27.015 6.311 46.405 1.00 55.91 672 THR A C 1
ATOM 5386 O O . THR A 1 672 ? -26.245 6.578 47.321 1.00 55.91 672 THR A O 1
ATOM 5389 N N . SER A 1 673 ? -27.780 7.243 45.823 1.00 53.88 673 SER A N 1
ATOM 5390 C CA . SER A 1 673 ? -27.828 8.638 46.286 1.00 53.88 673 SER A CA 1
ATOM 5391 C C . SER A 1 673 ? -28.729 8.844 47.516 1.00 53.88 673 SER A C 1
ATOM 5393 O O . SER A 1 673 ? -28.561 9.824 48.237 1.00 53.88 673 SER A O 1
ATOM 5395 N N . GLU A 1 674 ? -29.631 7.897 47.802 1.00 53.28 674 GLU A N 1
ATOM 5396 C CA . GLU A 1 674 ? -30.544 7.908 48.959 1.00 53.28 674 GLU A CA 1
ATOM 5397 C C . GLU A 1 674 ? -29.978 7.197 50.207 1.00 53.28 674 GLU A C 1
ATOM 5399 O O . GLU A 1 674 ? -30.565 7.264 51.288 1.00 53.28 674 GLU A O 1
ATOM 5404 N N . ALA A 1 675 ? -28.868 6.468 50.076 1.00 51.72 675 ALA A N 1
ATOM 5405 C CA . ALA A 1 675 ? -28.429 5.513 51.085 1.00 51.72 675 ALA A CA 1
ATOM 5406 C C . ALA A 1 675 ? -27.613 6.163 52.235 1.00 51.72 675 ALA A C 1
ATOM 5408 O O . ALA A 1 675 ? -26.819 7.085 52.042 1.00 51.72 675 ALA A O 1
ATOM 5409 N N . THR A 1 676 ? -27.815 5.687 53.473 1.00 54.62 676 THR A N 1
ATOM 5410 C CA . THR A 1 676 ? -27.131 6.188 54.684 1.00 54.62 676 THR A CA 1
ATOM 5411 C C . THR A 1 676 ? -25.706 5.632 54.823 1.00 54.62 676 THR A C 1
ATOM 5413 O O . THR A 1 676 ? -25.394 4.537 54.351 1.00 54.62 676 THR A O 1
ATOM 5416 N N . VAL A 1 677 ? -24.821 6.374 55.499 1.00 53.75 677 VAL A N 1
ATOM 5417 C CA . VAL A 1 677 ? -23.353 6.169 55.518 1.00 53.75 677 VAL A CA 1
ATOM 5418 C C . VAL A 1 677 ? -22.894 4.724 55.812 1.00 53.75 677 VAL A C 1
ATOM 5420 O O . VAL A 1 677 ? -21.905 4.280 55.235 1.00 53.75 677 VAL A O 1
ATOM 5423 N N . GLU A 1 678 ? -23.600 3.953 56.643 1.00 51.94 678 GLU A N 1
ATOM 5424 C CA . GLU A 1 678 ? -23.121 2.637 57.111 1.00 51.94 678 GLU A CA 1
ATOM 5425 C C . GLU A 1 678 ? -23.461 1.444 56.194 1.00 51.94 678 GLU A C 1
ATOM 5427 O O . GLU A 1 678 ? -22.648 0.527 56.069 1.00 51.94 678 GLU A O 1
ATOM 5432 N N . ASN A 1 679 ? -24.607 1.447 55.499 1.00 55.12 679 ASN A N 1
ATOM 5433 C CA . ASN A 1 679 ? -25.055 0.309 54.668 1.00 55.12 679 ASN A CA 1
ATOM 5434 C C . ASN A 1 679 ? -24.846 0.514 53.154 1.00 55.12 679 ASN A C 1
ATOM 5436 O O . ASN A 1 679 ? -24.966 -0.432 52.374 1.00 55.12 679 ASN A O 1
ATOM 5440 N N . SER A 1 680 ? -24.480 1.726 52.733 1.00 61.88 680 SER A N 1
ATOM 5441 C CA . SER A 1 680 ? -24.358 2.103 51.316 1.00 61.88 680 SER A CA 1
ATOM 5442 C C . SER A 1 680 ? -23.169 1.461 50.601 1.00 61.88 680 SER A C 1
ATOM 5444 O O . SER A 1 680 ? -23.253 1.116 49.426 1.00 61.88 680 SER A O 1
ATOM 5446 N N . TYR A 1 681 ? -22.045 1.266 51.297 1.00 67.44 681 TYR A N 1
ATOM 5447 C CA . TYR A 1 681 ? -20.770 0.947 50.645 1.00 67.44 681 TYR A CA 1
ATOM 5448 C C . TYR A 1 681 ? -20.751 -0.421 49.949 1.00 67.44 681 TYR A C 1
ATOM 5450 O O . TYR A 1 681 ? -20.307 -0.532 48.807 1.00 67.44 681 TYR A O 1
ATOM 5458 N N . ALA A 1 682 ? -21.225 -1.472 50.627 1.00 73.12 682 ALA A N 1
ATOM 5459 C CA . ALA A 1 682 ? -21.238 -2.821 50.060 1.00 73.12 682 ALA A CA 1
ATOM 5460 C C . ALA A 1 682 ? -22.123 -2.873 48.808 1.00 73.12 682 ALA A C 1
ATOM 5462 O O . ALA A 1 682 ? -21.734 -3.440 47.787 1.00 73.12 682 ALA A O 1
ATOM 5463 N N . TYR A 1 683 ? -23.273 -2.203 48.875 1.00 73.81 683 TYR A N 1
ATOM 5464 C CA . TYR A 1 683 ? -24.207 -2.096 47.770 1.00 73.81 683 TYR A CA 1
ATOM 5465 C C . TYR A 1 683 ? -23.602 -1.359 46.570 1.00 73.81 683 TYR A C 1
ATOM 5467 O O . TYR A 1 683 ? -23.631 -1.883 45.454 1.00 73.81 683 TYR A O 1
ATOM 5475 N N . CYS A 1 684 ? -22.979 -0.198 46.796 1.00 72.69 684 CYS A N 1
ATOM 5476 C CA . CYS A 1 684 ? -22.281 0.552 45.751 1.00 72.69 684 CYS A CA 1
ATOM 5477 C C . CYS A 1 684 ? -21.165 -0.281 45.103 1.00 72.69 684 CYS A C 1
ATOM 5479 O O . CYS A 1 684 ? -21.065 -0.337 43.878 1.00 72.69 684 CYS A O 1
ATOM 5481 N N . LEU A 1 685 ? -20.358 -0.976 45.912 1.00 79.25 685 LEU A N 1
ATOM 5482 C CA . LEU A 1 685 ? -19.257 -1.805 45.423 1.00 79.25 685 LEU A CA 1
ATOM 5483 C C . LEU A 1 685 ? -19.756 -2.928 44.506 1.00 79.25 685 LEU A C 1
ATOM 5485 O O . LEU A 1 685 ? -19.253 -3.087 43.396 1.00 79.25 685 LEU A O 1
ATOM 5489 N N . VAL A 1 686 ? -20.744 -3.708 44.946 1.00 80.75 686 VAL A N 1
ATOM 5490 C CA . VAL A 1 686 ? -21.261 -4.830 44.148 1.00 80.75 686 VAL A CA 1
ATOM 5491 C C . VAL A 1 686 ? -21.994 -4.345 42.898 1.00 80.75 686 VAL A C 1
ATOM 5493 O O . VAL A 1 686 ? -21.863 -4.968 41.846 1.00 80.75 686 VAL A O 1
ATOM 5496 N N . SER A 1 687 ? -22.668 -3.197 42.967 1.00 79.19 687 SER A N 1
ATOM 5497 C CA . SER A 1 687 ? -23.311 -2.568 41.807 1.00 79.19 687 SER A CA 1
ATOM 5498 C C . SER A 1 687 ? -22.292 -2.139 40.748 1.00 79.19 687 SER A C 1
ATOM 5500 O O . SER A 1 687 ? -22.441 -2.476 39.575 1.00 79.19 687 SER A O 1
ATOM 5502 N N . LEU A 1 688 ? -21.200 -1.482 41.151 1.00 82.88 688 LEU A N 1
ATOM 5503 C CA . LEU A 1 688 ? -20.112 -1.126 40.235 1.00 82.88 688 LEU A CA 1
ATOM 5504 C C . LEU A 1 688 ? -19.435 -2.352 39.623 1.00 82.88 688 LEU A C 1
ATOM 5506 O O . LEU A 1 688 ? -19.101 -2.361 38.437 1.00 82.88 688 LEU A O 1
ATOM 5510 N N . ARG A 1 689 ? -19.238 -3.410 40.412 1.00 88.56 689 ARG A N 1
ATOM 5511 C CA . ARG A 1 689 ? -18.669 -4.658 39.897 1.00 88.56 689 ARG A CA 1
ATOM 5512 C C . ARG A 1 689 ? -19.619 -5.360 38.924 1.00 88.56 689 ARG A C 1
ATOM 5514 O O . ARG A 1 689 ? -19.151 -5.925 37.941 1.00 88.56 689 ARG A O 1
ATOM 5521 N N . LEU A 1 690 ? -20.934 -5.311 39.161 1.00 87.12 690 LEU A N 1
ATOM 5522 C CA . LEU A 1 690 ? -21.935 -5.806 38.213 1.00 87.12 690 LEU A CA 1
ATOM 5523 C C . LEU A 1 690 ? -21.799 -5.086 36.869 1.00 87.12 690 LEU A C 1
ATOM 5525 O O . LEU A 1 690 ? -21.751 -5.745 35.838 1.00 87.12 690 LEU A O 1
ATOM 5529 N N . ILE A 1 691 ? -21.672 -3.760 36.879 1.00 87.06 691 ILE A N 1
ATOM 5530 C CA . ILE A 1 691 ? -21.555 -2.957 35.654 1.00 87.06 691 ILE A CA 1
ATOM 5531 C C . ILE A 1 691 ? -20.274 -3.272 34.901 1.00 87.06 691 ILE A C 1
ATOM 5533 O O . ILE A 1 691 ? -20.330 -3.491 33.697 1.00 87.06 691 ILE A O 1
ATOM 5537 N N . ASN A 1 692 ? -19.143 -3.373 35.603 1.00 91.50 692 ASN A N 1
ATOM 5538 C CA . ASN A 1 692 ? -17.892 -3.833 35.001 1.00 91.50 692 ASN A CA 1
ATOM 5539 C C . ASN A 1 692 ? -18.065 -5.200 34.321 1.00 91.50 692 ASN A C 1
ATOM 5541 O O . ASN A 1 692 ? -17.621 -5.397 33.194 1.00 91.50 692 ASN A O 1
ATOM 5545 N N . ASN A 1 693 ? -18.803 -6.119 34.946 1.00 91.56 693 ASN A N 1
ATOM 5546 C CA . ASN A 1 693 ? -19.056 -7.433 34.363 1.00 91.56 693 ASN A CA 1
ATOM 5547 C C . ASN A 1 693 ? -19.959 -7.406 33.126 1.00 91.56 693 ASN A C 1
ATOM 5549 O O . ASN A 1 693 ? -19.854 -8.305 32.293 1.00 91.56 693 ASN A O 1
ATOM 5553 N N . LEU A 1 694 ? -20.796 -6.377 32.952 1.00 87.62 694 LEU A N 1
ATOM 5554 C CA . LEU A 1 694 ? -21.599 -6.211 31.735 1.00 87.62 694 LEU A CA 1
ATOM 5555 C C . LEU A 1 694 ? -20.742 -5.953 30.493 1.00 87.62 694 LEU A C 1
ATOM 5557 O O . LEU A 1 694 ? -21.213 -6.199 29.385 1.00 87.62 694 LEU A O 1
ATOM 5561 N N . PHE A 1 695 ? -19.481 -5.536 30.648 1.00 90.25 695 PHE A N 1
ATOM 5562 C CA . PHE A 1 695 ? -18.574 -5.380 29.511 1.00 90.25 695 PHE A CA 1
ATOM 5563 C C . PHE A 1 695 ? -18.138 -6.714 28.889 1.00 90.25 695 PHE A C 1
ATOM 5565 O O . PHE A 1 695 ? -17.646 -6.722 27.756 1.00 90.25 695 PHE A O 1
ATOM 5572 N N . LYS A 1 696 ? -18.372 -7.844 29.579 1.00 87.81 696 LYS A N 1
ATOM 5573 C CA . LYS A 1 696 ? -18.043 -9.193 29.100 1.00 87.81 696 LYS A CA 1
ATOM 5574 C C . LYS A 1 696 ? -18.612 -9.482 27.707 1.00 87.81 696 LYS A C 1
ATOM 5576 O O . LYS A 1 696 ? -17.906 -10.056 26.884 1.00 87.81 696 LYS A O 1
ATOM 5581 N N . GLU A 1 697 ? -19.848 -9.060 27.445 1.00 82.81 697 GLU A N 1
ATOM 5582 C CA . GLU A 1 697 ? -20.573 -9.337 26.201 1.00 82.81 697 GLU A CA 1
ATOM 5583 C C . GLU A 1 697 ? -21.060 -8.057 25.515 1.00 82.81 697 GLU A C 1
ATOM 5585 O O . GLU A 1 697 ? -21.350 -7.039 26.149 1.00 82.81 697 GLU A O 1
ATOM 5590 N N . ARG A 1 698 ? -21.207 -8.119 24.187 1.00 81.06 698 ARG A N 1
ATOM 5591 C CA . ARG A 1 698 ? -21.514 -6.945 23.351 1.00 81.06 698 ARG A CA 1
ATOM 5592 C C . ARG A 1 698 ? -22.818 -6.247 23.728 1.00 81.06 698 ARG A C 1
ATOM 5594 O O . ARG A 1 698 ? -22.865 -5.023 23.792 1.00 81.06 698 ARG A O 1
ATOM 5601 N N . LEU A 1 699 ? -23.885 -7.005 23.976 1.00 76.88 699 LEU A N 1
ATOM 5602 C CA . LEU A 1 699 ? -25.178 -6.414 24.329 1.00 76.88 699 LEU A CA 1
ATOM 5603 C C . LEU A 1 699 ? -25.142 -5.730 25.705 1.00 76.88 699 LEU A C 1
ATOM 5605 O O . LEU A 1 699 ? -25.819 -4.723 25.898 1.00 76.88 699 LEU A O 1
ATOM 5609 N N . GLY A 1 700 ? -24.331 -6.233 26.641 1.00 79.75 700 GLY A N 1
ATOM 5610 C CA . GLY A 1 700 ? -24.106 -5.586 27.931 1.00 79.75 700 GLY A CA 1
ATOM 5611 C C . GLY A 1 700 ? -23.424 -4.228 27.770 1.00 79.75 700 GLY A C 1
ATOM 5612 O O . GLY A 1 700 ? -23.882 -3.254 28.362 1.00 79.75 700 GLY A O 1
ATOM 5613 N N . ARG A 1 701 ? -22.434 -4.121 26.876 1.00 87.06 701 ARG A N 1
ATOM 5614 C CA . ARG A 1 701 ? -21.777 -2.844 26.536 1.00 87.06 701 ARG A CA 1
ATOM 5615 C C . ARG A 1 701 ? -22.732 -1.824 25.928 1.00 87.06 701 ARG A C 1
ATOM 5617 O O . ARG A 1 701 ? -22.743 -0.677 26.357 1.00 87.06 701 ARG A O 1
ATOM 5624 N N . VAL A 1 702 ? -23.591 -2.248 24.998 1.00 81.25 702 VAL A N 1
ATOM 5625 C CA . VAL A 1 702 ? -24.643 -1.381 24.428 1.00 81.25 702 VAL A CA 1
ATOM 5626 C C . VAL A 1 702 ? -25.604 -0.888 25.516 1.00 81.25 702 VAL A C 1
ATOM 5628 O O . VAL A 1 702 ? -26.014 0.271 25.507 1.00 81.25 702 VAL A O 1
ATOM 5631 N N . TYR A 1 703 ? -25.956 -1.755 26.471 1.00 79.00 703 TYR A N 1
ATOM 5632 C CA . TYR A 1 703 ? -26.829 -1.388 27.584 1.00 79.00 703 TYR A CA 1
ATOM 5633 C C . TYR A 1 703 ? -26.165 -0.398 28.547 1.00 79.00 703 TYR A C 1
ATOM 5635 O O . TYR A 1 703 ? -26.808 0.578 28.921 1.00 79.00 703 TYR A O 1
ATOM 5643 N N . VAL A 1 704 ? -24.893 -0.602 28.907 1.00 84.75 704 VAL A N 1
ATOM 5644 C CA . VAL A 1 704 ? -24.127 0.358 29.722 1.00 84.75 704 VAL A CA 1
ATOM 5645 C C . VAL A 1 704 ? -24.013 1.699 28.998 1.00 84.75 704 VAL A C 1
ATOM 5647 O O . VAL A 1 704 ? -24.317 2.720 29.609 1.00 84.75 704 VAL A O 1
ATOM 5650 N N . ASN A 1 705 ? -23.697 1.686 27.696 1.00 86.88 705 ASN A N 1
ATOM 5651 C CA . ASN A 1 705 ? -23.566 2.896 26.883 1.00 86.88 705 ASN A CA 1
ATOM 5652 C C . ASN A 1 705 ? -24.805 3.802 26.967 1.00 86.88 705 ASN A C 1
ATOM 5654 O O . ASN A 1 705 ? -24.698 5.005 27.171 1.00 86.88 705 ASN A O 1
ATOM 5658 N N . LYS A 1 706 ? -26.002 3.204 26.895 1.00 81.94 706 LYS A N 1
ATOM 5659 C CA . LYS A 1 706 ? -27.285 3.922 26.984 1.00 81.94 706 LYS A CA 1
ATOM 5660 C C . LYS A 1 706 ? -27.444 4.748 28.272 1.00 81.94 706 LYS A C 1
ATOM 5662 O O . LYS A 1 706 ? -28.253 5.672 28.302 1.00 81.94 706 LYS A O 1
ATOM 5667 N N . PHE A 1 707 ? -26.745 4.386 29.345 1.00 80.62 707 PHE A N 1
ATOM 5668 C CA . PHE A 1 707 ? -26.861 5.033 30.651 1.00 80.62 707 PHE A CA 1
ATOM 5669 C C . PHE A 1 707 ? -25.564 5.704 31.115 1.00 80.62 707 PHE A C 1
ATOM 5671 O O . PHE A 1 707 ? -25.536 6.172 32.252 1.00 80.62 707 PHE A O 1
ATOM 5678 N N . THR A 1 708 ? -24.525 5.779 30.276 1.00 86.25 708 THR A N 1
ATOM 5679 C CA . THR A 1 708 ? -23.205 6.316 30.648 1.00 86.25 708 THR A CA 1
ATOM 5680 C C . THR A 1 708 ? -23.299 7.687 31.305 1.00 86.25 708 THR A C 1
ATOM 5682 O O . THR A 1 708 ? -22.730 7.868 32.377 1.00 86.25 708 THR A O 1
ATOM 5685 N N . ASP A 1 709 ? -24.077 8.613 30.739 1.00 82.69 709 ASP A N 1
ATOM 5686 C CA . ASP A 1 709 ? -24.232 9.962 31.293 1.00 82.69 709 ASP A CA 1
ATOM 5687 C C . ASP A 1 709 ? -24.683 9.966 32.744 1.00 82.69 709 ASP A C 1
ATOM 5689 O O . ASP A 1 709 ? -24.074 10.618 33.589 1.00 82.69 709 ASP A O 1
ATOM 5693 N N . LYS A 1 710 ? -25.728 9.188 33.032 1.00 78.25 710 LYS A N 1
ATOM 5694 C CA . LYS A 1 710 ? -26.314 9.081 34.369 1.00 78.25 710 LYS A CA 1
ATOM 5695 C C . LYS A 1 710 ? -25.386 8.339 35.321 1.00 78.25 710 LYS A C 1
ATOM 5697 O O . LYS A 1 710 ? -25.342 8.659 36.503 1.00 78.25 710 LYS A O 1
ATOM 5702 N N . ILE A 1 711 ? -24.656 7.342 34.816 1.00 79.50 711 ILE A N 1
ATOM 5703 C CA . ILE A 1 711 ? -23.643 6.617 35.588 1.00 79.50 711 ILE A CA 1
ATOM 5704 C C . ILE A 1 711 ? -22.545 7.591 36.023 1.00 79.50 711 ILE A C 1
ATOM 5706 O O . ILE A 1 711 ? -22.227 7.645 37.207 1.00 79.50 711 ILE A O 1
ATOM 5710 N N . LEU A 1 712 ? -21.997 8.375 35.091 1.00 79.69 712 LEU A N 1
ATOM 5711 C CA . LEU A 1 712 ? -20.939 9.339 35.383 1.00 79.69 712 LEU A CA 1
ATOM 5712 C C . LEU A 1 712 ? -21.436 10.469 36.286 1.00 79.69 712 LEU A C 1
ATOM 5714 O O . LEU A 1 712 ? -20.794 10.719 37.296 1.00 79.69 712 LEU A O 1
ATOM 5718 N N . GLU A 1 713 ? -22.591 11.074 35.993 1.00 76.75 713 GLU A N 1
ATOM 5719 C CA . GLU A 1 713 ? -23.217 12.132 36.807 1.00 76.75 713 GLU A CA 1
ATOM 5720 C C . GLU A 1 713 ? -23.379 11.690 38.267 1.00 76.75 713 GLU A C 1
ATOM 5722 O O . GLU A 1 713 ? -22.905 12.357 39.183 1.00 76.75 713 GLU A O 1
ATOM 5727 N N . GLN A 1 714 ? -23.941 10.500 38.498 1.00 71.12 714 GLN A N 1
ATOM 5728 C CA . GLN A 1 714 ? -24.095 9.968 39.852 1.00 71.12 714 GLN A CA 1
ATOM 5729 C C . GLN A 1 714 ? -22.750 9.702 40.538 1.00 71.12 714 GLN A C 1
ATOM 5731 O O . GLN A 1 714 ? -22.627 9.952 41.738 1.00 71.12 714 GLN A O 1
ATOM 5736 N N . LEU A 1 715 ? -21.744 9.209 39.806 1.00 71.06 715 LEU A N 1
ATOM 5737 C CA . LEU A 1 715 ? -20.415 8.916 40.352 1.00 71.06 715 LEU A CA 1
ATOM 5738 C C . LEU A 1 715 ? -19.613 10.184 40.674 1.00 71.06 715 LEU A C 1
ATOM 5740 O O . LEU A 1 715 ? -18.854 10.181 41.644 1.00 71.06 715 LEU A O 1
ATOM 5744 N N . THR A 1 716 ? -19.800 11.262 39.911 1.00 68.50 716 THR A N 1
ATOM 5745 C CA . THR A 1 716 ? -19.126 12.549 40.125 1.00 68.50 716 THR A CA 1
ATOM 5746 C C . THR A 1 716 ? -19.846 13.445 41.134 1.00 68.50 716 THR A C 1
ATOM 5748 O O . THR A 1 716 ? -19.187 14.163 41.878 1.00 68.50 716 THR A O 1
ATOM 5751 N N . GLU A 1 717 ? -21.178 13.418 41.210 1.00 63.59 717 GLU A N 1
ATOM 5752 C CA . GLU A 1 717 ? -21.947 14.360 42.042 1.00 63.59 717 GLU A CA 1
ATOM 5753 C C . GLU A 1 717 ? -22.289 13.832 43.439 1.00 63.59 717 GLU A C 1
ATOM 5755 O O . GLU A 1 717 ? -22.480 14.612 44.379 1.00 63.59 717 GLU A O 1
ATOM 5760 N N . SER A 1 718 ? -22.365 12.513 43.628 1.00 59.16 718 SER A N 1
ATOM 5761 C CA . SER A 1 718 ? -22.718 11.974 44.940 1.00 59.16 718 SER A CA 1
ATOM 5762 C C . SER A 1 718 ? -21.589 12.197 45.950 1.00 59.16 718 SER A C 1
ATOM 5764 O O . SER A 1 718 ? -20.449 11.755 45.784 1.00 59.16 718 SER A O 1
ATOM 5766 N N . LYS A 1 719 ? -21.937 12.845 47.070 1.00 53.19 719 LYS A N 1
ATOM 5767 C CA . LYS A 1 719 ? -21.037 13.127 48.206 1.00 53.19 719 LYS A CA 1
ATOM 5768 C C . LYS A 1 719 ? -20.418 11.863 48.820 1.00 53.19 719 LYS A C 1
ATOM 5770 O O . LYS A 1 719 ? -19.390 11.952 49.489 1.00 53.19 719 LYS A O 1
ATOM 5775 N N . ILE A 1 720 ? -21.024 10.694 48.592 1.00 53.97 720 ILE A N 1
ATOM 5776 C CA . ILE A 1 720 ? -20.487 9.385 48.996 1.00 53.97 720 ILE A CA 1
ATOM 5777 C C . ILE A 1 720 ? -19.224 9.043 48.187 1.00 53.97 720 ILE A C 1
ATOM 5779 O O . ILE A 1 720 ? -18.324 8.382 48.704 1.00 53.97 720 ILE A O 1
ATOM 5783 N N . PHE A 1 721 ? -19.139 9.512 46.940 1.00 51.62 721 PHE A N 1
ATOM 5784 C CA . PHE A 1 721 ? -18.075 9.176 45.995 1.00 51.62 721 PHE A CA 1
ATOM 5785 C C . PHE A 1 721 ? -16.962 10.226 45.927 1.00 51.62 721 PHE A C 1
ATOM 5787 O O . PHE A 1 721 ? -15.811 9.861 45.699 1.00 51.62 721 PHE A O 1
ATOM 5794 N N . THR A 1 722 ? -17.265 11.499 46.193 1.00 49.34 722 THR A N 1
ATOM 5795 C CA . THR A 1 722 ? -16.293 12.601 46.079 1.00 49.34 722 THR A CA 1
ATOM 5796 C C . THR A 1 722 ? -15.714 13.117 47.395 1.00 49.34 722 THR A C 1
ATOM 5798 O O . THR A 1 722 ? -14.641 13.716 47.366 1.00 49.34 722 THR A O 1
ATOM 5801 N N . LEU A 1 723 ? -16.371 12.904 48.544 1.00 42.88 723 LEU A N 1
ATOM 5802 C CA . LEU A 1 723 ? -16.093 13.691 49.761 1.00 42.88 723 LEU A CA 1
ATOM 5803 C C . LEU A 1 723 ? -15.877 12.899 51.062 1.00 42.88 723 LEU A C 1
ATOM 5805 O O . LEU A 1 723 ? -15.792 13.511 52.124 1.00 42.88 723 LEU A O 1
ATOM 5809 N N . GLN A 1 724 ? -15.746 11.570 51.035 1.00 48.69 724 GLN A N 1
ATOM 5810 C CA . GLN A 1 724 ? -15.451 10.809 52.258 1.00 48.69 724 GLN A CA 1
ATOM 5811 C C . GLN A 1 724 ? -13.964 10.394 52.325 1.00 48.69 724 GLN A C 1
ATOM 5813 O O . GLN A 1 724 ? -13.504 9.617 51.481 1.00 48.69 724 GLN A O 1
ATOM 5818 N N . PRO A 1 725 ? -13.211 10.828 53.359 1.00 41.69 725 PRO A N 1
ATOM 5819 C CA . PRO A 1 725 ? -11.847 10.365 53.646 1.00 41.69 725 PRO A CA 1
ATOM 5820 C C . PRO A 1 725 ? -11.727 8.842 53.846 1.00 41.69 725 PRO A C 1
ATOM 5822 O O . PRO A 1 725 ? -10.625 8.315 53.874 1.00 41.69 725 PRO A O 1
ATOM 5825 N N . THR A 1 726 ? -12.846 8.116 53.934 1.00 47.97 726 THR A N 1
ATOM 5826 C CA . THR A 1 726 ? -12.950 6.700 54.325 1.00 47.97 726 THR A CA 1
ATOM 5827 C C . THR A 1 726 ? -13.433 5.749 53.215 1.00 47.97 726 THR A C 1
ATOM 5829 O O . THR A 1 726 ? -13.782 4.600 53.504 1.00 47.97 726 THR A O 1
ATOM 5832 N N . SER A 1 727 ? -13.481 6.165 51.942 1.00 59.22 727 SER A N 1
ATOM 5833 C CA . SER A 1 727 ? -13.865 5.254 50.848 1.00 59.22 727 SER A CA 1
ATOM 5834 C C . SER A 1 727 ? -12.850 4.109 50.731 1.00 59.22 727 SER A C 1
ATOM 5836 O O . SER A 1 727 ? -11.715 4.344 50.358 1.00 59.22 727 SER A O 1
ATOM 5838 N N . LYS A 1 728 ? -13.198 2.858 51.078 1.00 73.62 728 LYS A N 1
ATOM 5839 C CA . LYS A 1 728 ? -12.183 1.780 51.151 1.00 73.62 728 LYS A CA 1
ATOM 5840 C C . LYS A 1 728 ? -11.547 1.485 49.773 1.00 73.62 728 LYS A C 1
ATOM 5842 O O . LYS A 1 728 ? -12.274 1.557 48.773 1.00 73.62 728 LYS A O 1
ATOM 5847 N N . PRO A 1 729 ? -10.272 1.045 49.711 1.00 78.31 729 PRO A N 1
ATOM 5848 C CA . PRO A 1 729 ? -9.526 0.827 48.463 1.00 78.31 729 PRO A CA 1
ATOM 5849 C C . PRO A 1 729 ? -10.259 0.003 47.396 1.00 78.31 729 PRO A C 1
ATOM 5851 O O . PRO A 1 729 ? -10.295 0.385 46.231 1.00 78.31 729 PRO A O 1
ATOM 5854 N N . ALA A 1 730 ? -10.960 -1.065 47.795 1.00 81.38 730 ALA A N 1
ATOM 5855 C CA . ALA A 1 730 ? -11.704 -1.936 46.878 1.00 81.38 730 ALA A CA 1
ATOM 5856 C C . ALA A 1 730 ? -12.736 -1.192 46.005 1.00 81.38 730 ALA A C 1
ATOM 5858 O O . ALA A 1 730 ? -12.988 -1.579 44.863 1.00 81.38 730 ALA A O 1
ATOM 5859 N N . TYR A 1 731 ? -13.335 -0.123 46.530 1.00 79.56 731 TYR A N 1
ATOM 5860 C CA . TYR A 1 731 ? -14.271 0.716 45.784 1.00 79.56 731 TYR A CA 1
ATOM 5861 C C . TYR A 1 731 ? -13.544 1.572 44.754 1.00 79.56 731 TYR A C 1
ATOM 5863 O O . TYR A 1 731 ? -13.930 1.563 43.589 1.00 79.56 731 TYR A O 1
ATOM 5871 N N . ARG A 1 732 ? -12.462 2.248 45.155 1.00 82.88 732 ARG A N 1
ATOM 5872 C CA . ARG A 1 732 ? -11.670 3.111 44.266 1.00 82.88 732 ARG A CA 1
ATOM 5873 C C . ARG A 1 732 ? -11.047 2.298 43.129 1.00 82.88 732 ARG A C 1
ATOM 5875 O O . ARG A 1 732 ? -11.142 2.702 41.977 1.00 82.88 732 ARG A O 1
ATOM 5882 N N . GLN A 1 733 ? -10.562 1.090 43.421 1.00 85.69 733 GLN A N 1
ATOM 5883 C CA . GLN A 1 733 ? -10.123 0.119 42.411 1.00 85.69 733 GLN A CA 1
ATOM 5884 C C . GLN A 1 733 ? -11.232 -0.235 41.413 1.00 85.69 733 GLN A C 1
ATOM 5886 O O . GLN A 1 733 ? -11.011 -0.230 40.205 1.00 85.69 733 GLN A O 1
ATOM 5891 N N . THR A 1 734 ? -12.438 -0.530 41.908 1.00 87.38 734 THR A N 1
ATOM 5892 C CA . THR A 1 734 ? -13.581 -0.899 41.055 1.00 87.38 734 THR A CA 1
ATOM 5893 C C . THR A 1 734 ? -14.054 0.281 40.202 1.00 87.38 734 THR A C 1
ATOM 5895 O O . THR A 1 734 ? -14.440 0.097 39.048 1.00 87.38 734 THR A O 1
ATOM 5898 N N . TYR A 1 735 ? -14.006 1.494 40.752 1.00 85.50 735 TYR A N 1
ATOM 5899 C CA . TYR A 1 735 ? -14.334 2.716 40.028 1.00 85.50 735 TYR A CA 1
ATOM 5900 C C . TYR A 1 735 ? -13.308 3.015 38.928 1.00 85.50 735 TYR A C 1
ATOM 5902 O O . TYR A 1 735 ? -13.694 3.228 37.782 1.00 85.50 735 TYR A O 1
ATOM 5910 N N . GLY A 1 736 ? -12.011 2.909 39.231 1.00 87.88 736 GLY A N 1
ATOM 5911 C CA . GLY A 1 736 ? -10.952 3.045 38.231 1.00 87.88 736 GLY A CA 1
ATOM 5912 C C . GLY A 1 736 ? -11.095 2.017 37.107 1.00 87.88 736 GLY A C 1
ATOM 5913 O O . GLY A 1 736 ? -11.011 2.371 35.934 1.00 87.88 736 GLY A O 1
ATOM 5914 N N . ALA A 1 737 ? -11.399 0.761 37.450 1.00 90.56 737 ALA A N 1
ATOM 5915 C CA . ALA A 1 737 ? -11.684 -0.286 36.471 1.00 90.56 737 ALA A CA 1
ATOM 5916 C C . ALA A 1 737 ? -12.884 0.053 35.565 1.00 90.56 737 ALA A C 1
ATOM 5918 O O . ALA A 1 737 ? -12.837 -0.230 34.368 1.00 90.56 737 ALA A O 1
ATOM 5919 N N . LEU A 1 738 ? -13.926 0.701 36.105 1.00 91.12 738 LEU A N 1
ATOM 5920 C CA . LEU A 1 738 ? -15.069 1.158 35.309 1.00 91.12 738 LEU A CA 1
ATOM 5921 C C . LEU A 1 738 ? -14.667 2.259 34.327 1.00 91.12 738 LEU A C 1
ATOM 5923 O O . LEU A 1 738 ? -15.032 2.168 33.158 1.00 91.12 738 LEU A O 1
ATOM 5927 N N . LEU A 1 739 ? -13.895 3.257 34.771 1.00 91.50 739 LEU A N 1
ATOM 5928 C CA . LEU A 1 739 ? -13.369 4.294 33.878 1.00 91.50 739 LEU A CA 1
ATOM 5929 C C . LEU A 1 739 ? -12.527 3.668 32.762 1.00 91.50 739 LEU A C 1
ATOM 5931 O O . LEU A 1 739 ? -12.729 3.995 31.601 1.00 91.50 739 LEU A O 1
ATOM 5935 N N . HIS A 1 740 ? -11.670 2.700 33.094 1.00 91.44 740 HIS A N 1
ATOM 5936 C CA . HIS A 1 740 ? -10.864 1.976 32.111 1.00 91.44 740 HIS A CA 1
ATOM 5937 C C . HIS A 1 740 ? -11.725 1.222 31.089 1.00 91.44 740 HIS A C 1
ATOM 5939 O O . HIS A 1 740 ? -11.484 1.310 29.884 1.00 91.44 740 HIS A O 1
ATOM 5945 N N . ASN A 1 741 ? -12.758 0.518 31.552 1.00 94.31 741 ASN A N 1
ATOM 5946 C CA . ASN A 1 741 ? -13.691 -0.194 30.684 1.00 94.31 741 ASN A CA 1
ATOM 5947 C C . ASN A 1 741 ? -14.487 0.762 29.779 1.00 94.31 741 ASN A C 1
ATOM 5949 O O . ASN A 1 741 ? -14.668 0.469 28.597 1.00 94.31 741 ASN A O 1
ATOM 5953 N N . LEU A 1 742 ? -14.923 1.915 30.297 1.00 92.75 742 LEU A N 1
ATOM 5954 C CA . LEU A 1 742 ? -15.587 2.951 29.504 1.00 92.75 742 LEU A CA 1
ATOM 5955 C C . LEU A 1 742 ? -14.627 3.558 28.473 1.00 92.75 742 LEU A C 1
ATOM 5957 O O . LEU A 1 742 ? -14.990 3.640 27.305 1.00 92.75 742 LEU A O 1
ATOM 5961 N N . SER A 1 743 ? -13.384 3.879 28.848 1.00 91.44 743 SER A N 1
ATOM 5962 C CA . SER A 1 743 ? -12.360 4.340 27.903 1.00 91.44 743 SER A CA 1
ATOM 5963 C C . SER A 1 743 ? -12.125 3.323 26.784 1.00 91.44 743 SER A C 1
ATOM 5965 O O . SER A 1 743 ? -12.096 3.698 25.619 1.00 91.44 743 SER A O 1
ATOM 5967 N N . LEU A 1 744 ? -12.028 2.025 27.099 1.00 89.06 744 LEU A N 1
ATOM 5968 C CA . LEU A 1 744 ? -11.924 0.977 26.077 1.00 89.06 744 LEU A CA 1
ATOM 5969 C C . LEU A 1 744 ? -13.160 0.921 25.167 1.00 89.06 744 LEU A C 1
ATOM 5971 O O . LEU A 1 744 ? -13.009 0.725 23.965 1.00 89.06 744 LEU A O 1
ATOM 5975 N N . LEU A 1 745 ? -14.368 1.064 25.718 1.00 89.12 745 LEU A N 1
ATOM 5976 C CA . LEU A 1 745 ? -15.617 1.053 24.951 1.00 89.12 745 LEU A CA 1
ATOM 5977 C C . LEU A 1 745 ? -15.692 2.229 23.977 1.00 89.12 745 LEU A C 1
ATOM 5979 O O . LEU A 1 745 ? -15.922 1.997 22.792 1.00 89.12 745 LEU A O 1
ATOM 5983 N N . PHE A 1 746 ? -15.469 3.453 24.453 1.00 87.75 746 PHE A N 1
ATOM 5984 C CA . PHE A 1 746 ? -15.583 4.646 23.618 1.00 87.75 746 PHE A CA 1
ATOM 5985 C C . PHE A 1 746 ? -14.422 4.785 22.636 1.00 87.75 746 PHE A C 1
ATOM 5987 O O . PHE A 1 746 ? -14.632 5.231 21.521 1.00 87.75 746 PHE A O 1
ATOM 5994 N N . VAL A 1 747 ? -13.216 4.319 22.962 1.00 80.94 747 VAL A N 1
ATOM 5995 C CA . VAL A 1 747 ? -12.109 4.372 21.995 1.00 80.94 747 VAL A CA 1
ATOM 5996 C C . VAL A 1 747 ? -12.202 3.260 20.945 1.00 80.94 747 VAL A C 1
ATOM 5998 O O . VAL A 1 747 ? -11.979 3.517 19.763 1.00 80.94 747 VAL A O 1
ATOM 6001 N N . ASN A 1 748 ? -12.543 2.027 21.338 1.00 78.62 748 ASN A N 1
ATOM 6002 C CA . ASN A 1 748 ? -12.396 0.867 20.447 1.00 78.62 748 ASN A CA 1
ATOM 6003 C C . ASN A 1 748 ? -13.700 0.374 19.805 1.00 78.62 748 ASN A C 1
ATOM 6005 O O . ASN A 1 748 ? -13.641 -0.270 18.759 1.00 78.62 748 ASN A O 1
ATOM 6009 N N . GLU A 1 749 ? -14.864 0.593 20.426 1.00 76.38 749 GLU A N 1
ATOM 6010 C CA . GLU A 1 749 ? -16.117 -0.047 19.993 1.00 76.38 749 GLU A CA 1
ATOM 6011 C C . GLU A 1 749 ? -17.233 0.938 19.619 1.00 76.38 749 GLU A C 1
ATOM 6013 O O . GLU A 1 749 ? -17.911 0.718 18.614 1.00 76.38 749 GLU A O 1
ATOM 6018 N N . LEU A 1 750 ? -17.447 1.997 20.404 1.00 77.00 750 LEU A N 1
ATOM 6019 C CA . LEU A 1 750 ? -18.524 2.978 20.224 1.00 77.00 750 LEU A CA 1
ATOM 6020 C C . LEU A 1 750 ? -17.980 4.415 20.368 1.00 77.00 750 LEU A C 1
ATOM 6022 O O . LEU A 1 750 ? -18.188 5.010 21.417 1.00 77.00 750 LEU A O 1
ATOM 6026 N N . PRO A 1 751 ? -17.286 4.974 19.359 1.00 77.50 751 PRO A N 1
ATOM 6027 C CA . PRO A 1 751 ? -16.700 6.318 19.423 1.00 77.50 751 PRO A CA 1
ATOM 6028 C C . PRO A 1 751 ? -17.698 7.428 19.756 1.00 77.50 751 PRO A C 1
ATOM 6030 O O . PRO A 1 751 ? -18.690 7.585 19.050 1.00 77.50 751 PRO A O 1
ATOM 6033 N N . ASP A 1 752 ? -17.394 8.198 20.805 1.00 78.75 752 ASP A N 1
ATOM 6034 C CA . ASP A 1 752 ? -18.159 9.357 21.284 1.00 78.75 752 ASP A CA 1
ATOM 6035 C C . ASP A 1 752 ? -17.188 10.378 21.902 1.00 78.75 752 ASP A C 1
ATOM 6037 O O . ASP A 1 752 ? -16.584 10.129 22.948 1.00 78.75 752 ASP A O 1
ATOM 6041 N N . GLU A 1 753 ? -16.968 11.496 21.211 1.00 79.31 753 GLU A N 1
ATOM 6042 C CA . GLU A 1 753 ? -15.942 12.481 21.571 1.00 79.31 753 GLU A CA 1
ATOM 6043 C C . GLU A 1 753 ? -16.264 13.248 22.854 1.00 79.31 753 GLU A C 1
ATOM 6045 O O . GLU A 1 753 ? -15.381 13.437 23.693 1.00 79.31 753 GLU A O 1
ATOM 6050 N N . GLU A 1 754 ? -17.534 13.591 23.066 1.00 82.06 754 GLU A N 1
ATOM 6051 C CA . GLU A 1 754 ? -17.997 14.255 24.284 1.00 82.06 754 GLU A CA 1
ATOM 6052 C C . GLU A 1 754 ? -17.780 13.352 25.509 1.00 82.06 754 GLU A C 1
ATOM 6054 O O . GLU A 1 754 ? -17.252 13.788 26.540 1.00 82.06 754 GLU A O 1
ATOM 6059 N N . MET A 1 755 ? -18.101 12.060 25.384 1.00 83.31 755 MET A N 1
ATOM 6060 C CA . MET A 1 755 ? -17.833 11.093 26.449 1.00 83.31 755 MET A CA 1
ATOM 6061 C C . MET A 1 755 ? -16.339 10.878 26.684 1.00 83.31 755 MET A C 1
ATOM 6063 O O . MET A 1 755 ? -15.923 10.760 27.839 1.00 83.31 755 MET A O 1
ATOM 6067 N N . MET A 1 756 ? -15.516 10.835 25.634 1.00 86.44 756 MET A N 1
ATOM 6068 C CA . MET A 1 756 ? -14.062 10.694 25.778 1.00 86.44 756 MET A CA 1
ATOM 6069 C C . MET A 1 756 ? -13.454 11.873 26.546 1.00 86.44 756 MET A C 1
ATOM 6071 O O . MET A 1 756 ? -12.682 11.652 27.483 1.00 86.44 756 MET A O 1
ATOM 6075 N N . VAL A 1 757 ? -13.875 13.097 26.221 1.00 83.19 757 VAL A N 1
ATOM 6076 C CA . VAL A 1 757 ? -13.526 14.329 26.940 1.00 83.19 757 VAL A CA 1
ATOM 6077 C C . VAL A 1 757 ? -13.914 14.238 28.415 1.00 83.19 757 VAL A C 1
ATOM 6079 O O . VAL A 1 757 ? -13.075 14.400 29.306 1.00 83.19 757 VAL A O 1
ATOM 6082 N N . ARG A 1 758 ? -15.173 13.894 28.694 1.00 84.75 758 ARG A N 1
ATOM 6083 C CA . ARG A 1 758 ? -15.680 13.787 30.066 1.00 84.75 758 ARG A CA 1
ATOM 6084 C C . ARG A 1 758 ? -14.941 12.717 30.873 1.00 84.75 758 ARG A C 1
ATOM 6086 O O . ARG A 1 758 ? -14.620 12.927 32.047 1.00 84.75 758 ARG A O 1
ATOM 6093 N N . LEU A 1 759 ? -14.641 11.573 30.255 1.00 88.44 759 LEU A N 1
ATOM 6094 C CA . LEU A 1 759 ? -13.879 10.487 30.874 1.00 88.44 759 LEU A CA 1
ATOM 6095 C C . LEU A 1 759 ? -12.428 10.875 31.138 1.00 88.44 759 LEU A C 1
ATOM 6097 O O . LEU A 1 759 ? -11.868 10.426 32.141 1.00 88.44 759 LEU A O 1
ATOM 6101 N N . PHE A 1 760 ? -11.829 11.704 30.283 1.00 87.94 760 PHE A N 1
ATOM 6102 C CA . PHE A 1 760 ? -10.472 12.197 30.478 1.00 87.94 760 PHE A CA 1
ATOM 6103 C C . PHE A 1 760 ? -10.393 13.069 31.729 1.00 87.94 760 PHE A C 1
ATOM 6105 O O . PHE A 1 760 ? -9.635 12.742 32.645 1.00 87.94 760 PHE A O 1
ATOM 6112 N N . SER A 1 761 ? -11.254 14.087 31.832 1.00 84.69 761 SER A N 1
ATOM 6113 C CA . SER A 1 761 ? -11.328 14.954 33.015 1.00 84.69 761 SER A CA 1
ATOM 6114 C C . SER A 1 761 ? -11.610 14.151 34.287 1.00 84.69 761 SER A C 1
ATOM 6116 O O . SER A 1 761 ? -10.916 14.301 35.291 1.00 84.69 761 SER A O 1
ATOM 6118 N N . THR A 1 762 ? -12.563 13.216 34.223 1.00 85.88 762 THR A N 1
ATOM 6119 C CA . THR A 1 762 ? -12.929 12.369 35.369 1.00 85.88 762 THR A CA 1
ATOM 6120 C C . THR A 1 762 ? -11.776 11.457 35.810 1.00 85.88 762 THR A C 1
ATOM 6122 O O . THR A 1 762 ? -11.526 11.297 37.007 1.00 85.88 762 THR A O 1
ATOM 6125 N N . SER A 1 763 ? -11.050 10.863 34.857 1.00 88.00 763 SER A N 1
ATOM 6126 C CA . SER A 1 763 ? -9.900 9.992 35.141 1.00 88.00 763 SER A CA 1
ATOM 6127 C C . SER A 1 763 ? -8.721 10.779 35.710 1.00 88.00 763 SER A C 1
ATOM 6129 O O . SER A 1 763 ? -8.045 10.293 36.617 1.00 88.00 763 SER A O 1
ATOM 6131 N N . PHE A 1 764 ? -8.500 11.999 35.218 1.00 86.88 764 PHE A N 1
ATOM 6132 C CA . PHE A 1 764 ? -7.467 12.899 35.721 1.00 86.88 764 PHE A CA 1
ATOM 6133 C C . PHE A 1 764 ? -7.759 13.325 37.163 1.00 86.88 764 PHE A C 1
ATOM 6135 O O . PHE A 1 764 ? -6.906 13.156 38.033 1.00 86.88 764 PHE A O 1
ATOM 6142 N N . GLU A 1 765 ? -8.977 13.796 37.447 1.00 84.56 765 GLU A N 1
ATOM 6143 C CA . GLU A 1 765 ? -9.379 14.174 38.805 1.00 84.56 765 GLU A CA 1
ATOM 6144 C C . GLU A 1 765 ? -9.262 13.010 39.789 1.00 84.56 765 GLU A C 1
ATOM 6146 O O . GLU A 1 765 ? -8.821 13.188 40.927 1.00 84.56 765 GLU A O 1
ATOM 6151 N N . MET A 1 766 ? -9.675 11.810 39.368 1.00 84.69 766 MET A N 1
ATOM 6152 C CA . MET A 1 766 ? -9.548 10.610 40.188 1.00 84.69 766 MET A CA 1
ATOM 6153 C C . MET A 1 766 ? -8.080 10.332 40.523 1.00 84.69 766 MET A C 1
ATOM 6155 O O . MET A 1 766 ? -7.763 10.056 41.681 1.00 84.69 766 MET A O 1
ATOM 6159 N N . LEU A 1 767 ? -7.197 10.414 39.527 1.00 86.31 767 LEU A N 1
ATOM 6160 C CA . LEU A 1 767 ? -5.770 10.180 39.696 1.00 86.31 767 LEU A CA 1
ATOM 6161 C C . LEU A 1 767 ? -5.139 11.216 40.635 1.00 86.31 767 LEU A C 1
ATOM 6163 O O . LEU A 1 767 ? -4.445 10.840 41.580 1.00 86.31 767 LEU A O 1
ATOM 6167 N N . GLU A 1 768 ? -5.426 12.503 40.436 1.00 85.00 768 GLU A N 1
ATOM 6168 C CA . GLU A 1 768 ? -4.906 13.580 41.283 1.00 85.00 768 GLU A CA 1
ATOM 6169 C C . GLU A 1 768 ? -5.343 13.425 42.748 1.00 85.00 768 GLU A C 1
ATOM 6171 O O . GLU A 1 768 ? -4.525 13.552 43.673 1.00 85.00 768 GLU A O 1
ATOM 6176 N N . LYS A 1 769 ? -6.625 13.100 42.962 1.00 83.00 769 LYS A N 1
ATOM 6177 C CA . LYS A 1 769 ? -7.174 12.836 44.294 1.00 83.00 769 LYS A CA 1
ATOM 6178 C C . LYS A 1 769 ? -6.485 11.631 44.929 1.00 83.00 769 LYS A C 1
ATOM 6180 O O . LYS A 1 769 ? -6.036 11.761 46.062 1.00 83.00 769 LYS A O 1
ATOM 6185 N N . GLU A 1 770 ? -6.354 10.505 44.221 1.00 84.06 770 GLU A N 1
ATOM 6186 C CA . GLU A 1 770 ? -5.771 9.262 44.756 1.00 84.06 770 GLU A CA 1
ATOM 6187 C C . GLU A 1 770 ? -4.301 9.430 45.167 1.00 84.06 770 GLU A C 1
ATOM 6189 O O . GLU A 1 770 ? -3.915 9.018 46.261 1.00 84.06 770 GLU A O 1
ATOM 6194 N N . ILE A 1 771 ? -3.493 10.112 44.349 1.00 83.50 771 ILE A N 1
ATOM 6195 C CA . ILE A 1 771 ? -2.074 10.382 44.645 1.00 83.50 771 ILE A CA 1
ATOM 6196 C C . ILE A 1 771 ? -1.908 11.238 45.907 1.00 83.50 771 ILE A C 1
ATOM 6198 O O . ILE A 1 771 ? -0.897 11.133 46.611 1.00 83.50 771 ILE A O 1
ATOM 6202 N N . SER A 1 772 ? -2.894 12.080 46.209 1.00 82.38 772 SER A N 1
ATOM 6203 C CA . SER A 1 772 ? -2.874 12.987 47.359 1.00 82.38 772 SER A CA 1
ATOM 6204 C C . SER A 1 772 ? -3.344 12.323 48.663 1.00 82.38 772 SER A C 1
ATOM 6206 O O . SER A 1 772 ? -3.257 12.943 49.720 1.00 82.38 772 SER A O 1
ATOM 6208 N N . ARG A 1 773 ? -3.820 11.069 48.627 1.00 79.31 773 ARG A N 1
ATOM 6209 C CA . ARG A 1 773 ? -4.325 10.359 49.815 1.00 79.31 773 ARG A CA 1
ATOM 6210 C C . ARG A 1 773 ? -3.201 9.806 50.694 1.00 79.31 773 ARG A C 1
ATOM 6212 O O . ARG A 1 773 ? -2.134 9.418 50.211 1.00 79.31 773 ARG A O 1
ATOM 6219 N N . GLU A 1 774 ? -3.468 9.718 51.995 1.00 77.44 774 GLU A N 1
ATOM 6220 C CA . GLU A 1 774 ? -2.617 8.980 52.940 1.00 77.44 774 GLU A CA 1
ATOM 6221 C C . GLU A 1 774 ? -2.777 7.461 52.762 1.00 77.44 774 GLU A C 1
ATOM 6223 O O . GLU A 1 774 ? -1.786 6.736 52.732 1.00 77.44 774 GLU A O 1
ATOM 6228 N N . ASP A 1 775 ? -4.011 6.981 52.553 1.00 79.44 775 ASP A N 1
ATOM 6229 C CA . ASP A 1 775 ? -4.363 5.572 52.317 1.00 79.44 775 ASP A CA 1
ATOM 6230 C C . ASP A 1 775 ? -4.274 5.176 50.830 1.00 79.44 775 ASP A C 1
ATOM 6232 O O . ASP A 1 775 ? -5.190 4.567 50.277 1.00 79.44 775 ASP A O 1
ATOM 6236 N N . PHE A 1 776 ? -3.183 5.572 50.180 1.00 78.81 776 PHE A N 1
ATOM 6237 C CA . PHE A 1 776 ? -2.919 5.403 48.750 1.00 78.81 776 PHE A CA 1
ATOM 6238 C C . PHE A 1 776 ? -3.105 3.956 48.243 1.00 78.81 776 PHE A C 1
ATOM 6240 O O . PHE A 1 776 ? -2.568 3.018 48.834 1.00 78.81 776 PHE A O 1
ATOM 6247 N N . ASP A 1 777 ? -3.796 3.783 47.107 1.00 81.44 777 ASP A N 1
ATOM 6248 C CA . ASP A 1 777 ? -3.943 2.493 46.421 1.00 81.44 777 ASP A CA 1
ATOM 6249 C C . ASP A 1 777 ? -3.311 2.495 45.014 1.00 81.44 777 ASP A C 1
ATOM 6251 O O . ASP A 1 777 ? -3.733 3.218 44.105 1.00 81.44 777 ASP A O 1
ATOM 6255 N N . GLU A 1 778 ? -2.308 1.633 44.810 1.00 81.25 778 GLU A N 1
ATOM 6256 C CA . GLU A 1 778 ? -1.568 1.541 43.541 1.00 81.25 778 GLU A CA 1
ATOM 6257 C C . GLU A 1 778 ? -2.448 1.036 42.384 1.00 81.25 778 GLU A C 1
ATOM 6259 O O . GLU A 1 778 ? -2.316 1.499 41.251 1.00 81.25 778 GLU A O 1
ATOM 6264 N N . SER A 1 779 ? -3.388 0.124 42.660 1.00 79.94 779 SER A N 1
ATOM 6265 C CA . SER A 1 779 ? -4.253 -0.470 41.630 1.00 79.94 779 SER A CA 1
ATOM 6266 C C . SER A 1 779 ? -5.262 0.541 41.075 1.00 79.94 779 SER A C 1
ATOM 6268 O O . SER A 1 779 ? -5.502 0.577 39.868 1.00 79.94 779 SER A O 1
ATOM 6270 N N . ALA A 1 780 ? -5.823 1.403 41.927 1.00 82.88 780 ALA A N 1
ATOM 6271 C CA . ALA A 1 780 ? -6.695 2.497 41.507 1.00 82.88 780 ALA A CA 1
ATOM 6272 C C . ALA A 1 780 ? -5.960 3.486 40.583 1.00 82.88 780 ALA A C 1
ATOM 6274 O O . ALA A 1 780 ? -6.483 3.838 39.521 1.00 82.88 780 ALA A O 1
ATOM 6275 N N . CYS A 1 781 ? -4.723 3.859 40.933 1.00 82.81 781 CYS A N 1
ATOM 6276 C CA . CYS A 1 781 ? -3.870 4.694 40.083 1.00 82.81 781 CYS A CA 1
ATOM 6277 C C . CYS A 1 781 ? -3.569 4.029 38.740 1.00 82.81 781 CYS A C 1
ATOM 6279 O O . CYS A 1 781 ? -3.644 4.677 37.697 1.00 82.81 781 CYS A O 1
ATOM 6281 N N . GLN A 1 782 ? -3.272 2.727 38.750 1.00 83.62 782 GLN A N 1
ATOM 6282 C CA . GLN A 1 782 ? -2.974 1.978 37.535 1.00 83.62 782 GLN A CA 1
ATOM 6283 C C . GLN A 1 782 ? -4.142 2.017 36.543 1.00 83.62 782 GLN A C 1
ATOM 6285 O O . GLN A 1 782 ? -3.919 2.208 35.348 1.00 83.62 782 GLN A O 1
ATOM 6290 N N . TYR A 1 783 ? -5.384 1.870 37.013 1.00 86.94 783 TYR A N 1
ATOM 6291 C CA . TYR A 1 783 ? -6.545 1.963 36.131 1.00 86.94 783 TYR A CA 1
ATOM 6292 C C . TYR A 1 783 ? -6.756 3.374 35.586 1.00 86.94 783 TYR A C 1
ATOM 6294 O O . TYR A 1 783 ? -6.954 3.508 34.384 1.00 86.94 783 TYR A O 1
ATOM 6302 N N . ALA A 1 784 ? -6.653 4.411 36.421 1.00 86.38 784 ALA A N 1
ATOM 6303 C CA . ALA A 1 784 ? -6.801 5.794 35.965 1.00 86.38 784 ALA A CA 1
ATOM 6304 C C . ALA A 1 784 ? -5.733 6.172 34.922 1.00 86.38 784 ALA A C 1
ATOM 6306 O O . ALA A 1 784 ? -6.048 6.766 33.893 1.00 86.38 784 ALA A O 1
ATOM 6307 N N . ILE A 1 785 ? -4.486 5.740 35.131 1.00 84.06 785 ILE A N 1
ATOM 6308 C CA . ILE A 1 785 ? -3.392 5.919 34.169 1.00 84.06 785 ILE A CA 1
ATOM 6309 C C . ILE A 1 785 ? -3.688 5.180 32.865 1.00 84.06 785 ILE A C 1
ATOM 6311 O O . ILE A 1 785 ? -3.583 5.779 31.797 1.00 84.06 785 ILE A O 1
ATOM 6315 N N . LYS A 1 786 ? -4.134 3.916 32.929 1.00 84.62 786 LYS A N 1
ATOM 6316 C CA . LYS A 1 786 ? -4.552 3.167 31.734 1.00 84.62 786 LYS A CA 1
ATOM 6317 C C . LYS A 1 786 ? -5.678 3.881 30.983 1.00 84.62 786 LYS A C 1
ATOM 6319 O O . LYS A 1 786 ? -5.618 3.936 29.759 1.00 84.62 786 LYS A O 1
ATOM 6324 N N . SER A 1 787 ? -6.676 4.427 31.682 1.00 88.00 787 SER A N 1
ATOM 6325 C CA . SER A 1 787 ? -7.764 5.207 31.077 1.00 88.00 787 SER A CA 1
ATOM 6326 C C . SER A 1 787 ? -7.230 6.427 30.332 1.00 88.00 787 SER A C 1
ATOM 6328 O O . SER A 1 787 ? -7.508 6.579 29.146 1.00 88.00 787 SER A O 1
ATOM 6330 N N . LEU A 1 788 ? -6.396 7.247 30.983 1.00 86.50 788 LEU A N 1
ATOM 6331 C CA . LEU A 1 788 ? -5.781 8.431 30.370 1.00 86.50 788 LEU A CA 1
ATOM 6332 C C . LEU A 1 788 ? -4.924 8.057 29.156 1.00 86.50 788 LEU A C 1
ATOM 6334 O O . LEU A 1 788 ? -5.051 8.663 28.099 1.00 86.50 788 LEU A O 1
ATOM 6338 N N . THR A 1 789 ? -4.102 7.013 29.271 1.00 82.19 789 THR A N 1
ATOM 6339 C CA . THR A 1 789 ? -3.294 6.493 28.160 1.00 82.19 789 THR A CA 1
ATOM 6340 C C . THR A 1 789 ? -4.151 6.027 26.981 1.00 82.19 789 THR A C 1
ATOM 6342 O O . THR A 1 789 ? -3.742 6.191 25.837 1.00 82.19 789 THR A O 1
ATOM 6345 N N . ILE A 1 790 ? -5.317 5.421 27.225 1.00 82.94 790 ILE A N 1
ATOM 6346 C CA . ILE A 1 790 ? -6.239 5.007 26.158 1.00 82.94 790 ILE A CA 1
ATOM 6347 C C . ILE A 1 790 ? -6.871 6.230 25.489 1.00 82.94 790 ILE A C 1
ATOM 6349 O O . ILE A 1 790 ? -6.886 6.307 24.265 1.00 82.94 790 ILE A O 1
ATOM 6353 N N . LEU A 1 791 ? -7.349 7.190 26.280 1.00 83.50 791 LEU A N 1
ATOM 6354 C CA . LEU A 1 791 ? -8.037 8.384 25.784 1.00 83.50 791 LEU A CA 1
ATOM 6355 C C . LEU A 1 791 ? -7.097 9.321 25.005 1.00 83.50 791 LEU A C 1
ATOM 6357 O O . LEU A 1 791 ? -7.502 9.881 23.995 1.00 83.50 791 LEU A O 1
ATOM 6361 N N . LEU A 1 792 ? -5.825 9.426 25.405 1.00 76.88 792 LEU A N 1
ATOM 6362 C CA . LEU A 1 792 ? -4.802 10.220 24.703 1.00 76.88 792 LEU A CA 1
ATOM 6363 C C . LEU A 1 792 ? -4.343 9.610 23.369 1.00 76.88 792 LEU A C 1
ATOM 6365 O O . LEU A 1 792 ? -3.648 10.268 22.599 1.00 76.88 792 LEU A O 1
ATOM 6369 N N . LYS A 1 793 ? -4.694 8.352 23.076 1.00 69.31 793 LYS A N 1
ATOM 6370 C CA . LYS A 1 793 ? -4.355 7.703 21.797 1.00 69.31 793 LYS A CA 1
ATOM 6371 C C . LYS A 1 793 ? -5.331 8.038 20.667 1.00 69.31 793 LYS A C 1
ATOM 6373 O O . LYS A 1 793 ? -5.113 7.575 19.550 1.00 69.31 793 LYS A O 1
ATOM 6378 N N . VAL A 1 794 ? -6.392 8.791 20.950 1.00 64.81 794 VAL A N 1
ATOM 6379 C CA . VAL A 1 794 ? -7.410 9.171 19.969 1.00 64.81 794 VAL A CA 1
ATOM 6380 C C . VAL A 1 794 ? -6.954 10.429 19.233 1.00 64.81 794 VAL A C 1
ATOM 6382 O O . VAL A 1 794 ? -6.847 11.491 19.837 1.00 64.81 794 VAL A O 1
ATOM 6385 N N . ASP A 1 795 ? -6.692 10.310 17.932 1.00 52.50 795 ASP A N 1
ATOM 6386 C CA . ASP A 1 795 ? -6.492 11.466 17.054 1.00 52.50 795 ASP A CA 1
ATOM 6387 C C . ASP A 1 795 ? -7.891 12.006 16.664 1.00 52.50 795 ASP A C 1
ATOM 6389 O O . ASP A 1 795 ? -8.741 11.235 16.200 1.00 52.50 795 ASP A O 1
ATOM 6393 N N . SER A 1 796 ? -8.177 13.294 16.912 1.00 43.53 796 SER A N 1
ATOM 6394 C CA . SER A 1 796 ? -9.498 13.896 16.650 1.00 43.53 796 SER A CA 1
ATOM 6395 C C . SER A 1 796 ? -9.873 13.773 15.171 1.00 43.53 796 SER A C 1
ATOM 6397 O O . SER A 1 796 ? -9.109 14.152 14.282 1.00 43.53 796 SER A O 1
ATOM 6399 N N . LYS A 1 797 ? -11.058 13.219 14.896 1.00 38.38 797 LYS A N 1
ATOM 6400 C CA . LYS A 1 797 ? -11.571 12.992 13.540 1.00 38.38 797 LYS A CA 1
ATOM 6401 C C . LYS A 1 797 ? -12.331 14.216 13.035 1.00 38.38 797 LYS A C 1
ATOM 6403 O O . LYS A 1 797 ? -13.536 14.135 12.879 1.00 38.38 797 LYS A O 1
ATOM 6408 N N . GLU A 1 798 ? -11.646 15.305 12.720 1.00 34.50 798 GLU A N 1
ATOM 6409 C CA . GLU A 1 798 ? -12.186 16.368 11.864 1.00 34.50 798 GLU A CA 1
ATOM 6410 C C . GLU A 1 798 ? -11.035 17.261 11.386 1.00 34.50 798 GLU A C 1
ATOM 6412 O O . GLU A 1 798 ? -10.082 17.506 12.121 1.00 34.50 798 GLU A O 1
ATOM 6417 N N . GLN A 1 799 ? -11.075 17.694 10.122 1.00 33.81 799 GLN A N 1
ATOM 6418 C CA . GLN A 1 799 ? -10.223 18.796 9.677 1.00 33.81 799 GLN A CA 1
ATOM 6419 C C . GLN A 1 799 ? -10.741 20.073 10.353 1.00 33.81 799 GLN A C 1
ATOM 6421 O O . GLN A 1 799 ? -11.895 20.415 10.095 1.00 33.81 799 GLN A O 1
ATOM 6426 N N . PRO A 1 800 ? -9.926 20.820 11.119 1.00 30.19 800 PRO A N 1
ATOM 6427 C CA . PRO A 1 800 ? -10.230 22.208 11.403 1.00 30.19 800 PRO A CA 1
ATOM 6428 C C . PRO A 1 800 ? -9.944 22.977 10.115 1.00 30.19 800 PRO A C 1
ATOM 6430 O O . PRO A 1 800 ? -8.800 23.254 9.746 1.00 30.19 800 PRO A O 1
ATOM 6433 N N . THR A 1 801 ? -10.995 23.238 9.347 1.00 39.00 801 THR A N 1
ATOM 6434 C CA . THR A 1 801 ? -11.007 24.427 8.505 1.00 39.00 801 THR A CA 1
ATOM 6435 C C . THR A 1 801 ? -11.175 25.607 9.454 1.00 39.00 801 THR A C 1
ATOM 6437 O O . THR A 1 801 ? -12.228 25.726 10.070 1.00 39.00 801 THR A O 1
ATOM 6440 N N . ASP A 1 802 ? -10.134 26.432 9.551 1.00 37.28 802 ASP A N 1
ATOM 6441 C CA . ASP A 1 802 ? -9.990 27.586 10.449 1.00 37.28 802 ASP A CA 1
ATOM 6442 C C . ASP A 1 802 ? -9.682 27.232 11.926 1.00 37.28 802 ASP A C 1
ATOM 6444 O O . ASP A 1 802 ? -9.970 26.140 12.401 1.00 37.28 802 ASP A O 1
ATOM 6448 N N . GLU A 1 803 ? -8.966 28.136 12.602 1.00 37.59 803 GLU A N 1
ATOM 6449 C CA . GLU A 1 803 ? -8.252 28.017 13.892 1.00 37.59 803 GLU A CA 1
ATOM 6450 C C . GLU A 1 803 ? -9.060 27.488 15.111 1.00 37.59 803 GLU A C 1
ATOM 6452 O O . GLU A 1 803 ? -9.268 28.221 16.076 1.00 37.59 803 GLU A O 1
ATOM 6457 N N . GLU A 1 804 ? -9.457 26.212 15.148 1.00 38.44 804 GLU A N 1
ATOM 6458 C CA . GLU A 1 804 ? -9.949 25.569 16.380 1.00 38.44 804 GLU A CA 1
ATOM 6459 C C . GLU A 1 804 ? -9.138 24.307 16.729 1.00 38.44 804 GLU A C 1
ATOM 6461 O O . GLU A 1 804 ? -9.200 23.275 16.059 1.00 38.44 804 GLU A O 1
ATOM 6466 N N . ASP A 1 805 ? -8.339 24.419 17.797 1.00 46.31 805 ASP A N 1
ATOM 6467 C CA . ASP A 1 805 ? -7.610 23.324 18.439 1.00 46.31 805 ASP A CA 1
ATOM 6468 C C . ASP A 1 805 ? -8.569 22.201 18.879 1.00 46.31 805 ASP A C 1
ATOM 6470 O O . ASP A 1 805 ? -9.663 22.459 19.383 1.00 46.31 805 ASP A O 1
ATOM 6474 N N . SER A 1 806 ? -8.139 20.938 18.761 1.00 55.47 806 SER A N 1
ATOM 6475 C CA . SER A 1 806 ? -8.865 19.774 19.300 1.00 55.47 806 SER A CA 1
ATOM 6476 C C . SER A 1 806 ? -9.312 20.023 20.752 1.00 55.47 806 SER A C 1
ATOM 6478 O O . SER A 1 806 ? -8.501 20.400 21.598 1.00 55.47 806 SER A O 1
ATOM 6480 N N . ILE A 1 807 ? -10.587 19.774 21.083 1.00 57.41 807 ILE A N 1
ATOM 6481 C CA . ILE A 1 807 ? -11.156 20.013 22.428 1.00 57.41 807 ILE A CA 1
ATOM 6482 C C . ILE A 1 807 ? -10.364 19.261 23.514 1.00 57.41 807 ILE A C 1
ATOM 6484 O O . ILE A 1 807 ? -10.131 19.785 24.606 1.00 57.41 807 ILE A O 1
ATOM 6488 N N . MET A 1 808 ? -9.886 18.053 23.198 1.00 57.84 808 MET A N 1
ATOM 6489 C CA . MET A 1 808 ? -9.003 17.265 24.067 1.00 57.84 808 MET A CA 1
ATOM 6490 C C . MET A 1 808 ? -7.634 17.926 24.270 1.00 57.84 808 MET A C 1
ATOM 6492 O O . MET A 1 808 ? -7.089 17.874 25.375 1.00 57.84 808 MET A O 1
ATOM 6496 N N . HIS A 1 809 ? -7.099 18.572 23.230 1.00 56.75 809 HIS A N 1
ATOM 6497 C CA . HIS A 1 809 ? -5.851 19.329 23.288 1.00 56.75 809 HIS A CA 1
ATOM 6498 C C . HIS A 1 809 ? -6.009 20.573 24.177 1.00 56.75 809 HIS A C 1
ATOM 6500 O O . HIS A 1 809 ? -5.237 20.755 25.118 1.00 56.75 809 HIS A O 1
ATOM 6506 N N . GLY A 1 810 ? -7.075 21.357 23.980 1.00 54.91 810 GLY A N 1
ATOM 6507 C CA . GLY A 1 810 ? -7.392 22.520 24.818 1.00 54.91 810 GLY A CA 1
ATOM 6508 C C . GLY A 1 810 ? -7.636 22.170 26.294 1.00 54.91 810 GLY A C 1
ATOM 6509 O O . GLY A 1 810 ? -7.152 22.863 27.191 1.00 54.91 810 GLY A O 1
ATOM 6510 N N . LEU A 1 811 ? -8.325 21.058 26.576 1.00 60.69 811 LEU A N 1
ATOM 6511 C CA . LEU A 1 811 ? -8.561 20.589 27.946 1.00 60.69 811 LEU A CA 1
ATOM 6512 C C . LEU A 1 811 ? -7.285 20.138 28.644 1.00 60.69 811 LEU A C 1
ATOM 6514 O O . LEU A 1 811 ? -7.044 20.522 29.785 1.00 60.69 811 LEU A O 1
ATOM 6518 N N . ALA A 1 812 ? -6.454 19.347 27.979 1.00 57.72 812 ALA A N 1
ATOM 6519 C CA . ALA A 1 812 ? -5.212 18.883 28.572 1.00 57.72 812 ALA A CA 1
ATOM 6520 C C . ALA A 1 812 ? -4.196 20.022 28.777 1.00 57.72 812 ALA A C 1
ATOM 6522 O O . ALA A 1 812 ? -3.515 20.028 29.799 1.00 57.72 812 ALA A O 1
ATOM 6523 N N . LEU A 1 813 ? -4.166 21.030 27.894 1.00 57.38 813 LEU A N 1
ATOM 6524 C CA . LEU A 1 813 ? -3.395 22.266 28.097 1.00 57.38 813 LEU A CA 1
ATOM 6525 C C . LEU A 1 813 ? -3.885 23.091 29.300 1.00 57.38 813 LEU A C 1
ATOM 6527 O O . LEU A 1 813 ? -3.100 23.812 29.914 1.00 57.38 813 LEU A O 1
ATOM 6531 N N . SER A 1 814 ? -5.168 22.984 29.660 1.00 57.03 814 SER A N 1
ATOM 6532 C CA . SER A 1 814 ? -5.737 23.651 30.841 1.00 57.03 814 SER A CA 1
ATOM 6533 C C . SER A 1 814 ? -5.452 22.927 32.167 1.00 57.03 814 SER A C 1
ATOM 6535 O O . SER A 1 814 ? -5.661 23.501 33.239 1.00 57.03 814 SER A O 1
ATOM 6537 N N . MET A 1 815 ? -4.977 21.677 32.116 1.00 69.38 815 MET A N 1
ATOM 6538 C CA . MET A 1 815 ? -4.707 20.841 33.287 1.00 69.38 815 MET A CA 1
ATOM 6539 C C . MET A 1 815 ? -3.218 20.849 33.654 1.00 69.38 815 MET A C 1
ATOM 6541 O O . MET A 1 815 ? -2.346 20.785 32.791 1.00 69.38 815 MET A O 1
ATOM 6545 N N . ASP A 1 816 ? -2.900 20.855 34.954 1.00 75.06 816 ASP A N 1
ATOM 6546 C CA . ASP A 1 816 ? -1.513 20.834 35.449 1.00 75.06 816 ASP A CA 1
ATOM 6547 C C . ASP A 1 816 ? -0.909 19.414 35.403 1.00 75.06 816 ASP A C 1
ATOM 6549 O O . ASP A 1 816 ? -0.642 18.754 36.415 1.00 75.06 816 ASP A O 1
ATOM 6553 N N . ILE A 1 817 ? -0.719 18.918 34.179 1.00 71.38 817 ILE A N 1
ATOM 6554 C CA . ILE A 1 817 ? -0.138 17.604 33.879 1.00 71.38 817 ILE A CA 1
ATOM 6555 C C . ILE A 1 817 ? 1.284 17.500 34.449 1.00 71.38 817 ILE A C 1
ATOM 6557 O O . ILE A 1 817 ? 1.688 16.437 34.929 1.00 71.38 817 ILE A O 1
ATOM 6561 N N . HIS A 1 818 ? 2.033 18.605 34.460 1.00 71.06 818 HIS A N 1
ATOM 6562 C CA . HIS A 1 818 ? 3.396 18.647 34.981 1.00 71.06 818 HIS A CA 1
ATOM 6563 C C . HIS A 1 818 ? 3.445 18.349 36.488 1.00 71.06 818 HIS A C 1
ATOM 6565 O O . HIS A 1 818 ? 4.192 17.466 36.927 1.00 71.06 818 HIS A O 1
ATOM 6571 N N . SER A 1 819 ? 2.608 19.022 37.283 1.00 77.50 819 SER A N 1
ATOM 6572 C CA . SER A 1 819 ? 2.473 18.765 38.722 1.00 77.50 819 SER A CA 1
ATOM 6573 C C . SER A 1 819 ? 2.012 17.337 39.005 1.00 77.50 819 SER A C 1
ATOM 6575 O O . SER A 1 819 ? 2.560 16.675 39.892 1.00 77.50 819 SER A O 1
ATOM 6577 N N . LEU A 1 820 ? 1.072 16.810 38.214 1.00 78.94 820 LEU A N 1
ATOM 6578 C CA . LEU A 1 820 ? 0.610 15.429 38.348 1.00 78.94 820 LEU A CA 1
ATOM 6579 C C . LEU A 1 820 ? 1.747 14.416 38.128 1.00 78.94 820 LEU A C 1
ATOM 6581 O O . LEU A 1 820 ? 1.943 13.517 38.949 1.00 78.94 820 LEU A O 1
ATOM 6585 N N . VAL A 1 821 ? 2.533 14.581 37.060 1.00 74.50 821 VAL A N 1
ATOM 6586 C CA . VAL A 1 821 ? 3.685 13.717 36.748 1.00 74.50 821 VAL A CA 1
ATOM 6587 C C . VAL A 1 821 ? 4.750 13.790 37.844 1.00 74.50 821 VAL A C 1
ATOM 6589 O O . VAL A 1 821 ? 5.307 12.758 38.229 1.00 74.50 821 VAL A O 1
ATOM 6592 N N . LEU A 1 822 ? 5.023 14.978 38.389 1.00 75.88 822 LEU A N 1
ATOM 6593 C CA . LEU A 1 822 ? 5.952 15.141 39.510 1.00 75.88 822 LEU A CA 1
ATOM 6594 C C . LEU A 1 822 ? 5.467 14.397 40.761 1.00 75.88 822 LEU A C 1
ATOM 6596 O O . LEU A 1 822 ? 6.242 13.648 41.360 1.00 75.88 822 LEU A O 1
ATOM 6600 N N . LYS A 1 823 ? 4.185 14.538 41.122 1.00 79.75 823 LYS A N 1
ATOM 6601 C CA . LYS A 1 823 ? 3.578 13.821 42.257 1.00 79.75 823 LYS A CA 1
ATOM 6602 C C . LYS A 1 823 ? 3.570 12.297 42.051 1.00 79.75 823 LYS A C 1
ATOM 6604 O O . LYS A 1 823 ? 3.723 11.547 43.010 1.00 79.75 823 LYS A O 1
ATOM 6609 N N . LEU A 1 824 ? 3.425 11.819 40.814 1.00 76.12 824 LEU A N 1
ATOM 6610 C CA . LEU A 1 824 ? 3.528 10.391 40.490 1.00 76.12 824 LEU A CA 1
ATOM 6611 C C . LEU A 1 824 ? 4.954 9.858 40.672 1.00 76.12 824 LEU A C 1
ATOM 6613 O O . LEU A 1 824 ? 5.142 8.790 41.257 1.00 76.12 824 LEU A O 1
ATOM 6617 N N . LYS A 1 825 ? 5.963 10.612 40.217 1.00 74.19 825 LYS A N 1
ATOM 6618 C CA . LYS A 1 825 ? 7.379 10.240 40.364 1.00 74.19 825 LYS A CA 1
ATOM 6619 C C . LYS A 1 825 ? 7.801 10.144 41.833 1.00 74.19 825 LYS A C 1
ATOM 6621 O O . LYS A 1 825 ? 8.558 9.242 42.181 1.00 74.19 825 LYS A O 1
ATOM 6626 N N . THR A 1 826 ? 7.291 11.015 42.707 1.00 77.19 826 THR A N 1
ATOM 6627 C CA . THR A 1 826 ? 7.620 10.979 44.144 1.00 77.19 826 THR A CA 1
ATOM 6628 C C . THR A 1 826 ? 7.003 9.791 44.887 1.00 77.19 826 THR A C 1
ATOM 6630 O O . THR A 1 826 ? 7.542 9.382 45.913 1.00 77.19 826 THR A O 1
ATOM 6633 N N . ARG A 1 827 ? 5.915 9.194 44.377 1.00 74.00 827 ARG A N 1
ATOM 6634 C CA . ARG A 1 827 ? 5.252 8.026 44.989 1.00 74.00 827 ARG A CA 1
ATOM 6635 C C . ARG A 1 827 ? 5.901 6.670 44.660 1.00 74.00 827 ARG A C 1
ATOM 6637 O O . ARG A 1 827 ? 5.528 5.688 45.289 1.00 74.00 827 ARG A O 1
ATOM 6644 N N . ASN A 1 828 ? 6.878 6.615 43.745 1.00 65.25 828 ASN A N 1
ATOM 6645 C CA . ASN A 1 828 ? 7.674 5.423 43.393 1.00 65.25 828 ASN A CA 1
ATOM 6646 C C . ASN A 1 828 ? 6.835 4.155 43.093 1.00 65.25 828 ASN A C 1
ATOM 6648 O O . ASN A 1 828 ? 6.952 3.131 43.766 1.00 65.25 828 ASN A O 1
ATOM 6652 N N . LEU A 1 829 ? 5.959 4.246 42.088 1.00 65.81 829 LEU A N 1
ATOM 6653 C CA . LEU A 1 829 ? 5.014 3.191 41.704 1.00 65.81 829 LEU A CA 1
ATOM 6654 C C . LEU A 1 829 ? 5.718 2.078 40.913 1.00 65.81 829 LEU A C 1
ATOM 6656 O O . LEU A 1 829 ? 6.111 2.286 39.767 1.00 65.81 829 LEU A O 1
ATOM 6660 N N . ALA A 1 830 ? 5.880 0.899 41.514 1.00 51.78 830 ALA A N 1
ATOM 6661 C CA . ALA A 1 830 ? 6.657 -0.199 40.935 1.00 51.78 830 ALA A CA 1
ATOM 6662 C C . ALA A 1 830 ? 5.921 -0.953 39.809 1.00 51.78 830 ALA A C 1
ATOM 6664 O O . ALA A 1 830 ? 6.572 -1.515 38.930 1.00 51.78 830 ALA A O 1
ATOM 6665 N N . ASN A 1 831 ? 4.582 -0.965 39.815 1.00 52.06 831 ASN A N 1
ATOM 6666 C CA . ASN A 1 831 ? 3.752 -1.758 38.894 1.00 52.06 831 ASN A CA 1
ATOM 6667 C C . ASN A 1 831 ? 2.950 -0.908 37.893 1.00 52.06 831 ASN A C 1
ATOM 6669 O O . ASN A 1 831 ? 2.020 -1.397 37.236 1.00 52.06 831 ASN A O 1
ATOM 6673 N N . VAL A 1 832 ? 3.277 0.379 37.785 1.00 58.88 832 VAL A N 1
ATOM 6674 C CA . VAL A 1 832 ? 2.537 1.339 36.967 1.00 58.88 832 VAL A CA 1
ATOM 6675 C C . VAL A 1 832 ? 3.368 1.722 35.749 1.00 58.88 832 VAL A C 1
ATOM 6677 O O . VAL A 1 832 ? 4.473 2.241 35.875 1.00 58.88 832 VAL A O 1
ATOM 6680 N N . ASP A 1 833 ? 2.812 1.495 34.558 1.00 64.69 833 ASP A N 1
ATOM 6681 C CA . ASP A 1 833 ? 3.427 1.862 33.279 1.00 64.69 833 ASP A CA 1
ATOM 6682 C C . ASP A 1 833 ? 3.307 3.375 33.026 1.00 64.69 833 ASP A C 1
ATOM 6684 O O . ASP A 1 833 ? 2.546 3.849 32.181 1.00 64.69 833 ASP A O 1
ATOM 6688 N N . LEU A 1 834 ? 4.044 4.151 33.825 1.00 66.56 834 LEU A N 1
ATOM 6689 C CA . LEU A 1 834 ? 4.123 5.603 33.686 1.00 66.56 834 LEU A CA 1
ATOM 6690 C C . LEU A 1 834 ? 4.715 6.003 32.331 1.00 66.56 834 LEU A C 1
ATOM 6692 O O . LEU A 1 834 ? 4.331 7.031 31.780 1.00 66.56 834 LEU A O 1
ATOM 6696 N N . CYS A 1 835 ? 5.620 5.186 31.788 1.00 65.69 835 CYS A N 1
ATOM 6697 C CA . CYS A 1 835 ? 6.245 5.416 30.491 1.00 65.69 835 CYS A CA 1
ATOM 6698 C C . CYS A 1 835 ? 5.201 5.480 29.375 1.00 65.69 835 CYS A C 1
ATOM 6700 O O . CYS A 1 835 ? 5.248 6.393 28.557 1.00 65.69 835 CYS A O 1
ATOM 6702 N N . SER A 1 836 ? 4.211 4.580 29.363 1.00 64.19 836 SER A N 1
ATOM 6703 C CA . SER A 1 836 ? 3.159 4.634 28.345 1.00 64.19 836 SER A CA 1
ATOM 6704 C C . SER A 1 836 ? 2.294 5.895 28.443 1.00 64.19 836 SER A C 1
ATOM 6706 O O . SER A 1 836 ? 1.844 6.384 27.403 1.00 64.19 836 SER A O 1
ATOM 6708 N N . LEU A 1 837 ? 2.045 6.426 29.645 1.00 70.25 837 LEU A N 1
ATOM 6709 C CA . LEU A 1 837 ? 1.320 7.689 29.805 1.00 70.25 837 LEU A CA 1
ATOM 6710 C C . LEU A 1 837 ? 2.171 8.872 29.341 1.00 70.25 837 LEU A C 1
ATOM 6712 O O . LEU A 1 837 ? 1.683 9.685 28.565 1.00 70.25 837 LEU A O 1
ATOM 6716 N N . LEU A 1 838 ? 3.437 8.932 29.762 1.00 68.81 838 LEU A N 1
ATOM 6717 C CA . LEU A 1 838 ? 4.380 9.982 29.370 1.00 68.81 838 LEU A CA 1
ATOM 6718 C C . LEU A 1 838 ? 4.572 10.032 27.853 1.00 68.81 838 LEU A C 1
ATOM 6720 O O . LEU A 1 838 ? 4.426 11.097 27.274 1.00 68.81 838 LEU A O 1
ATOM 6724 N N . ASN A 1 839 ? 4.765 8.885 27.202 1.00 65.31 839 ASN A N 1
ATOM 6725 C CA . ASN A 1 839 ? 4.881 8.815 25.745 1.00 65.31 839 ASN A CA 1
ATOM 6726 C C . ASN A 1 839 ? 3.587 9.259 25.040 1.00 65.31 839 ASN A C 1
ATOM 6728 O O . ASN A 1 839 ? 3.635 9.831 23.956 1.00 65.31 839 ASN A O 1
ATOM 6732 N N . SER A 1 840 ? 2.417 8.983 25.633 1.00 66.88 840 SER A N 1
ATOM 6733 C CA . SER A 1 840 ? 1.132 9.420 25.064 1.00 66.88 840 SER A CA 1
ATOM 6734 C C . SER A 1 840 ? 0.926 10.928 25.226 1.00 66.88 840 SER A C 1
ATOM 6736 O O . SER A 1 840 ? 0.379 11.561 24.330 1.00 66.88 840 SER A O 1
ATOM 6738 N N . LEU A 1 841 ? 1.387 11.499 26.342 1.00 69.06 841 LEU A N 1
ATOM 6739 C CA . LEU A 1 841 ? 1.406 12.942 26.577 1.00 69.06 841 LEU A CA 1
ATOM 6740 C C . LEU A 1 841 ? 2.390 13.643 25.630 1.00 69.06 841 LEU A C 1
ATOM 6742 O O . LEU A 1 841 ? 2.000 14.593 24.968 1.00 69.06 841 LEU A O 1
ATOM 6746 N N . GLU A 1 842 ? 3.614 13.134 25.493 1.00 64.81 842 GLU A N 1
ATOM 6747 C CA . GLU A 1 842 ? 4.633 13.680 24.584 1.00 64.81 842 GLU A CA 1
ATOM 6748 C C . GLU A 1 842 ? 4.158 13.653 23.124 1.00 64.81 842 GLU A C 1
ATOM 6750 O O . GLU A 1 842 ? 4.318 14.621 22.386 1.00 64.81 842 GLU A O 1
ATOM 6755 N N . LYS A 1 843 ? 3.479 12.572 22.711 1.00 64.69 843 LYS A N 1
ATOM 6756 C CA . LYS A 1 843 ? 2.875 12.479 21.375 1.00 64.69 843 LYS A CA 1
ATOM 6757 C C . LYS A 1 843 ? 1.802 13.554 21.141 1.00 64.69 843 LYS A C 1
ATOM 6759 O O . LYS A 1 843 ? 1.703 14.060 20.029 1.00 64.69 843 LYS A O 1
ATOM 6764 N N . GLN A 1 844 ? 0.984 13.859 22.151 1.00 61.06 844 GLN A N 1
ATOM 6765 C CA . GLN A 1 844 ? -0.151 14.786 22.029 1.00 61.06 844 GLN A CA 1
ATOM 6766 C C . GLN A 1 844 ? 0.225 16.262 22.236 1.00 61.06 844 GLN A C 1
ATOM 6768 O O . GLN A 1 844 ? -0.409 17.134 21.647 1.00 61.06 844 GLN A O 1
ATOM 6773 N N . PHE A 1 845 ? 1.236 16.554 23.059 1.00 60.59 845 PHE A N 1
ATOM 6774 C CA . PHE A 1 845 ? 1.589 17.921 23.476 1.00 60.59 845 PHE A CA 1
ATOM 6775 C C . PHE A 1 845 ? 3.006 18.352 23.077 1.00 60.59 845 PHE A C 1
ATOM 6777 O O . PHE A 1 845 ? 3.349 19.520 23.248 1.00 60.59 845 PHE A O 1
ATOM 6784 N N . GLY A 1 846 ? 3.822 17.453 22.518 1.00 60.84 846 GLY A N 1
ATOM 6785 C CA . GLY A 1 846 ? 5.254 17.686 22.323 1.00 60.84 846 GLY A CA 1
ATOM 6786 C C . GLY A 1 846 ? 6.063 17.485 23.612 1.00 60.84 846 GLY A C 1
ATOM 6787 O O . GLY A 1 846 ? 5.561 16.930 24.587 1.00 60.84 846 GLY A O 1
ATOM 6788 N N . ASN A 1 847 ? 7.335 17.904 23.587 1.00 48.88 847 ASN A N 1
ATOM 6789 C CA . ASN A 1 847 ? 8.300 17.735 24.690 1.00 48.88 847 ASN A CA 1
ATOM 6790 C C . ASN A 1 847 ? 7.981 18.556 25.944 1.00 48.88 847 ASN A C 1
ATOM 6792 O O . ASN A 1 847 ? 7.717 19.771 25.792 1.00 48.88 847 ASN A O 1
#

Organism: Naegleria gruberi (NCBI:txid5762)

Sequence (847 aa):
MLGQQQSDSERKFLSRLISSQKQSQQYVDEGLKAKARALIPVDQIHERAQEKYKMKKENDPNSNPLLERFIIQELLNWFKSDFFKWVNNPPCDHCQATNTNGMGGVAPNASEQQNLAGIVELYSCPNCRQTTRFPRYNYVGKLLETRRGRCGEWAQCFTLMASAMGYEARYVLDWTDHVWTEVYLDGWCHADSCEGTLDSPMMYEAGWQKKLSYIIAFSAEEVIDVTKRYTQNFYSDDFQQRRRAQGISEPWLESTLKNINEQLHVFMPPYRSTFLKNRQTKEKDQIEQKQKSSSDLTLEEQRGRISGSEEWKKSRGETGKTSCDDDSCPVPQYKLEQSVVDSLKLYTNKIEVNKKTNSLSCLGNCRVLNDNSIIITENKTSQCGSIVFNDQLDVRDMVIEFSFQLTKNGTGADGFALIMHSNDNAAQMGAPGSGMGYEGIPNSIAIEFDTYQTFDRTRDPDSNHISIQTRYDKPNSAHHDYSLKCTTSLPITLSDGKIHNCQLLIQGGKLSIILEKEYLILKDVSVDFERVFGKGKKFRIGLTASTGGLSEEHKIVNWSILTKTTSTSYVLFDQVNIAGVEKKLKELISREPSPTITDIQVQSLLNVSGWKITEISLVNSILRQWKFENLFPIIDLLRIAIVNNKTVSDTFSKLFIQNQKDHLLLNIFNKTSEATVENSYAYCLVSLRLINNLFKERLGRVYVNKFTDKILEQLTESKIFTLQPTSKPAYRQTYGALLHNLSLLFVNELPDEEMMVRLFSTSFEMLEKEISREDFDESACQYAIKSLTILLKVDSKEQPTDEEDSIMHGLALSMDIHSLVLKLKTRNLANVDLCSLLNSLEKQFGN

Foldseek 3Di:
DPDDDQDPLRVVVLVVLVVQQVLQLLLPDVVLLVLLVVVDPQVVLLVQLVVVVVVVCVVPVVDPDFSVLSSLLSLLVCLQPPQAEEPPDAQDPPPRHNPWAWPAWDDDDPVLVVQVFPIWIWTADPPPRDIDIRTPGSNLSVCSVVRYYHQNSQQSVSQSNLVSVPWFKWWKDFPLPGIHMWTADVATWTGRSQQSDIRQLQQVCQAQVDLTAWMWIHHNQAIDTPVLVRDLCCVPPSRVVSNVVSVDDPVNVVVSRVVVNCVSCVPPDPVVNVVVVVSVVVNVVVSVVVSVDDDDHDPNSQHFDDDDDPVVSVVSSRHGDDPDDDPDDDDAPFFDDVVVVVVVVQFDAKDFQLVPVVQKDKDWQWDQDPLSKIWQHAQDAWGKMKMWRNDWAWQAWKKKKWKKFKAFDDQGFFFKKKKKAQDPDRDAFADAGVQFRQAQHFLMKIWTQGQDDPCPQAVRQDRGKIFIFHPARGGTGSRCVRTLDMFNDDPDRRHPRDMKMWMWTRHPQFTWIAIPVGTGGGPRRHDPSCSSNNPRGTIIIMMIGHGHPTTMTMMINTIMMTDGPDPLDQDADQDDDLVVLLVLLVVCLVPFVPPRADPVLSVVLSPLLPDDPVNVVVLVRCLPRPDPLSCLSSLLSLSNSCQRHPNSVVVVLVVQVVPPPDCSLVVLLVCLLVDDDPSSQSSLLSSLNSLSSLLVDDSSLVVCVVCVVVVLCSCVPRCSNPPDLPNDPSRLLSVLSSLLSQLSCCLPPNPDLVSLLSSLVVLVVSLVVQLPHPNHDLNSNQSSLNNNLSSLVDDDPDDPPDDDDDPSLVVVVVDPVVVSLVSVVVVPRPPHPVVSSVVSCCVSPND

InterPro domains:
  IPR002931 Transglutaminase-like [PF01841] (124-192)
  IPR002931 Transglutaminase-like [SM00460] (143-195)
  IPR011989 Armadillo-like helical [G3DSA:1.25.10.10] (569-836)
  IPR013320 Concanavalin A-like lectin/glucanase domain superfamily [SSF49899] (354-562)
  IPR013535 PUL domain [PF08324] (568-772)
  IPR013535 PUL domain [PS51396] (563-837)
  IPR018325 Rad4/PNGase transglutaminase-like fold [PF03835] (209-263)
  IPR038765 Papain-like cysteine peptidase superfamily [SSF54001] (13-283)
  IPR050883 Peptide-N(4)-(N-acetyl-beta-glucosaminyl)asparagine amidase [PTHR12143] (27-330)
  IPR056573 Legume lectins, beta-barrel domain [cd01951] (364-561)

Secondary structure (DSSP, 8-state):
---S---HHHHHHHHHHHHHHHHHGGGG-HHHHHHHHTTS-HHHHHHHHHHHHHHHHHH-TT----HHHHHHHHHHHHIIIII-EE-SSPPPTTT--S--EEEEEE---HHHHHTT---EEEEE-TTT-PEEEEE----HHHHHHH-EESHHHHHHHHHHHHHHTT--EEEEEETTTEEEEEEESSSEEEEETTTTEES-GGGTTTTS------EEEE-SS-EEE-GGGS-S-TTSHHHHHHHHTTT--HHHHHHHHHHHHHHHHTTS-HHHHHHHHHHHHHHHHHHHHHHHS-PPPPTTTTPPP-SS-HHHHHHTTTT-------S-----TTBPPHHHHHHHHT--EEEEGGG-GGGEEEEET-EE-TTS-EEEE-SSSS-EEEEEEEEEE-SSSEEEEEEEEEEESTT--S-EEEEEE--S-S-----SGGGTTTTT-SSEEEEEEE-S--HHHH----SSEEEEEE-TTSPP-SSGGGEEEE-S--SS-SSSSSEEEEEEEEETTEEEEEETTTEEEEEEEE--HHHHH-TT--EEEEEEEE-SSS-EEEEEEEEEEEE-----SPP------HHHHHHHHHHHHTT--SSPPPHHHHHHHH-GGG--HHHHHHHHHHHHHS-GGG-HHHHHHHHHHHHH-HHHHHHHHHHHHH-TT--HHHHHHHHHTT--TTTHHHHHHHHHHHHHHHTTSHHHHHHHHTTHHHHHHHHHH-HHHHS-TT--HHHHHHHHHHHHHHHHHHHHTS--HHHHHHHHHHHHHHHHHHHT-SS--HHHHHHHHHHHHHHTT----S--SSS---HHHHHHHHS-HHHHHHHHHHTT-TT--HHHHHHHHHHHH--